Protein AF-0000000070832964 (afdb_homodimer)

Foldseek 3Di:
DPDDLLVLLVQQCVQQPLQQFPAWDDAQFKIKTFGDLPGDGDLVSLCVRPQFPDWDDPDSRMIITGNHGPSNVSNRVSNCVVSVHPHPPVQLQDPVVNDGDALVNLLVVLLVVLVVPDDPVLVVLLLVLQLCVVVQVVQAQLLLLLLVLLVLCVVQPLDQDVVRDPPVNNVSSCVSNVSQVVCLQQVQLSSQLSLQVSVPHHSNLLSVLSNLQGQVCFVVVFVQWDADLVQRWTQHPNDTGNDLCPDLQRVQQPWDQDPVRGTGTGGGQLRSVLSNVLSVLLNVQLVVQCVPDDPVCNVPRSSVVSNVVSVVCCRNPSSSVSNVVLVVLQVVVVPQLLFLLSLLLLLLCLLVCVSSNSNSVCLVVQSSCCVVQVARLNVLSNLLLLLLLLLLLVLVLVVDDPPRSLVNNSVSQNVVSQFQNNSSSSSRHQVSVPVLSNQLSNLSSQLSSLSSCCVQVVVWAKHFNGSHHGGHLRSLSRIATSSSHSVVRSVSSVVSSVSSSVSSNVSCNPVVVVVVVCPPVVVCQQCPPPHVDPVVVVVVVVVVVSVVVSVVVVVVSVLVPPDPVVVVVVVPPPPD/DPDDLLVLLVQQCVQQPLQQFPAWDDAQFKIKTFGDLPGDGDLVSLCVRPQFPDWDDPDSRMIITGNHGPSVVSNRVSNCVVSVHPHPPVQLACPVVNDGDALVNLLVVLLVVLVVPDDPVLVVLLLVLQLCVVVQVVQAQLLLLLLVLLVLCVVQPLDQDVVRDPPVNNVSSCVSNVSQVVCLQQVQLSSQLSLQVSVPHHSNLLSVLSNLQGQVCFVVVFVQWDADLVQRWTQHPNDTGNDLCPDLQRVQQPWDQDPVRGTGTGGGQLRSVLSNVLSVLLNVQLVVQCVPDDPVCNVPRSSVVSNVVSVVCCRNPSSSVSNVVLVVLQVVVVLQLLALLSLLLLLLCLLVCVSSNSNSVCLSVQSSCCVVQVARLNVLSVLLLLLLLLLLLVLVLVVDDPPRSLVNNSVSQNVVSQFQNNSSSSSRHQVSVPVLSNQLSNLSSQLSSLSSCCVQVVVWAKHFNGSHHGGHLRSLSRIATSSSHSVVRSVSSVVSSVSSSVSSNVSCNVVVVVVVVVPPVVVCQQCPPPHVDPVVVVVVVVVVVSVVVSVVVVVVSVLVPPDPVVVVVVVVPPPD

Organism: NCBI:txid315358

Structure (mmCIF, N/CA/C/O backbone):
data_AF-0000000070832964-model_v1
#
loop_
_entity.id
_entity.type
_entity.pdbx_description
1 polymer 'PTS system N-acetylmuramic acid-specific EIIBC component'
#
loop_
_atom_site.group_PDB
_atom_site.id
_atom_site.type_symbol
_atom_site.label_atom_id
_atom_site.label_alt_id
_atom_site.label_comp_id
_atom_site.label_asym_id
_atom_site.label_entity_id
_atom_site.label_seq_id
_atom_site.pdbx_PDB_ins_code
_atom_site.Cartn_x
_atom_site.Cartn_y
_atom_site.Cartn_z
_atom_site.occupancy
_atom_site.B_iso_or_equiv
_atom_site.auth_seq_id
_atom_site.auth_comp_id
_atom_site.auth_asym_id
_atom_site.auth_atom_id
_atom_site.pdbx_PDB_model_num
ATOM 1 N N . MET A 1 1 ? -23.75 -42.938 15.703 1 34.66 1 MET A N 1
ATOM 2 C CA . MET A 1 1 ? -24.719 -43.688 14.93 1 34.66 1 MET A CA 1
ATOM 3 C C . MET A 1 1 ? -24.547 -43.438 13.438 1 34.66 1 MET A C 1
ATOM 5 O O . MET A 1 1 ? -24.375 -42.312 13.016 1 34.66 1 MET A O 1
ATOM 9 N N . ALA A 1 2 ? -24.219 -44.406 12.664 1 49.41 2 ALA A N 1
ATOM 10 C CA . ALA A 1 2 ? -24 -44.312 11.219 1 49.41 2 ALA A CA 1
ATOM 11 C C . ALA A 1 2 ? -25.203 -43.656 10.531 1 49.41 2 ALA A C 1
ATOM 13 O O . ALA A 1 2 ? -26.359 -44.031 10.797 1 49.41 2 ALA A O 1
ATOM 14 N N . LYS A 1 3 ? -24.906 -42.531 9.867 1 70 3 LYS A N 1
ATOM 15 C CA . LYS A 1 3 ? -25.969 -41.875 9.125 1 70 3 LYS A CA 1
ATOM 16 C C . LYS A 1 3 ? -26.688 -42.844 8.195 1 70 3 LYS A C 1
ATOM 18 O O . LYS A 1 3 ? -26.047 -43.531 7.383 1 70 3 LYS A O 1
ATOM 23 N N . ASP A 1 4 ? -27.844 -43.156 8.477 1 78.19 4 ASP A N 1
ATOM 24 C CA . ASP A 1 4 ? -28.672 -44.031 7.648 1 78.19 4 ASP A CA 1
ATOM 25 C C . ASP A 1 4 ? -29.391 -43.25 6.562 1 78.19 4 ASP A C 1
ATOM 27 O O . ASP A 1 4 ? -30.344 -42.5 6.852 1 78.19 4 ASP A O 1
ATOM 31 N N . ALA A 1 5 ? -28.953 -43.438 5.383 1 83.31 5 ALA A N 1
ATOM 32 C CA . ALA A 1 5 ? -29.484 -42.688 4.246 1 83.31 5 ALA A CA 1
ATOM 33 C C . ALA A 1 5 ? -30.938 -43.031 3.979 1 83.31 5 ALA A C 1
ATOM 35 O O . ALA A 1 5 ? -31.75 -42.188 3.676 1 83.31 5 ALA A O 1
ATOM 36 N N . LYS A 1 6 ? -31.203 -44.312 4.125 1 85.31 6 LYS A N 1
ATOM 37 C CA . LYS A 1 6 ? -32.562 -44.812 3.867 1 85.31 6 LYS A CA 1
ATOM 38 C C . LYS A 1 6 ? -33.531 -44.25 4.895 1 85.31 6 LYS A C 1
ATOM 40 O O . LYS A 1 6 ? -34.625 -43.781 4.535 1 85.31 6 LYS A O 1
ATOM 45 N N . GLN A 1 7 ? -33.062 -44.312 6.086 1 89 7 GLN A N 1
ATOM 46 C CA . GLN A 1 7 ? -33.906 -43.781 7.145 1 89 7 GLN A CA 1
ATOM 47 C C . GLN A 1 7 ? -34.094 -42.25 6.988 1 89 7 GLN A C 1
ATOM 49 O O . GLN A 1 7 ? -35.188 -41.75 7.18 1 89 7 GLN A O 1
ATOM 54 N N . THR A 1 8 ? -33.031 -41.594 6.656 1 89.88 8 THR A N 1
ATOM 55 C CA . THR A 1 8 ? -33.094 -40.125 6.461 1 89.88 8 THR A CA 1
ATOM 56 C C . THR A 1 8 ? -34.062 -39.781 5.328 1 89.88 8 THR A C 1
ATOM 58 O O . THR A 1 8 ? -34.875 -38.875 5.461 1 89.88 8 THR A O 1
ATOM 61 N N . ALA A 1 9 ? -33.938 -40.5 4.285 1 89.12 9 ALA A N 1
ATOM 62 C CA . ALA A 1 9 ? -34.844 -40.281 3.156 1 89.12 9 ALA A CA 1
ATOM 63 C C . ALA A 1 9 ? -36.312 -40.5 3.574 1 89.12 9 ALA A C 1
ATOM 65 O O . ALA A 1 9 ? -37.188 -39.688 3.199 1 89.12 9 ALA A O 1
ATOM 66 N N . LYS A 1 10 ? -36.5 -41.5 4.301 1 89.94 10 LYS A N 1
ATOM 67 C CA . LYS A 1 10 ? -37.844 -41.781 4.797 1 89.94 10 LYS A CA 1
ATOM 68 C C . LYS A 1 10 ? -38.344 -40.656 5.699 1 89.94 10 LYS A C 1
ATOM 70 O O . LYS A 1 10 ? -39.5 -40.219 5.598 1 89.94 10 LYS A O 1
ATOM 75 N N . ASP A 1 11 ? -37.438 -40.219 6.508 1 91.06 11 ASP A N 1
ATOM 76 C CA . ASP A 1 11 ? -37.781 -39.125 7.41 1 91.06 11 ASP A CA 1
ATOM 77 C C . ASP A 1 11 ? -38.125 -37.844 6.633 1 91.06 11 ASP A C 1
ATOM 79 O O . ASP A 1 11 ? -39.062 -37.125 6.992 1 91.06 11 ASP A O 1
ATOM 83 N N . LEU A 1 12 ? -37.406 -37.594 5.637 1 91.69 12 LEU A N 1
ATOM 84 C CA . LEU A 1 12 ? -37.625 -36.438 4.805 1 91.69 12 LEU A CA 1
ATOM 85 C C . LEU A 1 12 ? -39 -36.531 4.102 1 91.69 12 LEU A C 1
ATOM 87 O O . LEU A 1 12 ? -39.75 -35.562 4.082 1 91.69 12 LEU A O 1
ATOM 91 N N . ILE A 1 13 ? -39.281 -37.688 3.607 1 89.19 13 ILE A N 1
ATOM 92 C CA . ILE A 1 13 ? -40.5 -37.875 2.867 1 89.19 13 ILE A CA 1
ATOM 93 C C . ILE A 1 13 ? -41.688 -37.781 3.814 1 89.19 13 ILE A C 1
ATOM 95 O O . ILE A 1 13 ? -42.75 -37.281 3.43 1 89.19 13 ILE A O 1
ATOM 99 N N . ASP A 1 14 ? -41.438 -38.188 4.969 1 90.31 14 ASP A N 1
ATOM 100 C CA . ASP A 1 14 ? -42.5 -38.125 5.961 1 90.31 14 ASP A CA 1
ATOM 101 C C . ASP A 1 14 ? -42.906 -36.656 6.211 1 90.31 14 ASP A C 1
ATOM 103 O O . ASP A 1 14 ? -44.094 -36.375 6.469 1 90.31 14 ASP A O 1
ATOM 107 N N . VAL A 1 15 ? -42 -35.812 6.098 1 90.81 15 VAL A N 1
ATOM 108 C CA . VAL A 1 15 ? -42.25 -34.406 6.352 1 90.81 15 VAL A CA 1
ATOM 109 C C . VAL A 1 15 ? -42.688 -33.719 5.066 1 90.81 15 VAL A C 1
ATOM 111 O O . VAL A 1 15 ? -43.688 -32.969 5.07 1 90.81 15 VAL A O 1
ATOM 114 N N . ILE A 1 16 ? -42.062 -33.969 3.967 1 89.81 16 ILE A N 1
ATOM 115 C CA . ILE A 1 16 ? -42.281 -33.281 2.701 1 89.81 16 ILE A CA 1
ATOM 116 C C . ILE A 1 16 ? -43.5 -33.844 1.995 1 89.81 16 ILE A C 1
ATOM 118 O O . ILE A 1 16 ? -44.219 -33.125 1.291 1 89.81 16 ILE A O 1
ATOM 122 N N . LYS A 1 17 ? -43.781 -35.156 2.254 1 87.06 17 LYS A N 1
ATOM 123 C CA . LYS A 1 17 ? -44.812 -35.938 1.549 1 87.06 17 LYS A CA 1
ATOM 124 C C . LYS A 1 17 ? -44.438 -36.094 0.071 1 87.06 17 LYS A C 1
ATOM 126 O O . LYS A 1 17 ? -44.188 -35.094 -0.617 1 87.06 17 LYS A O 1
ATOM 131 N N . ALA A 1 18 ? -44.438 -37.219 -0.401 1 84.75 18 ALA A N 1
ATOM 132 C CA . ALA A 1 18 ? -44 -37.562 -1.744 1 84.75 18 ALA A CA 1
ATOM 133 C C . ALA A 1 18 ? -44.812 -36.844 -2.807 1 84.75 18 ALA A C 1
ATOM 135 O O . ALA A 1 18 ? -44.281 -36.469 -3.848 1 84.75 18 ALA A O 1
ATOM 136 N N . ASP A 1 19 ? -46.062 -36.562 -2.494 1 83.56 19 ASP A N 1
ATOM 137 C CA . ASP A 1 19 ? -47 -35.969 -3.451 1 83.56 19 ASP A CA 1
ATOM 138 C C . ASP A 1 19 ? -46.625 -34.5 -3.709 1 83.56 19 ASP A C 1
ATOM 140 O O . ASP A 1 19 ? -47 -33.938 -4.738 1 83.56 19 ASP A O 1
ATOM 144 N N . ASN A 1 20 ? -45.938 -33.938 -2.855 1 86.12 20 ASN A N 1
ATOM 145 C CA . ASN A 1 20 ? -45.594 -32.531 -2.99 1 86.12 20 ASN A CA 1
ATOM 146 C C . ASN A 1 20 ? -44.344 -32.344 -3.861 1 86.12 20 ASN A C 1
ATOM 148 O O . ASN A 1 20 ? -44.031 -31.234 -4.254 1 86.12 20 ASN A O 1
ATOM 152 N N . VAL A 1 21 ? -43.688 -33.406 -4.137 1 84.75 21 VAL A N 1
ATOM 153 C CA . VAL A 1 21 ? -42.438 -33.344 -4.844 1 84.75 21 VAL A CA 1
ATOM 154 C C . VAL A 1 21 ? -42.656 -33.438 -6.348 1 84.75 21 VAL A C 1
ATOM 156 O O . VAL A 1 21 ? -43.281 -34.406 -6.816 1 84.75 21 VAL A O 1
ATOM 159 N N . VAL A 1 22 ? -42.25 -32.469 -7.031 1 80.94 22 VAL A N 1
ATOM 160 C CA . VAL A 1 22 ? -42.375 -32.469 -8.484 1 80.94 22 VAL A CA 1
ATOM 161 C C . VAL A 1 22 ? -41.125 -33.094 -9.117 1 80.94 22 VAL A C 1
ATOM 163 O O . VAL A 1 22 ? -41.25 -33.938 -10.031 1 80.94 22 VAL A O 1
ATOM 166 N N . SER A 1 23 ? -40.031 -32.656 -8.664 1 79.38 23 SER A N 1
ATOM 167 C CA . SER A 1 23 ? -38.75 -33.219 -9.109 1 79.38 23 SER A CA 1
ATOM 168 C C . SER A 1 23 ? -37.688 -33.094 -8.023 1 79.38 23 SER A C 1
ATOM 170 O O . SER A 1 23 ? -37.875 -32.344 -7.055 1 79.38 23 SER A O 1
ATOM 172 N N . TYR A 1 24 ? -36.719 -34 -8.086 1 80 24 TYR A N 1
ATOM 173 C CA . TYR A 1 24 ? -35.656 -33.969 -7.109 1 80 24 TYR A CA 1
ATOM 174 C C . TYR A 1 24 ? -34.281 -34.094 -7.793 1 80 24 TYR A C 1
ATOM 176 O O . TYR A 1 24 ? -34.188 -34.688 -8.867 1 80 24 TYR A O 1
ATOM 184 N N . THR A 1 25 ? -33.312 -33.281 -7.262 1 76.38 25 THR A N 1
ATOM 185 C CA . THR A 1 25 ? -31.922 -33.406 -7.637 1 76.38 25 THR A CA 1
ATOM 186 C C . THR A 1 25 ? -31.016 -33.156 -6.438 1 76.38 25 THR A C 1
ATOM 188 O O . THR A 1 25 ? -31.5 -32.906 -5.332 1 76.38 25 THR A O 1
ATOM 191 N N . ASN A 1 26 ? -29.891 -33.531 -6.551 1 68.88 26 ASN A N 1
ATOM 192 C CA . ASN A 1 26 ? -28.969 -33.156 -5.48 1 68.88 26 ASN A CA 1
ATOM 193 C C . ASN A 1 26 ? -27.703 -32.531 -6.035 1 68.88 26 ASN A C 1
ATOM 195 O O . ASN A 1 26 ? -27.359 -32.719 -7.203 1 68.88 26 ASN A O 1
ATOM 199 N N . CYS A 1 27 ? -27.266 -31.594 -5.223 1 61.06 27 CYS A N 1
ATOM 200 C CA . CYS A 1 27 ? -25.922 -31.109 -5.473 1 61.06 27 CYS A CA 1
ATOM 201 C C . CYS A 1 27 ? -24.922 -31.766 -4.527 1 61.06 27 CYS A C 1
ATOM 203 O O . CYS A 1 27 ? -25.141 -32.875 -4.051 1 61.06 27 CYS A O 1
ATOM 205 N N . LEU A 1 28 ? -23.812 -31.094 -4.23 1 58.81 28 LEU A N 1
ATOM 206 C CA . LEU A 1 28 ? -22.734 -31.672 -3.443 1 58.81 28 LEU A CA 1
ATOM 207 C C . LEU A 1 28 ? -23.188 -31.906 -2.004 1 58.81 28 LEU A C 1
ATOM 209 O O . LEU A 1 28 ? -22.797 -32.906 -1.383 1 58.81 28 LEU A O 1
ATOM 213 N N . THR A 1 29 ? -23.969 -31.047 -1.597 1 65.69 29 THR A N 1
ATOM 214 C CA . THR A 1 29 ? -24.297 -31.156 -0.18 1 65.69 29 THR A CA 1
ATOM 215 C C . THR A 1 29 ? -25.797 -31.094 0.034 1 65.69 29 THR A C 1
ATOM 217 O O . THR A 1 29 ? -26.297 -31.312 1.146 1 65.69 29 THR A O 1
ATOM 220 N N . ARG A 1 30 ? -26.531 -30.828 -1.023 1 78.81 30 ARG A N 1
ATOM 221 C CA . ARG A 1 30 ? -27.938 -30.516 -0.802 1 78.81 30 ARG A CA 1
ATOM 222 C C . ARG A 1 30 ? -28.844 -31.359 -1.694 1 78.81 30 ARG A C 1
ATOM 224 O O . ARG A 1 30 ? -28.5 -31.625 -2.854 1 78.81 30 ARG A O 1
ATOM 231 N N . LEU A 1 31 ? -29.891 -31.875 -1.078 1 82.44 31 LEU A N 1
ATOM 232 C CA . LEU A 1 31 ? -31.031 -32.406 -1.811 1 82.44 31 LEU A CA 1
ATOM 233 C C . LEU A 1 31 ? -31.953 -31.266 -2.266 1 82.44 31 LEU A C 1
ATOM 235 O O . LEU A 1 31 ? -32.406 -30.469 -1.444 1 82.44 31 LEU A O 1
ATOM 239 N N . ARG A 1 32 ? -31.969 -31.047 -3.514 1 80.06 32 ARG A N 1
ATOM 240 C CA . ARG A 1 32 ? -32.812 -30 -4.094 1 80.06 32 ARG A CA 1
ATOM 241 C C . ARG A 1 32 ? -34.125 -30.562 -4.578 1 80.06 32 ARG A C 1
ATOM 243 O O . ARG A 1 32 ? -34.156 -31.531 -5.332 1 80.06 32 ARG A O 1
ATOM 250 N N . LEU A 1 33 ? -35.188 -29.938 -4.105 1 82.25 33 LEU A N 1
ATOM 251 C CA . LEU A 1 33 ? -36.531 -30.375 -4.445 1 82.25 33 LEU A CA 1
ATOM 252 C C . LEU A 1 33 ? -37.344 -29.25 -5.098 1 82.25 33 LEU A C 1
ATOM 254 O O . LEU A 1 33 ? -37.281 -28.109 -4.648 1 82.25 33 LEU A O 1
ATOM 258 N N . ASN A 1 34 ? -37.812 -29.469 -6.242 1 78.44 34 ASN A N 1
ATOM 259 C CA . ASN A 1 34 ? -38.938 -28.672 -6.707 1 78.44 34 ASN A CA 1
ATOM 260 C C . ASN A 1 34 ? -40.281 -29.172 -6.129 1 78.44 34 ASN A C 1
ATOM 262 O O . ASN A 1 34 ? -40.625 -30.344 -6.289 1 78.44 34 ASN A O 1
ATOM 266 N N . ILE A 1 35 ? -40.969 -28.312 -5.496 1 82.06 35 ILE A N 1
ATOM 267 C CA . ILE A 1 35 ? -42.188 -28.719 -4.805 1 82.06 35 ILE A CA 1
ATOM 268 C C . ILE A 1 35 ? -43.375 -27.953 -5.371 1 82.06 35 ILE A C 1
ATOM 270 O O . ILE A 1 35 ? -43.219 -26.906 -6.004 1 82.06 35 ILE A O 1
ATOM 274 N N . LYS A 1 36 ? -44.5 -28.547 -5.211 1 79.62 36 LYS A N 1
ATOM 275 C CA . LYS A 1 36 ? -45.719 -27.891 -5.637 1 79.62 36 LYS A CA 1
ATOM 276 C C . LYS A 1 36 ? -45.938 -26.578 -4.898 1 79.62 36 LYS A C 1
ATOM 278 O O . LYS A 1 36 ? -45.562 -26.453 -3.727 1 79.62 36 LYS A O 1
ATOM 283 N N . ALA A 1 37 ? -46.438 -25.562 -5.586 1 77.38 37 ALA A N 1
ATOM 284 C CA . ALA A 1 37 ? -46.656 -24.219 -5.062 1 77.38 37 ALA A CA 1
ATOM 285 C C . ALA A 1 37 ? -47.531 -24.266 -3.82 1 77.38 37 ALA A C 1
ATOM 287 O O . ALA A 1 37 ? -47.375 -23.453 -2.904 1 77.38 37 ALA A O 1
ATOM 288 N N . ASN A 1 38 ? -48.406 -25.25 -3.709 1 72.94 38 ASN A N 1
ATOM 289 C CA . ASN A 1 38 ? -49.344 -25.344 -2.584 1 72.94 38 ASN A CA 1
ATOM 290 C C . ASN A 1 38 ? -48.875 -26.375 -1.558 1 72.94 38 ASN A C 1
ATOM 292 O O . ASN A 1 38 ? -49.688 -26.812 -0.721 1 72.94 38 ASN A O 1
ATOM 296 N N . ALA A 1 39 ? -47.625 -26.719 -1.695 1 77.69 39 ALA A N 1
ATOM 297 C CA . ALA A 1 39 ? -47.125 -27.719 -0.759 1 77.69 39 ALA A CA 1
ATOM 298 C C . ALA A 1 39 ? -47.031 -27.156 0.651 1 77.69 39 ALA A C 1
ATOM 300 O O . ALA A 1 39 ? -46.5 -26.062 0.844 1 77.69 39 ALA A O 1
ATOM 301 N N . ASN A 1 40 ? -47.719 -27.656 1.649 1 81.06 40 ASN A N 1
ATOM 302 C CA . ASN A 1 40 ? -47.625 -27.281 3.055 1 81.06 40 ASN A CA 1
ATOM 303 C C . ASN A 1 40 ? -46.594 -28.109 3.791 1 81.06 40 ASN A C 1
ATOM 305 O O . ASN A 1 40 ? -46.906 -29.156 4.359 1 81.06 40 ASN A O 1
ATOM 309 N N . ILE A 1 41 ? -45.344 -27.703 3.719 1 83.88 41 ILE A N 1
ATOM 310 C CA . ILE A 1 41 ? -44.219 -28.438 4.309 1 83.88 41 ILE A CA 1
ATOM 311 C C . ILE A 1 41 ? -43.812 -27.781 5.621 1 83.88 41 ILE A C 1
ATOM 313 O O . ILE A 1 41 ? -43.594 -26.562 5.668 1 83.88 41 ILE A O 1
ATOM 317 N N . ASP A 1 42 ? -43.75 -28.484 6.711 1 85.94 42 ASP A N 1
ATOM 318 C CA . ASP A 1 42 ? -43.25 -28.016 8.008 1 85.94 42 ASP A CA 1
ATOM 319 C C . ASP A 1 42 ? -41.75 -27.859 8 1 85.94 42 ASP A C 1
ATOM 321 O O . ASP A 1 42 ? -41 -28.828 8.258 1 85.94 42 ASP A O 1
ATOM 325 N N . LEU A 1 43 ? -41.344 -26.703 7.738 1 83.62 43 LEU A N 1
ATOM 326 C CA . LEU A 1 43 ? -39.906 -26.438 7.594 1 83.62 43 LEU A CA 1
ATOM 327 C C . LEU A 1 43 ? -39.188 -26.656 8.914 1 83.62 43 LEU A C 1
ATOM 329 O O . LEU A 1 43 ? -38.031 -27.078 8.93 1 83.62 43 LEU A O 1
ATOM 333 N N . GLU A 1 44 ? -39.875 -26.453 9.969 1 80.69 44 GLU A N 1
ATOM 334 C CA . GLU A 1 44 ? -39.25 -26.641 11.281 1 80.69 44 GLU A CA 1
ATOM 335 C C . GLU A 1 44 ? -39.031 -28.125 11.562 1 80.69 44 GLU A C 1
ATOM 337 O O . GLU A 1 44 ? -37.969 -28.5 12.094 1 80.69 44 GLU A O 1
ATOM 342 N N . LYS A 1 45 ? -39.969 -28.828 11.273 1 82.81 45 LYS A N 1
ATOM 343 C CA . LYS A 1 45 ? -39.812 -30.281 11.43 1 82.81 45 LYS A CA 1
ATOM 344 C C . LYS A 1 45 ? -38.75 -30.828 10.5 1 82.81 45 LYS A C 1
ATOM 346 O O . LYS A 1 45 ? -38 -31.719 10.883 1 82.81 45 LYS A O 1
ATOM 351 N N . LEU A 1 46 ? -38.625 -30.203 9.359 1 87.62 46 LEU A N 1
ATOM 352 C CA . LEU A 1 46 ? -37.594 -30.609 8.406 1 87.62 46 LEU A CA 1
ATOM 353 C C . LEU A 1 46 ? -36.188 -30.281 8.945 1 87.62 46 LEU A C 1
ATOM 355 O O . LEU A 1 46 ? -35.281 -31.109 8.844 1 87.62 46 LEU A O 1
ATOM 359 N N . LYS A 1 47 ? -36.094 -29.219 9.539 1 82.94 47 LYS A N 1
ATOM 360 C CA . LYS A 1 47 ? -34.812 -28.766 10.109 1 82.94 47 LYS A CA 1
ATOM 361 C C . LYS A 1 47 ? -34.406 -29.641 11.297 1 82.94 47 LYS A C 1
ATOM 363 O O . LYS A 1 47 ? -33.219 -29.859 11.539 1 82.94 47 LYS A O 1
ATOM 368 N N . ALA A 1 48 ? -35.438 -30.203 11.898 1 80.5 48 ALA A N 1
ATOM 369 C CA . ALA A 1 48 ? -35.188 -31 13.094 1 80.5 48 ALA A CA 1
ATOM 370 C C . ALA A 1 48 ? -34.969 -32.469 12.742 1 80.5 48 ALA A C 1
ATOM 372 O O . ALA A 1 48 ? -34.656 -33.281 13.617 1 80.5 48 ALA A O 1
ATOM 373 N N . THR A 1 49 ? -35.156 -32.781 11.547 1 84.69 49 THR A N 1
ATOM 374 C CA . THR A 1 49 ? -34.938 -34.156 11.109 1 84.69 49 THR A CA 1
ATOM 375 C C . THR A 1 49 ? -33.5 -34.562 11.289 1 84.69 49 THR A C 1
ATOM 377 O O . THR A 1 49 ? -32.562 -33.812 10.945 1 84.69 49 THR A O 1
ATOM 380 N N . PRO A 1 50 ? -33.25 -35.688 11.758 1 81.69 50 PRO A N 1
ATOM 381 C CA . PRO A 1 50 ? -31.891 -36.156 11.945 1 81.69 50 PRO A CA 1
ATOM 382 C C . PRO A 1 50 ? -31.078 -36.125 10.656 1 81.69 50 PRO A C 1
ATOM 384 O O . PRO A 1 50 ? -31.594 -36.469 9.594 1 81.69 50 PRO A O 1
ATOM 387 N N . ASN A 1 51 ? -29.859 -35.594 10.672 1 80.06 51 ASN A N 1
ATOM 388 C CA . ASN A 1 51 ? -28.859 -35.562 9.602 1 80.06 51 ASN A CA 1
ATOM 389 C C . ASN A 1 51 ? -29.062 -34.375 8.664 1 80.06 51 ASN A C 1
ATOM 391 O O . ASN A 1 51 ? -28.328 -34.219 7.699 1 80.06 51 ASN A O 1
ATOM 395 N N . VAL A 1 52 ? -30.156 -33.594 8.93 1 84.88 52 VAL A N 1
ATOM 396 C CA . VAL A 1 52 ? -30.375 -32.375 8.172 1 84.88 52 VAL A CA 1
ATOM 397 C C . VAL A 1 52 ? -29.578 -31.219 8.812 1 84.88 52 VAL A C 1
ATOM 399 O O . VAL A 1 52 ? -29.766 -30.922 9.992 1 84.88 52 VAL A O 1
ATOM 402 N N . MET A 1 53 ? -28.734 -30.672 8 1 77.94 53 MET A N 1
ATOM 403 C CA . MET A 1 53 ? -27.844 -29.625 8.492 1 77.94 53 MET A CA 1
ATOM 404 C C . MET A 1 53 ? -28.453 -28.234 8.281 1 77.94 53 MET A C 1
ATOM 406 O O . MET A 1 53 ? -28 -27.266 8.875 1 77.94 53 MET A O 1
ATOM 410 N N . GLY A 1 54 ? -29.406 -28.188 7.395 1 80.38 54 GLY A N 1
ATOM 411 C CA . GLY A 1 54 ? -30.078 -26.938 7.078 1 80.38 54 GLY A CA 1
ATOM 412 C C . GLY A 1 54 ? -31.125 -27.078 5.992 1 80.38 54 GLY A C 1
ATOM 413 O O . GLY A 1 54 ? -31.141 -28.078 5.266 1 80.38 54 GLY A O 1
ATOM 414 N N . VAL A 1 55 ? -32.156 -26.188 6.043 1 80.88 55 VAL A N 1
ATOM 415 C CA . VAL A 1 55 ? -33.219 -26.141 5.02 1 80.88 55 VAL A CA 1
ATOM 416 C C . VAL A 1 55 ? -33.281 -24.75 4.41 1 80.88 55 VAL A C 1
ATOM 418 O O . VAL A 1 55 ? -33.281 -23.75 5.137 1 80.88 55 VAL A O 1
ATOM 421 N N . LEU A 1 56 ? -33.125 -24.719 3.104 1 78.56 56 LEU A N 1
ATOM 422 C CA . LEU A 1 56 ? -33.219 -23.469 2.363 1 78.56 56 LEU A CA 1
ATOM 423 C C . LEU A 1 56 ? -34.438 -23.5 1.423 1 78.56 56 LEU A C 1
ATOM 425 O O . LEU A 1 56 ? -34.75 -24.547 0.852 1 78.56 56 LEU A O 1
ATOM 429 N N . THR A 1 57 ? -35.156 -22.312 1.353 1 75.69 57 THR A N 1
ATOM 430 C CA . THR A 1 57 ? -36.25 -22.141 0.422 1 75.69 57 THR A CA 1
ATOM 431 C C . THR A 1 57 ? -36 -20.969 -0.52 1 75.69 57 THR A C 1
ATOM 433 O O . THR A 1 57 ? -36.531 -19.875 -0.328 1 75.69 57 THR A O 1
ATOM 436 N N . PRO A 1 58 ? -35.125 -21.203 -1.58 1 66.5 58 PRO A N 1
ATOM 437 C CA . PRO A 1 58 ? -34.781 -20.125 -2.496 1 66.5 58 PRO A CA 1
ATOM 438 C C . PRO A 1 58 ? -36 -19.516 -3.188 1 66.5 58 PRO A C 1
ATOM 440 O O . PRO A 1 58 ? -36 -18.328 -3.516 1 66.5 58 PRO A O 1
ATOM 443 N N . SER A 1 59 ? -36.938 -20.375 -3.482 1 67.56 59 SER A N 1
ATOM 444 C CA . SER A 1 59 ? -38.219 -19.969 -4.055 1 67.56 59 SER A CA 1
ATOM 445 C C . SER A 1 59 ? -39.375 -20.734 -3.412 1 67.56 59 SER A C 1
ATOM 447 O O . SER A 1 59 ? -39.188 -21.734 -2.719 1 67.56 59 SER A O 1
ATOM 449 N N . PRO A 1 60 ? -40.594 -20.219 -3.705 1 73.56 60 PRO A N 1
ATOM 450 C CA . PRO A 1 60 ? -41.75 -20.906 -3.129 1 73.56 60 PRO A CA 1
ATOM 451 C C . PRO A 1 60 ? -41.875 -22.344 -3.609 1 73.56 60 PRO A C 1
ATOM 453 O O . PRO A 1 60 ? -42.531 -23.172 -2.939 1 73.56 60 PRO A O 1
ATOM 456 N N . THR A 1 61 ? -41.344 -22.656 -4.66 1 77.19 61 THR A N 1
ATOM 457 C CA . THR A 1 61 ? -41.5 -24 -5.211 1 77.19 61 THR A CA 1
ATOM 458 C C . THR A 1 61 ? -40.188 -24.766 -5.156 1 77.19 61 THR A C 1
ATOM 460 O O . THR A 1 61 ? -40.062 -25.844 -5.734 1 77.19 61 THR A O 1
ATOM 463 N N . GLU A 1 62 ? -39.25 -24.141 -4.504 1 77.69 62 GLU A N 1
ATOM 464 C CA . GLU A 1 62 ? -37.938 -24.812 -4.398 1 77.69 62 GLU A CA 1
ATOM 465 C C . GLU A 1 62 ? -37.562 -25.016 -2.941 1 77.69 62 GLU A C 1
ATOM 467 O O . GLU A 1 62 ? -37.656 -24.094 -2.129 1 77.69 62 GLU A O 1
ATOM 472 N N . LEU A 1 63 ? -37.188 -26.297 -2.568 1 84.94 63 LEU A N 1
ATOM 473 C CA . LEU A 1 63 ? -36.719 -26.703 -1.24 1 84.94 63 LEU A CA 1
ATOM 474 C C . LEU A 1 63 ? -35.344 -27.359 -1.31 1 84.94 63 LEU A C 1
ATOM 476 O O . LEU A 1 63 ? -35.125 -28.266 -2.115 1 84.94 63 LEU A O 1
ATOM 480 N N . GLN A 1 64 ? -34.469 -26.734 -0.589 1 82.19 64 GLN A N 1
ATOM 481 C CA . GLN A 1 64 ? -33.125 -27.312 -0.538 1 82.19 64 GLN A CA 1
ATOM 482 C C . GLN A 1 64 ? -32.781 -27.781 0.87 1 82.19 64 GLN A C 1
ATOM 484 O O . GLN A 1 64 ? -32.938 -27.047 1.84 1 82.19 64 GLN A O 1
ATOM 489 N N . ILE A 1 65 ? -32.438 -29.109 0.967 1 86.5 65 ILE A N 1
ATOM 490 C CA . ILE A 1 65 ? -32.094 -29.734 2.244 1 86.5 65 ILE A CA 1
ATOM 491 C C . ILE A 1 65 ? -30.594 -30.047 2.285 1 86.5 65 ILE A C 1
ATOM 493 O O . ILE A 1 65 ? -30.094 -30.812 1.458 1 86.5 65 ILE A O 1
ATOM 497 N N . VAL A 1 66 ? -29.953 -29.406 3.236 1 79.44 66 VAL A N 1
ATOM 498 C CA . VAL A 1 66 ? -28.5 -29.562 3.377 1 79.44 66 VAL A CA 1
ATOM 499 C C . VAL A 1 66 ? -28.203 -30.828 4.176 1 79.44 66 VAL A C 1
ATOM 501 O O . VAL A 1 66 ? -28.578 -30.938 5.348 1 79.44 66 VAL A O 1
ATOM 504 N N . LEU A 1 67 ? -27.625 -31.828 3.564 1 77.81 67 LEU A N 1
ATOM 505 C CA . LEU A 1 67 ? -27.406 -33.125 4.168 1 77.81 67 LEU A CA 1
ATOM 506 C C . LEU A 1 67 ? -25.906 -33.406 4.289 1 77.81 67 LEU A C 1
ATOM 508 O O . LEU A 1 67 ? -25.5 -34.312 5.051 1 77.81 67 LEU A O 1
ATOM 512 N N . GLY A 1 68 ? -25.125 -32.594 3.566 1 66.5 68 GLY A N 1
ATOM 513 C CA . GLY A 1 68 ? -23.688 -32.781 3.617 1 66.5 68 GLY A CA 1
ATOM 514 C C . GLY A 1 68 ? -23.141 -33.562 2.428 1 66.5 68 GLY A C 1
ATOM 515 O O . GLY A 1 68 ? -23.891 -34.219 1.722 1 66.5 68 GLY A O 1
ATOM 516 N N . PRO A 1 69 ? -21.859 -33.469 2.311 1 61.66 69 PRO A N 1
ATOM 517 C CA . PRO A 1 69 ? -21.234 -34.094 1.137 1 61.66 69 PRO A CA 1
ATOM 518 C C . PRO A 1 69 ? -21.266 -35.625 1.186 1 61.66 69 PRO A C 1
ATOM 520 O O . PRO A 1 69 ? -21.047 -36.219 2.246 1 61.66 69 PRO A O 1
ATOM 523 N N . GLY A 1 70 ? -21.531 -36.219 0.059 1 64 70 GLY A N 1
ATOM 524 C CA . GLY A 1 70 ? -21.578 -37.656 -0.047 1 64 70 GLY A CA 1
ATOM 525 C C . GLY A 1 70 ? -22.891 -38.25 0.457 1 64 70 GLY A C 1
ATOM 526 O O . GLY A 1 70 ? -23.531 -39.062 -0.235 1 64 70 GLY A O 1
ATOM 527 N N . PHE A 1 71 ? -23.219 -37.812 1.619 1 75.31 71 PHE A N 1
ATOM 528 C CA . PHE A 1 71 ? -24.422 -38.312 2.242 1 75.31 71 PHE A CA 1
ATOM 529 C C . PHE A 1 71 ? -25.656 -37.938 1.436 1 75.31 71 PHE A C 1
ATOM 531 O O . PHE A 1 71 ? -26.578 -38.75 1.286 1 75.31 71 PHE A O 1
ATOM 538 N N . VAL A 1 72 ? -25.531 -36.812 0.803 1 79.62 72 VAL A N 1
ATOM 539 C CA . VAL A 1 72 ? -26.688 -36.312 0.045 1 79.62 72 VAL A CA 1
ATOM 540 C C . VAL A 1 72 ? -26.969 -37.25 -1.128 1 79.62 72 VAL A C 1
ATOM 542 O O . VAL A 1 72 ? -28.125 -37.5 -1.471 1 79.62 72 VAL A O 1
ATOM 545 N N . ASN A 1 73 ? -25.984 -37.781 -1.647 1 73.12 73 ASN A N 1
ATOM 546 C CA . ASN A 1 73 ? -26.172 -38.688 -2.775 1 73.12 73 ASN A CA 1
ATOM 547 C C . ASN A 1 73 ? -26.938 -39.938 -2.365 1 73.12 73 ASN A C 1
ATOM 549 O O . ASN A 1 73 ? -27.859 -40.344 -3.068 1 73.12 73 ASN A O 1
ATOM 553 N N . ASN A 1 74 ? -26.5 -40.438 -1.235 1 77.75 74 ASN A N 1
ATOM 554 C CA . ASN A 1 74 ? -27.156 -41.656 -0.723 1 77.75 74 ASN A CA 1
ATOM 555 C C . ASN A 1 74 ? -28.609 -41.375 -0.351 1 77.75 74 ASN A C 1
ATOM 557 O O . ASN A 1 74 ? -29.484 -42.188 -0.642 1 77.75 74 ASN A O 1
ATOM 561 N N . VAL A 1 75 ? -28.766 -40.25 0.154 1 85.56 75 VAL A N 1
ATOM 562 C CA . VAL A 1 75 ? -30.109 -39.906 0.558 1 85.56 75 VAL A CA 1
ATOM 563 C C . VAL A 1 75 ? -30.969 -39.656 -0.68 1 85.56 75 VAL A C 1
ATOM 565 O O . VAL A 1 75 ? -32.125 -40.062 -0.741 1 85.56 75 VAL A O 1
ATOM 568 N N . THR A 1 76 ? -30.406 -39 -1.588 1 80.88 76 THR A N 1
ATOM 569 C CA . THR A 1 76 ? -31.141 -38.688 -2.812 1 80.88 76 THR A CA 1
ATOM 570 C C . THR A 1 76 ? -31.562 -39.969 -3.518 1 80.88 76 THR A C 1
ATOM 572 O O . THR A 1 76 ? -32.688 -40.062 -4.004 1 80.88 76 THR A O 1
ATOM 575 N N . GLN A 1 77 ? -30.688 -40.875 -3.576 1 77.31 77 GLN A N 1
ATOM 576 C CA . GLN A 1 77 ? -31 -42.156 -4.188 1 77.31 77 GLN A CA 1
ATOM 577 C C . GLN A 1 77 ? -32.125 -42.844 -3.445 1 77.31 77 GLN A C 1
ATOM 579 O O . GLN A 1 77 ? -33.062 -43.375 -4.07 1 77.31 77 GLN A O 1
ATOM 584 N N . ALA A 1 78 ? -32.031 -42.906 -2.184 1 81.44 78 ALA A N 1
ATOM 585 C CA . ALA A 1 78 ? -33.094 -43.5 -1.37 1 81.44 78 ALA A CA 1
ATOM 586 C C . ALA A 1 78 ? -34.406 -42.719 -1.517 1 81.44 78 ALA A C 1
ATOM 588 O O . ALA A 1 78 ? -35.469 -43.344 -1.588 1 81.44 78 ALA A O 1
ATOM 589 N N . PHE A 1 79 ? -34.25 -41.469 -1.601 1 85.56 79 PHE A N 1
ATOM 590 C CA . PHE A 1 79 ? -35.406 -40.562 -1.758 1 85.56 79 PHE A CA 1
ATOM 591 C C . PHE A 1 79 ? -36.125 -40.844 -3.078 1 85.56 79 PHE A C 1
ATOM 593 O O . PHE A 1 79 ? -37.344 -40.906 -3.115 1 85.56 79 PHE A O 1
ATOM 600 N N . GLY A 1 80 ? -35.375 -40.875 -4.094 1 80 80 GLY A N 1
ATOM 601 C CA . GLY A 1 80 ? -35.938 -41.156 -5.414 1 80 80 GLY A CA 1
ATOM 602 C C . GLY A 1 80 ? -36.75 -42.438 -5.457 1 80 80 GLY A C 1
ATOM 603 O O . GLY A 1 80 ? -37.781 -42.5 -6.109 1 80 80 GLY A O 1
ATOM 604 N N . LYS A 1 81 ? -36.219 -43.406 -4.816 1 78.88 81 LYS A N 1
ATOM 605 C CA . LYS A 1 81 ? -36.906 -44.688 -4.777 1 78.88 81 LYS A CA 1
ATOM 606 C C . LYS A 1 81 ? -38.219 -44.594 -4.039 1 78.88 81 LYS A C 1
ATOM 608 O O . LYS A 1 81 ? -39.156 -45.344 -4.316 1 78.88 81 LYS A O 1
ATOM 613 N N . LEU A 1 82 ? -38.281 -43.656 -3.174 1 81.69 82 LEU A N 1
ATOM 614 C CA . LEU A 1 82 ? -39.469 -43.531 -2.336 1 81.69 82 LEU A CA 1
ATOM 615 C C . LEU A 1 82 ? -40.5 -42.656 -3.01 1 81.69 82 LEU A C 1
ATOM 617 O O . LEU A 1 82 ? -41.719 -42.844 -2.811 1 81.69 82 LEU A O 1
ATOM 621 N N . VAL A 1 83 ? -40.188 -41.625 -3.695 1 79.44 83 VAL A N 1
ATOM 622 C CA . VAL A 1 83 ? -41.125 -40.688 -4.273 1 79.44 83 VAL A CA 1
ATOM 623 C C . VAL A 1 83 ? -41.562 -41.156 -5.656 1 79.44 83 VAL A C 1
ATOM 625 O O . VAL A 1 83 ? -42.562 -40.688 -6.199 1 79.44 83 VAL A O 1
ATOM 628 N N . ASN A 1 84 ? -41.312 -42.344 -6.066 1 65.62 84 ASN A N 1
ATOM 629 C CA . ASN A 1 84 ? -41.656 -42.938 -7.359 1 65.62 84 ASN A CA 1
ATOM 630 C C . ASN A 1 84 ? -41.719 -41.875 -8.453 1 65.62 84 ASN A C 1
ATOM 632 O O . ASN A 1 84 ? -42.656 -41.875 -9.266 1 65.62 84 ASN A O 1
ATOM 636 N N . ILE A 1 85 ? -41.219 -40.781 -8.344 1 61.34 85 ILE A N 1
ATOM 637 C CA . ILE A 1 85 ? -41.094 -39.75 -9.367 1 61.34 85 ILE A CA 1
ATOM 638 C C . ILE A 1 85 ? -39.75 -39.906 -10.07 1 61.34 85 ILE A C 1
ATOM 640 O O . ILE A 1 85 ? -38.781 -40.406 -9.492 1 61.34 85 ILE A O 1
ATOM 644 N N . GLU A 1 86 ? -39.75 -39.875 -11.383 1 47.72 86 GLU A N 1
ATOM 645 C CA . GLU A 1 86 ? -38.531 -39.906 -12.156 1 47.72 86 GLU A CA 1
ATOM 646 C C . GLU A 1 86 ? -37.5 -38.875 -11.664 1 47.72 86 GLU A C 1
ATOM 648 O O . GLU A 1 86 ? -37.875 -37.75 -11.328 1 47.72 86 GLU A O 1
ATOM 653 N N . ARG A 1 87 ? -36.469 -39.344 -11.07 1 50.03 87 ARG A N 1
ATOM 654 C CA . ARG A 1 87 ? -35.344 -38.438 -10.797 1 50.03 87 ARG A CA 1
ATOM 655 C C . ARG A 1 87 ? -35.281 -37.312 -11.844 1 50.03 87 ARG A C 1
ATOM 657 O O . ARG A 1 87 ? -35.375 -37.594 -13.047 1 50.03 87 ARG A O 1
ATOM 664 N N . SER A 1 88 ? -35.844 -36.281 -11.562 1 41.97 88 SER A N 1
ATOM 665 C CA . SER A 1 88 ? -35.469 -35.281 -12.57 1 41.97 88 SER A CA 1
ATOM 666 C C . SER A 1 88 ? -33.969 -35.406 -12.898 1 41.97 88 SER A C 1
ATOM 668 O O . SER A 1 88 ? -33.156 -35.469 -12 1 41.97 88 SER A O 1
ATOM 670 N N . GLU A 1 89 ? -33.719 -36.312 -13.805 1 31.69 89 GLU A N 1
ATOM 671 C CA . GLU A 1 89 ? -32.312 -36.25 -14.188 1 31.69 89 GLU A CA 1
ATOM 672 C C . GLU A 1 89 ? -31.719 -34.875 -13.883 1 31.69 89 GLU A C 1
ATOM 674 O O . GLU A 1 89 ? -32.25 -33.844 -14.305 1 31.69 89 GLU A O 1
ATOM 679 N N . TYR A 1 90 ? -31.391 -34.688 -12.656 1 31.97 90 TYR A N 1
ATOM 680 C CA . TYR A 1 90 ? -30.375 -33.656 -12.836 1 31.97 90 TYR A CA 1
ATOM 681 C C . TYR A 1 90 ? -29.672 -33.812 -14.18 1 31.97 90 TYR A C 1
ATOM 683 O O . TYR A 1 90 ? -28.828 -34.688 -14.352 1 31.97 90 TYR A O 1
ATOM 691 N N . SER A 1 91 ? -30.312 -34.188 -15.219 1 29.91 91 SER A N 1
ATOM 692 C CA . SER A 1 91 ? -29.469 -34.062 -16.391 1 29.91 91 SER A CA 1
ATOM 693 C C . SER A 1 91 ? -28.422 -32.969 -16.219 1 29.91 91 SER A C 1
ATOM 695 O O . SER A 1 91 ? -28.766 -31.859 -15.781 1 29.91 91 SER A O 1
ATOM 697 N N . GLU A 1 92 ? -27.156 -33.312 -15.789 1 31.39 92 GLU A N 1
ATOM 698 C CA . GLU A 1 92 ? -26.125 -32.312 -15.812 1 31.39 92 GLU A CA 1
ATOM 699 C C . GLU A 1 92 ? -26.594 -31.047 -16.547 1 31.39 92 GLU A C 1
ATOM 701 O O . GLU A 1 92 ? -26.109 -29.953 -16.266 1 31.39 92 GLU A O 1
ATOM 706 N N . GLY A 1 93 ? -26.984 -31.156 -17.734 1 28.81 93 GLY A N 1
ATOM 707 C CA . GLY A 1 93 ? -27.484 -30.156 -18.656 1 28.81 93 GLY A CA 1
ATOM 708 C C . GLY A 1 93 ? -28.828 -29.594 -18.25 1 28.81 93 GLY A C 1
ATOM 709 O O . GLY A 1 93 ? -29.312 -28.625 -18.859 1 28.81 93 GLY A O 1
ATOM 710 N N . ALA A 1 94 ? -29.938 -30.547 -17.875 1 28.89 94 ALA A N 1
ATOM 711 C CA . ALA A 1 94 ? -31.266 -30 -18.094 1 28.89 94 ALA A CA 1
ATOM 712 C C . ALA A 1 94 ? -31.734 -29.188 -16.891 1 28.89 94 ALA A C 1
ATOM 714 O O . ALA A 1 94 ? -31.859 -29.734 -15.781 1 28.89 94 ALA A O 1
ATOM 715 N N . ASN A 1 95 ? -31.25 -27.984 -16.453 1 31.16 95 ASN A N 1
ATOM 716 C CA . ASN A 1 95 ? -32.25 -27.156 -15.773 1 31.16 95 ASN A CA 1
ATOM 717 C C . ASN A 1 95 ? -33.656 -27.656 -16.047 1 31.16 95 ASN A C 1
ATOM 719 O O . ASN A 1 95 ? -34 -28 -17.188 1 31.16 95 ASN A O 1
ATOM 723 N N . PRO A 1 96 ? -34.406 -28.375 -15.281 1 32.5 96 PRO A N 1
ATOM 724 C CA . PRO A 1 96 ? -35.781 -28.578 -15.766 1 32.5 96 PRO A CA 1
ATOM 725 C C . PRO A 1 96 ? -36.188 -27.531 -16.781 1 32.5 96 PRO A C 1
ATOM 727 O O . PRO A 1 96 ? -37.062 -27.797 -17.625 1 32.5 96 PRO A O 1
ATOM 730 N N . SER A 1 97 ? -36.156 -26.344 -16.344 1 33.62 97 SER A N 1
ATOM 731 C CA . SER A 1 97 ? -36.656 -25.297 -17.234 1 33.62 97 SER A CA 1
ATOM 732 C C . SER A 1 97 ? -35.781 -25.156 -18.484 1 33.62 97 SER A C 1
ATOM 734 O O . SER A 1 97 ? -34.656 -24.672 -18.406 1 33.62 97 SER A O 1
ATOM 736 N N . GLY A 1 98 ? -35.344 -26.312 -19.234 1 37.47 98 GLY A N 1
ATOM 737 C CA . GLY A 1 98 ? -34.688 -26.297 -20.547 1 37.47 98 GLY A CA 1
ATOM 738 C C . GLY A 1 98 ? -33.531 -25.312 -20.609 1 37.47 98 GLY A C 1
ATOM 739 O O . GLY A 1 98 ? -33 -25.047 -21.703 1 37.47 98 GLY A O 1
ATOM 740 N N . GLU A 1 99 ? -33.281 -24.547 -19.609 1 40.81 99 GLU A N 1
ATOM 741 C CA . GLU A 1 99 ? -32.312 -23.469 -19.828 1 40.81 99 GLU A CA 1
ATOM 742 C C . GLU A 1 99 ? -30.875 -23.969 -19.656 1 40.81 99 GLU A C 1
ATOM 744 O O . GLU A 1 99 ? -30.594 -24.703 -18.703 1 40.81 99 GLU A O 1
ATOM 749 N N . PHE A 1 100 ? -30.078 -24.016 -20.562 1 52.72 100 PHE A N 1
ATOM 750 C CA . PHE A 1 100 ? -28.641 -24.266 -20.656 1 52.72 100 PHE A CA 1
ATOM 751 C C . PHE A 1 100 ? -27.891 -23.547 -19.531 1 52.72 100 PHE A C 1
ATOM 753 O O . PHE A 1 100 ? -28 -22.344 -19.359 1 52.72 100 PHE A O 1
ATOM 760 N N . ILE A 1 101 ? -27.406 -24.484 -18.469 1 58.69 101 ILE A N 1
ATOM 761 C CA . ILE A 1 101 ? -26.516 -23.891 -17.484 1 58.69 101 ILE A CA 1
ATOM 762 C C . ILE A 1 101 ? -25.062 -23.984 -17.969 1 58.69 101 ILE A C 1
ATOM 764 O O . ILE A 1 101 ? -24.547 -25.094 -18.172 1 58.69 101 ILE A O 1
ATOM 768 N N . SER A 1 102 ? -24.438 -23 -18.172 1 67.06 102 SER A N 1
ATOM 769 C CA . SER A 1 102 ? -23.062 -22.953 -18.656 1 67.06 102 SER A CA 1
ATOM 770 C C . SER A 1 102 ? -22.094 -23.453 -17.594 1 67.06 102 SER A C 1
ATOM 772 O O . SER A 1 102 ? -22.422 -23.5 -16.406 1 67.06 102 SER A O 1
ATOM 774 N N . ALA A 1 103 ? -20.953 -24.016 -17.938 1 67.06 103 ALA A N 1
ATOM 775 C CA . ALA A 1 103 ? -19.906 -24.438 -17 1 67.06 103 ALA A CA 1
ATOM 776 C C . ALA A 1 103 ? -19.578 -23.312 -16.016 1 67.06 103 ALA A C 1
ATOM 778 O O . ALA A 1 103 ? -19.297 -23.578 -14.844 1 67.06 103 ALA A O 1
ATOM 779 N N . ALA A 1 104 ? -19.625 -22.141 -16.484 1 73.19 104 ALA A N 1
ATOM 780 C CA . ALA A 1 104 ? -19.328 -20.984 -15.633 1 73.19 104 ALA A CA 1
ATOM 781 C C . ALA A 1 104 ? -20.375 -20.828 -14.539 1 73.19 104 ALA A C 1
ATOM 783 O O . ALA A 1 104 ? -20.031 -20.547 -13.391 1 73.19 104 ALA A O 1
ATOM 784 N N . ASP A 1 105 ? -21.562 -21.031 -14.898 1 70.5 105 ASP A N 1
ATOM 785 C CA . ASP A 1 105 ? -22.641 -20.906 -13.922 1 70.5 105 ASP A CA 1
ATOM 786 C C . ASP A 1 105 ? -22.609 -22.047 -12.914 1 70.5 105 ASP A C 1
ATOM 788 O O . ASP A 1 105 ? -22.875 -21.844 -11.727 1 70.5 105 ASP A O 1
ATOM 792 N N . ALA A 1 106 ? -22.344 -23.172 -13.477 1 66.75 106 ALA A N 1
ATOM 793 C CA . ALA A 1 106 ? -22.188 -24.328 -12.602 1 66.75 106 ALA A CA 1
ATOM 794 C C . ALA A 1 106 ? -21.016 -24.109 -11.633 1 66.75 106 ALA A C 1
ATOM 796 O O . ALA A 1 106 ? -21.109 -24.484 -10.453 1 66.75 106 ALA A O 1
ATOM 797 N N . ALA A 1 107 ? -20 -23.562 -12.125 1 73.25 107 ALA A N 1
ATOM 798 C CA . ALA A 1 107 ? -18.812 -23.297 -11.312 1 73.25 107 ALA A CA 1
ATOM 799 C C . ALA A 1 107 ? -19.141 -22.359 -10.148 1 73.25 107 ALA A C 1
ATOM 801 O O . ALA A 1 107 ? -18.656 -22.547 -9.039 1 73.25 107 ALA A O 1
ATOM 802 N N . LYS A 1 108 ? -19.906 -21.344 -10.375 1 72.12 108 LYS A N 1
ATOM 803 C CA . LYS A 1 108 ? -20.297 -20.391 -9.336 1 72.12 108 LYS A CA 1
ATOM 804 C C . LYS A 1 108 ? -21.016 -21.094 -8.188 1 72.12 108 LYS A C 1
ATOM 806 O O . LYS A 1 108 ? -20.797 -20.781 -7.02 1 72.12 108 LYS A O 1
ATOM 811 N N . GLN A 1 109 ? -21.797 -22.016 -8.562 1 64.56 109 GLN A N 1
ATOM 812 C CA . GLN A 1 109 ? -22.562 -22.766 -7.562 1 64.56 109 GLN A CA 1
ATOM 813 C C . GLN A 1 109 ? -21.656 -23.672 -6.742 1 64.56 109 GLN A C 1
ATOM 815 O O . GLN A 1 109 ? -21.75 -23.719 -5.512 1 64.56 109 GLN A O 1
ATOM 820 N N . VAL A 1 110 ? -20.812 -24.375 -7.473 1 63.22 110 VAL A N 1
ATOM 821 C CA . VAL A 1 110 ? -19.922 -25.328 -6.809 1 63.22 110 VAL A CA 1
ATOM 822 C C . VAL A 1 110 ? -18.984 -24.562 -5.879 1 63.22 110 VAL A C 1
ATOM 824 O O . VAL A 1 110 ? -18.734 -25 -4.75 1 63.22 110 VAL A O 1
ATOM 827 N N . LYS A 1 111 ? -18.5 -23.5 -6.312 1 71.44 111 LYS A N 1
ATOM 828 C CA . LYS A 1 111 ? -17.609 -22.688 -5.5 1 71.44 111 LYS A CA 1
ATOM 829 C C . LYS A 1 111 ? -18.312 -22.188 -4.234 1 71.44 111 LYS A C 1
ATOM 831 O O . LYS A 1 111 ? -17.703 -22.172 -3.156 1 71.44 111 LYS A O 1
ATOM 836 N N . GLY A 1 112 ? -19.453 -21.75 -4.387 1 68.75 112 GLY A N 1
ATOM 837 C CA . GLY A 1 112 ? -20.219 -21.312 -3.24 1 68.75 112 GLY A CA 1
ATOM 838 C C . GLY A 1 112 ? -20.422 -22.406 -2.201 1 68.75 112 GLY A C 1
ATOM 839 O O . GLY A 1 112 ? -20.328 -22.156 -1 1 68.75 112 GLY A O 1
ATOM 840 N N . GLU A 1 113 ? -20.547 -23.547 -2.68 1 64.81 113 GLU A N 1
ATOM 841 C CA . GLU A 1 113 ? -20.766 -24.688 -1.8 1 64.81 113 GLU A CA 1
ATOM 842 C C . GLU A 1 113 ? -19.484 -25.078 -1.079 1 64.81 113 GLU A C 1
ATOM 844 O O . GLU A 1 113 ? -19.516 -25.438 0.1 1 64.81 113 GLU A O 1
ATOM 849 N N . LEU A 1 114 ? -18.484 -25.109 -1.811 1 68.12 114 LEU A N 1
ATOM 850 C CA . LEU A 1 114 ? -17.203 -25.453 -1.224 1 68.12 114 LEU A CA 1
ATOM 851 C C . LEU A 1 114 ? -16.797 -24.453 -0.147 1 68.12 114 LEU A C 1
ATOM 853 O O . LEU A 1 114 ? -16.219 -24.828 0.875 1 68.12 114 LEU A O 1
ATOM 857 N N . LYS A 1 115 ? -17.094 -23.203 -0.355 1 70.88 115 LYS A N 1
ATOM 858 C CA . LYS A 1 115 ? -16.781 -22.141 0.596 1 70.88 115 LYS A CA 1
ATOM 859 C C . LYS A 1 115 ? -17.516 -22.344 1.913 1 70.88 115 LYS A C 1
ATOM 861 O O . LYS A 1 115 ? -17 -22.016 2.982 1 70.88 115 LYS A O 1
ATOM 866 N N . GLN A 1 116 ? -18.609 -22.797 1.888 1 63.75 116 GLN A N 1
ATOM 867 C CA . GLN A 1 116 ? -19.422 -23.016 3.082 1 63.75 116 GLN A CA 1
ATOM 868 C C . GLN A 1 116 ? -18.906 -24.203 3.883 1 63.75 116 GLN A C 1
ATOM 870 O O . GLN A 1 116 ? -19.172 -24.312 5.082 1 63.75 116 GLN A O 1
ATOM 875 N N . LYS A 1 117 ? -18.047 -25.094 3.268 1 61.25 117 LYS A N 1
ATOM 876 C CA . LYS A 1 117 ? -17.625 -26.328 3.912 1 61.25 117 LYS A CA 1
ATOM 877 C C . LYS A 1 117 ? -16.156 -26.25 4.344 1 61.25 117 LYS A C 1
ATOM 879 O O . LYS A 1 117 ? -15.555 -27.266 4.684 1 61.25 117 LYS A O 1
ATOM 884 N N . GLN A 1 118 ? -15.727 -25.141 4.301 1 72.88 118 GLN A N 1
ATOM 885 C CA . GLN A 1 118 ? -14.305 -25.031 4.602 1 72.88 118 GLN A CA 1
ATOM 886 C C . GLN A 1 118 ? -14.039 -25.234 6.086 1 72.88 118 GLN A C 1
ATOM 888 O O . GLN A 1 118 ? -14.812 -24.781 6.934 1 72.88 118 GLN A O 1
ATOM 893 N N . ASN A 1 119 ? -13.078 -26.172 6.441 1 76.31 119 ASN A N 1
ATOM 894 C CA . ASN A 1 119 ? -12.594 -26.281 7.812 1 76.31 119 ASN A CA 1
ATOM 895 C C . ASN A 1 119 ? -11.734 -25.078 8.203 1 76.31 119 ASN A C 1
ATOM 897 O O . ASN A 1 119 ? -11.547 -24.172 7.406 1 76.31 119 ASN A O 1
ATOM 901 N N . TYR A 1 120 ? -11.312 -25.078 9.422 1 79.12 120 TYR A N 1
ATOM 902 C CA . TYR A 1 120 ? -10.609 -23.906 9.945 1 79.12 120 TYR A CA 1
ATOM 903 C C . TYR A 1 120 ? -9.297 -23.688 9.211 1 79.12 120 TYR A C 1
ATOM 905 O O . TYR A 1 120 ? -8.883 -22.547 8.992 1 79.12 120 TYR A O 1
ATOM 913 N N . ILE A 1 121 ? -8.625 -24.719 8.836 1 79.94 121 ILE A N 1
ATOM 914 C CA . ILE A 1 121 ? -7.352 -24.609 8.141 1 79.94 121 ILE A CA 1
ATOM 915 C C . ILE A 1 121 ? -7.578 -24.047 6.734 1 79.94 121 ILE A C 1
ATOM 917 O O . ILE A 1 121 ? -6.836 -23.188 6.277 1 79.94 121 ILE A O 1
ATOM 921 N N . GLN A 1 122 ? -8.641 -24.516 6.078 1 75.62 122 GLN A N 1
ATOM 922 C CA . GLN A 1 122 ? -8.961 -24.047 4.734 1 75.62 122 GLN A CA 1
ATOM 923 C C . GLN A 1 122 ? -9.383 -22.578 4.754 1 75.62 122 GLN A C 1
ATOM 925 O O . GLN A 1 122 ? -9.016 -21.812 3.859 1 75.62 122 GLN A O 1
ATOM 930 N N . VAL A 1 123 ? -10.109 -22.25 5.781 1 78.94 123 VAL A N 1
ATOM 931 C CA . VAL A 1 123 ? -10.539 -20.875 5.922 1 78.94 123 VAL A CA 1
ATOM 932 C C . VAL A 1 123 ? -9.32 -19.969 6.09 1 78.94 123 VAL A C 1
ATOM 934 O O . VAL A 1 123 ? -9.266 -18.875 5.508 1 78.94 123 VAL A O 1
ATOM 937 N N . PHE A 1 124 ? -8.391 -20.406 6.867 1 85.62 124 PHE A N 1
ATOM 938 C CA . PHE A 1 124 ? -7.16 -19.656 7.059 1 85.62 124 PHE A CA 1
ATOM 939 C C . PHE A 1 124 ? -6.453 -19.422 5.727 1 85.62 124 PHE A C 1
ATOM 941 O O . PHE A 1 124 ? -6.074 -18.297 5.406 1 85.62 124 PHE A O 1
ATOM 948 N N . PHE A 1 125 ? -6.371 -20.453 5 1 81.69 125 PHE A N 1
ATOM 949 C CA . PHE A 1 125 ? -5.617 -20.344 3.756 1 81.69 125 PHE A CA 1
ATOM 950 C C . PHE A 1 125 ? -6.395 -19.547 2.721 1 81.69 125 PHE A C 1
ATOM 952 O O . PHE A 1 125 ? -5.801 -18.859 1.886 1 81.69 125 PHE A O 1
ATOM 959 N N . THR A 1 126 ? -7.676 -19.625 2.795 1 80.56 126 THR A N 1
ATOM 960 C CA . THR A 1 126 ? -8.477 -18.781 1.911 1 80.56 126 THR A CA 1
ATOM 961 C C . THR A 1 126 ? -8.281 -17.297 2.234 1 80.56 126 THR A C 1
ATOM 963 O O . THR A 1 126 ? -8.117 -16.484 1.331 1 80.56 126 THR A O 1
ATOM 966 N N . LYS A 1 127 ? -8.227 -17.031 3.465 1 82.62 127 LYS A N 1
ATOM 967 C CA . LYS A 1 127 ? -7.949 -15.656 3.891 1 82.62 127 LYS A CA 1
ATOM 968 C C . LYS A 1 127 ? -6.543 -15.227 3.49 1 82.62 127 LYS A C 1
ATOM 970 O O . LYS A 1 127 ? -6.336 -14.102 3.031 1 82.62 127 LYS A O 1
ATOM 975 N N . PHE A 1 128 ? -5.727 -16.125 3.711 1 87.19 128 PHE A N 1
ATOM 976 C CA . PHE A 1 128 ? -4.336 -15.867 3.348 1 87.19 128 PHE A CA 1
ATOM 977 C C . PHE A 1 128 ? -4.211 -15.562 1.86 1 87.19 128 PHE A C 1
ATOM 979 O O . PHE A 1 128 ? -3.484 -14.648 1.469 1 87.19 128 PHE A O 1
ATOM 986 N N . SER A 1 129 ? -4.93 -16.266 1.103 1 84.75 129 SER A N 1
ATOM 987 C CA . SER A 1 129 ? -4.906 -16.078 -0.345 1 84.75 129 SER A CA 1
ATOM 988 C C . SER A 1 129 ? -5.457 -14.711 -0.738 1 84.75 129 SER A C 1
ATOM 990 O O . SER A 1 129 ? -5.016 -14.117 -1.726 1 84.75 129 SER A O 1
ATOM 992 N N . LYS A 1 130 ? -6.332 -14.227 0.032 1 85.06 130 LYS A N 1
ATOM 993 C CA . LYS A 1 130 ? -6.965 -12.945 -0.245 1 85.06 130 LYS A CA 1
ATOM 994 C C . LYS A 1 130 ? -5.969 -11.797 -0.096 1 85.06 130 LYS A C 1
ATOM 996 O O . LYS A 1 130 ? -6.164 -10.719 -0.663 1 85.06 130 LYS A O 1
ATOM 1001 N N . ILE A 1 131 ? -4.906 -12.016 0.604 1 90.88 131 ILE A N 1
ATOM 1002 C CA . ILE A 1 131 ? -3.867 -11.008 0.778 1 90.88 131 ILE A CA 1
ATOM 1003 C C . ILE A 1 131 ? -3.238 -10.672 -0.574 1 90.88 131 ILE A C 1
ATOM 1005 O O . ILE A 1 131 ? -3 -9.508 -0.884 1 90.88 131 ILE A O 1
ATOM 1009 N N . PHE A 1 132 ? -3.137 -11.656 -1.451 1 86.38 132 PHE A N 1
ATOM 1010 C CA . PHE A 1 132 ? -2.293 -11.523 -2.635 1 86.38 132 PHE A CA 1
ATOM 1011 C C . PHE A 1 132 ? -3.141 -11.383 -3.891 1 86.38 132 PHE A C 1
ATOM 1013 O O . PHE A 1 132 ? -2.678 -10.844 -4.902 1 86.38 132 PHE A O 1
ATOM 1020 N N . SER A 1 133 ? -4.379 -11.773 -3.912 1 84.81 133 SER A N 1
ATOM 1021 C CA . SER A 1 133 ? -5.219 -11.93 -5.094 1 84.81 133 SER A CA 1
ATOM 1022 C C . SER A 1 133 ? -5.305 -10.633 -5.891 1 84.81 133 SER A C 1
ATOM 1024 O O . SER A 1 133 ? -5.168 -10.641 -7.117 1 84.81 133 SER A O 1
ATOM 1026 N N . PRO A 1 134 ? -5.434 -9.531 -5.203 1 81.69 134 PRO A N 1
ATOM 1027 C CA . PRO A 1 134 ? -5.57 -8.305 -5.992 1 81.69 134 PRO A CA 1
ATOM 1028 C C . PRO A 1 134 ? -4.27 -7.906 -6.688 1 81.69 134 PRO A C 1
ATOM 1030 O O . PRO A 1 134 ? -4.301 -7.176 -7.684 1 81.69 134 PRO A O 1
ATOM 1033 N N . MET A 1 135 ? -3.209 -8.367 -6.234 1 88 135 MET A N 1
ATOM 1034 C CA . MET A 1 135 ? -1.908 -7.918 -6.727 1 88 135 MET A CA 1
ATOM 1035 C C . MET A 1 135 ? -1.492 -8.711 -7.961 1 88 135 MET A C 1
ATOM 1037 O O . MET A 1 135 ? -0.581 -8.305 -8.688 1 88 135 MET A O 1
ATOM 1041 N N . ILE A 1 136 ? -2.174 -9.758 -8.281 1 84.62 136 ILE A N 1
ATOM 1042 C CA . ILE A 1 136 ? -1.82 -10.68 -9.359 1 84.62 136 ILE A CA 1
ATOM 1043 C C . ILE A 1 136 ? -1.843 -9.945 -10.695 1 84.62 136 ILE A C 1
ATOM 1045 O O . ILE A 1 136 ? -0.908 -10.062 -11.492 1 84.62 136 ILE A O 1
ATOM 1049 N N . ILE A 1 137 ? -2.789 -9.109 -10.922 1 84.56 137 ILE A N 1
ATOM 1050 C CA . ILE A 1 137 ? -2.955 -8.43 -12.203 1 84.56 137 ILE A CA 1
ATOM 1051 C C . ILE A 1 137 ? -1.775 -7.492 -12.445 1 84.56 137 ILE A C 1
ATOM 1053 O O . ILE A 1 137 ? -1.335 -7.32 -13.586 1 84.56 137 ILE A O 1
ATOM 1057 N N . GLY A 1 138 ? -1.281 -6.922 -11.398 1 89.75 138 GLY A N 1
ATOM 1058 C CA . GLY A 1 138 ? -0.12 -6.055 -11.531 1 89.75 138 GLY A CA 1
ATOM 1059 C C . GLY A 1 138 ? 1.119 -6.789 -12.016 1 89.75 138 GLY A C 1
ATOM 1060 O O . GLY A 1 138 ? 1.817 -6.316 -12.914 1 89.75 138 GLY A O 1
ATOM 1061 N N . PHE A 1 139 ? 1.298 -7.949 -11.445 1 90 139 PHE A N 1
ATOM 1062 C CA . PHE A 1 139 ? 2.469 -8.734 -11.82 1 90 139 PHE A CA 1
ATOM 1063 C C . PHE A 1 139 ? 2.344 -9.25 -13.25 1 90 139 PHE A C 1
ATOM 1065 O O . PHE A 1 139 ? 3.344 -9.367 -13.961 1 90 139 PHE A O 1
ATOM 1072 N N . ILE A 1 140 ? 1.168 -9.539 -13.68 1 88.94 140 ILE A N 1
ATOM 1073 C CA . ILE A 1 140 ? 0.958 -10.016 -15.047 1 88.94 140 ILE A CA 1
ATOM 1074 C C . ILE A 1 140 ? 1.313 -8.906 -16.031 1 88.94 140 ILE A C 1
ATOM 1076 O O . ILE A 1 140 ? 2.137 -9.109 -16.938 1 88.94 140 ILE A O 1
ATOM 1080 N N . GLY A 1 141 ? 0.777 -7.734 -15.852 1 91.25 141 GLY A N 1
ATOM 1081 C CA . GLY A 1 141 ? 1.054 -6.633 -16.75 1 91.25 141 GLY A CA 1
ATOM 1082 C C . GLY A 1 141 ? 2.516 -6.227 -16.781 1 91.25 141 GLY A C 1
ATOM 1083 O O . GLY A 1 141 ? 3.123 -6.125 -17.844 1 91.25 141 GLY A O 1
ATOM 1084 N N . ALA A 1 142 ? 3.076 -6.062 -15.617 1 94.25 142 ALA A N 1
ATOM 1085 C CA . ALA A 1 142 ? 4.477 -5.664 -15.516 1 94.25 142 ALA A CA 1
ATOM 1086 C C . ALA A 1 142 ? 5.402 -6.773 -16 1 94.25 142 ALA A C 1
ATOM 1088 O O . ALA A 1 142 ? 6.457 -6.504 -16.578 1 94.25 142 ALA A O 1
ATOM 1089 N N . GLY A 1 143 ? 4.969 -7.98 -15.719 1 91.19 143 GLY A N 1
ATOM 1090 C CA . GLY A 1 143 ? 5.746 -9.125 -16.172 1 91.19 143 GLY A CA 1
ATOM 1091 C C . GLY A 1 143 ? 5.828 -9.234 -17.672 1 91.19 143 GLY A C 1
ATOM 1092 O O . GLY A 1 143 ? 6.883 -9.555 -18.219 1 91.19 143 GLY A O 1
ATOM 1093 N N . ILE A 1 144 ? 4.801 -8.984 -18.328 1 90.19 144 ILE A N 1
ATOM 1094 C CA . ILE A 1 144 ? 4.777 -9.047 -19.797 1 90.19 144 ILE A CA 1
ATOM 1095 C C . ILE A 1 144 ? 5.652 -7.938 -20.375 1 90.19 144 ILE A C 1
ATOM 1097 O O . ILE A 1 144 ? 6.43 -8.172 -21.297 1 90.19 144 ILE A O 1
ATOM 1101 N N . LEU A 1 145 ? 5.539 -6.758 -19.844 1 92.06 145 LEU A N 1
ATOM 1102 C CA . LEU A 1 145 ? 6.41 -5.676 -20.281 1 92.06 145 LEU A CA 1
ATOM 1103 C C . LEU A 1 145 ? 7.875 -6.035 -20.078 1 92.06 145 LEU A C 1
ATOM 1105 O O . LEU A 1 145 ? 8.711 -5.809 -20.953 1 92.06 145 LEU A O 1
ATOM 1109 N N . SER A 1 146 ? 8.164 -6.559 -18.953 1 91.94 146 SER A N 1
ATOM 1110 C CA . SER A 1 146 ? 9.523 -7.016 -18.672 1 91.94 146 SER A CA 1
ATOM 1111 C C . SER A 1 146 ? 9.93 -8.148 -19.609 1 91.94 146 SER A C 1
ATOM 1113 O O . SER A 1 146 ? 11.102 -8.281 -19.953 1 91.94 146 SER A O 1
ATOM 1115 N N . GLY A 1 147 ? 8.961 -8.977 -19.953 1 87.38 147 GLY A N 1
ATOM 1116 C CA . GLY A 1 147 ? 9.219 -10.016 -20.938 1 87.38 147 GLY A CA 1
ATOM 1117 C C . GLY A 1 147 ? 9.633 -9.469 -22.297 1 87.38 147 GLY A C 1
ATOM 1118 O O . GLY A 1 147 ? 10.547 -10 -22.938 1 87.38 147 GLY A O 1
ATOM 1119 N N . ILE A 1 148 ? 9 -8.438 -22.703 1 89.75 148 ILE A N 1
ATOM 1120 C CA . ILE A 1 148 ? 9.375 -7.77 -23.938 1 89.75 148 ILE A CA 1
ATOM 1121 C C . ILE A 1 148 ? 10.805 -7.242 -23.828 1 89.75 148 ILE A C 1
ATOM 1123 O O . ILE A 1 148 ? 11.594 -7.375 -24.766 1 89.75 148 ILE A O 1
ATOM 1127 N N . ALA A 1 149 ? 11.172 -6.695 -22.703 1 90.62 149 ALA A N 1
ATOM 1128 C CA . ALA A 1 149 ? 12.547 -6.277 -22.453 1 90.62 149 ALA A CA 1
ATOM 1129 C C . ALA A 1 149 ? 13.508 -7.461 -22.547 1 90.62 149 ALA A C 1
ATOM 1131 O O . ALA A 1 149 ? 14.625 -7.324 -23.062 1 90.62 149 ALA A O 1
ATOM 1132 N N . GLY A 1 150 ? 13.062 -8.57 -22.062 1 86.25 150 GLY A N 1
ATOM 1133 C CA . GLY A 1 150 ? 13.867 -9.773 -22.141 1 86.25 150 GLY A CA 1
ATOM 1134 C C . GLY A 1 150 ? 14.133 -10.227 -23.578 1 86.25 150 GLY A C 1
ATOM 1135 O O . GLY A 1 150 ? 15.234 -10.688 -23.891 1 86.25 150 GLY A O 1
ATOM 1136 N N . ILE A 1 151 ? 13.141 -10.117 -24.359 1 86 151 ILE A N 1
ATOM 1137 C CA . ILE A 1 151 ? 13.297 -10.453 -25.781 1 86 151 ILE A CA 1
ATOM 1138 C C . ILE A 1 151 ? 14.328 -9.523 -26.422 1 86 151 ILE A C 1
ATOM 1140 O O . ILE A 1 151 ? 15.164 -9.977 -27.203 1 86 151 ILE A O 1
ATOM 1144 N N . MET A 1 152 ? 14.289 -8.289 -26.062 1 86.94 152 MET A N 1
ATOM 1145 C CA . MET A 1 152 ? 15.289 -7.34 -26.547 1 86.94 152 MET A CA 1
ATOM 1146 C C . MET A 1 152 ? 16.688 -7.746 -26.094 1 86.94 152 MET A C 1
ATOM 1148 O O . MET A 1 152 ? 17.625 -7.727 -26.875 1 86.94 152 MET A O 1
ATOM 1152 N N . GLN A 1 153 ? 16.766 -8.07 -24.859 1 87.31 153 GLN A N 1
ATOM 1153 C CA . GLN A 1 153 ? 18.047 -8.5 -24.312 1 87.31 153 GLN A CA 1
ATOM 1154 C C . GLN A 1 153 ? 18.594 -9.711 -25.062 1 87.31 153 GLN A C 1
ATOM 1156 O O . GLN A 1 153 ? 19.781 -9.758 -25.391 1 87.31 153 GLN A O 1
ATOM 1161 N N . SER A 1 154 ? 17.703 -10.617 -25.312 1 81.25 154 SER A N 1
ATOM 1162 C CA . SER A 1 154 ? 18.109 -11.82 -26.031 1 81.25 154 SER A CA 1
ATOM 1163 C C . SER A 1 154 ? 18.594 -11.484 -27.453 1 81.25 154 SER A C 1
ATOM 1165 O O . SER A 1 154 ? 19.5 -12.125 -27.969 1 81.25 154 SER A O 1
ATOM 1167 N N . SER A 1 155 ? 17.984 -10.484 -28.047 1 84 155 SER A N 1
ATOM 1168 C CA . SER A 1 155 ? 18.328 -10.094 -29.422 1 84 155 SER A CA 1
ATOM 1169 C C . SER A 1 155 ? 19.688 -9.43 -29.484 1 84 155 SER A C 1
ATOM 1171 O O . SER A 1 155 ? 20.328 -9.398 -30.531 1 84 155 SER A O 1
ATOM 1173 N N . TYR A 1 156 ? 20.156 -8.914 -28.391 1 84.81 156 TYR A N 1
ATOM 1174 C CA . TYR A 1 156 ? 21.453 -8.266 -28.359 1 84.81 156 TYR A CA 1
ATOM 1175 C C . TYR A 1 156 ? 22.484 -9.148 -27.656 1 84.81 156 TYR A C 1
ATOM 1177 O O . TYR A 1 156 ? 23.422 -8.641 -27.016 1 84.81 156 TYR A O 1
ATOM 1185 N N . GLY A 1 157 ? 22.297 -10.422 -27.625 1 78.5 157 GLY A N 1
ATOM 1186 C CA . GLY A 1 157 ? 23.281 -11.375 -27.172 1 78.5 157 GLY A CA 1
ATOM 1187 C C . GLY A 1 157 ? 23.203 -11.68 -25.688 1 78.5 157 GLY A C 1
ATOM 1188 O O . GLY A 1 157 ? 24.172 -12.125 -25.078 1 78.5 157 GLY A O 1
ATOM 1189 N N . GLY A 1 158 ? 22.156 -11.297 -25.062 1 79.19 158 GLY A N 1
ATOM 1190 C CA . GLY A 1 158 ? 21.922 -11.711 -23.688 1 79.19 158 GLY A CA 1
ATOM 1191 C C . GLY A 1 158 ? 22.375 -10.68 -22.672 1 79.19 158 GLY A C 1
ATOM 1192 O O . GLY A 1 158 ? 22.078 -10.82 -21.484 1 79.19 158 GLY A O 1
ATOM 1193 N N . VAL A 1 159 ? 23.094 -9.648 -23.125 1 82.69 159 VAL A N 1
ATOM 1194 C CA . VAL A 1 159 ? 23.578 -8.609 -22.219 1 82.69 159 VAL A CA 1
ATOM 1195 C C . VAL A 1 159 ? 23.156 -7.238 -22.719 1 82.69 159 VAL A C 1
ATOM 1197 O O . VAL A 1 159 ? 23.219 -6.961 -23.922 1 82.69 159 VAL A O 1
ATOM 1200 N N . MET A 1 160 ? 22.594 -6.52 -21.812 1 87.88 160 MET A N 1
ATOM 1201 C CA . MET A 1 160 ? 22.141 -5.188 -22.203 1 87.88 160 MET A CA 1
ATOM 1202 C C . MET A 1 160 ? 22.969 -4.113 -21.5 1 87.88 160 MET A C 1
ATOM 1204 O O . MET A 1 160 ? 22.688 -3.742 -20.359 1 87.88 160 MET A O 1
ATOM 1208 N N . ASP A 1 161 ? 23.953 -3.688 -22.125 1 89.75 161 ASP A N 1
ATOM 1209 C CA . ASP A 1 161 ? 24.781 -2.576 -21.672 1 89.75 161 ASP A CA 1
ATOM 1210 C C . ASP A 1 161 ? 25.25 -1.714 -22.844 1 89.75 161 ASP A C 1
ATOM 1212 O O . ASP A 1 161 ? 24.875 -1.962 -23.984 1 89.75 161 ASP A O 1
ATOM 1216 N N . ALA A 1 162 ? 25.984 -0.747 -22.516 1 86.88 162 ALA A N 1
ATOM 1217 C CA . ALA A 1 162 ? 26.375 0.258 -23.5 1 86.88 162 ALA A CA 1
ATOM 1218 C C . ALA A 1 162 ? 27.297 -0.338 -24.562 1 86.88 162 ALA A C 1
ATOM 1220 O O . ALA A 1 162 ? 27.422 0.195 -25.672 1 86.88 162 ALA A O 1
ATOM 1221 N N . ALA A 1 163 ? 27.938 -1.439 -24.281 1 88.56 163 ALA A N 1
ATOM 1222 C CA . ALA A 1 163 ? 28.875 -2.061 -25.203 1 88.56 163 ALA A CA 1
ATOM 1223 C C . ALA A 1 163 ? 28.156 -2.973 -26.203 1 88.56 163 ALA A C 1
ATOM 1225 O O . ALA A 1 163 ? 28.641 -3.182 -27.312 1 88.56 163 ALA A O 1
ATOM 1226 N N . HIS A 1 164 ? 27 -3.422 -25.859 1 89.06 164 HIS A N 1
ATOM 1227 C CA . HIS A 1 164 ? 26.375 -4.469 -26.656 1 89.06 164 HIS A CA 1
ATOM 1228 C C . HIS A 1 164 ? 25.125 -3.949 -27.359 1 89.06 164 HIS A C 1
ATOM 1230 O O . HIS A 1 164 ? 24.703 -4.516 -28.375 1 89.06 164 HIS A O 1
ATOM 1236 N N . ALA A 1 165 ? 24.562 -2.906 -26.859 1 91.38 165 ALA A N 1
ATOM 1237 C CA . ALA A 1 165 ? 23.312 -2.395 -27.422 1 91.38 165 ALA A CA 1
ATOM 1238 C C . ALA A 1 165 ? 23.359 -0.877 -27.578 1 91.38 165 ALA A C 1
ATOM 1240 O O . ALA A 1 165 ? 24 -0.185 -26.781 1 91.38 165 ALA A O 1
ATOM 1241 N N . PRO A 1 166 ? 22.688 -0.407 -28.641 1 92.31 166 PRO A N 1
ATOM 1242 C CA . PRO A 1 166 ? 22.594 1.05 -28.766 1 92.31 166 PRO A CA 1
ATOM 1243 C C . PRO A 1 166 ? 21.891 1.708 -27.578 1 92.31 166 PRO A C 1
ATOM 1245 O O . PRO A 1 166 ? 21.109 1.061 -26.891 1 92.31 166 PRO A O 1
ATOM 1248 N N . ALA A 1 167 ? 22.188 2.969 -27.422 1 92.06 167 ALA A N 1
ATOM 1249 C CA . ALA A 1 167 ? 21.656 3.734 -26.281 1 92.06 167 ALA A CA 1
ATOM 1250 C C . ALA A 1 167 ? 20.141 3.711 -26.266 1 92.06 167 ALA A C 1
ATOM 1252 O O . ALA A 1 167 ? 19.531 3.594 -25.203 1 92.06 167 ALA A O 1
ATOM 1253 N N . ALA A 1 168 ? 19.547 3.783 -27.391 1 92.56 168 ALA A N 1
ATOM 1254 C CA . ALA A 1 168 ? 18.094 3.791 -27.484 1 92.56 168 ALA A CA 1
ATOM 1255 C C . ALA A 1 168 ? 17.5 2.477 -26.984 1 92.56 168 ALA A C 1
ATOM 1257 O O . ALA A 1 168 ? 16.531 2.473 -26.234 1 92.56 168 ALA A O 1
ATOM 1258 N N . ALA A 1 169 ? 18.109 1.408 -27.375 1 92.94 169 ALA A N 1
ATOM 1259 C CA . ALA A 1 169 ? 17.641 0.088 -26.969 1 92.94 169 ALA A CA 1
ATOM 1260 C C . ALA A 1 169 ? 17.828 -0.127 -25.469 1 92.94 169 ALA A C 1
ATOM 1262 O O . ALA A 1 169 ? 16.953 -0.698 -24.812 1 92.94 169 ALA A O 1
ATOM 1263 N N . LEU A 1 170 ? 18.938 0.341 -25.031 1 93.88 170 LEU A N 1
ATOM 1264 C CA . LEU A 1 170 ? 19.219 0.215 -23.609 1 93.88 170 LEU A CA 1
ATOM 1265 C C . LEU A 1 170 ? 18.219 1.019 -22.781 1 93.88 170 LEU A C 1
ATOM 1267 O O . LEU A 1 170 ? 17.75 0.546 -21.75 1 93.88 170 LEU A O 1
ATOM 1271 N N . SER A 1 171 ? 17.953 2.141 -23.234 1 94.88 171 SER A N 1
ATOM 1272 C CA . SER A 1 171 ? 16.984 2.992 -22.562 1 94.88 171 SER A CA 1
ATOM 1273 C C . SER A 1 171 ? 15.602 2.346 -22.516 1 94.88 171 SER A C 1
ATOM 1275 O O . SER A 1 171 ? 14.945 2.334 -21.484 1 94.88 171 SER A O 1
ATOM 1277 N N . TRP A 1 172 ? 15.18 1.788 -23.562 1 93.81 172 TRP A N 1
ATOM 1278 C CA . TRP A 1 172 ? 13.875 1.136 -23.625 1 93.81 172 TRP A CA 1
ATOM 1279 C C . TRP A 1 172 ? 13.844 -0.124 -22.766 1 93.81 172 TRP A C 1
ATOM 1281 O O . TRP A 1 172 ? 12.828 -0.437 -22.156 1 93.81 172 TRP A O 1
ATOM 1291 N N . PHE A 1 173 ? 14.969 -0.863 -22.797 1 93.62 173 PHE A N 1
ATOM 1292 C CA . PHE A 1 173 ? 15.086 -2.049 -21.953 1 93.62 173 PHE A CA 1
ATOM 1293 C C . PHE A 1 173 ? 14.836 -1.707 -20.5 1 93.62 173 PHE A C 1
ATOM 1295 O O . PHE A 1 173 ? 14.055 -2.377 -19.812 1 93.62 173 PHE A O 1
ATOM 1302 N N . ASN A 1 174 ? 15.414 -0.632 -20.062 1 95.25 174 ASN A N 1
ATOM 1303 C CA . ASN A 1 174 ? 15.273 -0.194 -18.688 1 95.25 174 ASN A CA 1
ATOM 1304 C C . ASN A 1 174 ? 13.867 0.337 -18.406 1 95.25 174 ASN A C 1
ATOM 1306 O O . ASN A 1 174 ? 13.32 0.127 -17.328 1 95.25 174 ASN A O 1
ATOM 1310 N N . ALA A 1 175 ? 13.281 0.953 -19.391 1 95.25 175 ALA A N 1
ATOM 1311 C CA . ALA A 1 175 ? 11.938 1.505 -19.234 1 95.25 175 ALA A CA 1
ATOM 1312 C C . ALA A 1 175 ? 10.898 0.394 -19.125 1 95.25 175 ALA A C 1
ATOM 1314 O O . ALA A 1 175 ? 10.016 0.444 -18.266 1 95.25 175 ALA A O 1
ATOM 1315 N N . LEU A 1 176 ? 11.07 -0.591 -19.938 1 93.75 176 LEU A N 1
ATOM 1316 C CA . LEU A 1 176 ? 10.102 -1.676 -19.984 1 93.75 176 LEU A CA 1
ATOM 1317 C C . LEU A 1 176 ? 10.203 -2.562 -18.75 1 93.75 176 LEU A C 1
ATOM 1319 O O . LEU A 1 176 ? 9.211 -3.148 -18.312 1 93.75 176 LEU A O 1
ATOM 1323 N N . GLY A 1 177 ? 11.328 -2.604 -18.125 1 94.06 177 GLY A N 1
ATOM 1324 C CA . GLY A 1 177 ? 11.523 -3.389 -16.922 1 94.06 177 GLY A CA 1
ATOM 1325 C C . GLY A 1 177 ? 11.266 -2.6 -15.648 1 94.06 177 GLY A C 1
ATOM 1326 O O . GLY A 1 177 ? 11.203 -3.174 -14.555 1 94.06 177 GLY A O 1
ATOM 1327 N N . LEU A 1 178 ? 11.055 -1.323 -15.766 1 94.94 178 LEU A N 1
ATOM 1328 C CA . LEU A 1 178 ? 11.039 -0.395 -14.641 1 94.94 178 LEU A CA 1
ATOM 1329 C C . LEU A 1 178 ? 9.914 -0.743 -13.664 1 94.94 178 LEU A C 1
ATOM 1331 O O . LEU A 1 178 ? 10.156 -0.906 -12.469 1 94.94 178 LEU A O 1
ATOM 1335 N N . ILE A 1 179 ? 8.742 -0.92 -14.172 1 94 179 ILE A N 1
ATOM 1336 C CA . ILE A 1 179 ? 7.57 -1.056 -13.32 1 94 179 ILE A CA 1
ATOM 1337 C C . ILE A 1 179 ? 7.645 -2.369 -12.539 1 94 179 ILE A C 1
ATOM 1339 O O . ILE A 1 179 ? 7.305 -2.418 -11.359 1 94 179 ILE A O 1
ATOM 1343 N N . LEU A 1 180 ? 8.062 -3.424 -13.195 1 93.62 180 LEU A N 1
ATOM 1344 C CA . LEU A 1 180 ? 8.203 -4.691 -12.492 1 93.62 180 LEU A CA 1
ATOM 1345 C C . LEU A 1 180 ? 9.266 -4.594 -11.406 1 93.62 180 LEU A C 1
ATOM 1347 O O . LEU A 1 180 ? 9.078 -5.105 -10.297 1 93.62 180 LEU A O 1
ATOM 1351 N N . ASN A 1 181 ? 10.359 -3.967 -11.727 1 93 181 ASN A N 1
ATOM 1352 C CA . ASN A 1 181 ? 11.445 -3.826 -10.766 1 93 181 ASN A CA 1
ATOM 1353 C C . ASN A 1 181 ? 11.008 -3.031 -9.539 1 93 181 ASN A C 1
ATOM 1355 O O . ASN A 1 181 ? 11.406 -3.346 -8.414 1 93 181 ASN A O 1
ATOM 1359 N N . ILE A 1 182 ? 10.25 -2.053 -9.75 1 94.5 182 ILE A N 1
ATOM 1360 C CA . ILE A 1 182 ? 9.727 -1.26 -8.641 1 94.5 182 ILE A CA 1
ATOM 1361 C C . ILE A 1 182 ? 8.734 -2.094 -7.836 1 94.5 182 ILE A C 1
ATOM 1363 O O . ILE A 1 182 ? 8.773 -2.094 -6.605 1 94.5 182 ILE A O 1
ATOM 1367 N N . TRP A 1 183 ? 7.922 -2.795 -8.523 1 94.12 183 TRP A N 1
ATOM 1368 C CA . TRP A 1 183 ? 6.812 -3.5 -7.883 1 94.12 183 TRP A CA 1
ATOM 1369 C C . TRP A 1 183 ? 7.324 -4.656 -7.031 1 94.12 183 TRP A C 1
ATOM 1371 O O . TRP A 1 183 ? 6.742 -4.977 -5.992 1 94.12 183 TRP A O 1
ATOM 1381 N N . LYS A 1 184 ? 8.398 -5.27 -7.445 1 88.62 184 LYS A N 1
ATOM 1382 C CA . LYS A 1 184 ? 9 -6.352 -6.668 1 88.62 184 LYS A CA 1
ATOM 1383 C C . LYS A 1 184 ? 9.344 -5.891 -5.254 1 88.62 184 LYS A C 1
ATOM 1385 O O . LYS A 1 184 ? 9.312 -6.688 -4.312 1 88.62 184 LYS A O 1
ATOM 1390 N N . ASN A 1 185 ? 9.539 -4.633 -5.094 1 90 185 ASN A N 1
ATOM 1391 C CA . ASN A 1 185 ? 9.906 -4.078 -3.797 1 90 185 ASN A CA 1
ATOM 1392 C C . ASN A 1 185 ? 8.719 -3.408 -3.111 1 90 185 ASN A C 1
ATOM 1394 O O . ASN A 1 185 ? 8.531 -3.559 -1.904 1 90 185 ASN A O 1
ATOM 1398 N N . ALA A 1 186 ? 7.926 -2.76 -3.887 1 92.75 186 ALA A N 1
ATOM 1399 C CA . ALA A 1 186 ? 6.797 -2.006 -3.352 1 92.75 186 ALA A CA 1
ATOM 1400 C C . ALA A 1 186 ? 5.672 -2.941 -2.91 1 92.75 186 ALA A C 1
ATOM 1402 O O . ALA A 1 186 ? 4.922 -2.625 -1.986 1 92.75 186 ALA A O 1
ATOM 1403 N N . PHE A 1 187 ? 5.633 -4.07 -3.533 1 93.25 187 PHE A N 1
ATOM 1404 C CA . PHE A 1 187 ? 4.566 -5.027 -3.271 1 93.25 187 PHE A CA 1
ATOM 1405 C C . PHE A 1 187 ? 4.578 -5.469 -1.812 1 93.25 187 PHE A C 1
ATOM 1407 O O . PHE A 1 187 ? 3.527 -5.746 -1.233 1 93.25 187 PHE A O 1
ATOM 1414 N N . ILE A 1 188 ? 5.723 -5.48 -1.139 1 94 188 ILE A N 1
ATOM 1415 C CA . ILE A 1 188 ? 5.898 -5.914 0.243 1 94 188 ILE A CA 1
ATOM 1416 C C . ILE A 1 188 ? 5.109 -5 1.176 1 94 188 ILE A C 1
ATOM 1418 O O . ILE A 1 188 ? 4.539 -5.457 2.168 1 94 188 ILE A O 1
ATOM 1422 N N . ILE A 1 189 ? 5.027 -3.748 0.857 1 96.25 189 ILE A N 1
ATOM 1423 C CA . ILE A 1 189 ? 4.305 -2.762 1.653 1 96.25 189 ILE A CA 1
ATOM 1424 C C . ILE A 1 189 ? 2.807 -3.045 1.59 1 96.25 189 ILE A C 1
ATOM 1426 O O . ILE A 1 189 ? 2.119 -3.025 2.615 1 96.25 189 ILE A O 1
ATOM 1430 N N . ILE A 1 190 ? 2.365 -3.359 0.409 1 95.19 190 ILE A N 1
ATOM 1431 C CA . ILE A 1 190 ? 0.946 -3.637 0.211 1 95.19 190 ILE A CA 1
ATOM 1432 C C . ILE A 1 190 ? 0.575 -4.949 0.9 1 95.19 190 ILE A C 1
ATOM 1434 O O . ILE A 1 190 ? -0.529 -5.086 1.431 1 95.19 190 ILE A O 1
ATOM 1438 N N . VAL A 1 191 ? 1.483 -5.898 0.874 1 94.19 191 VAL A N 1
ATOM 1439 C CA . VAL A 1 191 ? 1.25 -7.16 1.571 1 94.19 191 VAL A CA 1
ATOM 1440 C C . VAL A 1 191 ? 0.982 -6.891 3.051 1 94.19 191 VAL A C 1
ATOM 1442 O O . VAL A 1 191 ? 0.067 -7.473 3.639 1 94.19 191 VAL A O 1
ATOM 1445 N N . GLY A 1 192 ? 1.786 -6.039 3.67 1 96.38 192 GLY A N 1
ATOM 1446 C CA . GLY A 1 192 ? 1.54 -5.668 5.055 1 96.38 192 GLY A CA 1
ATOM 1447 C C . GLY A 1 192 ? 0.181 -5.031 5.27 1 96.38 192 GLY A C 1
ATOM 1448 O O . GLY A 1 192 ? -0.536 -5.383 6.207 1 96.38 192 GLY A O 1
ATOM 1449 N N . TRP A 1 193 ? -0.163 -4.09 4.387 1 95 193 TRP A N 1
ATOM 1450 C CA . TRP A 1 193 ? -1.456 -3.416 4.453 1 95 193 TRP A CA 1
ATOM 1451 C C . TRP A 1 193 ? -2.6 -4.422 4.348 1 95 193 TRP A C 1
ATOM 1453 O O . TRP A 1 193 ? -3.52 -4.414 5.168 1 95 193 TRP A O 1
ATOM 1463 N N . ARG A 1 194 ? -2.52 -5.32 3.387 1 92.88 194 ARG A N 1
ATOM 1464 C CA . ARG A 1 194 ? -3.574 -6.281 3.094 1 92.88 194 ARG A CA 1
ATOM 1465 C C . ARG A 1 194 ? -3.682 -7.332 4.195 1 92.88 194 ARG A C 1
ATOM 1467 O O . ARG A 1 194 ? -4.777 -7.809 4.504 1 92.88 194 ARG A O 1
ATOM 1474 N N . THR A 1 195 ? -2.562 -7.75 4.754 1 94.44 195 THR A N 1
ATOM 1475 C CA . THR A 1 195 ? -2.58 -8.719 5.844 1 94.44 195 THR A CA 1
ATOM 1476 C C . THR A 1 195 ? -3.443 -8.219 6.996 1 94.44 195 THR A C 1
ATOM 1478 O O . THR A 1 195 ? -4.316 -8.938 7.484 1 94.44 195 THR A O 1
ATOM 1481 N N . CYS A 1 196 ? -3.232 -7.008 7.406 1 92.69 196 CYS A N 1
ATOM 1482 C CA . CYS A 1 196 ? -4.02 -6.445 8.5 1 92.69 196 CYS A CA 1
ATOM 1483 C C . CYS A 1 196 ? -5.477 -6.281 8.094 1 92.69 196 CYS A C 1
ATOM 1485 O O . CYS A 1 196 ? -6.383 -6.617 8.859 1 92.69 196 CYS A O 1
ATOM 1487 N N . GLU A 1 197 ? -5.719 -5.82 6.91 1 89.31 197 GLU A N 1
ATOM 1488 C CA . GLU A 1 197 ? -7.082 -5.582 6.449 1 89.31 197 GLU A CA 1
ATOM 1489 C C . GLU A 1 197 ? -7.883 -6.879 6.402 1 89.31 197 GLU A C 1
ATOM 1491 O O . GLU A 1 197 ? -9.031 -6.922 6.852 1 89.31 197 GLU A O 1
ATOM 1496 N N . VAL A 1 198 ? -7.309 -7.918 5.84 1 89.44 198 VAL A N 1
ATOM 1497 C CA . VAL A 1 198 ? -7.996 -9.188 5.645 1 89.44 198 VAL A CA 1
ATOM 1498 C C . VAL A 1 198 ? -8.328 -9.812 6.996 1 89.44 198 VAL A C 1
ATOM 1500 O O . VAL A 1 198 ? -9.375 -10.453 7.156 1 89.44 198 VAL A O 1
ATOM 1503 N N . PHE A 1 199 ? -7.52 -9.539 7.957 1 88.94 199 PHE A N 1
ATOM 1504 C CA . PHE A 1 199 ? -7.734 -10.141 9.266 1 88.94 199 PHE A CA 1
ATOM 1505 C C . PHE A 1 199 ? -8.391 -9.156 10.219 1 88.94 199 PHE A C 1
ATOM 1507 O O . PHE A 1 199 ? -8.422 -9.375 11.43 1 88.94 199 PHE A O 1
ATOM 1514 N N . GLY A 1 200 ? -8.844 -7.988 9.766 1 82.5 200 GLY A N 1
ATOM 1515 C CA . GLY A 1 200 ? -9.766 -7.129 10.492 1 82.5 200 GLY A CA 1
ATOM 1516 C C . GLY A 1 200 ? -9.078 -5.973 11.188 1 82.5 200 GLY A C 1
ATOM 1517 O O . GLY A 1 200 ? -9.625 -5.391 12.133 1 82.5 200 GLY A O 1
ATOM 1518 N N . GLY A 1 201 ? -7.934 -5.652 10.797 1 81.38 201 GLY A N 1
ATOM 1519 C CA . GLY A 1 201 ? -7.234 -4.527 11.398 1 81.38 201 GLY A CA 1
ATOM 1520 C C . GLY A 1 201 ? -7.023 -3.373 10.438 1 81.38 201 GLY A C 1
ATOM 1521 O O . GLY A 1 201 ? -7.531 -3.395 9.312 1 81.38 201 GLY A O 1
ATOM 1522 N N . SER A 1 202 ? -6.32 -2.32 11.07 1 81.75 202 SER A N 1
ATOM 1523 C CA . SER A 1 202 ? -5.93 -1.199 10.219 1 81.75 202 SER A CA 1
ATOM 1524 C C . SER A 1 202 ? -4.695 -1.538 9.391 1 81.75 202 SER A C 1
ATOM 1526 O O . SER A 1 202 ? -3.721 -2.082 9.906 1 81.75 202 SER A O 1
ATOM 1528 N N . GLY A 1 203 ? -4.738 -1.316 8.172 1 89.94 203 GLY A N 1
ATOM 1529 C CA . GLY A 1 203 ? -3.67 -1.679 7.254 1 89.94 203 GLY A CA 1
ATOM 1530 C C . GLY A 1 203 ? -2.412 -0.853 7.445 1 89.94 203 GLY A C 1
ATOM 1531 O O . GLY A 1 203 ? -1.313 -1.299 7.109 1 89.94 203 GLY A O 1
ATOM 1532 N N . VAL A 1 204 ? -2.457 0.261 8.148 1 92.06 204 VAL A N 1
ATOM 1533 C CA . VAL A 1 204 ? -1.385 1.251 8.141 1 92.06 204 VAL A CA 1
ATOM 1534 C C . VAL A 1 204 ? -0.195 0.729 8.945 1 92.06 204 VAL A C 1
ATOM 1536 O O . VAL A 1 204 ? 0.944 0.767 8.469 1 92.06 204 VAL A O 1
ATOM 1539 N N . LEU A 1 205 ? -0.427 0.234 10.133 1 93.69 205 LEU A N 1
ATOM 1540 C CA . LEU A 1 205 ? 0.674 -0.208 10.977 1 93.69 205 LEU A CA 1
ATOM 1541 C C . LEU A 1 205 ? 1.355 -1.438 10.391 1 93.69 205 LEU A C 1
ATOM 1543 O O . LEU A 1 205 ? 2.576 -1.587 10.492 1 93.69 205 LEU A O 1
ATOM 1547 N N . GLY A 1 206 ? 0.542 -2.273 9.742 1 95.06 206 GLY A N 1
ATOM 1548 C CA . GLY A 1 206 ? 1.114 -3.412 9.039 1 95.06 206 GLY A CA 1
ATOM 1549 C C . GLY A 1 206 ? 1.98 -3.01 7.863 1 95.06 206 GLY A C 1
ATOM 1550 O O . GLY A 1 206 ? 3.078 -3.541 7.684 1 95.06 206 GLY A O 1
ATOM 1551 N N . ALA A 1 207 ? 1.549 -2.062 7.086 1 96.44 207 ALA A N 1
ATOM 1552 C CA . ALA A 1 207 ? 2.301 -1.57 5.938 1 96.44 207 ALA A CA 1
ATOM 1553 C C . ALA A 1 207 ? 3.623 -0.946 6.371 1 96.44 207 ALA A C 1
ATOM 1555 O O . ALA A 1 207 ? 4.66 -1.172 5.742 1 96.44 207 ALA A O 1
ATOM 1556 N N . MET A 1 208 ? 3.59 -0.185 7.43 1 96.12 208 MET A N 1
ATOM 1557 C CA . MET A 1 208 ? 4.762 0.531 7.926 1 96.12 208 MET A CA 1
ATOM 1558 C C . MET A 1 208 ? 5.848 -0.443 8.367 1 96.12 208 MET A C 1
ATOM 1560 O O . MET A 1 208 ? 7.02 -0.264 8.031 1 96.12 208 MET A O 1
ATOM 1564 N N . THR A 1 209 ? 5.48 -1.421 9.055 1 95.31 209 THR A N 1
ATOM 1565 C CA . THR A 1 209 ? 6.484 -2.336 9.578 1 95.31 209 THR A CA 1
ATOM 1566 C C . THR A 1 209 ? 6.918 -3.338 8.516 1 95.31 209 THR A C 1
ATOM 1568 O O . THR A 1 209 ? 8.07 -3.768 8.492 1 95.31 209 THR A O 1
ATOM 1571 N N . ALA A 1 210 ? 5.965 -3.703 7.625 1 96.56 210 ALA A N 1
ATOM 1572 C CA . ALA A 1 210 ? 6.336 -4.578 6.52 1 96.56 210 ALA A CA 1
ATOM 1573 C C . ALA A 1 210 ? 7.391 -3.922 5.629 1 96.56 210 ALA A C 1
ATOM 1575 O O . ALA A 1 210 ? 8.258 -4.602 5.082 1 96.56 210 ALA A O 1
ATOM 1576 N N . ALA A 1 211 ? 7.359 -2.627 5.52 1 96.12 211 ALA A N 1
ATOM 1577 C CA . ALA A 1 211 ? 8.273 -1.876 4.664 1 96.12 211 ALA A CA 1
ATOM 1578 C C . ALA A 1 211 ? 9.719 -2.059 5.117 1 96.12 211 ALA A C 1
ATOM 1580 O O . ALA A 1 211 ? 10.648 -1.977 4.309 1 96.12 211 ALA A O 1
ATOM 1581 N N . ILE A 1 212 ? 9.945 -2.406 6.379 1 96.12 212 ILE A N 1
ATOM 1582 C CA . ILE A 1 212 ? 11.273 -2.639 6.926 1 96.12 212 ILE A CA 1
ATOM 1583 C C . ILE A 1 212 ? 11.953 -3.773 6.164 1 96.12 212 ILE A C 1
ATOM 1585 O O . ILE A 1 212 ? 13.172 -3.768 5.988 1 96.12 212 ILE A O 1
ATOM 1589 N N . TYR A 1 213 ? 11.203 -4.629 5.613 1 95.69 213 TYR A N 1
ATOM 1590 C CA . TYR A 1 213 ? 11.719 -5.855 5.016 1 95.69 213 TYR A CA 1
ATOM 1591 C C . TYR A 1 213 ? 11.938 -5.684 3.518 1 95.69 213 TYR A C 1
ATOM 1593 O O . TYR A 1 213 ? 12.398 -6.605 2.84 1 95.69 213 TYR A O 1
ATOM 1601 N N . SER A 1 214 ? 11.602 -4.566 2.953 1 93.44 214 SER A N 1
ATOM 1602 C CA . SER A 1 214 ? 11.828 -4.293 1.539 1 93.44 214 SER A CA 1
ATOM 1603 C C . SER A 1 214 ? 13.281 -3.9 1.276 1 93.44 214 SER A C 1
ATOM 1605 O O . SER A 1 214 ? 13.836 -3.053 1.979 1 93.44 214 SER A O 1
ATOM 1607 N N . PRO A 1 215 ? 13.891 -4.453 0.27 1 90.12 215 PRO A N 1
ATOM 1608 C CA . PRO A 1 215 ? 15.273 -4.102 -0.056 1 90.12 215 PRO A CA 1
ATOM 1609 C C . PRO A 1 215 ? 15.445 -2.617 -0.374 1 90.12 215 PRO A C 1
ATOM 1611 O O . PRO A 1 215 ? 16.516 -2.057 -0.156 1 90.12 215 PRO A O 1
ATOM 1614 N N . SER A 1 216 ? 14.414 -1.987 -0.792 1 90.19 216 SER A N 1
ATOM 1615 C CA . SER A 1 216 ? 14.492 -0.59 -1.204 1 90.19 216 SER A CA 1
ATOM 1616 C C . SER A 1 216 ? 14.68 0.331 -0.003 1 90.19 216 SER A C 1
ATOM 1618 O O . SER A 1 216 ? 15.07 1.49 -0.158 1 90.19 216 SER A O 1
ATOM 1620 N N . PHE A 1 217 ? 14.492 -0.212 1.204 1 92 217 PHE A N 1
ATOM 1621 C CA . PHE A 1 217 ? 14.609 0.63 2.389 1 92 217 PHE A CA 1
ATOM 1622 C C . PHE A 1 217 ? 15.812 0.211 3.23 1 92 217 PHE A C 1
ATOM 1624 O O . PHE A 1 217 ? 15.93 0.613 4.391 1 92 217 PHE A O 1
ATOM 1631 N N . SER A 1 218 ? 16.719 -0.578 2.656 1 90.38 218 SER A N 1
ATOM 1632 C CA . SER A 1 218 ? 17.875 -1.099 3.363 1 90.38 218 SER A CA 1
ATOM 1633 C C . SER A 1 218 ? 18.734 0.031 3.916 1 90.38 218 SER A C 1
ATOM 1635 O O . SER A 1 218 ? 19.234 -0.049 5.043 1 90.38 218 SER A O 1
ATOM 1637 N N . SER A 1 219 ? 18.875 1.151 3.186 1 90.75 219 SER A N 1
ATOM 1638 C CA . SER A 1 219 ? 19.75 2.258 3.576 1 90.75 219 SER A CA 1
ATOM 1639 C C . SER A 1 219 ? 19.219 2.953 4.828 1 90.75 219 SER A C 1
ATOM 1641 O O . SER A 1 219 ? 19.969 3.645 5.52 1 90.75 219 SER A O 1
ATOM 1643 N N . LEU A 1 220 ? 17.969 2.742 5.113 1 92.06 220 LEU A N 1
ATOM 1644 C CA . LEU A 1 220 ? 17.375 3.383 6.281 1 92.06 220 LEU A CA 1
ATOM 1645 C C . LEU A 1 220 ? 17.5 2.488 7.512 1 92.06 220 LEU A C 1
ATOM 1647 O O . LEU A 1 220 ? 17.422 2.971 8.641 1 92.06 220 LEU A O 1
ATOM 1651 N N . VAL A 1 221 ? 17.719 1.218 7.293 1 92.94 221 VAL A N 1
ATOM 1652 C CA . VAL A 1 221 ? 17.766 0.244 8.383 1 92.94 221 VAL A CA 1
ATOM 1653 C C . VAL A 1 221 ? 19.203 0.12 8.891 1 92.94 221 VAL A C 1
ATOM 1655 O O . VAL A 1 221 ? 19.422 0.016 10.102 1 92.94 221 VAL A O 1
ATOM 1658 N N . VAL A 1 222 ? 20.156 0.276 8.094 1 92.19 222 VAL A N 1
ATOM 1659 C CA . VAL A 1 222 ? 21.562 -0.061 8.328 1 92.19 222 VAL A CA 1
ATOM 1660 C C . VAL A 1 222 ? 22.156 0.893 9.359 1 92.19 222 VAL A C 1
ATOM 1662 O O . VAL A 1 222 ? 22.969 0.488 10.188 1 92.19 222 VAL A O 1
ATOM 1665 N N . PRO A 1 223 ? 21.688 2.125 9.422 1 93.56 223 PRO A N 1
ATOM 1666 C CA . PRO A 1 223 ? 22.312 3.076 10.344 1 93.56 223 PRO A CA 1
ATOM 1667 C C . PRO A 1 223 ? 22.109 2.707 11.812 1 93.56 223 PRO A C 1
ATOM 1669 O O . PRO A 1 223 ? 22.781 3.26 12.695 1 93.56 223 PRO A O 1
ATOM 1672 N N . MET A 1 224 ? 21.234 1.814 12.078 1 94.25 224 MET A N 1
ATOM 1673 C CA . MET A 1 224 ? 21.062 1.351 13.453 1 94.25 224 MET A CA 1
ATOM 1674 C C . MET A 1 224 ? 22.297 0.616 13.945 1 94.25 224 MET A C 1
ATOM 1676 O O . MET A 1 224 ? 22.516 0.496 15.156 1 94.25 224 MET A O 1
ATOM 1680 N N . PHE A 1 225 ? 23.078 0.154 12.992 1 94.69 225 PHE A N 1
ATOM 1681 C CA . PHE A 1 225 ? 24.312 -0.554 13.32 1 94.69 225 PHE A CA 1
ATOM 1682 C C . PHE A 1 225 ? 25.5 0.4 13.312 1 94.69 225 PHE A C 1
ATOM 1684 O O . PHE A 1 225 ? 25.875 0.938 12.266 1 94.69 225 PHE A O 1
ATOM 1691 N N . ILE A 1 226 ? 26.062 0.59 14.422 1 95 226 ILE A N 1
ATOM 1692 C CA . ILE A 1 226 ? 27.266 1.409 14.516 1 95 226 ILE A CA 1
ATOM 1693 C C . ILE A 1 226 ? 28.5 0.519 14.438 1 95 226 ILE A C 1
ATOM 1695 O O . ILE A 1 226 ? 28.906 -0.091 15.43 1 95 226 ILE A O 1
ATOM 1699 N N . VAL A 1 227 ? 29.125 0.557 13.258 1 94.06 227 VAL A N 1
ATOM 1700 C CA . VAL A 1 227 ? 30.188 -0.389 12.938 1 94.06 227 VAL A CA 1
ATOM 1701 C C . VAL A 1 227 ? 31.547 0.202 13.32 1 94.06 227 VAL A C 1
ATOM 1703 O O . VAL A 1 227 ? 31.812 1.381 13.07 1 94.06 227 VAL A O 1
ATOM 1706 N N . ASN A 1 228 ? 32.281 -0.551 14 1 90.12 228 ASN A N 1
ATOM 1707 C CA . ASN A 1 228 ? 33.719 -0.314 14.195 1 90.12 228 ASN A CA 1
ATOM 1708 C C . ASN A 1 228 ? 34.562 -1.185 13.273 1 90.12 228 ASN A C 1
ATOM 1710 O O . ASN A 1 228 ? 34.844 -2.346 13.586 1 90.12 228 ASN A O 1
ATOM 1714 N N . ASN A 1 229 ? 34.969 -0.624 12.227 1 84 229 ASN A N 1
ATOM 1715 C CA . ASN A 1 229 ? 35.656 -1.38 11.172 1 84 229 ASN A CA 1
ATOM 1716 C C . ASN A 1 229 ? 37.031 -1.865 11.609 1 84 229 ASN A C 1
ATOM 1718 O O . ASN A 1 229 ? 37.562 -2.834 11.062 1 84 229 ASN A O 1
ATOM 1722 N N . GLY A 1 230 ? 37.625 -1.19 12.578 1 83.12 230 GLY A N 1
ATOM 1723 C CA . GLY A 1 230 ? 38.938 -1.651 13.062 1 83.12 230 GLY A CA 1
ATOM 1724 C C . GLY A 1 230 ? 38.906 -3.082 13.562 1 83.12 230 GLY A C 1
ATOM 1725 O O . GLY A 1 230 ? 39.75 -3.895 13.188 1 83.12 230 GLY A O 1
ATOM 1726 N N . ASP A 1 231 ? 37.906 -3.461 14.328 1 84.12 231 ASP A N 1
ATOM 1727 C CA . ASP A 1 231 ? 37.812 -4.797 14.906 1 84.12 231 ASP A CA 1
ATOM 1728 C C . ASP A 1 231 ? 36.594 -5.547 14.383 1 84.12 231 ASP A C 1
ATOM 1730 O O . ASP A 1 231 ? 36.25 -6.617 14.883 1 84.12 231 ASP A O 1
ATOM 1734 N N . GLN A 1 232 ? 35.938 -5.035 13.406 1 87.38 232 GLN A N 1
ATOM 1735 C CA . GLN A 1 232 ? 34.75 -5.641 12.805 1 87.38 232 GLN A CA 1
ATOM 1736 C C . GLN A 1 232 ? 33.688 -5.949 13.859 1 87.38 232 GLN A C 1
ATOM 1738 O O . GLN A 1 232 ? 33.125 -7.039 13.867 1 87.38 232 GLN A O 1
ATOM 1743 N N . THR A 1 233 ? 33.625 -5.07 14.805 1 91 233 THR A N 1
ATOM 1744 C CA . THR A 1 233 ? 32.594 -5.168 15.828 1 91 233 THR A CA 1
ATOM 1745 C C . THR A 1 233 ? 31.469 -4.148 15.578 1 91 233 THR A C 1
ATOM 1747 O O . THR A 1 233 ? 31.625 -3.244 14.75 1 91 233 THR A O 1
ATOM 1750 N N . VAL A 1 234 ? 30.297 -4.43 16.219 1 95 234 VAL A N 1
ATOM 1751 C CA . VAL A 1 234 ? 29.156 -3.553 16 1 95 234 VAL A CA 1
ATOM 1752 C C . VAL A 1 234 ? 28.484 -3.24 17.328 1 95 234 VAL A C 1
ATOM 1754 O O . VAL A 1 234 ? 28.406 -4.098 18.219 1 95 234 VAL A O 1
ATOM 1757 N N . ASN A 1 235 ? 28.156 -1.999 17.516 1 93.5 235 ASN A N 1
ATOM 1758 C CA . ASN A 1 235 ? 27.203 -1.63 18.562 1 93.5 235 ASN A CA 1
ATOM 1759 C C . ASN A 1 235 ? 25.781 -1.51 18.016 1 93.5 235 ASN A C 1
ATOM 1761 O O . ASN A 1 235 ? 25.531 -0.712 17.109 1 93.5 235 ASN A O 1
ATOM 1765 N N . PHE A 1 236 ? 24.953 -2.301 18.531 1 94.62 236 PHE A N 1
ATOM 1766 C CA . PHE A 1 236 ? 23.547 -2.336 18.125 1 94.62 236 PHE A CA 1
ATOM 1767 C C . PHE A 1 236 ? 22.625 -2.117 19.312 1 94.62 236 PHE A C 1
ATOM 1769 O O . PHE A 1 236 ? 22.453 -3.012 20.141 1 94.62 236 PHE A O 1
ATOM 1776 N N . LEU A 1 237 ? 22.047 -0.882 19.422 1 93.69 237 LEU A N 1
ATOM 1777 C CA . LEU A 1 237 ? 21.125 -0.482 20.484 1 93.69 237 LEU A CA 1
ATOM 1778 C C . LEU A 1 237 ? 21.781 -0.634 21.844 1 93.69 237 LEU A C 1
ATOM 1780 O O . LEU A 1 237 ? 21.141 -1.111 22.797 1 93.69 237 LEU A O 1
ATOM 1784 N N . GLY A 1 238 ? 23.062 -0.379 21.906 1 90.44 238 GLY A N 1
ATOM 1785 C CA . GLY A 1 238 ? 23.781 -0.409 23.156 1 90.44 238 GLY A CA 1
ATOM 1786 C C . GLY A 1 238 ? 24.391 -1.765 23.469 1 90.44 238 GLY A C 1
ATOM 1787 O O . GLY A 1 238 ? 25.094 -1.927 24.469 1 90.44 238 GLY A O 1
ATOM 1788 N N . ILE A 1 239 ? 24.156 -2.688 22.609 1 93 239 ILE A N 1
ATOM 1789 C CA . ILE A 1 239 ? 24.703 -4.031 22.766 1 93 239 ILE A CA 1
ATOM 1790 C C . ILE A 1 239 ? 25.953 -4.184 21.906 1 93 239 ILE A C 1
ATOM 1792 O O . ILE A 1 239 ? 25.906 -3.998 20.688 1 93 239 ILE A O 1
ATOM 1796 N N . HIS A 1 240 ? 27.047 -4.477 22.531 1 94.25 240 HIS A N 1
ATOM 1797 C CA . HIS A 1 240 ? 28.297 -4.695 21.812 1 94.25 240 HIS A CA 1
ATOM 1798 C C . HIS A 1 240 ? 28.359 -6.113 21.25 1 94.25 240 HIS A C 1
ATOM 1800 O O . HIS A 1 240 ? 28.312 -7.086 22 1 94.25 240 HIS A O 1
ATOM 1806 N N . ILE A 1 241 ? 28.531 -6.199 19.969 1 95.25 241 ILE A N 1
ATOM 1807 C CA . ILE A 1 241 ? 28.547 -7.488 19.281 1 95.25 241 ILE A CA 1
ATOM 1808 C C . ILE A 1 241 ? 29.922 -7.734 18.672 1 95.25 241 ILE A C 1
ATOM 1810 O O . ILE A 1 241 ? 30.328 -7.016 17.75 1 95.25 241 ILE A O 1
ATOM 1814 N N . ASN A 1 242 ? 30.578 -8.766 19.031 1 93.5 242 ASN A N 1
ATOM 1815 C CA . ASN A 1 242 ? 31.938 -9.078 18.578 1 93.5 242 ASN A CA 1
ATOM 1816 C C . ASN A 1 242 ? 31.938 -9.914 17.312 1 93.5 242 ASN A C 1
ATOM 1818 O O . ASN A 1 242 ? 32.844 -9.812 16.484 1 93.5 242 ASN A O 1
ATOM 1822 N N . ASP A 1 243 ? 30.891 -10.781 17.172 1 93.31 243 ASP A N 1
ATOM 1823 C CA . ASP A 1 243 ? 30.766 -11.641 15.992 1 93.31 243 ASP A CA 1
ATOM 1824 C C . ASP A 1 243 ? 29.422 -11.406 15.289 1 93.31 243 ASP A C 1
ATOM 1826 O O . ASP A 1 243 ? 28.5 -12.203 15.414 1 93.31 243 ASP A O 1
ATOM 1830 N N . PRO A 1 244 ? 29.391 -10.406 14.477 1 93.5 244 PRO A N 1
ATOM 1831 C CA . PRO A 1 244 ? 28.125 -10.055 13.828 1 93.5 244 PRO A CA 1
ATOM 1832 C C . PRO A 1 244 ? 27.641 -11.117 12.844 1 93.5 244 PRO A C 1
ATOM 1834 O O . PRO A 1 244 ? 26.469 -11.156 12.484 1 93.5 244 PRO A O 1
ATOM 1837 N N . PHE A 1 245 ? 28.484 -12.039 12.414 1 91.12 245 PHE A N 1
ATOM 1838 C CA . PHE A 1 245 ? 28.141 -13.031 11.398 1 91.12 245 PHE A CA 1
ATOM 1839 C C . PHE A 1 245 ? 27.328 -14.172 12 1 91.12 245 PHE A C 1
ATOM 1841 O O . PHE A 1 245 ? 26.578 -14.852 11.289 1 91.12 245 PHE A O 1
ATOM 1848 N N . ASN A 1 246 ? 27.422 -14.383 13.305 1 91.44 246 ASN A N 1
ATOM 1849 C CA . ASN A 1 246 ? 26.734 -15.508 13.93 1 91.44 246 ASN A CA 1
ATOM 1850 C C . ASN A 1 246 ? 25.875 -15.062 15.109 1 91.44 246 ASN A C 1
ATOM 1852 O O . ASN A 1 246 ? 25.266 -15.891 15.789 1 91.44 246 ASN A O 1
ATOM 1856 N N . ASN A 1 247 ? 25.781 -13.805 15.297 1 93.75 247 ASN A N 1
ATOM 1857 C CA . ASN A 1 247 ? 25 -13.289 16.422 1 93.75 247 ASN A CA 1
ATOM 1858 C C . ASN A 1 247 ? 23.5 -13.242 16.078 1 93.75 247 ASN A C 1
ATOM 1860 O O . ASN A 1 247 ? 23.125 -12.844 14.977 1 93.75 247 ASN A O 1
ATOM 1864 N N . TRP A 1 248 ? 22.641 -13.602 16.969 1 94.19 248 TRP A N 1
ATOM 1865 C CA . TRP A 1 248 ? 21.188 -13.688 16.828 1 94.19 248 TRP A CA 1
ATOM 1866 C C . TRP A 1 248 ? 20.609 -12.359 16.359 1 94.19 248 TRP A C 1
ATOM 1868 O O . TRP A 1 248 ? 19.688 -12.328 15.539 1 94.19 248 TRP A O 1
ATOM 1878 N N . LEU A 1 249 ? 21.203 -11.25 16.797 1 93 249 LEU A N 1
ATOM 1879 C CA . LEU A 1 249 ? 20.641 -9.93 16.562 1 93 249 LEU A CA 1
ATOM 1880 C C . LEU A 1 249 ? 21.047 -9.398 15.188 1 93 249 LEU A C 1
ATOM 1882 O O . LEU A 1 249 ? 20.375 -8.508 14.648 1 93 249 LEU A O 1
ATOM 1886 N N . THR A 1 250 ? 22.125 -10 14.594 1 93.56 250 THR A N 1
ATOM 1887 C CA . THR A 1 250 ? 22.641 -9.383 13.375 1 93.56 250 THR A CA 1
ATOM 1888 C C . THR A 1 250 ? 22.547 -10.352 12.195 1 93.56 250 THR A C 1
ATOM 1890 O O . THR A 1 250 ? 22.578 -9.938 11.039 1 93.56 250 THR A O 1
ATOM 1893 N N . VAL A 1 251 ? 22.391 -11.594 12.445 1 90.38 251 VAL A N 1
ATOM 1894 C CA . VAL A 1 251 ? 22.438 -12.625 11.406 1 90.38 251 VAL A CA 1
ATOM 1895 C C . VAL A 1 251 ? 21.312 -12.398 10.398 1 90.38 251 VAL A C 1
ATOM 1897 O O . VAL A 1 251 ? 21.484 -12.664 9.203 1 90.38 251 VAL A O 1
ATOM 1900 N N . GLY A 1 252 ? 20.172 -11.859 10.836 1 93.19 252 GLY A N 1
ATOM 1901 C CA . GLY A 1 252 ? 19.031 -11.641 9.977 1 93.19 252 GLY A CA 1
ATOM 1902 C C . GLY A 1 252 ? 19.234 -10.523 8.977 1 93.19 252 GLY A C 1
ATOM 1903 O O . GLY A 1 252 ? 18.453 -10.375 8.023 1 93.19 252 GLY A O 1
ATOM 1904 N N . TYR A 1 253 ? 20.312 -9.805 9.156 1 94.75 253 TYR A N 1
ATOM 1905 C CA . TYR A 1 253 ? 20.625 -8.703 8.25 1 94.75 253 TYR A CA 1
ATOM 1906 C C . TYR A 1 253 ? 21.75 -9.078 7.305 1 94.75 253 TYR A C 1
ATOM 1908 O O . TYR A 1 253 ? 22.266 -8.227 6.57 1 94.75 253 TYR A O 1
ATOM 1916 N N . ARG A 1 254 ? 22.297 -10.227 7.344 1 89.38 254 ARG A N 1
ATOM 1917 C CA . ARG A 1 254 ? 23.281 -10.828 6.438 1 89.38 254 ARG A CA 1
ATOM 1918 C C . ARG A 1 254 ? 24.531 -9.977 6.355 1 89.38 254 ARG A C 1
ATOM 1920 O O . ARG A 1 254 ? 24.906 -9.508 5.277 1 89.38 254 ARG A O 1
ATOM 1927 N N . PRO A 1 255 ? 25.219 -9.93 7.438 1 93.31 255 PRO A N 1
ATOM 1928 C CA . PRO A 1 255 ? 26.469 -9.164 7.402 1 93.31 255 PRO A CA 1
ATOM 1929 C C . PRO A 1 255 ? 27.484 -9.758 6.434 1 93.31 255 PRO A C 1
ATOM 1931 O O . PRO A 1 255 ? 27.609 -10.977 6.332 1 93.31 255 PRO A O 1
ATOM 1934 N N . VAL A 1 256 ? 28.141 -8.859 5.711 1 91.62 256 VAL A N 1
ATOM 1935 C CA . VAL A 1 256 ? 29.188 -9.266 4.77 1 91.62 256 VAL A CA 1
ATOM 1936 C C . VAL A 1 256 ? 30.344 -8.273 4.82 1 91.62 256 VAL A C 1
ATOM 1938 O O . VAL A 1 256 ? 30.188 -7.137 5.266 1 91.62 256 VAL A O 1
ATOM 1941 N N . ILE A 1 257 ? 31.438 -8.758 4.473 1 91.44 257 ILE A N 1
ATOM 1942 C CA . ILE A 1 257 ? 32.594 -7.883 4.273 1 91.44 257 ILE A CA 1
ATOM 1943 C C . ILE A 1 257 ? 32.688 -7.488 2.801 1 91.44 257 ILE A C 1
ATOM 1945 O O . ILE A 1 257 ? 32.812 -8.352 1.929 1 91.44 257 ILE A O 1
ATOM 1949 N N . ASN A 1 258 ? 32.562 -6.242 2.562 1 89.06 258 ASN A N 1
ATOM 1950 C CA . ASN A 1 258 ? 32.531 -5.797 1.173 1 89.06 258 ASN A CA 1
ATOM 1951 C C . ASN A 1 258 ? 33.938 -5.805 0.576 1 89.06 258 ASN A C 1
ATOM 1953 O O . ASN A 1 258 ? 34.906 -6.195 1.243 1 89.06 258 ASN A O 1
ATOM 1957 N N . ALA A 1 259 ? 34 -5.414 -0.672 1 88.75 259 ALA A N 1
ATOM 1958 C CA . ALA A 1 259 ? 35.25 -5.465 -1.424 1 88.75 259 ALA A CA 1
ATOM 1959 C C . ALA A 1 259 ? 36.312 -4.555 -0.798 1 88.75 259 ALA A C 1
ATOM 1961 O O . ALA A 1 259 ? 37.5 -4.777 -0.965 1 88.75 259 ALA A O 1
ATOM 1962 N N . LYS A 1 260 ? 35.938 -3.631 0.037 1 89.94 260 LYS A N 1
ATOM 1963 C CA . LYS A 1 260 ? 36.844 -2.682 0.674 1 89.94 260 LYS A CA 1
ATOM 1964 C C . LYS A 1 260 ? 37.219 -3.141 2.08 1 89.94 260 LYS A C 1
ATOM 1966 O O . LYS A 1 260 ? 37.906 -2.42 2.812 1 89.94 260 LYS A O 1
ATOM 1971 N N . GLY A 1 261 ? 36.656 -4.277 2.48 1 87.94 261 GLY A N 1
ATOM 1972 C CA . GLY A 1 261 ? 37 -4.82 3.789 1 87.94 261 GLY A CA 1
ATOM 1973 C C . GLY A 1 261 ? 36.125 -4.262 4.902 1 87.94 261 GLY A C 1
ATOM 1974 O O . GLY A 1 261 ? 36.438 -4.414 6.082 1 87.94 261 GLY A O 1
ATOM 1975 N N . LEU A 1 262 ? 35.125 -3.639 4.508 1 91.56 262 LEU A N 1
ATOM 1976 C CA . LEU A 1 262 ? 34.25 -3.021 5.5 1 91.56 262 LEU A CA 1
ATOM 1977 C C . LEU A 1 262 ? 33.031 -3.9 5.777 1 91.56 262 LEU A C 1
ATOM 1979 O O . LEU A 1 262 ? 32.5 -4.516 4.859 1 91.56 262 LEU A O 1
ATOM 1983 N N . LEU A 1 263 ? 32.625 -3.941 7.062 1 92.75 263 LEU A N 1
ATOM 1984 C CA . LEU A 1 263 ? 31.438 -4.688 7.469 1 92.75 263 LEU A CA 1
ATOM 1985 C C . LEU A 1 263 ? 30.172 -3.957 7.047 1 92.75 263 LEU A C 1
ATOM 1987 O O . LEU A 1 263 ? 29.984 -2.779 7.363 1 92.75 263 LEU A O 1
ATOM 1991 N N . GLU A 1 264 ? 29.375 -4.668 6.258 1 92.69 264 GLU A N 1
ATOM 1992 C CA . GLU A 1 264 ? 28.125 -4.09 5.773 1 92.69 264 GLU A CA 1
ATOM 1993 C C . GLU A 1 264 ? 26.938 -4.988 6.098 1 92.69 264 GLU A C 1
ATOM 1995 O O . GLU A 1 264 ? 27.062 -6.215 6.117 1 92.69 264 GLU A O 1
ATOM 2000 N N . PHE A 1 265 ? 25.859 -4.32 6.387 1 93.56 265 PHE A N 1
ATOM 2001 C CA . PHE A 1 265 ? 24.609 -5.02 6.652 1 93.56 265 PHE A CA 1
ATOM 2002 C C . PHE A 1 265 ? 23.609 -4.773 5.535 1 93.56 265 PHE A C 1
ATOM 2004 O O . PHE A 1 265 ? 23.703 -3.781 4.809 1 93.56 265 PHE A O 1
ATOM 2011 N N . GLY A 1 266 ? 22.719 -5.691 5.352 1 90.12 266 GLY A N 1
ATOM 2012 C CA . GLY A 1 266 ? 21.641 -5.547 4.383 1 90.12 266 GLY A CA 1
ATOM 2013 C C . GLY A 1 266 ? 20.281 -5.379 5.027 1 90.12 266 GLY A C 1
ATOM 2014 O O . GLY A 1 266 ? 20.188 -5.078 6.223 1 90.12 266 GLY A O 1
ATOM 2015 N N . TYR A 1 267 ? 19.25 -5.43 4.219 1 89.12 267 TYR A N 1
ATOM 2016 C CA . TYR A 1 267 ? 17.875 -5.457 4.723 1 89.12 267 TYR A CA 1
ATOM 2017 C C . TYR A 1 267 ? 17.562 -6.797 5.387 1 89.12 267 TYR A C 1
ATOM 2019 O O . TYR A 1 267 ? 18.297 -7.77 5.211 1 89.12 267 TYR A O 1
ATOM 2027 N N . PRO A 1 268 ? 16.531 -6.867 6.219 1 94.31 268 PRO A N 1
ATOM 2028 C CA . PRO A 1 268 ? 16.188 -8.141 6.863 1 94.31 268 PRO A CA 1
ATOM 2029 C C . PRO A 1 268 ? 15.945 -9.258 5.855 1 94.31 268 PRO A C 1
ATOM 2031 O O . PRO A 1 268 ? 15.141 -9.102 4.938 1 94.31 268 PRO A O 1
ATOM 2034 N N . SER A 1 269 ? 16.562 -10.328 6.074 1 92.44 269 SER A N 1
ATOM 2035 C CA . SER A 1 269 ? 16.609 -11.414 5.102 1 92.44 269 SER A CA 1
ATOM 2036 C C . SER A 1 269 ? 15.273 -12.141 5.016 1 92.44 269 SER A C 1
ATOM 2038 O O . SER A 1 269 ? 15.016 -12.867 4.051 1 92.44 269 SER A O 1
ATOM 2040 N N . GLY A 1 270 ? 14.445 -11.938 6.004 1 92.88 270 GLY A N 1
ATOM 2041 C CA . GLY A 1 270 ? 13.148 -12.594 5.988 1 92.88 270 GLY A CA 1
ATOM 2042 C C . GLY A 1 270 ? 12.25 -12.117 4.863 1 92.88 270 GLY A C 1
ATOM 2043 O O . GLY A 1 270 ? 11.305 -12.805 4.484 1 92.88 270 GLY A O 1
ATOM 2044 N N . ASN A 1 271 ? 12.5 -10.938 4.367 1 93.19 271 ASN A N 1
ATOM 2045 C CA . ASN A 1 271 ? 11.781 -10.383 3.223 1 93.19 271 ASN A CA 1
ATOM 2046 C C . ASN A 1 271 ? 10.273 -10.523 3.393 1 93.19 271 ASN A C 1
ATOM 2048 O O . ASN A 1 271 ? 9.719 -10.109 4.41 1 93.19 271 ASN A O 1
ATOM 2052 N N . ILE A 1 272 ? 9.555 -11.203 2.447 1 92.12 272 ILE A N 1
ATOM 2053 C CA . ILE A 1 272 ? 8.094 -11.266 2.424 1 92.12 272 ILE A CA 1
ATOM 2054 C C . ILE A 1 272 ? 7.594 -12.016 3.656 1 92.12 272 ILE A C 1
ATOM 2056 O O . ILE A 1 272 ? 6.539 -11.688 4.203 1 92.12 272 ILE A O 1
ATOM 2060 N N . LEU A 1 273 ? 8.336 -13.039 4.109 1 92.75 273 LEU A N 1
ATOM 2061 C CA . LEU A 1 273 ? 7.926 -13.789 5.289 1 92.75 273 LEU A CA 1
ATOM 2062 C C . LEU A 1 273 ? 7.973 -12.906 6.535 1 92.75 273 LEU A C 1
ATOM 2064 O O . LEU A 1 273 ? 7.074 -12.977 7.379 1 92.75 273 LEU A O 1
ATOM 2068 N N . GLY A 1 274 ? 9.039 -12.172 6.648 1 96.25 274 GLY A N 1
ATOM 2069 C CA . GLY A 1 274 ? 9.109 -11.219 7.742 1 96.25 274 GLY A CA 1
ATOM 2070 C C . GLY A 1 274 ? 8.008 -10.18 7.699 1 96.25 274 GLY A C 1
ATOM 2071 O O . GLY A 1 274 ? 7.441 -9.82 8.734 1 96.25 274 GLY A O 1
ATOM 2072 N N . ALA A 1 275 ? 7.695 -9.711 6.5 1 96.25 275 ALA A N 1
ATOM 2073 C CA . ALA A 1 275 ? 6.625 -8.734 6.312 1 96.25 275 ALA A CA 1
ATOM 2074 C C . ALA A 1 275 ? 5.289 -9.289 6.797 1 96.25 275 ALA A C 1
ATOM 2076 O O . ALA A 1 275 ? 4.52 -8.586 7.457 1 96.25 275 ALA A O 1
ATOM 2077 N N . LEU A 1 276 ? 5.02 -10.539 6.449 1 95.06 276 LEU A N 1
ATOM 2078 C CA . LEU A 1 276 ? 3.773 -11.18 6.863 1 95.06 276 LEU A CA 1
ATOM 2079 C C . LEU A 1 276 ? 3.725 -11.344 8.375 1 95.06 276 LEU A C 1
ATOM 2081 O O . LEU A 1 276 ? 2.697 -11.078 9 1 95.06 276 LEU A O 1
ATOM 2085 N N . LEU A 1 277 ? 4.824 -11.734 8.961 1 95.69 277 LEU A N 1
ATOM 2086 C CA . LEU A 1 277 ? 4.879 -11.969 10.398 1 95.69 277 LEU A CA 1
ATOM 2087 C C . LEU A 1 277 ? 4.715 -10.656 11.164 1 95.69 277 LEU A C 1
ATOM 2089 O O . LEU A 1 277 ? 3.961 -10.602 12.141 1 95.69 277 LEU A O 1
ATOM 2093 N N . THR A 1 278 ? 5.418 -9.641 10.781 1 97.69 278 THR A N 1
ATOM 2094 C CA . THR A 1 278 ? 5.344 -8.375 11.5 1 97.69 278 THR A CA 1
ATOM 2095 C C . THR A 1 278 ? 3.959 -7.75 11.352 1 97.69 278 THR A C 1
ATOM 2097 O O . THR A 1 278 ? 3.455 -7.113 12.281 1 97.69 278 THR A O 1
ATOM 2100 N N . ALA A 1 279 ? 3.377 -7.844 10.125 1 97.06 279 ALA A N 1
ATOM 2101 C CA . ALA A 1 279 ? 2.021 -7.332 9.938 1 97.06 279 ALA A CA 1
ATOM 2102 C C . ALA A 1 279 ? 1.028 -8.055 10.844 1 97.06 279 ALA A C 1
ATOM 2104 O O . ALA A 1 279 ? 0.125 -7.434 11.406 1 97.06 279 ALA A O 1
ATOM 2105 N N . THR A 1 280 ? 1.184 -9.367 10.945 1 95.62 280 THR A N 1
ATOM 2106 C CA . THR A 1 280 ? 0.331 -10.141 11.844 1 95.62 280 THR A CA 1
ATOM 2107 C C . THR A 1 280 ? 0.536 -9.703 13.289 1 95.62 280 THR A C 1
ATOM 2109 O O . THR A 1 280 ? -0.43 -9.562 14.039 1 95.62 280 THR A O 1
ATOM 2112 N N . ALA A 1 281 ? 1.733 -9.5 13.656 1 96.81 281 ALA A N 1
ATOM 2113 C CA . ALA A 1 281 ? 2.039 -9.023 15.008 1 96.81 281 ALA A CA 1
ATOM 2114 C C . ALA A 1 281 ? 1.421 -7.652 15.258 1 96.81 281 ALA A C 1
ATOM 2116 O O . ALA A 1 281 ? 0.956 -7.367 16.359 1 96.81 281 ALA A O 1
ATOM 2117 N N . ALA A 1 282 ? 1.482 -6.793 14.25 1 96.25 282 ALA A N 1
ATOM 2118 C CA . ALA A 1 282 ? 0.905 -5.457 14.375 1 96.25 282 ALA A CA 1
ATOM 2119 C C . ALA A 1 282 ? -0.571 -5.531 14.75 1 96.25 282 ALA A C 1
ATOM 2121 O O . ALA A 1 282 ? -1.048 -4.738 15.57 1 96.25 282 ALA A O 1
ATOM 2122 N N . LEU A 1 283 ? -1.268 -6.465 14.18 1 91.5 283 LEU A N 1
ATOM 2123 C CA . LEU A 1 283 ? -2.684 -6.66 14.469 1 91.5 283 LEU A CA 1
ATOM 2124 C C . LEU A 1 283 ? -2.893 -7.023 15.938 1 91.5 283 LEU A C 1
ATOM 2126 O O . LEU A 1 283 ? -3.727 -6.422 16.609 1 91.5 283 LEU A O 1
ATOM 2130 N N . TRP A 1 284 ? -2.109 -7.898 16.391 1 93.12 284 TRP A N 1
ATOM 2131 C CA . TRP A 1 284 ? -2.273 -8.406 17.734 1 93.12 284 TRP A CA 1
ATOM 2132 C C . TRP A 1 284 ? -1.823 -7.367 18.766 1 93.12 284 TRP A C 1
ATOM 2134 O O . TRP A 1 284 ? -2.473 -7.184 19.797 1 93.12 284 TRP A O 1
ATOM 2144 N N . ILE A 1 285 ? -0.785 -6.727 18.516 1 95.5 285 ILE A N 1
ATOM 2145 C CA . ILE A 1 285 ? -0.24 -5.754 19.453 1 95.5 285 ILE A CA 1
ATOM 2146 C C . ILE A 1 285 ? -1.165 -4.543 19.531 1 95.5 285 ILE A C 1
ATOM 2148 O O . ILE A 1 285 ? -1.43 -4.031 20.625 1 95.5 285 ILE A O 1
ATOM 2152 N N . GLU A 1 286 ? -1.552 -4.066 18.344 1 92.56 286 GLU A N 1
ATOM 2153 C CA . GLU A 1 286 ? -2.475 -2.938 18.359 1 92.56 286 GLU A CA 1
ATOM 2154 C C . GLU A 1 286 ? -3.723 -3.248 19.172 1 92.56 286 GLU A C 1
ATOM 2156 O O . GLU A 1 286 ? -4.164 -2.426 19.984 1 92.56 286 GLU A O 1
ATOM 2161 N N . ARG A 1 287 ? -4.312 -4.426 19 1 89.12 287 ARG A N 1
ATOM 2162 C CA . ARG A 1 287 ? -5.496 -4.844 19.734 1 89.12 287 ARG A CA 1
ATOM 2163 C C . ARG A 1 287 ? -5.199 -4.941 21.234 1 89.12 287 ARG A C 1
ATOM 2165 O O . ARG A 1 287 ? -6.027 -4.562 22.062 1 89.12 287 ARG A O 1
ATOM 2172 N N . GLY A 1 288 ? -4.055 -5.449 21.547 1 92.44 288 GLY A N 1
ATOM 2173 C CA . GLY A 1 288 ? -3.645 -5.551 22.938 1 92.44 288 GLY A CA 1
ATOM 2174 C C . GLY A 1 288 ? -3.453 -4.203 23.609 1 92.44 288 GLY A C 1
ATOM 2175 O O . GLY A 1 288 ? -3.9 -3.994 24.734 1 92.44 288 GLY A O 1
ATOM 2176 N N . VAL A 1 289 ? -2.873 -3.262 22.906 1 92 289 VAL A N 1
ATOM 2177 C CA . VAL A 1 289 ? -2.592 -1.944 23.469 1 92 289 VAL A CA 1
ATOM 2178 C C . VAL A 1 289 ? -3.896 -1.168 23.641 1 92 289 VAL A C 1
ATOM 2180 O O . VAL A 1 289 ? -4.074 -0.45 24.625 1 92 289 VAL A O 1
ATOM 2183 N N . ARG A 1 290 ? -4.762 -1.312 22.688 1 84.88 290 ARG A N 1
ATOM 2184 C CA . ARG A 1 290 ? -6.027 -0.584 22.734 1 84.88 290 ARG A CA 1
ATOM 2185 C C . ARG A 1 290 ? -6.863 -1.006 23.938 1 84.88 290 ARG A C 1
ATOM 2187 O O . ARG A 1 290 ? -7.684 -0.231 24.422 1 84.88 290 ARG A O 1
ATOM 2194 N N . LYS A 1 291 ? -6.715 -2.178 24.453 1 85.31 291 LYS A N 1
ATOM 2195 C CA . LYS A 1 291 ? -7.473 -2.688 25.594 1 85.31 291 LYS A CA 1
ATOM 2196 C C . LYS A 1 291 ? -7.16 -1.899 26.859 1 85.31 291 LYS A C 1
ATOM 2198 O O . LYS A 1 291 ? -8.023 -1.734 27.719 1 85.31 291 LYS A O 1
ATOM 2203 N N . PHE A 1 292 ? -5.977 -1.384 26.891 1 87.5 292 PHE A N 1
ATOM 2204 C CA . PHE A 1 292 ? -5.645 -0.705 28.141 1 87.5 292 PHE A CA 1
ATOM 2205 C C . PHE A 1 292 ? -5.469 0.792 27.906 1 87.5 292 PHE A C 1
ATOM 2207 O O . PHE A 1 292 ? -5.262 1.55 28.859 1 87.5 292 PHE A O 1
ATOM 2214 N N . MET A 1 293 ? -5.59 1.27 26.719 1 85.75 293 MET A N 1
ATOM 2215 C CA . MET A 1 293 ? -5.363 2.678 26.406 1 85.75 293 MET A CA 1
ATOM 2216 C C . MET A 1 293 ? -6.598 3.514 26.75 1 85.75 293 MET A C 1
ATOM 2218 O O . MET A 1 293 ? -7.688 3.244 26.234 1 85.75 293 MET A O 1
ATOM 2222 N N . PRO A 1 294 ? -6.371 4.504 27.609 1 77.94 294 PRO A N 1
ATOM 2223 C CA . PRO A 1 294 ? -7.496 5.406 27.859 1 77.94 294 PRO A CA 1
ATOM 2224 C C . PRO A 1 294 ? -7.973 6.121 26.609 1 77.94 294 PRO A C 1
ATOM 2226 O O . PRO A 1 294 ? -7.16 6.453 25.734 1 77.94 294 PRO A O 1
ATOM 2229 N N . GLY A 1 295 ? -9.188 6.43 26.484 1 73 295 GLY A N 1
ATOM 2230 C CA . GLY A 1 295 ? -9.828 7.008 25.312 1 73 295 GLY A CA 1
ATOM 2231 C C . GLY A 1 295 ? -9.18 8.305 24.859 1 73 295 GLY A C 1
ATOM 2232 O O . GLY A 1 295 ? -8.938 8.5 23.656 1 73 295 GLY A O 1
ATOM 2233 N N . ALA A 1 296 ? -8.805 9.125 25.781 1 69.38 296 ALA A N 1
ATOM 2234 C CA . ALA A 1 296 ? -8.258 10.438 25.469 1 69.38 296 ALA A CA 1
ATOM 2235 C C . ALA A 1 296 ? -6.859 10.32 24.859 1 69.38 296 ALA A C 1
ATOM 2237 O O . ALA A 1 296 ? -6.426 11.195 24.109 1 69.38 296 ALA A O 1
ATOM 2238 N N . LEU A 1 297 ? -6.211 9.188 25.109 1 78.81 297 LEU A N 1
ATOM 2239 C CA . LEU A 1 297 ? -4.828 9.023 24.672 1 78.81 297 LEU A CA 1
ATOM 2240 C C . LEU A 1 297 ? -4.727 8.016 23.531 1 78.81 297 LEU A C 1
ATOM 2242 O O . LEU A 1 297 ? -3.641 7.773 23 1 78.81 297 LEU A O 1
ATOM 2246 N N . ASP A 1 298 ? -5.789 7.5 23.109 1 81.38 298 ASP A N 1
ATOM 2247 C CA . ASP A 1 298 ? -5.809 6.422 22.125 1 81.38 298 ASP A CA 1
ATOM 2248 C C . ASP A 1 298 ? -5.23 6.883 20.781 1 81.38 298 ASP A C 1
ATOM 2250 O O . ASP A 1 298 ? -4.48 6.148 20.141 1 81.38 298 ASP A O 1
ATOM 2254 N N . THR A 1 299 ? -5.469 8.07 20.469 1 77 299 THR A N 1
ATOM 2255 C CA . THR A 1 299 ? -5.047 8.586 19.172 1 77 299 THR A CA 1
ATOM 2256 C C . THR A 1 299 ? -3.527 8.695 19.109 1 77 299 THR A C 1
ATOM 2258 O O . THR A 1 299 ? -2.938 8.516 18.031 1 77 299 THR A O 1
ATOM 2261 N N . VAL A 1 300 ? -2.936 8.914 20.219 1 83.56 300 VAL A N 1
ATOM 2262 C CA . VAL A 1 300 ? -1.49 9.117 20.25 1 83.56 300 VAL A CA 1
ATOM 2263 C C . VAL A 1 300 ? -0.815 7.875 20.844 1 83.56 300 VAL A C 1
ATOM 2265 O O . VAL A 1 300 ? 0.15 7.363 20.266 1 83.56 300 VAL A O 1
ATOM 2268 N N . GLY A 1 301 ? -1.345 7.418 21.906 1 88.94 301 GLY A N 1
ATOM 2269 C CA . GLY A 1 301 ? -0.705 6.359 22.672 1 88.94 301 GLY A CA 1
ATOM 2270 C C . GLY A 1 301 ? -0.685 5.027 21.953 1 88.94 301 GLY A C 1
ATOM 2271 O O . GLY A 1 301 ? 0.349 4.359 21.906 1 88.94 301 GLY A O 1
ATOM 2272 N N . THR A 1 302 ? -1.753 4.645 21.375 1 89 302 THR A N 1
ATOM 2273 C CA . THR A 1 302 ? -1.88 3.32 20.781 1 89 302 THR A CA 1
ATOM 2274 C C . THR A 1 302 ? -0.915 3.158 19.609 1 89 302 THR A C 1
ATOM 2276 O O . THR A 1 302 ? -0.13 2.209 19.578 1 89 302 THR A O 1
ATOM 2279 N N . PRO A 1 303 ? -0.938 4.082 18.672 1 90.31 303 PRO A N 1
ATOM 2280 C CA . PRO A 1 303 ? -0.004 3.896 17.547 1 90.31 303 PRO A CA 1
ATOM 2281 C C . PRO A 1 303 ? 1.457 3.998 17.984 1 90.31 303 PRO A C 1
ATOM 2283 O O . PRO A 1 303 ? 2.309 3.266 17.469 1 90.31 303 PRO A O 1
ATOM 2286 N N . THR A 1 304 ? 1.738 4.855 18.969 1 92.56 304 THR A N 1
ATOM 2287 C CA . THR A 1 304 ? 3.109 5.055 19.422 1 92.56 304 THR A CA 1
ATOM 2288 C C . THR A 1 304 ? 3.637 3.805 20.125 1 92.56 304 THR A C 1
ATOM 2290 O O . THR A 1 304 ? 4.715 3.309 19.781 1 92.56 304 THR A O 1
ATOM 2293 N N . ILE A 1 305 ? 2.861 3.309 21.016 1 94.88 305 ILE A N 1
ATOM 2294 C CA . ILE A 1 305 ? 3.283 2.137 21.766 1 94.88 305 ILE A CA 1
ATOM 2295 C C . ILE A 1 305 ? 3.332 0.917 20.859 1 94.88 305 ILE A C 1
ATOM 2297 O O . ILE A 1 305 ? 4.258 0.105 20.938 1 94.88 305 ILE A O 1
ATOM 2301 N N . THR A 1 306 ? 2.369 0.79 20 1 94.94 306 THR A N 1
ATOM 2302 C CA . THR A 1 306 ? 2.336 -0.334 19.062 1 94.94 306 THR A CA 1
ATOM 2303 C C . THR A 1 306 ? 3.574 -0.337 18.172 1 94.94 306 THR A C 1
ATOM 2305 O O . THR A 1 306 ? 4.23 -1.369 18.016 1 94.94 306 THR A O 1
ATOM 2308 N N . LEU A 1 307 ? 3.92 0.791 17.625 1 96 307 LEU A N 1
ATOM 2309 C CA . LEU A 1 307 ? 5.066 0.876 16.719 1 96 307 LEU A CA 1
ATOM 2310 C C . LEU A 1 307 ? 6.371 0.637 17.484 1 96 307 LEU A C 1
ATOM 2312 O O . LEU A 1 307 ? 7.297 0.017 16.953 1 96 307 LEU A O 1
ATOM 2316 N N . PHE A 1 308 ? 6.414 1.163 18.703 1 96.31 308 PHE A N 1
ATOM 2317 C CA . PHE A 1 308 ? 7.621 0.959 19.5 1 96.31 308 PHE A CA 1
ATOM 2318 C C . PHE A 1 308 ? 7.805 -0.516 19.828 1 96.31 308 PHE A C 1
ATOM 2320 O O . PHE A 1 308 ? 8.906 -1.057 19.688 1 96.31 308 PHE A O 1
ATOM 2327 N N . VAL A 1 309 ? 6.766 -1.147 20.297 1 96.25 309 VAL A N 1
ATOM 2328 C CA . VAL A 1 309 ? 6.812 -2.566 20.625 1 96.25 309 VAL A CA 1
ATOM 2329 C C . VAL A 1 309 ? 7.148 -3.381 19.375 1 96.25 309 VAL A C 1
ATOM 2331 O O . VAL A 1 309 ? 7.926 -4.336 19.438 1 96.25 309 VAL A O 1
ATOM 2334 N N . LEU A 1 310 ? 6.594 -3.037 18.266 1 96.75 310 LEU A N 1
ATOM 2335 C CA . LEU A 1 310 ? 6.871 -3.732 17.016 1 96.75 310 LEU A CA 1
ATOM 2336 C C . LEU A 1 310 ? 8.336 -3.57 16.625 1 96.75 310 LEU A C 1
ATOM 2338 O O . LEU A 1 310 ? 8.945 -4.504 16.094 1 96.75 310 LEU A O 1
ATOM 2342 N N . LEU A 1 311 ? 8.812 -2.33 16.812 1 95.5 311 LEU A N 1
ATOM 2343 C CA . LEU A 1 311 ? 10.227 -2.107 16.547 1 95.5 311 LEU A CA 1
ATOM 2344 C C . LEU A 1 311 ? 11.094 -3.066 17.344 1 95.5 311 LEU A C 1
ATOM 2346 O O . LEU A 1 311 ? 11.984 -3.719 16.797 1 95.5 311 LEU A O 1
ATOM 2350 N N . LEU A 1 312 ? 10.805 -3.197 18.625 1 95.12 312 LEU A N 1
ATOM 2351 C CA . LEU A 1 312 ? 11.57 -4.078 19.5 1 95.12 312 LEU A CA 1
ATOM 2352 C C . LEU A 1 312 ? 11.367 -5.539 19.109 1 95.12 312 LEU A C 1
ATOM 2354 O O . LEU A 1 312 ? 12.32 -6.312 19.062 1 95.12 312 LEU A O 1
ATOM 2358 N N . LEU A 1 313 ? 10.172 -5.863 18.844 1 96.25 313 LEU A N 1
ATOM 2359 C CA . LEU A 1 313 ? 9.859 -7.242 18.469 1 96.25 313 LEU A CA 1
ATOM 2360 C C . LEU A 1 313 ? 10.555 -7.633 17.172 1 96.25 313 LEU A C 1
ATOM 2362 O O . LEU A 1 313 ? 11 -8.773 17.016 1 96.25 313 LEU A O 1
ATOM 2366 N N . ASN A 1 314 ? 10.586 -6.773 16.203 1 96.44 314 ASN A N 1
ATOM 2367 C CA . ASN A 1 314 ? 11.273 -7.055 14.953 1 96.44 314 ASN A CA 1
ATOM 2368 C C . ASN A 1 314 ? 12.773 -7.258 15.164 1 96.44 314 ASN A C 1
ATOM 2370 O O . ASN A 1 314 ? 13.344 -8.242 14.703 1 96.44 314 ASN A O 1
ATOM 2374 N N . VAL A 1 315 ? 13.336 -6.355 15.945 1 91.69 315 VAL A N 1
ATOM 2375 C CA . VAL A 1 315 ? 14.781 -6.383 16.141 1 91.69 315 VAL A CA 1
ATOM 2376 C C . VAL A 1 315 ? 15.172 -7.633 16.922 1 91.69 315 VAL A C 1
ATOM 2378 O O . VAL A 1 315 ? 16.141 -8.312 16.578 1 91.69 315 VAL A O 1
ATOM 2381 N N . PHE A 1 316 ? 14.422 -8.016 17.859 1 92.75 316 PHE A N 1
ATOM 2382 C CA . PHE A 1 316 ? 14.867 -9.031 18.797 1 92.75 316 PHE A CA 1
ATOM 2383 C C . PHE A 1 316 ? 14.328 -10.406 18.406 1 92.75 316 PHE A C 1
ATOM 2385 O O . PHE A 1 316 ? 14.867 -11.43 18.828 1 92.75 316 PHE A O 1
ATOM 2392 N N . LEU A 1 317 ? 13.32 -10.414 17.578 1 95.62 317 LEU A N 1
ATOM 2393 C CA . LEU A 1 317 ? 12.711 -11.727 17.375 1 95.62 317 LEU A CA 1
ATOM 2394 C C . LEU A 1 317 ? 12.359 -11.953 15.914 1 95.62 317 LEU A C 1
ATOM 2396 O O . LEU A 1 317 ? 12.844 -12.906 15.297 1 95.62 317 LEU A O 1
ATOM 2400 N N . ILE A 1 318 ? 11.648 -11.133 15.266 1 97.5 318 ILE A N 1
ATOM 2401 C CA . ILE A 1 318 ? 11.039 -11.438 13.977 1 97.5 318 ILE A CA 1
ATOM 2402 C C . ILE A 1 318 ? 12.109 -11.461 12.891 1 97.5 318 ILE A C 1
ATOM 2404 O O . ILE A 1 318 ? 12.07 -12.305 11.992 1 97.5 318 ILE A O 1
ATOM 2408 N N . VAL A 1 319 ? 13.062 -10.523 12.961 1 96.5 319 VAL A N 1
ATOM 2409 C CA . VAL A 1 319 ? 14.086 -10.461 11.922 1 96.5 319 VAL A CA 1
ATOM 2410 C C . VAL A 1 319 ? 14.906 -11.75 11.922 1 96.5 319 VAL A C 1
ATOM 2412 O O . VAL A 1 319 ? 15.039 -12.414 10.891 1 96.5 319 VAL A O 1
ATOM 2415 N N . PRO A 1 320 ? 15.445 -12.188 13.094 1 93.69 320 PRO A N 1
ATOM 2416 C CA . PRO A 1 320 ? 16.203 -13.445 13.039 1 93.69 320 PRO A CA 1
ATOM 2417 C C . PRO A 1 320 ? 15.312 -14.648 12.734 1 93.69 320 PRO A C 1
ATOM 2419 O O . PRO A 1 320 ? 15.695 -15.508 11.938 1 93.69 320 PRO A O 1
ATOM 2422 N N . VAL A 1 321 ? 14.117 -14.727 13.211 1 94.88 321 VAL A N 1
ATOM 2423 C CA . VAL A 1 321 ? 13.227 -15.867 13.008 1 94.88 321 VAL A CA 1
ATOM 2424 C C . VAL A 1 321 ? 12.836 -15.961 11.539 1 94.88 321 VAL A C 1
ATOM 2426 O O . VAL A 1 321 ? 12.875 -17.047 10.945 1 94.88 321 VAL A O 1
ATOM 2429 N N . SER A 1 322 ? 12.438 -14.836 11.016 1 94.75 322 SER A N 1
ATOM 2430 C CA . SER A 1 322 ? 12.016 -14.852 9.617 1 94.75 322 SER A CA 1
ATOM 2431 C C . SER A 1 322 ? 13.188 -15.148 8.695 1 94.75 322 SER A C 1
ATOM 2433 O O . SER A 1 322 ? 13.016 -15.758 7.637 1 94.75 322 SER A O 1
ATOM 2435 N N . GLY A 1 323 ? 14.367 -14.711 9.125 1 92.56 323 GLY A N 1
ATOM 2436 C CA . GLY A 1 323 ? 15.555 -15.047 8.359 1 92.56 323 GLY A CA 1
ATOM 2437 C C . GLY A 1 323 ? 15.805 -16.547 8.273 1 92.56 323 GLY A C 1
ATOM 2438 O O . GLY A 1 323 ? 16.031 -17.078 7.188 1 92.56 323 GLY A O 1
ATOM 2439 N N . TYR A 1 324 ? 15.703 -17.188 9.375 1 91.94 324 TYR A N 1
ATOM 2440 C CA . TYR A 1 324 ? 15.898 -18.625 9.406 1 91.94 324 TYR A CA 1
ATOM 2441 C C . TYR A 1 324 ? 14.766 -19.344 8.68 1 91.94 324 TYR A C 1
ATOM 2443 O O . TYR A 1 324 ? 15 -20.344 7.996 1 91.94 324 TYR A O 1
ATOM 2451 N N . LEU A 1 325 ? 13.633 -18.797 8.883 1 90.75 325 LEU A N 1
ATOM 2452 C CA . LEU A 1 325 ? 12.5 -19.375 8.164 1 90.75 325 LEU A CA 1
ATOM 2453 C C . LEU A 1 325 ? 12.688 -19.266 6.66 1 90.75 325 LEU A C 1
ATOM 2455 O O . LEU A 1 325 ? 12.383 -20.203 5.918 1 90.75 325 LEU A O 1
ATOM 2459 N N . TYR A 1 326 ? 13.102 -18.125 6.25 1 91.44 326 TYR A N 1
ATOM 2460 C CA . TYR A 1 326 ? 13.391 -17.891 4.84 1 91.44 326 TYR A CA 1
ATOM 2461 C C . TYR A 1 326 ? 14.383 -18.906 4.305 1 91.44 326 TYR A C 1
ATOM 2463 O O . TYR A 1 326 ? 14.156 -19.516 3.254 1 91.44 326 TYR A O 1
ATOM 2471 N N . GLU A 1 327 ? 15.445 -19.156 5.027 1 89.81 327 GLU A N 1
ATOM 2472 C CA . GLU A 1 327 ? 16.469 -20.109 4.617 1 89.81 327 GLU A CA 1
ATOM 2473 C C . GLU A 1 327 ? 15.922 -21.531 4.551 1 89.81 327 GLU A C 1
ATOM 2475 O O . GLU A 1 327 ? 16.234 -22.281 3.625 1 89.81 327 GLU A O 1
ATOM 2480 N N . ALA A 1 328 ? 15.164 -21.844 5.496 1 90.5 328 ALA A N 1
ATOM 2481 C CA . ALA A 1 328 ? 14.586 -23.172 5.551 1 90.5 328 ALA A CA 1
ATOM 2482 C C . ALA A 1 328 ? 13.648 -23.422 4.371 1 90.5 328 ALA A C 1
ATOM 2484 O O . ALA A 1 328 ? 13.711 -24.469 3.727 1 90.5 328 ALA A O 1
ATOM 2485 N N . VAL A 1 329 ? 12.82 -22.438 4.09 1 87.19 329 VAL A N 1
ATOM 2486 C CA . VAL A 1 329 ? 11.852 -22.562 3.006 1 87.19 329 VAL A CA 1
ATOM 2487 C C . VAL A 1 329 ? 12.578 -22.594 1.662 1 87.19 329 VAL A C 1
ATOM 2489 O O . VAL A 1 329 ? 12.25 -23.406 0.792 1 87.19 329 VAL A O 1
ATOM 2492 N N . ALA A 1 330 ? 13.531 -21.719 1.524 1 86.81 330 ALA A N 1
ATOM 2493 C CA . ALA A 1 330 ? 14.328 -21.688 0.297 1 86.81 330 ALA A CA 1
ATOM 2494 C C . ALA A 1 330 ? 15.008 -23.031 0.048 1 86.81 330 ALA A C 1
ATOM 2496 O O . ALA A 1 330 ? 14.953 -23.562 -1.062 1 86.81 330 ALA A O 1
ATOM 2497 N N . TRP A 1 331 ? 15.594 -23.547 1.1 1 87.25 331 TRP A N 1
ATOM 2498 C CA . TRP A 1 331 ? 16.281 -24.828 0.997 1 87.25 331 TRP A CA 1
ATOM 2499 C C . TRP A 1 331 ? 15.297 -25.938 0.643 1 87.25 331 TRP A C 1
ATOM 2501 O O . TRP A 1 331 ? 15.57 -26.75 -0.24 1 87.25 331 TRP A O 1
ATOM 2511 N N . PHE A 1 332 ? 14.219 -25.953 1.269 1 89.38 332 PHE A N 1
ATOM 2512 C CA . PHE A 1 332 ? 13.227 -27 1.077 1 89.38 332 PHE A CA 1
ATOM 2513 C C . PHE A 1 332 ? 12.711 -27 -0.357 1 89.38 332 PHE A C 1
ATOM 2515 O O . PHE A 1 332 ? 12.703 -28.047 -1.019 1 89.38 332 PHE A O 1
ATOM 2522 N N . PHE A 1 333 ? 12.352 -25.891 -0.889 1 87.88 333 PHE A N 1
ATOM 2523 C CA . PHE A 1 333 ? 11.727 -25.859 -2.207 1 87.88 333 PHE A CA 1
ATOM 2524 C C . PHE A 1 333 ? 12.781 -25.969 -3.305 1 87.88 333 PHE A C 1
ATOM 2526 O O . PHE A 1 333 ? 12.5 -26.469 -4.395 1 87.88 333 PHE A O 1
ATOM 2533 N N . ALA A 1 334 ? 13.992 -25.531 -2.998 1 84.88 334 ALA A N 1
ATOM 2534 C CA . ALA A 1 334 ? 15.07 -25.719 -3.969 1 84.88 334 ALA A CA 1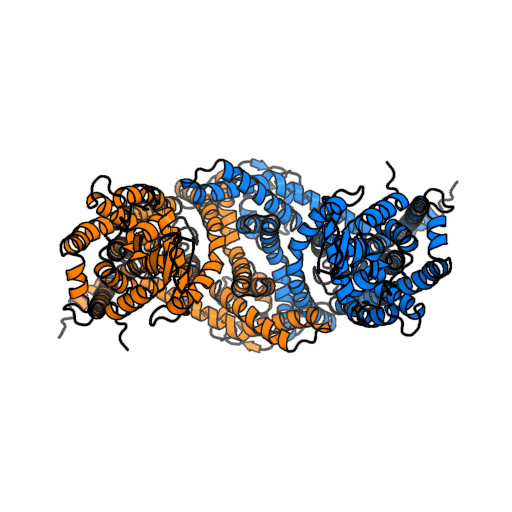
ATOM 2535 C C . ALA A 1 334 ? 15.305 -27.203 -4.242 1 84.88 334 ALA A C 1
ATOM 2537 O O . ALA A 1 334 ? 15.68 -27.578 -5.355 1 84.88 334 ALA A O 1
ATOM 2538 N N . HIS A 1 335 ? 14.961 -27.922 -3.268 1 86.31 335 HIS A N 1
ATOM 2539 C CA . HIS A 1 335 ? 15.219 -29.344 -3.422 1 86.31 335 HIS A CA 1
ATOM 2540 C C . HIS A 1 335 ? 13.953 -30.094 -3.828 1 86.31 335 HIS A C 1
ATOM 2542 O O . HIS A 1 335 ? 14.016 -31.266 -4.215 1 86.31 335 HIS A O 1
ATOM 2548 N N . LEU A 1 336 ? 12.969 -29.438 -3.76 1 88.5 336 LEU A N 1
ATOM 2549 C CA . LEU A 1 336 ? 11.703 -30.094 -4.082 1 88.5 336 LEU A CA 1
ATOM 2550 C C . LEU A 1 336 ? 11.344 -29.891 -5.551 1 88.5 336 LEU A C 1
ATOM 2552 O O . LEU A 1 336 ? 11.156 -30.844 -6.293 1 88.5 336 LEU A O 1
ATOM 2556 N N . TYR A 1 337 ? 11.281 -28.688 -6.012 1 93 337 TYR A N 1
ATOM 2557 C CA . TYR A 1 337 ? 10.758 -28.406 -7.344 1 93 337 TYR A CA 1
ATOM 2558 C C . TYR A 1 337 ? 11.781 -28.766 -8.414 1 93 337 TYR A C 1
ATOM 2560 O O . TYR A 1 337 ? 11.422 -28.984 -9.578 1 93 337 TYR A O 1
ATOM 2568 N N . THR A 1 338 ? 13.055 -28.828 -8.016 1 93.56 338 THR A N 1
ATOM 2569 C CA . THR A 1 338 ? 14.094 -29.141 -8.992 1 93.56 338 THR A CA 1
ATOM 2570 C C . THR A 1 338 ? 14.273 -30.656 -9.109 1 93.56 338 THR A C 1
ATOM 2572 O O . THR A 1 338 ? 15.094 -31.125 -9.906 1 93.56 338 THR A O 1
ATOM 2575 N N . ASN A 1 339 ? 13.57 -31.375 -8.281 1 92.31 339 ASN A N 1
ATOM 2576 C CA . ASN A 1 339 ? 13.492 -32.812 -8.352 1 92.31 339 ASN A CA 1
ATOM 2577 C C . ASN A 1 339 ? 12.297 -33.281 -9.18 1 92.31 339 ASN A C 1
ATOM 2579 O O . ASN A 1 339 ? 11.172 -32.844 -8.945 1 92.31 339 ASN A O 1
ATOM 2583 N N . PRO A 1 340 ? 12.641 -34.125 -10.195 1 93.69 340 PRO A N 1
ATOM 2584 C CA . PRO A 1 340 ? 11.539 -34.531 -11.062 1 93.69 340 PRO A CA 1
ATOM 2585 C C . PRO A 1 340 ? 10.375 -35.156 -10.289 1 93.69 340 PRO A C 1
ATOM 2587 O O . PRO A 1 340 ? 9.211 -34.875 -10.609 1 93.69 340 PRO A O 1
ATOM 2590 N N . PHE A 1 341 ? 10.609 -35.875 -9.281 1 91.88 341 PHE A N 1
ATOM 2591 C CA . PHE A 1 341 ? 9.547 -36.5 -8.508 1 91.88 341 PHE A CA 1
ATOM 2592 C C . PHE A 1 341 ? 8.852 -35.469 -7.617 1 91.88 341 PHE A C 1
ATOM 2594 O O . PHE A 1 341 ? 7.629 -35.531 -7.441 1 91.88 341 PHE A O 1
ATOM 2601 N N . GLY A 1 342 ? 9.664 -34.688 -6.996 1 93.19 342 GLY A N 1
ATOM 2602 C CA . GLY A 1 342 ? 9.055 -33.594 -6.242 1 93.19 342 GLY A CA 1
ATOM 2603 C C . GLY A 1 342 ? 8.188 -32.688 -7.098 1 93.19 342 GLY A C 1
ATOM 2604 O O . GLY A 1 342 ? 7.098 -32.281 -6.676 1 93.19 342 GLY A O 1
ATOM 2605 N N . ALA A 1 343 ? 8.672 -32.406 -8.266 1 96.44 343 ALA A N 1
ATOM 2606 C CA . ALA A 1 343 ? 7.918 -31.578 -9.195 1 96.44 343 ALA A CA 1
ATOM 2607 C C . ALA A 1 343 ? 6.633 -32.281 -9.641 1 96.44 343 ALA A C 1
ATOM 2609 O O . ALA A 1 343 ? 5.605 -31.609 -9.844 1 96.44 343 ALA A O 1
ATOM 2610 N N . PHE A 1 344 ? 6.703 -33.562 -9.812 1 96.19 344 PHE A N 1
ATOM 2611 C CA . PHE A 1 344 ? 5.508 -34.344 -10.133 1 96.19 344 PHE A CA 1
ATOM 2612 C C . PHE A 1 344 ? 4.438 -34.156 -9.062 1 96.19 344 PHE A C 1
ATOM 2614 O O . PHE A 1 344 ? 3.287 -33.844 -9.375 1 96.19 344 PHE A O 1
ATOM 2621 N N . VAL A 1 345 ? 4.855 -34.25 -7.859 1 92.88 345 VAL A N 1
ATOM 2622 C CA . VAL A 1 345 ? 3.928 -34.188 -6.738 1 92.88 345 VAL A CA 1
ATOM 2623 C C . VAL A 1 345 ? 3.359 -32.75 -6.645 1 92.88 345 VAL A C 1
ATOM 2625 O O . VAL A 1 345 ? 2.156 -32.594 -6.453 1 92.88 345 VAL A O 1
ATOM 2628 N N . LEU A 1 346 ? 4.207 -31.812 -6.762 1 93.81 346 LEU A N 1
ATOM 2629 C CA . LEU A 1 346 ? 3.785 -30.422 -6.668 1 93.81 346 LEU A CA 1
ATOM 2630 C C . LEU A 1 346 ? 2.752 -30.094 -7.738 1 93.81 346 LEU A C 1
ATOM 2632 O O . LEU A 1 346 ? 1.739 -29.453 -7.457 1 93.81 346 LEU A O 1
ATOM 2636 N N . ALA A 1 347 ? 2.992 -30.531 -8.906 1 96.81 347 ALA A N 1
ATOM 2637 C CA . ALA A 1 347 ? 2.055 -30.281 -10 1 96.81 347 ALA A CA 1
ATOM 2638 C C . ALA A 1 347 ? 0.739 -31.016 -9.766 1 96.81 347 ALA A C 1
ATOM 2640 O O . ALA A 1 347 ? -0.338 -30.484 -10.031 1 96.81 347 ALA A O 1
ATOM 2641 N N . ALA A 1 348 ? 0.813 -32.188 -9.242 1 94.06 348 ALA A N 1
ATOM 2642 C CA . ALA A 1 348 ? -0.36 -33.031 -9.055 1 94.06 348 ALA A CA 1
ATOM 2643 C C . ALA A 1 348 ? -1.251 -32.5 -7.938 1 94.06 348 ALA A C 1
ATOM 2645 O O . ALA A 1 348 ? -2.479 -32.562 -8.023 1 94.06 348 ALA A O 1
ATOM 2646 N N . ILE A 1 349 ? -0.676 -31.922 -6.949 1 91.75 349 ILE A N 1
ATOM 2647 C CA . ILE A 1 349 ? -1.454 -31.5 -5.785 1 91.75 349 ILE A CA 1
ATOM 2648 C C . ILE A 1 349 ? -1.972 -30.078 -5.996 1 91.75 349 ILE A C 1
ATOM 2650 O O . ILE A 1 349 ? -2.865 -29.625 -5.277 1 91.75 349 ILE A O 1
ATOM 2654 N N . PHE A 1 350 ? -1.413 -29.438 -6.93 1 93.88 350 PHE A N 1
ATOM 2655 C CA . PHE A 1 350 ? -1.734 -28.016 -7.098 1 93.88 350 PHE A CA 1
ATOM 2656 C C . PHE A 1 350 ? -3.209 -27.844 -7.438 1 93.88 350 PHE A C 1
ATOM 2658 O O . PHE A 1 350 ? -3.832 -26.859 -7.016 1 93.88 350 PHE A O 1
ATOM 2665 N N . LEU A 1 351 ? -3.807 -28.75 -8.227 1 89.88 351 LEU A N 1
ATOM 2666 C CA . LEU A 1 351 ? -5.215 -28.641 -8.594 1 89.88 351 LEU A CA 1
ATOM 2667 C C . LEU A 1 351 ? -6.102 -28.656 -7.352 1 89.88 351 LEU A C 1
ATOM 2669 O O . LEU A 1 351 ? -7.145 -28 -7.32 1 89.88 351 LEU A O 1
ATOM 2673 N N . VAL A 1 352 ? -5.711 -29.359 -6.371 1 84.38 352 VAL A N 1
ATOM 2674 C CA . VAL A 1 352 ? -6.449 -29.406 -5.113 1 84.38 352 VAL A CA 1
ATOM 2675 C C . VAL A 1 352 ? -6.391 -28.047 -4.418 1 84.38 352 VAL A C 1
ATOM 2677 O O . VAL A 1 352 ? -7.402 -27.562 -3.908 1 84.38 352 VAL A O 1
ATOM 2680 N N . ALA A 1 353 ? -5.223 -27.5 -4.457 1 87.5 353 ALA A N 1
ATOM 2681 C CA . ALA A 1 353 ? -5.059 -26.188 -3.861 1 87.5 353 ALA A CA 1
ATOM 2682 C C . ALA A 1 353 ? -5.93 -25.141 -4.57 1 87.5 353 ALA A C 1
ATOM 2684 O O . ALA A 1 353 ? -6.523 -24.281 -3.922 1 87.5 353 ALA A O 1
ATOM 2685 N N . VAL A 1 354 ? -6.023 -25.281 -5.828 1 86.56 354 VAL A N 1
ATOM 2686 C CA . VAL A 1 354 ? -6.844 -24.359 -6.617 1 86.56 354 VAL A CA 1
ATOM 2687 C C . VAL A 1 354 ? -8.32 -24.578 -6.293 1 86.56 354 VAL A C 1
ATOM 2689 O O . VAL A 1 354 ? -9.078 -23.625 -6.125 1 86.56 354 VAL A O 1
ATOM 2692 N N . ALA A 1 355 ? -8.688 -25.812 -6.238 1 80.19 355 ALA A N 1
ATOM 2693 C CA . ALA A 1 355 ? -10.078 -26.172 -5.973 1 80.19 355 ALA A CA 1
ATOM 2694 C C . ALA A 1 355 ? -10.547 -25.578 -4.648 1 80.19 355 ALA A C 1
ATOM 2696 O O . ALA A 1 355 ? -11.688 -25.109 -4.539 1 80.19 355 ALA A O 1
ATOM 2697 N N . PHE A 1 356 ? -9.672 -25.484 -3.734 1 76.94 356 PHE A N 1
ATOM 2698 C CA . PHE A 1 356 ? -10.047 -24.969 -2.422 1 76.94 356 PHE A CA 1
ATOM 2699 C C . PHE A 1 356 ? -9.719 -23.484 -2.314 1 76.94 356 PHE A C 1
ATOM 2701 O O . PHE A 1 356 ? -9.961 -22.875 -1.275 1 76.94 356 PHE A O 1
ATOM 2708 N N . GLY A 1 357 ? -9.172 -23.062 -3.301 1 75.75 357 GLY A N 1
ATOM 2709 C CA . GLY A 1 357 ? -8.883 -21.641 -3.33 1 75.75 357 GLY A CA 1
ATOM 2710 C C . GLY A 1 357 ? -7.711 -21.25 -2.447 1 75.75 357 GLY A C 1
ATOM 2711 O O . GLY A 1 357 ? -7.656 -20.141 -1.934 1 75.75 357 GLY A O 1
ATOM 2712 N N . ILE A 1 358 ? -6.734 -22.109 -2.195 1 79.06 358 ILE A N 1
ATOM 2713 C CA . ILE A 1 358 ? -5.645 -21.828 -1.265 1 79.06 358 ILE A CA 1
ATOM 2714 C C . ILE A 1 358 ? -4.32 -21.781 -2.02 1 79.06 358 ILE A C 1
ATOM 2716 O O . ILE A 1 358 ? -3.252 -21.688 -1.409 1 79.06 358 ILE A O 1
ATOM 2720 N N . HIS A 1 359 ? -4.332 -21.781 -3.338 1 86.88 359 HIS A N 1
ATOM 2721 C CA . HIS A 1 359 ? -3.123 -21.922 -4.145 1 86.88 359 HIS A CA 1
ATOM 2722 C C . HIS A 1 359 ? -2.268 -20.672 -4.074 1 86.88 359 HIS A C 1
ATOM 2724 O O . HIS A 1 359 ? -1.058 -20.719 -4.312 1 86.88 359 HIS A O 1
ATOM 2730 N N . GLN A 1 360 ? -2.752 -19.562 -3.676 1 82.56 360 GLN A N 1
ATOM 2731 C CA . GLN A 1 360 ? -1.961 -18.344 -3.514 1 82.56 360 GLN A CA 1
ATOM 2732 C C . GLN A 1 360 ? -1.09 -18.422 -2.264 1 82.56 360 GLN A C 1
ATOM 2734 O O . GLN A 1 360 ? -0.243 -17.562 -2.037 1 82.56 360 GLN A O 1
ATOM 2739 N N . GLY A 1 361 ? -1.272 -19.438 -1.562 1 79.94 361 GLY A N 1
ATOM 2740 C CA . GLY A 1 361 ? -0.383 -19.703 -0.44 1 79.94 361 GLY A CA 1
ATOM 2741 C C . GLY A 1 361 ? 1.059 -19.922 -0.86 1 79.94 361 GLY A C 1
ATOM 2742 O O . GLY A 1 361 ? 1.976 -19.766 -0.05 1 79.94 361 GLY A O 1
ATOM 2743 N N . PHE A 1 362 ? 1.27 -20.109 -2.102 1 87.88 362 PHE A N 1
ATOM 2744 C CA . PHE A 1 362 ? 2.613 -20.375 -2.604 1 87.88 362 PHE A CA 1
ATOM 2745 C C . PHE A 1 362 ? 3.322 -19.078 -2.963 1 87.88 362 PHE A C 1
ATOM 2747 O O . PHE A 1 362 ? 4.512 -19.078 -3.283 1 87.88 362 PHE A O 1
ATOM 2754 N N . VAL A 1 363 ? 2.725 -18 -2.811 1 87.44 363 VAL A N 1
ATOM 2755 C CA . VAL A 1 363 ? 3.24 -16.719 -3.285 1 87.44 363 VAL A CA 1
ATOM 2756 C C . VAL A 1 363 ? 4.539 -16.375 -2.557 1 87.44 363 VAL A C 1
ATOM 2758 O O . VAL A 1 363 ? 5.527 -16 -3.186 1 87.44 363 VAL A O 1
ATOM 2761 N N . PRO A 1 364 ? 4.559 -16.547 -1.273 1 88.88 364 PRO A N 1
ATOM 2762 C CA . PRO A 1 364 ? 5.836 -16.266 -0.609 1 88.88 364 PRO A CA 1
ATOM 2763 C C . PRO A 1 364 ? 6.984 -17.109 -1.155 1 88.88 364 PRO A C 1
ATOM 2765 O O . PRO A 1 364 ? 8.125 -16.656 -1.216 1 88.88 364 PRO A O 1
ATOM 2768 N N . ILE A 1 365 ? 6.621 -18.281 -1.575 1 91.38 365 ILE A N 1
ATOM 2769 C CA . ILE A 1 365 ? 7.633 -19.188 -2.121 1 91.38 365 ILE A CA 1
ATOM 2770 C C . ILE A 1 365 ? 8.109 -18.656 -3.473 1 91.38 365 ILE A C 1
ATOM 2772 O O . ILE A 1 365 ? 9.305 -18.703 -3.775 1 91.38 365 ILE A O 1
ATOM 2776 N N . TYR A 1 366 ? 7.215 -18.141 -4.305 1 93.19 366 TYR A N 1
ATOM 2777 C CA . TYR A 1 366 ? 7.59 -17.531 -5.574 1 93.19 366 TYR A CA 1
ATOM 2778 C C . TYR A 1 366 ? 8.602 -16.422 -5.367 1 93.19 366 TYR A C 1
ATOM 2780 O O . TYR A 1 366 ? 9.602 -16.344 -6.078 1 93.19 366 TYR A O 1
ATOM 2788 N N . ALA A 1 367 ? 8.305 -15.672 -4.391 1 90 367 ALA A N 1
ATOM 2789 C CA . ALA A 1 367 ? 9.164 -14.531 -4.098 1 90 367 ALA A CA 1
ATOM 2790 C C . ALA A 1 367 ? 10.562 -14.984 -3.676 1 90 367 ALA A C 1
ATOM 2792 O O . ALA A 1 367 ? 11.562 -14.406 -4.105 1 90 367 ALA A O 1
ATOM 2793 N N . ILE A 1 368 ? 10.609 -15.945 -2.871 1 90.06 368 ILE A N 1
ATOM 2794 C CA . ILE A 1 368 ? 11.875 -16.469 -2.371 1 90.06 368 ILE A CA 1
ATOM 2795 C C . ILE A 1 368 ? 12.695 -17.031 -3.529 1 90.06 368 ILE A C 1
ATOM 2797 O O . ILE A 1 368 ? 13.891 -16.75 -3.645 1 90.06 368 ILE A O 1
ATOM 2801 N N . LEU A 1 369 ? 12.078 -17.719 -4.434 1 91 369 LEU A N 1
ATOM 2802 C CA . LEU A 1 369 ? 12.773 -18.359 -5.547 1 91 369 LEU A CA 1
ATOM 2803 C C . LEU A 1 369 ? 13.305 -17.312 -6.523 1 91 369 LEU A C 1
ATOM 2805 O O . LEU A 1 369 ? 14.398 -17.469 -7.074 1 91 369 LEU A O 1
ATOM 2809 N N . ILE A 1 370 ? 12.57 -16.297 -6.715 1 91 370 ILE A N 1
ATOM 2810 C CA . ILE A 1 370 ? 13.016 -15.227 -7.594 1 91 370 ILE A CA 1
ATOM 2811 C C . ILE A 1 370 ? 14.258 -14.562 -6.996 1 91 370 ILE A C 1
ATOM 2813 O O . ILE A 1 370 ? 15.203 -14.242 -7.715 1 91 370 ILE A O 1
ATOM 2817 N N . LYS A 1 371 ? 14.219 -14.352 -5.773 1 86.19 371 LYS A N 1
ATOM 2818 C CA . LYS A 1 371 ? 15.359 -13.727 -5.113 1 86.19 371 LYS A CA 1
ATOM 2819 C C . LYS A 1 371 ? 16.594 -14.617 -5.188 1 86.19 371 LYS A C 1
ATOM 2821 O O . LYS A 1 371 ? 17.719 -14.125 -5.355 1 86.19 371 LYS A O 1
ATOM 2826 N N . GLU A 1 372 ? 16.375 -15.891 -5.133 1 87.12 372 GLU A N 1
ATOM 2827 C CA . GLU A 1 372 ? 17.484 -16.844 -5.09 1 87.12 372 GLU A CA 1
ATOM 2828 C C . GLU A 1 372 ? 18.016 -17.125 -6.488 1 87.12 372 GLU A C 1
ATOM 2830 O O . GLU A 1 372 ? 19.219 -17.312 -6.672 1 87.12 372 GLU A O 1
ATOM 2835 N N . THR A 1 373 ? 17.125 -17.172 -7.508 1 91.19 373 THR A N 1
ATOM 2836 C CA . THR A 1 373 ? 17.547 -17.719 -8.797 1 91.19 373 THR A CA 1
ATOM 2837 C C . THR A 1 373 ? 17.344 -16.688 -9.906 1 91.19 373 THR A C 1
ATOM 2839 O O . THR A 1 373 ? 17.859 -16.844 -11.016 1 91.19 373 THR A O 1
ATOM 2842 N N . GLY A 1 374 ? 16.547 -15.703 -9.57 1 90.62 374 GLY A N 1
ATOM 2843 C CA . GLY A 1 374 ? 16.25 -14.703 -10.586 1 90.62 374 GLY A CA 1
ATOM 2844 C C . GLY A 1 374 ? 14.961 -14.977 -11.336 1 90.62 374 GLY A C 1
ATOM 2845 O O . GLY A 1 374 ? 14.445 -14.102 -12.031 1 90.62 374 GLY A O 1
ATOM 2846 N N . VAL A 1 375 ? 14.461 -16.203 -11.18 1 94.5 375 VAL A N 1
ATOM 2847 C CA . VAL A 1 375 ? 13.219 -16.547 -11.859 1 94.5 375 VAL A CA 1
ATOM 2848 C C . VAL A 1 375 ? 12.32 -17.344 -10.906 1 94.5 375 VAL A C 1
ATOM 2850 O O . VAL A 1 375 ? 12.781 -17.859 -9.891 1 94.5 375 VAL A O 1
ATOM 2853 N N . ASN A 1 376 ? 11.031 -17.312 -11.211 1 95.5 376 ASN A N 1
ATOM 2854 C CA . ASN A 1 376 ? 10.078 -18.172 -10.508 1 95.5 376 ASN A CA 1
ATOM 2855 C C . ASN A 1 376 ? 10.016 -19.562 -11.133 1 95.5 376 ASN A C 1
ATOM 2857 O O . ASN A 1 376 ? 9.156 -19.828 -11.977 1 95.5 376 ASN A O 1
ATOM 2861 N N . GLY A 1 377 ? 10.789 -20.438 -10.617 1 95.81 377 GLY A N 1
ATOM 2862 C CA . GLY A 1 377 ? 10.906 -21.766 -11.203 1 95.81 377 GLY A CA 1
ATOM 2863 C C . GLY A 1 377 ? 9.773 -22.688 -10.805 1 95.81 377 GLY A C 1
ATOM 2864 O O . GLY A 1 377 ? 9.57 -23.734 -11.438 1 95.81 377 GLY A O 1
ATOM 2865 N N . LEU A 1 378 ? 9.047 -22.344 -9.812 1 95.5 378 LEU A N 1
ATOM 2866 C CA . LEU A 1 378 ? 7.957 -23.172 -9.312 1 95.5 378 LEU A CA 1
ATOM 2867 C C . LEU A 1 378 ? 6.699 -22.984 -10.148 1 95.5 378 LEU A C 1
ATOM 2869 O O . LEU A 1 378 ? 5.918 -23.922 -10.328 1 95.5 378 LEU A O 1
ATOM 2873 N N . PHE A 1 379 ? 6.477 -21.828 -10.711 1 95.94 379 PHE A N 1
ATOM 2874 C CA . PHE A 1 379 ? 5.246 -21.453 -11.398 1 95.94 379 PHE A CA 1
ATOM 2875 C C . PHE A 1 379 ? 4.996 -22.375 -12.594 1 95.94 379 PHE A C 1
ATOM 2877 O O . PHE A 1 379 ? 3.889 -22.891 -12.766 1 95.94 379 PHE A O 1
ATOM 2884 N N . PRO A 1 380 ? 6.027 -22.656 -13.461 1 96.88 380 PRO A N 1
ATOM 2885 C CA . PRO A 1 380 ? 5.754 -23.531 -14.609 1 96.88 380 PRO A CA 1
ATOM 2886 C C . PRO A 1 380 ? 5.387 -24.953 -14.188 1 96.88 380 PRO A C 1
ATOM 2888 O O . PRO A 1 380 ? 4.625 -25.625 -14.891 1 96.88 380 PRO A O 1
ATOM 2891 N N . ILE A 1 381 ? 5.852 -25.344 -13.094 1 97.38 381 ILE A N 1
ATOM 2892 C CA . ILE A 1 381 ? 5.516 -26.672 -12.594 1 97.38 381 ILE A CA 1
ATOM 2893 C C . ILE A 1 381 ? 4.051 -26.703 -12.156 1 97.38 381 ILE A C 1
ATOM 2895 O O . ILE A 1 381 ? 3.299 -27.609 -12.547 1 97.38 381 ILE A O 1
ATOM 2899 N N . LEU A 1 382 ? 3.672 -25.75 -11.375 1 96.44 382 LEU A N 1
ATOM 2900 C CA . LEU A 1 382 ? 2.299 -25.688 -10.891 1 96.44 382 LEU A CA 1
ATOM 2901 C C . LEU A 1 382 ? 1.326 -25.422 -12.039 1 96.44 382 LEU A C 1
ATOM 2903 O O . LEU A 1 382 ? 0.192 -25.906 -12.016 1 96.44 382 LEU A O 1
ATOM 2907 N N . GLY A 1 383 ? 1.776 -24.688 -13.023 1 95.56 383 GLY A N 1
ATOM 2908 C CA . GLY A 1 383 ? 0.965 -24.375 -14.188 1 95.56 383 GLY A CA 1
ATOM 2909 C C . GLY A 1 383 ? 0.567 -25.609 -14.984 1 95.56 383 GLY A C 1
ATOM 2910 O O . GLY A 1 383 ? -0.393 -25.578 -15.758 1 95.56 383 GLY A O 1
ATOM 2911 N N . MET A 1 384 ? 1.271 -26.688 -14.789 1 97 384 MET A N 1
ATOM 2912 C CA . MET A 1 384 ? 0.954 -27.922 -15.5 1 97 384 MET A CA 1
ATOM 2913 C C . MET A 1 384 ? -0.405 -28.469 -15.07 1 97 384 MET A C 1
ATOM 2915 O O . MET A 1 384 ? -1.055 -29.203 -15.82 1 97 384 MET A O 1
ATOM 2919 N N . ALA A 1 385 ? -0.812 -28.094 -13.883 1 95.88 385 ALA A N 1
ATOM 2920 C CA . ALA A 1 385 ? -2.115 -28.531 -13.391 1 95.88 385 ALA A CA 1
ATOM 2921 C C . ALA A 1 385 ? -3.238 -28.047 -14.297 1 95.88 385 ALA A C 1
ATOM 2923 O O . ALA A 1 385 ? -4.148 -28.797 -14.641 1 95.88 385 ALA A O 1
ATOM 2924 N N . GLY A 1 386 ? -3.162 -26.797 -14.648 1 94.31 386 GLY A N 1
ATOM 2925 C CA . GLY A 1 386 ? -4.156 -26.234 -15.555 1 94.31 386 GLY A CA 1
ATOM 2926 C C . GLY A 1 386 ? -4.141 -26.875 -16.922 1 94.31 386 GLY A C 1
ATOM 2927 O O . GLY A 1 386 ? -5.195 -27.078 -17.531 1 94.31 386 GLY A O 1
ATOM 2928 N N . MET A 1 387 ? -3.029 -27.188 -17.359 1 96.5 387 MET A N 1
ATOM 2929 C CA . MET A 1 387 ? -2.893 -27.797 -18.688 1 96.5 387 MET A CA 1
ATOM 2930 C C . MET A 1 387 ? -3.434 -29.219 -18.703 1 96.5 387 MET A C 1
ATOM 2932 O O . MET A 1 387 ? -4.031 -29.656 -19.688 1 96.5 387 MET A O 1
ATOM 2936 N N . ALA A 1 388 ? -3.197 -29.875 -17.641 1 97 388 ALA A N 1
ATOM 2937 C CA . ALA A 1 388 ? -3.727 -31.234 -17.531 1 97 388 ALA A CA 1
ATOM 2938 C C . ALA A 1 388 ? -5.25 -31.234 -17.562 1 97 388 ALA A C 1
ATOM 2940 O O . ALA A 1 388 ? -5.871 -32.156 -18.078 1 97 388 ALA A O 1
ATOM 2941 N N . GLN A 1 389 ? -5.852 -30.219 -17.016 1 94.69 389 GLN A N 1
ATOM 2942 C CA . GLN A 1 389 ? -7.305 -30.078 -17.047 1 94.69 389 GLN A CA 1
ATOM 2943 C C . GLN A 1 389 ? -7.82 -29.984 -18.469 1 94.69 389 GLN A C 1
ATOM 2945 O O . GLN A 1 389 ? -8.906 -30.484 -18.781 1 94.69 389 GLN A O 1
ATOM 2950 N N . ILE A 1 390 ? -7.066 -29.328 -19.266 1 96.06 390 ILE A N 1
ATOM 2951 C CA . ILE A 1 390 ? -7.422 -29.234 -20.688 1 96.06 390 ILE A CA 1
ATOM 2952 C C . ILE A 1 390 ? -7.434 -30.625 -21.312 1 96.06 390 ILE A C 1
ATOM 2954 O O . ILE A 1 390 ? -8.375 -30.984 -22.016 1 96.06 390 ILE A O 1
ATOM 2958 N N . GLY A 1 391 ? -6.402 -31.344 -21.062 1 96.56 391 GLY A N 1
ATOM 2959 C CA . GLY A 1 391 ? -6.348 -32.719 -21.562 1 96.56 391 GLY A CA 1
ATOM 2960 C C . GLY A 1 391 ? -7.504 -33.562 -21.078 1 96.56 391 GLY A C 1
ATOM 2961 O O . GLY A 1 391 ? -8.094 -34.312 -21.859 1 96.56 391 GLY A O 1
ATOM 2962 N N . THR A 1 392 ? -7.773 -33.469 -19.844 1 94.38 392 THR A N 1
ATOM 2963 C CA . THR A 1 392 ? -8.891 -34.188 -19.25 1 94.38 392 THR A CA 1
ATOM 2964 C C . THR A 1 392 ? -10.211 -33.781 -19.891 1 94.38 392 THR A C 1
ATOM 2966 O O . THR A 1 392 ? -11.062 -34.625 -20.188 1 94.38 392 THR A O 1
ATOM 2969 N N . GLY A 1 393 ? -10.398 -32.5 -20.047 1 92.94 393 GLY A N 1
ATOM 2970 C CA . GLY A 1 393 ? -11.578 -32 -20.734 1 92.94 393 GLY A CA 1
ATOM 2971 C C . GLY A 1 393 ? -11.742 -32.562 -22.141 1 92.94 393 GLY A C 1
ATOM 2972 O O . GLY A 1 393 ? -12.844 -32.938 -22.531 1 92.94 393 GLY A O 1
ATOM 2973 N N . ILE A 1 394 ? -10.656 -32.625 -22.859 1 94.12 394 ILE A N 1
ATOM 2974 C CA . ILE A 1 394 ? -10.688 -33.188 -24.203 1 94.12 394 ILE A CA 1
ATOM 2975 C C . ILE A 1 394 ? -11.078 -34.656 -24.156 1 94.12 394 ILE A C 1
ATOM 2977 O O . ILE A 1 394 ? -11.898 -35.125 -24.953 1 94.12 394 ILE A O 1
ATOM 2981 N N . ALA A 1 395 ? -10.5 -35.375 -23.266 1 91.38 395 ALA A N 1
ATOM 2982 C CA . ALA A 1 395 ? -10.836 -36.781 -23.094 1 91.38 395 ALA A CA 1
ATOM 2983 C C . ALA A 1 395 ? -12.328 -36.969 -22.812 1 91.38 395 ALA A C 1
ATOM 2985 O O . ALA A 1 395 ? -12.992 -37.812 -23.422 1 91.38 395 ALA A O 1
ATOM 2986 N N . LEU A 1 396 ? -12.828 -36.219 -21.859 1 87.62 396 LEU A N 1
ATOM 2987 C CA . LEU A 1 396 ? -14.234 -36.281 -21.484 1 87.62 396 LEU A CA 1
ATOM 2988 C C . LEU A 1 396 ? -15.133 -35.906 -22.656 1 87.62 396 LEU A C 1
ATOM 2990 O O . LEU A 1 396 ? -16.234 -36.438 -22.812 1 87.62 396 LEU A O 1
ATOM 2994 N N . TRP A 1 397 ? -14.641 -34.938 -23.391 1 88.62 397 TRP A N 1
ATOM 2995 C CA . TRP A 1 397 ? -15.398 -34.5 -24.578 1 88.62 397 TRP A CA 1
ATOM 2996 C C . TRP A 1 397 ? -15.57 -35.656 -25.547 1 88.62 397 TRP A C 1
ATOM 2998 O O . TRP A 1 397 ? -16.656 -35.844 -26.109 1 88.62 397 TRP A O 1
ATOM 3008 N N . PHE A 1 398 ? -14.555 -36.469 -25.797 1 85.94 398 PHE A N 1
ATOM 3009 C CA . PHE A 1 398 ? -14.617 -37.594 -26.703 1 85.94 398 PHE A CA 1
ATOM 3010 C C . PHE A 1 398 ? -15.484 -38.688 -26.109 1 85.94 398 PHE A C 1
ATOM 3012 O O . PHE A 1 398 ? -16.156 -39.438 -26.844 1 85.94 398 PHE A O 1
ATOM 3019 N N . MET A 1 399 ? -15.531 -38.781 -24.797 1 81.88 399 MET A N 1
ATOM 3020 C CA . MET A 1 399 ? -16.266 -39.844 -24.125 1 81.88 399 MET A CA 1
ATOM 3021 C C . MET A 1 399 ? -17.734 -39.5 -23.969 1 81.88 399 MET A C 1
ATOM 3023 O O . MET A 1 399 ? -18.594 -40.375 -23.891 1 81.88 399 MET A O 1
ATOM 3027 N N . ALA A 1 400 ? -17.969 -38.219 -23.875 1 78.81 400 ALA A N 1
ATOM 3028 C CA . ALA A 1 400 ? -19.344 -37.75 -23.688 1 78.81 400 ALA A CA 1
ATOM 3029 C C . ALA A 1 400 ? -20.172 -38 -24.953 1 78.81 400 ALA A C 1
ATOM 3031 O O . ALA A 1 400 ? -19.656 -37.906 -26.078 1 78.81 400 ALA A O 1
ATOM 3032 N N . ALA A 1 401 ? -21.453 -38.25 -24.688 1 73.12 401 ALA A N 1
ATOM 3033 C CA . ALA A 1 401 ? -22.375 -38.469 -25.812 1 73.12 401 ALA A CA 1
ATOM 3034 C C . ALA A 1 401 ? -22.547 -37.188 -26.625 1 73.12 401 ALA A C 1
ATOM 3036 O O . ALA A 1 401 ? -22.531 -36.094 -26.078 1 73.12 401 ALA A O 1
ATOM 3037 N N . LYS A 1 402 ? -22.734 -37.438 -27.969 1 78.19 402 LYS A N 1
ATOM 3038 C CA . LYS A 1 402 ? -22.953 -36.281 -28.844 1 78.19 402 LYS A CA 1
ATOM 3039 C C . LYS A 1 402 ? -24.234 -35.562 -28.469 1 78.19 402 LYS A C 1
ATOM 3041 O O . LYS A 1 402 ? -25.266 -36.188 -28.234 1 78.19 402 LYS A O 1
ATOM 3046 N N . GLY A 1 403 ? -24.141 -34.219 -28.266 1 69.38 403 GLY A N 1
ATOM 3047 C CA . GLY A 1 403 ? -25.281 -33.406 -27.938 1 69.38 403 GLY A CA 1
ATOM 3048 C C . GLY A 1 403 ? -25.578 -33.344 -26.453 1 69.38 403 GLY A C 1
ATOM 3049 O O . GLY A 1 403 ? -26.484 -32.594 -26.031 1 69.38 403 GLY A O 1
ATOM 3050 N N . SER A 1 404 ? -24.766 -34.031 -25.734 1 73.12 404 SER A N 1
ATOM 3051 C CA . SER A 1 404 ? -25 -34.031 -24.297 1 73.12 404 SER A CA 1
ATOM 3052 C C . SER A 1 404 ? -24.656 -32.719 -23.656 1 73.12 404 SER A C 1
ATOM 3054 O O . SER A 1 404 ? -23.938 -31.891 -24.234 1 73.12 404 SER A O 1
ATOM 3056 N N . LEU A 1 405 ? -25.234 -32.438 -22.516 1 72 405 LEU A N 1
ATOM 3057 C CA . LEU A 1 405 ? -24.953 -31.25 -21.734 1 72 405 LEU A CA 1
ATOM 3058 C C . LEU A 1 405 ? -23.469 -31.172 -21.359 1 72 405 LEU A C 1
ATOM 3060 O O . LEU A 1 405 ? -22.859 -30.109 -21.422 1 72 405 LEU A O 1
ATOM 3064 N N . LEU A 1 406 ? -22.953 -32.281 -20.969 1 77.94 406 LEU A N 1
ATOM 3065 C CA . LEU A 1 406 ? -21.547 -32.344 -20.594 1 77.94 406 LEU A CA 1
ATOM 3066 C C . LEU A 1 406 ? -20.656 -31.922 -21.75 1 77.94 406 LEU A C 1
ATOM 3068 O O . LEU A 1 406 ? -19.703 -31.156 -21.547 1 77.94 406 LEU A O 1
ATOM 3072 N N . ARG A 1 407 ? -20.906 -32.438 -22.906 1 82.5 407 ARG A N 1
ATOM 3073 C CA . ARG A 1 407 ? -20.109 -32.062 -24.078 1 82.5 407 ARG A CA 1
ATOM 3074 C C . ARG A 1 407 ? -20.172 -30.562 -24.359 1 82.5 407 ARG A C 1
ATOM 3076 O O . ARG A 1 407 ? -19.172 -29.953 -24.703 1 82.5 407 ARG A O 1
ATOM 3083 N N . ARG A 1 408 ? -21.328 -29.969 -24.172 1 79.88 408 ARG A N 1
ATOM 3084 C CA . ARG A 1 408 ? -21.516 -28.531 -24.391 1 79.88 408 ARG A CA 1
ATOM 3085 C C . ARG A 1 408 ? -20.797 -27.719 -23.328 1 79.88 408 ARG A C 1
ATOM 3087 O O . ARG A 1 408 ? -20.219 -26.672 -23.625 1 79.88 408 ARG A O 1
ATOM 3094 N N . GLN A 1 409 ? -20.875 -28.156 -22.141 1 79.62 409 GLN A N 1
ATOM 3095 C CA . GLN A 1 409 ? -20.172 -27.484 -21.047 1 79.62 409 GLN A CA 1
ATOM 3096 C C . GLN A 1 409 ? -18.672 -27.5 -21.25 1 79.62 409 GLN A C 1
ATOM 3098 O O . GLN A 1 409 ? -18 -26.484 -21.031 1 79.62 409 GLN A O 1
ATOM 3103 N N . ILE A 1 410 ? -18.219 -28.656 -21.688 1 88.25 410 ILE A N 1
ATOM 3104 C CA . ILE A 1 410 ? -16.781 -28.797 -21.922 1 88.25 410 ILE A CA 1
ATOM 3105 C C . ILE A 1 410 ? -16.359 -27.859 -23.062 1 88.25 410 ILE A C 1
ATOM 3107 O O . ILE A 1 410 ? -15.328 -27.188 -22.984 1 88.25 410 ILE A O 1
ATOM 3111 N N . GLN A 1 411 ? -17.125 -27.797 -24.109 1 87 411 GLN A N 1
ATOM 3112 C CA . GLN A 1 411 ? -16.812 -26.922 -25.234 1 87 411 GLN A CA 1
ATOM 3113 C C . GLN A 1 411 ? -16.734 -25.469 -24.812 1 87 411 GLN A C 1
ATOM 3115 O O . GLN A 1 411 ? -15.875 -24.719 -25.297 1 87 411 GLN A O 1
ATOM 3120 N N . GLY A 1 412 ? -17.547 -25.109 -23.906 1 84.38 412 GLY A N 1
ATOM 3121 C CA . GLY A 1 412 ? -17.531 -23.734 -23.422 1 84.38 412 GLY A CA 1
ATOM 3122 C C . GLY A 1 412 ? -16.391 -23.438 -22.469 1 84.38 412 GLY A C 1
ATOM 3123 O O . GLY A 1 412 ? -15.977 -22.297 -22.328 1 84.38 412 GLY A O 1
ATOM 3124 N N . ALA A 1 413 ? -15.805 -24.422 -21.891 1 88.56 413 ALA A N 1
ATOM 3125 C CA . ALA A 1 413 ? -14.797 -24.234 -20.844 1 88.56 413 ALA A CA 1
ATOM 3126 C C . ALA A 1 413 ? -13.391 -24.484 -21.391 1 88.56 413 ALA A C 1
ATOM 3128 O O . ALA A 1 413 ? -12.398 -24.062 -20.781 1 88.56 413 ALA A O 1
ATOM 3129 N N . LEU A 1 414 ? -13.281 -25.109 -22.562 1 90.62 414 LEU A N 1
ATOM 3130 C CA . LEU A 1 414 ? -11.984 -25.547 -23.094 1 90.62 414 LEU A CA 1
ATOM 3131 C C . LEU A 1 414 ? -11.148 -24.344 -23.516 1 90.62 414 LEU A C 1
ATOM 3133 O O . LEU A 1 414 ? -9.984 -24.234 -23.141 1 90.62 414 LEU A O 1
ATOM 3137 N N . ILE A 1 415 ? -11.719 -23.453 -24.234 1 84.94 415 ILE A N 1
ATOM 3138 C CA . ILE A 1 415 ? -10.961 -22.328 -24.766 1 84.94 415 ILE A CA 1
ATOM 3139 C C . ILE A 1 415 ? -10.516 -21.406 -23.625 1 84.94 415 ILE A C 1
ATOM 3141 O O . ILE A 1 415 ? -9.336 -21.062 -23.531 1 84.94 415 ILE A O 1
ATOM 3145 N N . PRO A 1 416 ? -11.398 -21.047 -22.75 1 85.19 416 PRO A N 1
ATOM 3146 C CA . PRO A 1 416 ? -10.945 -20.25 -21.594 1 85.19 416 PRO A CA 1
ATOM 3147 C C . PRO A 1 416 ? -9.836 -20.938 -20.812 1 85.19 416 PRO A C 1
ATOM 3149 O O . PRO A 1 416 ? -8.898 -20.281 -20.344 1 85.19 416 PRO A O 1
ATOM 3152 N N . ALA A 1 417 ? -9.891 -22.172 -20.703 1 90.69 417 ALA A N 1
ATOM 3153 C CA . ALA A 1 417 ? -8.883 -22.922 -19.953 1 90.69 417 ALA A CA 1
ATOM 3154 C C . ALA A 1 417 ? -7.516 -22.828 -20.641 1 90.69 417 ALA A C 1
ATOM 3156 O O . ALA A 1 417 ? -6.488 -22.734 -19.969 1 90.69 417 ALA A O 1
ATOM 3157 N N . VAL A 1 418 ? -7.477 -22.906 -21.906 1 91.19 418 VAL A N 1
ATOM 3158 C CA . VAL A 1 418 ? -6.23 -22.797 -22.672 1 91.19 418 VAL A CA 1
ATOM 3159 C C . VAL A 1 418 ? -5.566 -21.453 -22.391 1 91.19 418 VAL A C 1
ATOM 3161 O O . VAL A 1 418 ? -4.34 -21.359 -22.281 1 91.19 418 VAL A O 1
ATOM 3164 N N . PHE A 1 419 ? -6.438 -20.469 -22.156 1 85.62 419 PHE A N 1
ATOM 3165 C CA . PHE A 1 419 ? -5.918 -19.125 -21.938 1 85.62 419 PHE A CA 1
ATOM 3166 C C . PHE A 1 419 ? -5.785 -18.812 -20.453 1 85.62 419 PHE A C 1
ATOM 3168 O O . PHE A 1 419 ? -5.59 -17.656 -20.078 1 85.62 419 PHE A O 1
ATOM 3175 N N . GLY A 1 420 ? -5.945 -19.812 -19.625 1 86.5 420 GLY A N 1
ATOM 3176 C CA . GLY A 1 420 ? -5.59 -19.656 -18.234 1 86.5 420 GLY A CA 1
ATOM 3177 C C . GLY A 1 420 ? -6.793 -19.516 -17.328 1 86.5 420 GLY A C 1
ATOM 3178 O O . GLY A 1 420 ? -6.648 -19.328 -16.109 1 86.5 420 GLY A O 1
ATOM 3179 N N . ILE A 1 421 ? -7.988 -19.531 -17.828 1 84.56 421 ILE A N 1
ATOM 3180 C CA . ILE A 1 421 ? -9.195 -19.484 -17.016 1 84.56 421 ILE A CA 1
ATOM 3181 C C . ILE A 1 421 ? -9.742 -20.906 -16.828 1 84.56 421 ILE A C 1
ATOM 3183 O O . ILE A 1 421 ? -10.625 -21.344 -17.562 1 84.56 421 ILE A O 1
ATOM 3187 N N . GLY A 1 422 ? -9.344 -21.484 -15.797 1 87.5 422 GLY A N 1
ATOM 3188 C CA . GLY A 1 422 ? -9.625 -22.906 -15.609 1 87.5 422 GLY A CA 1
ATOM 3189 C C . GLY A 1 422 ? -10.797 -23.156 -14.688 1 87.5 422 GLY A C 1
ATOM 3190 O O . GLY A 1 422 ? -11.305 -24.281 -14.617 1 87.5 422 GLY A O 1
ATOM 3191 N N . GLU A 1 423 ? -11.367 -22.109 -14.102 1 81.56 423 GLU A N 1
ATOM 3192 C CA . GLU A 1 423 ? -12.383 -22.281 -13.07 1 81.56 423 GLU A CA 1
ATOM 3193 C C . GLU A 1 423 ? -13.625 -22.969 -13.633 1 81.56 423 GLU A C 1
ATOM 3195 O O . GLU A 1 423 ? -14.18 -23.875 -13.016 1 81.56 423 GLU A O 1
ATOM 3200 N N . PRO A 1 424 ? -14.094 -22.641 -14.82 1 81.56 424 PRO A N 1
ATOM 3201 C CA . PRO A 1 424 ? -15.25 -23.344 -15.367 1 81.56 424 PRO A CA 1
ATOM 3202 C C . PRO A 1 424 ? -14.977 -24.828 -15.602 1 81.56 424 PRO A C 1
ATOM 3204 O O . PRO A 1 424 ? -15.859 -25.672 -15.398 1 81.56 424 PRO A O 1
ATOM 3207 N N . MET A 1 425 ? -13.789 -25.109 -15.961 1 88.62 425 MET A N 1
ATOM 3208 C CA . MET A 1 425 ? -13.43 -26.516 -16.188 1 88.62 425 MET A CA 1
ATOM 3209 C C . MET A 1 425 ? -13.305 -27.266 -14.867 1 88.62 425 MET A C 1
ATOM 3211 O O . MET A 1 425 ? -13.812 -28.375 -14.734 1 88.62 425 MET A O 1
ATOM 3215 N N . ILE A 1 426 ? -12.695 -26.625 -13.93 1 86.75 426 ILE A N 1
ATOM 3216 C CA . ILE A 1 426 ? -12.438 -27.266 -12.641 1 86.75 426 ILE A CA 1
ATOM 3217 C C . ILE A 1 426 ? -13.742 -27.422 -11.867 1 86.75 426 ILE A C 1
ATOM 3219 O O . ILE A 1 426 ? -14.125 -28.531 -11.5 1 86.75 426 ILE A O 1
ATOM 3223 N N . TYR A 1 427 ? -14.469 -26.391 -11.781 1 77.12 427 TYR A N 1
ATOM 3224 C CA . TYR A 1 427 ? -15.641 -26.375 -10.906 1 77.12 427 TYR A CA 1
ATOM 3225 C C . TYR A 1 427 ? -16.891 -26.828 -11.656 1 77.12 427 TYR A C 1
ATOM 3227 O O . TYR A 1 427 ? -17.812 -27.375 -11.055 1 77.12 427 TYR A O 1
ATOM 3235 N N . GLY A 1 428 ? -16.859 -26.719 -12.891 1 76.5 428 GLY A N 1
ATOM 3236 C CA . GLY A 1 428 ? -18.062 -27.047 -13.664 1 76.5 428 GLY A CA 1
ATOM 3237 C C . GLY A 1 428 ? -18.031 -28.438 -14.266 1 76.5 428 GLY A C 1
ATOM 3238 O O . GLY A 1 428 ? -19.078 -29.016 -14.539 1 76.5 428 GLY A O 1
ATOM 3239 N N . VAL A 1 429 ? -16.875 -28.953 -14.461 1 83.19 429 VAL A N 1
ATOM 3240 C CA . VAL A 1 429 ? -16.797 -30.172 -15.234 1 83.19 429 VAL A CA 1
ATOM 3241 C C . VAL A 1 429 ? -16.094 -31.266 -14.422 1 83.19 429 VAL A C 1
ATOM 3243 O O . VAL A 1 429 ? -16.703 -32.281 -14.078 1 83.19 429 VAL A O 1
ATOM 3246 N N . THR A 1 430 ? -14.938 -30.984 -13.938 1 85.12 430 THR A N 1
ATOM 3247 C CA . THR A 1 430 ? -14.117 -32.094 -13.43 1 85.12 430 THR A CA 1
ATOM 3248 C C . THR A 1 430 ? -14.375 -32.312 -11.945 1 85.12 430 THR A C 1
ATOM 3250 O O . THR A 1 430 ? -14.555 -33.438 -11.5 1 85.12 430 THR A O 1
ATOM 3253 N N . LEU A 1 431 ? -14.445 -31.266 -11.195 1 78.94 431 LEU A N 1
ATOM 3254 C CA . LEU A 1 431 ? -14.531 -31.406 -9.742 1 78.94 431 LEU A CA 1
ATOM 3255 C C . LEU A 1 431 ? -15.844 -32.062 -9.336 1 78.94 431 LEU A C 1
ATOM 3257 O O . LEU A 1 431 ? -15.867 -32.906 -8.43 1 78.94 431 LEU A O 1
ATOM 3261 N N . PRO A 1 432 ? -16.906 -31.703 -10.008 1 74.12 432 PRO A N 1
ATOM 3262 C CA . PRO A 1 432 ? -18.156 -32.375 -9.664 1 74.12 432 PRO A CA 1
ATOM 3263 C C . PRO A 1 432 ? -18.109 -33.875 -9.891 1 74.12 432 PRO A C 1
ATOM 3265 O O . PRO A 1 432 ? -18.875 -34.625 -9.258 1 74.12 432 PRO A O 1
ATOM 3268 N N . ARG A 1 433 ? -17.297 -34.344 -10.75 1 73.81 433 ARG A N 1
ATOM 3269 C CA . ARG A 1 433 ? -17.188 -35.75 -11.086 1 73.81 433 ARG A CA 1
ATOM 3270 C C . ARG A 1 433 ? -16.016 -36.406 -10.367 1 73.81 433 ARG A C 1
ATOM 3272 O O . ARG A 1 433 ? -15.797 -37.625 -10.508 1 73.81 433 ARG A O 1
ATOM 3279 N N . ILE A 1 434 ? -15.234 -35.75 -9.625 1 77.38 434 ILE A N 1
ATOM 3280 C CA . ILE A 1 434 ? -14.125 -36.094 -8.734 1 77.38 434 ILE A CA 1
ATOM 3281 C C . ILE A 1 434 ? -13.078 -36.906 -9.484 1 77.38 434 ILE A C 1
ATOM 3283 O O . ILE A 1 434 ? -11.883 -36.656 -9.359 1 77.38 434 ILE A O 1
ATOM 3287 N N . ARG A 1 435 ? -13.516 -38 -10.164 1 78.31 435 ARG A N 1
ATOM 3288 C CA . ARG A 1 435 ? -12.562 -38.906 -10.82 1 78.31 435 ARG A CA 1
ATOM 3289 C C . ARG A 1 435 ? -11.781 -38.156 -11.898 1 78.31 435 ARG A C 1
ATOM 3291 O O . ARG A 1 435 ? -10.547 -38.219 -11.938 1 78.31 435 ARG A O 1
ATOM 3298 N N . PRO A 1 436 ? -12.539 -37.438 -12.781 1 84.75 436 PRO A N 1
ATOM 3299 C CA . PRO A 1 436 ? -11.781 -36.656 -13.758 1 84.75 436 PRO A CA 1
ATOM 3300 C C . PRO A 1 436 ? -10.852 -35.656 -13.094 1 84.75 436 PRO A C 1
ATOM 3302 O O . PRO A 1 436 ? -9.789 -35.344 -13.633 1 84.75 436 PRO A O 1
ATOM 3305 N N . PHE A 1 437 ? -11.273 -35.188 -11.961 1 87.38 437 PHE A N 1
ATOM 3306 C CA . PHE A 1 437 ? -10.43 -34.281 -11.219 1 87.38 437 PHE A CA 1
ATOM 3307 C C . PHE A 1 437 ? -9.141 -34.938 -10.766 1 87.38 437 PHE A C 1
ATOM 3309 O O . PHE A 1 437 ? -8.055 -34.375 -10.891 1 87.38 437 PHE A O 1
ATOM 3316 N N . ILE A 1 438 ? -9.242 -36.125 -10.297 1 87.31 438 ILE A N 1
ATOM 3317 C CA . ILE A 1 438 ? -8.094 -36.875 -9.828 1 87.31 438 ILE A CA 1
ATOM 3318 C C . ILE A 1 438 ? -7.203 -37.25 -11.016 1 87.31 438 ILE A C 1
ATOM 3320 O O . ILE A 1 438 ? -5.977 -37.156 -10.93 1 87.31 438 ILE A O 1
ATOM 3324 N N . THR A 1 439 ? -7.781 -37.719 -12.109 1 88.88 439 THR A N 1
ATOM 3325 C CA . THR A 1 439 ? -6.984 -38.094 -13.273 1 88.88 439 THR A CA 1
ATOM 3326 C C . THR A 1 439 ? -6.27 -36.875 -13.844 1 88.88 439 THR A C 1
ATOM 3328 O O . THR A 1 439 ? -5.145 -36.969 -14.344 1 88.88 439 THR A O 1
ATOM 3331 N N . ALA A 1 440 ? -6.934 -35.75 -13.805 1 93.44 440 ALA A N 1
ATOM 3332 C CA . ALA A 1 440 ? -6.27 -34.5 -14.219 1 93.44 440 ALA A CA 1
ATOM 3333 C C . ALA A 1 440 ? -5.062 -34.219 -13.336 1 93.44 440 ALA A C 1
ATOM 3335 O O . ALA A 1 440 ? -4.02 -33.781 -13.82 1 93.44 440 ALA A O 1
ATOM 3336 N N . SER A 1 441 ? -5.246 -34.406 -12.07 1 93.56 441 SER A N 1
ATOM 3337 C CA . SER A 1 441 ? -4.164 -34.188 -11.117 1 93.56 441 SER A CA 1
ATOM 3338 C C . SER A 1 441 ? -2.971 -35.094 -11.414 1 93.56 441 SER A C 1
ATOM 3340 O O . SER A 1 441 ? -1.828 -34.625 -11.438 1 93.56 441 SER A O 1
ATOM 3342 N N . ILE A 1 442 ? -3.236 -36.281 -11.641 1 91.38 442 ILE A N 1
ATOM 3343 C CA . ILE A 1 442 ? -2.172 -37.219 -11.977 1 91.38 442 ILE A CA 1
ATOM 3344 C C . ILE A 1 442 ? -1.534 -36.812 -13.305 1 91.38 442 ILE A C 1
ATOM 3346 O O . ILE A 1 442 ? -0.309 -36.844 -13.445 1 91.38 442 ILE A O 1
ATOM 3350 N N . GLY A 1 443 ? -2.354 -36.5 -14.305 1 93.81 443 GLY A N 1
ATOM 3351 C CA . GLY A 1 443 ? -1.848 -36.031 -15.578 1 93.81 443 GLY A CA 1
ATOM 3352 C C . GLY A 1 443 ? -0.914 -34.844 -15.453 1 93.81 443 GLY A C 1
ATOM 3353 O O . GLY A 1 443 ? 0.086 -34.75 -16.172 1 93.81 443 GLY A O 1
ATOM 3354 N N . ALA A 1 444 ? -1.232 -33.969 -14.547 1 97.06 444 ALA A N 1
ATOM 3355 C CA . ALA A 1 444 ? -0.403 -32.781 -14.297 1 97.06 444 ALA A CA 1
ATOM 3356 C C . ALA A 1 444 ? 0.992 -33.188 -13.828 1 97.06 444 ALA A C 1
ATOM 3358 O O . ALA A 1 444 ? 1.976 -32.5 -14.133 1 97.06 444 ALA A O 1
ATOM 3359 N N . GLY A 1 445 ? 1.007 -34.219 -13.078 1 96.94 445 GLY A N 1
ATOM 3360 C CA . GLY A 1 445 ? 2.273 -34.719 -12.555 1 96.94 445 GLY A CA 1
ATOM 3361 C C . GLY A 1 445 ? 3.303 -34.969 -13.633 1 96.94 445 GLY A C 1
ATOM 3362 O O . GLY A 1 445 ? 4.496 -34.75 -13.43 1 96.94 445 GLY A O 1
ATOM 3363 N N . PHE A 1 446 ? 2.883 -35.406 -14.773 1 95.75 446 PHE A N 1
ATOM 3364 C CA . PHE A 1 446 ? 3.811 -35.75 -15.836 1 95.75 446 PHE A CA 1
ATOM 3365 C C . PHE A 1 446 ? 4.465 -34.5 -16.422 1 95.75 446 PHE A C 1
ATOM 3367 O O . PHE A 1 446 ? 5.645 -34.531 -16.766 1 95.75 446 PHE A O 1
ATOM 3374 N N . GLY A 1 447 ? 3.65 -33.5 -16.609 1 97.31 447 GLY A N 1
ATOM 3375 C CA . GLY A 1 447 ? 4.266 -32.25 -16.984 1 97.31 447 GLY A CA 1
ATOM 3376 C C . GLY A 1 447 ? 5.238 -31.734 -15.945 1 97.31 447 GLY A C 1
ATOM 3377 O O . GLY A 1 447 ? 6.32 -31.25 -16.281 1 97.31 447 GLY A O 1
ATOM 3378 N N . GLY A 1 448 ? 4.852 -31.812 -14.68 1 97.75 448 GLY A N 1
ATOM 3379 C CA . GLY A 1 448 ? 5.746 -31.453 -13.594 1 97.75 448 GLY A CA 1
ATOM 3380 C C . GLY A 1 448 ? 7.027 -32.25 -13.578 1 97.75 448 GLY A C 1
ATOM 3381 O O . GLY A 1 448 ? 8.117 -31.703 -13.383 1 97.75 448 GLY A O 1
ATOM 3382 N N . PHE A 1 449 ? 6.887 -33.531 -13.828 1 96.25 449 PHE A N 1
ATOM 3383 C CA . PHE A 1 449 ? 8.039 -34.438 -13.875 1 96.25 449 PHE A CA 1
ATOM 3384 C C . PHE A 1 449 ? 9.023 -34 -14.953 1 96.25 449 PHE A C 1
ATOM 3386 O O . PHE A 1 449 ? 10.234 -33.938 -14.719 1 96.25 449 PHE A O 1
ATOM 3393 N N . PHE A 1 450 ? 8.57 -33.719 -16.078 1 96.81 450 PHE A N 1
ATOM 3394 C CA . PHE A 1 450 ? 9.406 -33.281 -17.188 1 96.81 450 PHE A CA 1
ATOM 3395 C C . PHE A 1 450 ? 10.188 -32.031 -16.797 1 96.81 450 PHE A C 1
ATOM 3397 O O . PHE A 1 450 ? 11.406 -31.969 -17 1 96.81 450 PHE A O 1
ATOM 3404 N N . ILE A 1 451 ? 9.453 -31.031 -16.234 1 97.69 451 ILE A N 1
ATOM 3405 C CA . ILE A 1 451 ? 10.109 -29.781 -15.883 1 97.69 451 ILE A CA 1
ATOM 3406 C C . ILE A 1 451 ? 11.125 -30.031 -14.773 1 97.69 451 ILE A C 1
ATOM 3408 O O . ILE A 1 451 ? 12.234 -29.484 -14.812 1 97.69 451 ILE A O 1
ATOM 3412 N N . GLY A 1 452 ? 10.727 -30.828 -13.812 1 95.75 452 GLY A N 1
ATOM 3413 C CA . GLY A 1 452 ? 11.688 -31.219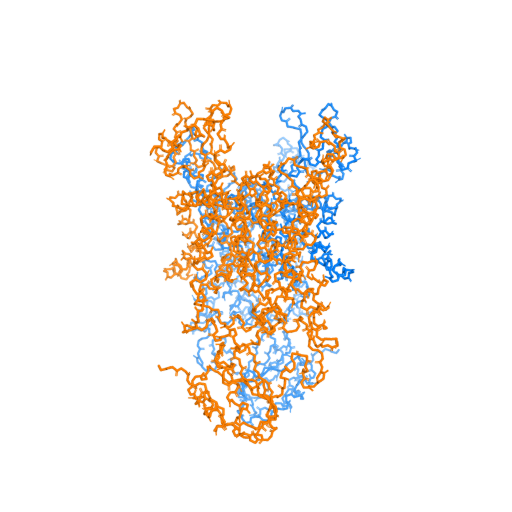 -12.789 1 95.75 452 GLY A CA 1
ATOM 3414 C C . GLY A 1 452 ? 12.922 -31.891 -13.352 1 95.75 452 GLY A C 1
ATOM 3415 O O . GLY A 1 452 ? 14.039 -31.672 -12.883 1 95.75 452 GLY A O 1
ATOM 3416 N N . ALA A 1 453 ? 12.75 -32.656 -14.414 1 94.5 453 ALA A N 1
ATOM 3417 C CA . ALA A 1 453 ? 13.852 -33.344 -15.078 1 94.5 453 ALA A CA 1
ATOM 3418 C C . ALA A 1 453 ? 14.766 -32.344 -15.797 1 94.5 453 ALA A C 1
ATOM 3420 O O . ALA A 1 453 ? 15.984 -32.531 -15.836 1 94.5 453 ALA A O 1
ATOM 3421 N N . VAL A 1 454 ? 14.164 -31.406 -16.344 1 95.38 454 VAL A N 1
ATOM 3422 C CA . VAL A 1 454 ? 14.938 -30.359 -17 1 95.38 454 VAL A CA 1
ATOM 3423 C C . VAL A 1 454 ? 15.82 -29.656 -15.977 1 95.38 454 VAL A C 1
ATOM 3425 O O . VAL A 1 454 ? 16.984 -29.344 -16.25 1 95.38 454 VAL A O 1
ATOM 3428 N N . TYR A 1 455 ? 15.266 -29.391 -14.789 1 93.88 455 TYR A N 1
ATOM 3429 C CA . TYR A 1 455 ? 16.031 -28.75 -13.727 1 93.88 455 TYR A CA 1
ATOM 3430 C C . TYR A 1 455 ? 17.188 -29.641 -13.273 1 93.88 455 TYR A C 1
ATOM 3432 O O . TYR A 1 455 ? 18.344 -29.203 -13.234 1 93.88 455 TYR A O 1
ATOM 3440 N N . MET A 1 456 ? 16.859 -30.797 -12.992 1 91.31 456 MET A N 1
ATOM 3441 C CA . MET A 1 456 ? 17.828 -31.688 -12.344 1 91.31 456 MET A CA 1
ATOM 3442 C C . MET A 1 456 ? 18.828 -32.219 -13.359 1 91.31 456 MET A C 1
ATOM 3444 O O . MET A 1 456 ? 20.031 -32.156 -13.141 1 91.31 456 MET A O 1
ATOM 3448 N N . TRP A 1 457 ? 18.344 -32.719 -14.469 1 90.12 457 TRP A N 1
ATOM 3449 C CA . TRP A 1 457 ? 19.203 -33.438 -15.414 1 90.12 457 TRP A CA 1
ATOM 3450 C C . TRP A 1 457 ? 19.609 -32.531 -16.562 1 90.12 457 TRP A C 1
ATOM 3452 O O . TRP A 1 457 ? 20.688 -32.688 -17.141 1 90.12 457 TRP A O 1
ATOM 3462 N N . GLY A 1 458 ? 18.812 -31.578 -16.859 1 91.06 458 GLY A N 1
ATOM 3463 C CA . GLY A 1 458 ? 19.156 -30.609 -17.906 1 91.06 458 GLY A CA 1
ATOM 3464 C C . GLY A 1 458 ? 19.984 -29.453 -17.406 1 91.06 458 GLY A C 1
ATOM 3465 O O . GLY A 1 458 ? 20.594 -28.734 -18.188 1 91.06 458 GLY A O 1
ATOM 3466 N N . HIS A 1 459 ? 20 -29.203 -16.109 1 92.62 459 HIS A N 1
ATOM 3467 C CA . HIS A 1 459 ? 20.719 -28.109 -15.461 1 92.62 459 HIS A CA 1
ATOM 3468 C C . HIS A 1 459 ? 20.328 -26.766 -16.047 1 92.62 459 HIS A C 1
ATOM 3470 O O . HIS A 1 459 ? 21.188 -25.938 -16.359 1 92.62 459 HIS A O 1
ATOM 3476 N N . ILE A 1 460 ? 19.109 -26.656 -16.344 1 93.69 460 ILE A N 1
ATOM 3477 C CA . ILE A 1 460 ? 18.578 -25.391 -16.859 1 93.69 460 ILE A CA 1
ATOM 3478 C C . ILE A 1 460 ? 17.656 -24.766 -15.812 1 93.69 460 ILE A C 1
ATOM 3480 O O . ILE A 1 460 ? 16.703 -25.406 -15.359 1 93.69 460 ILE A O 1
ATOM 3484 N N . THR A 1 461 ? 18.031 -23.609 -15.367 1 93.88 461 THR A N 1
ATOM 3485 C CA . THR A 1 461 ? 17.172 -22.828 -14.469 1 93.88 461 THR A CA 1
ATOM 3486 C C . THR A 1 461 ? 16.281 -21.875 -15.266 1 93.88 461 THR A C 1
ATOM 3488 O O . THR A 1 461 ? 16.781 -20.984 -15.953 1 93.88 461 THR A O 1
ATOM 3491 N N . PHE A 1 462 ? 15 -22.188 -15.25 1 94.56 462 PHE A N 1
ATOM 3492 C CA . PHE A 1 462 ? 14.07 -21.344 -15.992 1 94.56 462 PHE A CA 1
ATOM 3493 C C . PHE A 1 462 ? 12.781 -21.141 -15.203 1 94.56 462 PHE A C 1
ATOM 3495 O O . PHE A 1 462 ? 12.57 -21.781 -14.172 1 94.56 462 PHE A O 1
ATOM 3502 N N . GLY A 1 463 ? 11.984 -20.219 -15.539 1 96.06 463 GLY A N 1
ATOM 3503 C CA . GLY A 1 463 ? 10.719 -19.938 -14.891 1 96.06 463 GLY A CA 1
ATOM 3504 C C . GLY A 1 463 ? 10.117 -18.609 -15.328 1 96.06 463 GLY A C 1
ATOM 3505 O O . GLY A 1 463 ? 10.469 -18.078 -16.391 1 96.06 463 GLY A O 1
ATOM 3506 N N . LEU A 1 464 ? 9.172 -18.219 -14.57 1 95.38 464 LEU A N 1
ATOM 3507 C CA . LEU A 1 464 ? 8.508 -16.938 -14.836 1 95.38 464 LEU A CA 1
ATOM 3508 C C . LEU A 1 464 ? 9.406 -15.773 -14.445 1 95.38 464 LEU A C 1
ATOM 3510 O O . LEU A 1 464 ? 10.094 -15.82 -13.422 1 95.38 464 LEU A O 1
ATOM 3514 N N . ASN A 1 465 ? 9.391 -14.703 -15.188 1 92.81 465 ASN A N 1
ATOM 3515 C CA . ASN A 1 465 ? 10.211 -13.523 -14.898 1 92.81 465 ASN A CA 1
ATOM 3516 C C . ASN A 1 465 ? 9.586 -12.656 -13.812 1 92.81 465 ASN A C 1
ATOM 3518 O O . ASN A 1 465 ? 10.148 -11.633 -13.43 1 92.81 465 ASN A O 1
ATOM 3522 N N . SER A 1 466 ? 8.43 -13.078 -13.32 1 91.44 466 SER A N 1
ATOM 3523 C CA . SER A 1 466 ? 7.68 -12.344 -12.305 1 91.44 466 SER A CA 1
ATOM 3524 C C . SER A 1 466 ? 7.109 -13.281 -11.25 1 91.44 466 SER A C 1
ATOM 3526 O O . SER A 1 466 ? 7.129 -14.5 -11.422 1 91.44 466 SER A O 1
ATOM 3528 N N . MET A 1 467 ? 6.637 -12.703 -10.211 1 89.88 467 MET A N 1
ATOM 3529 C CA . MET A 1 467 ? 6.086 -13.492 -9.117 1 89.88 467 MET A CA 1
ATOM 3530 C C . MET A 1 467 ? 4.812 -14.211 -9.547 1 89.88 467 MET A C 1
ATOM 3532 O O . MET A 1 467 ? 4.586 -15.359 -9.18 1 89.88 467 MET A O 1
ATOM 3536 N N . PHE A 1 468 ? 4.039 -13.422 -10.391 1 88.56 468 PHE A N 1
ATOM 3537 C CA . PHE A 1 468 ? 2.795 -13.977 -10.898 1 88.56 468 PHE A CA 1
ATOM 3538 C C . PHE A 1 468 ? 2.734 -13.859 -12.422 1 88.56 468 PHE A C 1
ATOM 3540 O O . PHE A 1 468 ? 3.422 -13.023 -13.008 1 88.56 468 PHE A O 1
ATOM 3547 N N . GLY A 1 469 ? 1.942 -14.766 -12.906 1 88.38 469 GLY A N 1
ATOM 3548 C CA . GLY A 1 469 ? 1.646 -14.734 -14.328 1 88.38 469 GLY A CA 1
ATOM 3549 C C . GLY A 1 469 ? 0.317 -15.375 -14.68 1 88.38 469 GLY A C 1
ATOM 3550 O O . GLY A 1 469 ? -0.34 -15.961 -13.82 1 88.38 469 GLY A O 1
ATOM 3551 N N . PRO A 1 470 ? 0.001 -15.094 -15.875 1 85.31 470 PRO A N 1
ATOM 3552 C CA . PRO A 1 470 ? -1.192 -15.812 -16.328 1 85.31 470 PRO A CA 1
ATOM 3553 C C . PRO A 1 470 ? -0.97 -17.312 -16.438 1 85.31 470 PRO A C 1
ATOM 3555 O O . PRO A 1 470 ? 0.172 -17.766 -16.547 1 85.31 470 PRO A O 1
ATOM 3558 N N . SER A 1 471 ? -2.043 -18.016 -16.203 1 85.81 471 SER A N 1
ATOM 3559 C CA . SER A 1 471 ? -1.96 -19.453 -16.391 1 85.81 471 SER A CA 1
ATOM 3560 C C . SER A 1 471 ? -2.203 -19.828 -17.844 1 85.81 471 SER A C 1
ATOM 3562 O O . SER A 1 471 ? -2.498 -18.969 -18.672 1 85.81 471 SER A O 1
ATOM 3564 N N . GLY A 1 472 ? -1.908 -21.078 -18.188 1 90.69 472 GLY A N 1
ATOM 3565 C CA . GLY A 1 472 ? -2.162 -21.547 -19.531 1 90.69 472 GLY A CA 1
ATOM 3566 C C . GLY A 1 472 ? -1.086 -21.125 -20.531 1 90.69 472 GLY A C 1
ATOM 3567 O O . GLY A 1 472 ? 0.073 -20.938 -20.141 1 90.69 472 GLY A O 1
ATOM 3568 N N . ILE A 1 473 ? -1.466 -20.984 -21.719 1 90.88 473 ILE A N 1
ATOM 3569 C CA . ILE A 1 473 ? -0.521 -20.734 -22.812 1 90.88 473 ILE A CA 1
ATOM 3570 C C . ILE A 1 473 ? 0.015 -19.312 -22.703 1 90.88 473 ILE A C 1
ATOM 3572 O O . ILE A 1 473 ? 1.095 -19.016 -23.219 1 90.88 473 ILE A O 1
ATOM 3576 N N . LEU A 1 474 ? -0.715 -18.5 -22.031 1 87.38 474 LEU A N 1
ATOM 3577 C CA . LEU A 1 474 ? -0.325 -17.094 -21.953 1 87.38 474 LEU A CA 1
ATOM 3578 C C . LEU A 1 474 ? 0.911 -16.922 -21.062 1 87.38 474 LEU A C 1
ATOM 3580 O O . LEU A 1 474 ? 1.625 -15.93 -21.188 1 87.38 474 LEU A O 1
ATOM 3584 N N . ALA A 1 475 ? 1.177 -17.844 -20.203 1 93.19 475 ALA A N 1
ATOM 3585 C CA . ALA A 1 475 ? 2.375 -17.797 -19.375 1 93.19 475 ALA A CA 1
ATOM 3586 C C . ALA A 1 475 ? 3.639 -17.875 -20.219 1 93.19 475 ALA A C 1
ATOM 3588 O O . ALA A 1 475 ? 4.719 -17.484 -19.781 1 93.19 475 ALA A O 1
ATOM 3589 N N . THR A 1 476 ? 3.521 -18.359 -21.484 1 92.56 476 THR A N 1
ATOM 3590 C CA . THR A 1 476 ? 4.633 -18.516 -22.406 1 92.56 476 THR A CA 1
ATOM 3591 C C . THR A 1 476 ? 5.359 -17.188 -22.609 1 92.56 476 THR A C 1
ATOM 3593 O O . THR A 1 476 ? 6.586 -17.156 -22.719 1 92.56 476 THR A O 1
ATOM 3596 N N . PHE A 1 477 ? 4.645 -16.141 -22.516 1 86.81 477 PHE A N 1
ATOM 3597 C CA . PHE A 1 477 ? 5.188 -14.836 -22.844 1 86.81 477 PHE A CA 1
ATOM 3598 C C . PHE A 1 477 ? 6.004 -14.281 -21.688 1 86.81 477 PHE A C 1
ATOM 3600 O O . PHE A 1 477 ? 6.676 -13.258 -21.828 1 86.81 477 PHE A O 1
ATOM 3607 N N . MET A 1 478 ? 6.039 -15 -20.594 1 93.25 478 MET A N 1
ATOM 3608 C CA . MET A 1 478 ? 6.727 -14.5 -19.406 1 93.25 478 MET A CA 1
ATOM 3609 C C . MET A 1 478 ? 7.812 -15.469 -18.953 1 93.25 478 MET A C 1
ATOM 3611 O O . MET A 1 478 ? 8.375 -15.312 -17.875 1 93.25 478 MET A O 1
ATOM 3615 N N . MET A 1 479 ? 8.078 -16.484 -19.781 1 94.81 479 MET A N 1
ATOM 3616 C CA . MET A 1 479 ? 9.086 -17.484 -19.453 1 94.81 479 MET A CA 1
ATOM 3617 C C . MET A 1 479 ? 10.484 -17 -19.844 1 94.81 479 MET A C 1
ATOM 3619 O O . MET A 1 479 ? 10.664 -16.375 -20.891 1 94.81 479 MET A O 1
ATOM 3623 N N . THR A 1 480 ? 11.438 -17.25 -18.969 1 93.62 480 THR A N 1
ATOM 3624 C CA . THR A 1 480 ? 12.836 -16.938 -19.234 1 93.62 480 THR A CA 1
ATOM 3625 C C . THR A 1 480 ? 13.766 -17.844 -18.422 1 93.62 480 THR A C 1
ATOM 3627 O O . THR A 1 480 ? 13.305 -18.609 -17.578 1 93.62 480 THR A O 1
ATOM 3630 N N . THR A 1 481 ? 15.016 -17.859 -18.781 1 93.25 481 THR A N 1
ATOM 3631 C CA . THR A 1 481 ? 16.016 -18.562 -17.984 1 93.25 481 THR A CA 1
ATOM 3632 C C . THR A 1 481 ? 16.781 -17.578 -17.094 1 93.25 481 THR A C 1
ATOM 3634 O O . THR A 1 481 ? 16.625 -16.359 -17.219 1 93.25 481 THR A O 1
ATOM 3637 N N . ASP A 1 482 ? 17.547 -18.125 -16.188 1 89.38 482 ASP A N 1
ATOM 3638 C CA . ASP A 1 482 ? 18.375 -17.297 -15.312 1 89.38 482 ASP A CA 1
ATOM 3639 C C . ASP A 1 482 ? 19.422 -16.547 -16.109 1 89.38 482 ASP A C 1
ATOM 3641 O O . ASP A 1 482 ? 19.938 -15.516 -15.664 1 89.38 482 ASP A O 1
ATOM 3645 N N . LYS A 1 483 ? 19.672 -16.922 -17.344 1 84.81 483 LYS A N 1
ATOM 3646 C CA . LYS A 1 483 ? 20.672 -16.281 -18.203 1 84.81 483 LYS A CA 1
ATOM 3647 C C . LYS A 1 483 ? 20 -15.438 -19.281 1 84.81 483 LYS A C 1
ATOM 3649 O O . LYS A 1 483 ? 20.672 -14.953 -20.203 1 84.81 483 LYS A O 1
ATOM 3654 N N . GLY A 1 484 ? 18.719 -15.438 -19.25 1 84.56 484 GLY A N 1
ATOM 3655 C CA . GLY A 1 484 ? 18.016 -14.547 -20.156 1 84.56 484 GLY A CA 1
ATOM 3656 C C . GLY A 1 484 ? 17.688 -15.188 -21.5 1 84.56 484 GLY A C 1
ATOM 3657 O O . GLY A 1 484 ? 17.391 -14.5 -22.469 1 84.56 484 GLY A O 1
ATOM 3658 N N . ASN A 1 485 ? 17.781 -16.484 -21.609 1 87.44 485 ASN A N 1
ATOM 3659 C CA . ASN A 1 485 ? 17.438 -17.188 -22.828 1 87.44 485 ASN A CA 1
ATOM 3660 C C . ASN A 1 485 ? 15.93 -17.469 -22.906 1 87.44 485 ASN A C 1
ATOM 3662 O O . ASN A 1 485 ? 15.469 -18.531 -22.5 1 87.44 485 ASN A O 1
ATOM 3666 N N . ILE A 1 486 ? 15.234 -16.656 -23.547 1 91.25 486 ILE A N 1
ATOM 3667 C CA . ILE A 1 486 ? 13.781 -16.719 -23.609 1 91.25 486 ILE A CA 1
ATOM 3668 C C . ILE A 1 486 ? 13.344 -17.859 -24.516 1 91.25 486 ILE A C 1
ATOM 3670 O O . ILE A 1 486 ? 12.422 -18.609 -24.172 1 91.25 486 ILE A O 1
ATOM 3674 N N . GLY A 1 487 ? 13.992 -17.984 -25.641 1 89.75 487 GLY A N 1
ATOM 3675 C CA . GLY A 1 487 ? 13.625 -19.047 -26.578 1 89.75 487 GLY A CA 1
ATOM 3676 C C . GLY A 1 487 ? 13.641 -20.422 -25.953 1 89.75 487 GLY A C 1
ATOM 3677 O O . GLY A 1 487 ? 12.695 -21.203 -26.109 1 89.75 487 GLY A O 1
ATOM 3678 N N . LEU A 1 488 ? 14.695 -20.656 -25.25 1 92 488 LEU A N 1
ATOM 3679 C CA . LEU A 1 488 ? 14.836 -21.938 -24.578 1 92 488 LEU A CA 1
ATOM 3680 C C . LEU A 1 488 ? 13.75 -22.141 -23.531 1 92 488 LEU A C 1
ATOM 3682 O O . LEU A 1 488 ? 13.148 -23.203 -23.438 1 92 488 LEU A O 1
ATOM 3686 N N . ALA A 1 489 ? 13.492 -21.141 -22.766 1 95.12 489 ALA A N 1
ATOM 3687 C CA . ALA A 1 489 ? 12.492 -21.203 -21.703 1 95.12 489 ALA A CA 1
ATOM 3688 C C . ALA A 1 489 ? 11.102 -21.469 -22.281 1 95.12 489 ALA A C 1
ATOM 3690 O O . ALA A 1 489 ? 10.336 -22.266 -21.734 1 95.12 489 ALA A O 1
ATOM 3691 N N . VAL A 1 490 ? 10.812 -20.812 -23.344 1 94.94 490 VAL A N 1
ATOM 3692 C CA . VAL A 1 490 ? 9.516 -20.938 -24 1 94.94 490 VAL A CA 1
ATOM 3693 C C . VAL A 1 490 ? 9.328 -22.359 -24.516 1 94.94 490 VAL A C 1
ATOM 3695 O O . VAL A 1 490 ? 8.266 -22.969 -24.328 1 94.94 490 VAL A O 1
ATOM 3698 N N . VAL A 1 491 ? 10.32 -22.875 -25.141 1 95.44 491 VAL A N 1
ATOM 3699 C CA . VAL A 1 491 ? 10.234 -24.219 -25.719 1 95.44 491 VAL A CA 1
ATOM 3700 C C . VAL A 1 491 ? 10.039 -25.25 -24.609 1 95.44 491 VAL A C 1
ATOM 3702 O O . VAL A 1 491 ? 9.203 -26.141 -24.734 1 95.44 491 VAL A O 1
ATOM 3705 N N . ILE A 1 492 ? 10.781 -25.094 -23.531 1 96.38 492 ILE A N 1
ATOM 3706 C CA . ILE A 1 492 ? 10.664 -26.016 -22.422 1 96.38 492 ILE A CA 1
ATOM 3707 C C . ILE A 1 492 ? 9.25 -25.953 -21.844 1 96.38 492 ILE A C 1
ATOM 3709 O O . ILE A 1 492 ? 8.625 -27 -21.594 1 96.38 492 ILE A O 1
ATOM 3713 N N . TYR A 1 493 ? 8.758 -24.766 -21.625 1 97.44 493 TYR A N 1
ATOM 3714 C CA . TYR A 1 493 ? 7.426 -24.594 -21.062 1 97.44 493 TYR A CA 1
ATOM 3715 C C . TYR A 1 493 ? 6.367 -25.234 -21.969 1 97.44 493 TYR A C 1
ATOM 3717 O O . TYR A 1 493 ? 5.461 -25.906 -21.484 1 97.44 493 TYR A O 1
ATOM 3725 N N . LEU A 1 494 ? 6.492 -25.016 -23.281 1 96.88 494 LEU A N 1
ATOM 3726 C CA . LEU A 1 494 ? 5.504 -25.516 -24.219 1 96.88 494 LEU A CA 1
ATOM 3727 C C . LEU A 1 494 ? 5.547 -27.047 -24.281 1 96.88 494 LEU A C 1
ATOM 3729 O O . LEU A 1 494 ? 4.508 -27.688 -24.438 1 96.88 494 LEU A O 1
ATOM 3733 N N . ILE A 1 495 ? 6.719 -27.578 -24.219 1 97.19 495 ILE A N 1
ATOM 3734 C CA . ILE A 1 495 ? 6.832 -29.031 -24.188 1 97.19 495 ILE A CA 1
ATOM 3735 C C . ILE A 1 495 ? 6.172 -29.578 -22.922 1 97.19 495 ILE A C 1
ATOM 3737 O O . ILE A 1 495 ? 5.449 -30.562 -22.969 1 97.19 495 ILE A O 1
ATOM 3741 N N . GLY A 1 496 ? 6.449 -28.906 -21.781 1 97.75 496 GLY A N 1
ATOM 3742 C CA . GLY A 1 496 ? 5.77 -29.281 -20.547 1 97.75 496 GLY A CA 1
ATOM 3743 C C . GLY A 1 496 ? 4.258 -29.234 -20.656 1 97.75 496 GLY A C 1
ATOM 3744 O O . GLY A 1 496 ? 3.564 -30.141 -20.188 1 97.75 496 GLY A O 1
ATOM 3745 N N . CYS A 1 497 ? 3.754 -28.203 -21.281 1 97.5 497 CYS A N 1
ATOM 3746 C CA . CYS A 1 497 ? 2.318 -28.062 -21.5 1 97.5 497 CYS A CA 1
ATOM 3747 C C . CYS A 1 497 ? 1.776 -29.219 -22.312 1 97.5 497 CYS A C 1
ATOM 3749 O O . CYS A 1 497 ? 0.748 -29.797 -21.969 1 97.5 497 CYS A O 1
ATOM 3751 N N . ALA A 1 498 ? 2.502 -29.547 -23.375 1 97.19 498 ALA A N 1
ATOM 3752 C CA . ALA A 1 498 ? 2.072 -30.641 -24.25 1 97.19 498 ALA A CA 1
ATOM 3753 C C . ALA A 1 498 ? 2.037 -31.969 -23.5 1 97.19 498 ALA A C 1
ATOM 3755 O O . ALA A 1 498 ? 1.094 -32.75 -23.656 1 97.19 498 ALA A O 1
ATOM 3756 N N . ILE A 1 499 ? 3.002 -32.156 -22.734 1 97 499 ILE A N 1
ATOM 3757 C CA . ILE A 1 499 ? 3.084 -33.375 -21.969 1 97 499 ILE A CA 1
ATOM 3758 C C . ILE A 1 499 ? 1.941 -33.438 -20.953 1 97 499 ILE A C 1
ATOM 3760 O O . ILE A 1 499 ? 1.325 -34.5 -20.766 1 97 499 ILE A O 1
ATOM 3764 N N . SER A 1 500 ? 1.696 -32.312 -20.25 1 97.75 500 SER A N 1
ATOM 3765 C CA . SER A 1 500 ? 0.629 -32.281 -19.25 1 97.75 500 SER A CA 1
ATOM 3766 C C . SER A 1 500 ? -0.736 -32.5 -19.891 1 97.75 500 SER A C 1
ATOM 3768 O O . SER A 1 500 ? -1.578 -33.219 -19.344 1 97.75 500 SER A O 1
ATOM 3770 N N . ILE A 1 501 ? -0.977 -31.844 -21.047 1 97.31 501 ILE A N 1
ATOM 3771 C CA . ILE A 1 501 ? -2.227 -32.062 -21.766 1 97.31 501 ILE A CA 1
ATOM 3772 C C . ILE A 1 501 ? -2.354 -33.5 -22.188 1 97.31 501 ILE A C 1
ATOM 3774 O O . ILE A 1 501 ? -3.406 -34.125 -22 1 97.31 501 ILE A O 1
ATOM 3778 N N . GLY A 1 502 ? -1.279 -34.031 -22.781 1 95.75 502 GLY A N 1
ATOM 3779 C CA . GLY A 1 502 ? -1.265 -35.438 -23.125 1 95.75 502 GLY A CA 1
ATOM 3780 C C . GLY A 1 502 ? -1.49 -36.344 -21.953 1 95.75 502 GLY A C 1
ATOM 3781 O O . GLY A 1 502 ? -2.234 -37.344 -22.047 1 95.75 502 GLY A O 1
ATOM 3782 N N . GLY A 1 503 ? -0.807 -36.031 -20.828 1 94.06 503 GLY A N 1
ATOM 3783 C CA . GLY A 1 503 ? -1 -36.812 -19.609 1 94.06 503 GLY A CA 1
ATOM 3784 C C . GLY A 1 503 ? -2.434 -36.781 -19.125 1 94.06 503 GLY A C 1
ATOM 3785 O O . GLY A 1 503 ? -2.998 -37.844 -18.812 1 94.06 503 GLY A O 1
ATOM 3786 N N . GLY A 1 504 ? -3.014 -35.594 -19 1 94.38 504 GLY A N 1
ATOM 3787 C CA . GLY A 1 504 ? -4.41 -35.5 -18.609 1 94.38 504 GLY A CA 1
ATOM 3788 C C . GLY A 1 504 ? -5.336 -36.281 -19.516 1 94.38 504 GLY A C 1
ATOM 3789 O O . GLY A 1 504 ? -6.238 -36.969 -19.047 1 94.38 504 GLY A O 1
ATOM 3790 N N . TYR A 1 505 ? -5.09 -36.156 -20.828 1 93.69 505 TYR A N 1
ATOM 3791 C CA . TYR A 1 505 ? -5.891 -36.875 -21.828 1 93.69 505 TYR A CA 1
ATOM 3792 C C . TYR A 1 505 ? -5.762 -38.375 -21.672 1 93.69 505 TYR A C 1
ATOM 3794 O O . TYR A 1 505 ? -6.766 -39.094 -21.562 1 93.69 505 TYR A O 1
ATOM 3802 N N . LEU A 1 506 ? -4.566 -38.906 -21.594 1 90.06 506 LEU A N 1
ATOM 3803 C CA . LEU A 1 506 ? -4.305 -40.344 -21.594 1 90.06 506 LEU A CA 1
ATOM 3804 C C . LEU A 1 506 ? -4.762 -40.969 -20.281 1 90.06 506 LEU A C 1
ATOM 3806 O O . LEU A 1 506 ? -5.383 -42.031 -20.281 1 90.06 506 LEU A O 1
ATOM 3810 N N . VAL A 1 507 ? -4.477 -40.312 -19.188 1 88.94 507 VAL A N 1
ATOM 3811 C CA . VAL A 1 507 ? -4.848 -40.875 -17.891 1 88.94 507 VAL A CA 1
ATOM 3812 C C . VAL A 1 507 ? -6.367 -40.938 -17.766 1 88.94 507 VAL A C 1
ATOM 3814 O O . VAL A 1 507 ? -6.922 -41.875 -17.203 1 88.94 507 VAL A O 1
ATOM 3817 N N . THR A 1 508 ? -6.992 -39.906 -18.266 1 87.5 508 THR A N 1
ATOM 3818 C CA . THR A 1 508 ? -8.453 -39.875 -18.188 1 87.5 508 THR A CA 1
ATOM 3819 C C . THR A 1 508 ? -9.055 -40.906 -19.156 1 87.5 508 THR A C 1
ATOM 3821 O O . THR A 1 508 ? -10 -41.625 -18.812 1 87.5 508 THR A O 1
ATOM 3824 N N . MET A 1 509 ? -8.562 -41.031 -20.375 1 82.5 509 MET A N 1
ATOM 3825 C CA . MET A 1 509 ? -9.078 -41.969 -21.391 1 82.5 509 MET A CA 1
ATOM 3826 C C . MET A 1 509 ? -8.906 -43.406 -20.938 1 82.5 509 MET A C 1
ATOM 3828 O O . MET A 1 509 ? -9.805 -44.219 -21.141 1 82.5 509 MET A O 1
ATOM 3832 N N . PHE A 1 510 ? -7.832 -43.688 -20.375 1 76.62 510 PHE A N 1
ATOM 3833 C CA . PHE A 1 510 ? -7.559 -45.062 -20.016 1 76.62 510 PHE A CA 1
ATOM 3834 C C . PHE A 1 510 ? -7.957 -45.375 -18.578 1 76.62 510 PHE A C 1
ATOM 3836 O O . PHE A 1 510 ? -8.359 -46.469 -18.25 1 76.62 510 PHE A O 1
ATOM 3843 N N . GLY A 1 511 ? -7.73 -44.438 -17.75 1 65.19 511 GLY A N 1
ATOM 3844 C CA . GLY A 1 511 ? -8.062 -44.625 -16.359 1 65.19 511 GLY A CA 1
ATOM 3845 C C . GLY A 1 511 ? -9.539 -44.438 -16.062 1 65.19 511 GLY A C 1
ATOM 3846 O O . GLY A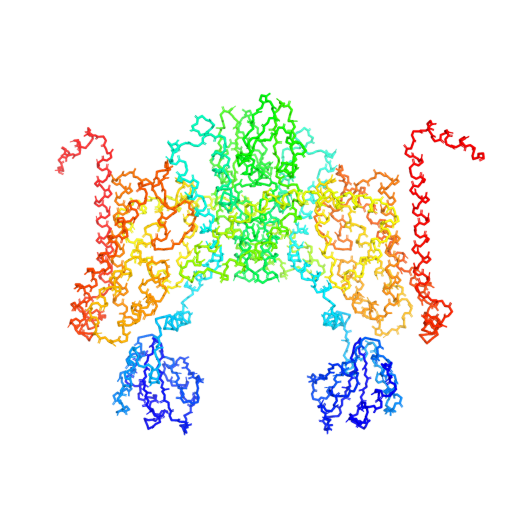 1 511 ? -10.141 -45.25 -15.352 1 65.19 511 GLY A O 1
ATOM 3847 N N . TYR A 1 512 ? -10.07 -43.344 -16.547 1 60.56 512 TYR A N 1
ATOM 3848 C CA . TYR A 1 512 ? -11.469 -43.031 -16.281 1 60.56 512 TYR A CA 1
ATOM 3849 C C . TYR A 1 512 ? -12.398 -43.906 -17.094 1 60.56 512 TYR A C 1
ATOM 3851 O O . TYR A 1 512 ? -13.43 -44.375 -16.594 1 60.56 512 TYR A O 1
ATOM 3859 N N . SER A 1 513 ? -12.078 -44.094 -18.5 1 51.91 513 SER A N 1
ATOM 3860 C CA . SER A 1 513 ? -12.945 -44.906 -19.328 1 51.91 513 SER A CA 1
ATOM 3861 C C . SER A 1 513 ? -13.188 -46.281 -18.703 1 51.91 513 SER A C 1
ATOM 3863 O O . SER A 1 513 ? -14.312 -46.781 -18.719 1 51.91 513 SER A O 1
ATOM 3865 N N . ARG A 1 514 ? -12.117 -46.906 -18.281 1 45.75 514 ARG A N 1
ATOM 3866 C CA . ARG A 1 514 ? -12.32 -48.219 -17.641 1 45.75 514 ARG A CA 1
ATOM 3867 C C . ARG A 1 514 ? -13.133 -48.062 -16.359 1 45.75 514 ARG A C 1
ATOM 3869 O O . ARG A 1 514 ? -13.953 -48.938 -16.031 1 45.75 514 ARG A O 1
ATOM 3876 N N . ILE A 1 515 ? -12.844 -46.938 -15.766 1 42.75 515 ILE A N 1
ATOM 3877 C CA . ILE A 1 515 ? -13.594 -46.656 -14.539 1 42.75 515 ILE A CA 1
ATOM 3878 C C . ILE A 1 515 ? -15.039 -46.312 -14.891 1 42.75 515 ILE A C 1
ATOM 3880 O O . ILE A 1 515 ? -15.969 -46.719 -14.188 1 42.75 515 ILE A O 1
ATOM 3884 N N . VAL A 1 516 ? -15.188 -45.5 -15.992 1 41.97 516 VAL A N 1
ATOM 3885 C CA . VAL A 1 516 ? -16.531 -45.188 -16.453 1 41.97 516 VAL A CA 1
ATOM 3886 C C . VAL A 1 516 ? -17.234 -46.438 -16.984 1 41.97 516 VAL A C 1
ATOM 3888 O O . VAL A 1 516 ? -18.422 -46.625 -16.766 1 41.97 516 VAL A O 1
ATOM 3891 N N . GLN A 1 517 ? -16.453 -47.156 -17.828 1 38.22 517 GLN A N 1
ATOM 3892 C CA . GLN A 1 517 ? -17.078 -48.406 -18.281 1 38.22 517 GLN A CA 1
ATOM 3893 C C . GLN A 1 517 ? -17.438 -49.281 -17.094 1 38.22 517 GLN A C 1
ATOM 3895 O O . GLN A 1 517 ? -18.375 -50.094 -17.172 1 38.22 517 GLN A O 1
ATOM 3900 N N . ALA A 1 518 ? -16.438 -49.375 -16.125 1 36.59 518 ALA A N 1
ATOM 3901 C CA . ALA A 1 518 ? -16.828 -50.188 -14.969 1 36.59 518 ALA A CA 1
ATOM 3902 C C . ALA A 1 518 ? -17.969 -49.531 -14.211 1 36.59 518 ALA A C 1
ATOM 3904 O O . ALA A 1 518 ? -17.953 -48.312 -13.961 1 36.59 518 ALA A O 1
ATOM 3905 N N . GLY A 1 519 ? -19.109 -49.219 -14.664 1 33.41 519 GLY A N 1
ATOM 3906 C CA . GLY A 1 519 ? -20.312 -48.594 -14.141 1 33.41 519 GLY A CA 1
ATOM 3907 C C . GLY A 1 519 ? -20.125 -47.969 -12.773 1 33.41 519 GLY A C 1
ATOM 3908 O O . GLY A 1 519 ? -19.188 -48.312 -12.055 1 33.41 519 GLY A O 1
ATOM 3909 N N . GLY A 1 520 ? -20.531 -46.656 -12.469 1 35.91 520 GLY A N 1
ATOM 3910 C CA . GLY A 1 520 ? -20.5 -45.906 -11.219 1 35.91 520 GLY A CA 1
ATOM 3911 C C . GLY A 1 520 ? -20.656 -46.781 -9.992 1 35.91 520 GLY A C 1
ATOM 3912 O O . GLY A 1 520 ? -20.203 -46.438 -8.898 1 35.91 520 GLY A O 1
ATOM 3913 N N . ARG A 1 521 ? -21.5 -47.75 -9.977 1 36.53 521 ARG A N 1
ATOM 3914 C CA . ARG A 1 521 ? -21.828 -48.625 -8.859 1 36.53 521 ARG A CA 1
ATOM 3915 C C . ARG A 1 521 ? -20.656 -49.562 -8.523 1 36.53 521 ARG A C 1
ATOM 3917 O O . ARG A 1 521 ? -20.375 -49.781 -7.344 1 36.53 521 ARG A O 1
ATOM 3924 N N . GLU A 1 522 ? -20.016 -50.094 -9.516 1 36.88 522 GLU A N 1
ATOM 3925 C CA . GLU A 1 522 ? -18.984 -51.094 -9.25 1 36.88 522 GLU A CA 1
ATOM 3926 C C . GLU A 1 522 ? -17.688 -50.438 -8.797 1 36.88 522 GLU A C 1
ATOM 3928 O O . GLU A 1 522 ? -16.969 -51 -7.957 1 36.88 522 GLU A O 1
ATOM 3933 N N . MET A 1 523 ? -17.328 -49.344 -9.203 1 38.22 523 MET A N 1
ATOM 3934 C CA . MET A 1 523 ? -16.109 -48.719 -8.703 1 38.22 523 MET A CA 1
ATOM 3935 C C . MET A 1 523 ? -16.281 -48.312 -7.238 1 38.22 523 MET A C 1
ATOM 3937 O O . MET A 1 523 ? -15.336 -48.406 -6.453 1 38.22 523 MET A O 1
ATOM 3941 N N . LYS A 1 524 ? -17.391 -47.781 -6.816 1 40.22 524 LYS A N 1
ATOM 3942 C CA . LYS A 1 524 ? -17.703 -47.531 -5.41 1 40.22 524 LYS A CA 1
ATOM 3943 C C . LYS A 1 524 ? -17.609 -48.812 -4.598 1 40.22 524 LYS A C 1
ATOM 3945 O O . LYS A 1 524 ? -17.203 -48.812 -3.438 1 40.22 524 LYS A O 1
ATOM 3950 N N . GLN A 1 525 ? -18.047 -49.906 -5.164 1 42.41 525 GLN A N 1
ATOM 3951 C CA . GLN A 1 525 ? -17.891 -51.188 -4.492 1 42.41 525 GLN A CA 1
ATOM 3952 C C . GLN A 1 525 ? -16.438 -51.625 -4.438 1 42.41 525 GLN A C 1
ATOM 3954 O O . GLN A 1 525 ? -16.016 -52.281 -3.486 1 42.41 525 GLN A O 1
ATOM 3959 N N . LEU A 1 526 ? -15.672 -51.312 -5.457 1 41 526 LEU A N 1
ATOM 3960 C CA . LEU A 1 526 ? -14.289 -51.75 -5.52 1 41 526 LEU A CA 1
ATOM 3961 C C . LEU A 1 526 ? -13.414 -50.938 -4.559 1 41 526 LEU A C 1
ATOM 3963 O O . LEU A 1 526 ? -12.453 -51.469 -3.994 1 41 526 LEU A O 1
ATOM 3967 N N . TYR A 1 527 ? -13.648 -49.625 -4.383 1 40.91 527 TYR A N 1
ATOM 3968 C CA . TYR A 1 527 ? -12.805 -48.812 -3.51 1 40.91 527 TYR A CA 1
ATOM 3969 C C . TYR A 1 527 ? -13.492 -48.562 -2.172 1 40.91 527 TYR A C 1
ATOM 3971 O O . TYR A 1 527 ? -13.094 -47.688 -1.419 1 40.91 527 TYR A O 1
ATOM 3979 N N . LYS A 1 528 ? -14.625 -49.156 -1.842 1 44 528 LYS A N 1
ATOM 3980 C CA . LYS A 1 528 ? -15.18 -49.188 -0.493 1 44 528 LYS A CA 1
ATOM 3981 C C . LYS A 1 528 ? -14.195 -49.781 0.502 1 44 528 LYS A C 1
ATOM 3983 O O . LYS A 1 528 ? -13.312 -50.562 0.119 1 44 528 LYS A O 1
ATOM 3988 N N . LYS A 1 529 ? -14.281 -49.344 1.737 1 47.53 529 LYS A N 1
ATOM 3989 C CA . LYS A 1 529 ? -13.453 -49.844 2.826 1 47.53 529 LYS A CA 1
ATOM 3990 C C . LYS A 1 529 ? -13.273 -51.375 2.715 1 47.53 529 LYS A C 1
ATOM 3992 O O . LYS A 1 529 ? -12.188 -51.875 2.977 1 47.53 529 LYS A O 1
ATOM 3997 N N . ASP A 1 530 ? -14.359 -52.062 2.424 1 45.69 530 ASP A N 1
ATOM 3998 C CA . ASP A 1 530 ? -14.344 -53.531 2.26 1 45.69 530 ASP A CA 1
ATOM 3999 C C . ASP A 1 530 ? -14.141 -53.906 0.796 1 45.69 530 ASP A C 1
ATOM 4001 O O . ASP A 1 530 ? -14.414 -55.031 0.404 1 45.69 530 ASP A O 1
ATOM 4005 N N . GLY A 1 531 ? -13.984 -52.969 -0.063 1 45.69 531 GLY A N 1
ATOM 4006 C CA . GLY A 1 531 ? -13.805 -53.281 -1.466 1 45.69 531 GLY A CA 1
ATOM 4007 C C . GLY A 1 531 ? -12.398 -53.781 -1.784 1 45.69 531 GLY A C 1
ATOM 4008 O O . GLY A 1 531 ? -11.531 -53.781 -0.912 1 45.69 531 GLY A O 1
ATOM 4009 N N . LYS A 1 532 ? -12.172 -54.438 -2.912 1 48.56 532 LYS A N 1
ATOM 4010 C CA . LYS A 1 532 ? -10.945 -55.156 -3.248 1 48.56 532 LYS A CA 1
ATOM 4011 C C . LYS A 1 532 ? -9.742 -54.219 -3.24 1 48.56 532 LYS A C 1
ATOM 4013 O O . LYS A 1 532 ? -8.641 -54.625 -2.875 1 48.56 532 LYS A O 1
ATOM 4018 N N . TYR A 1 533 ? -9.875 -53 -3.752 1 45 533 TYR A N 1
ATOM 4019 C CA . TYR A 1 533 ? -8.719 -52.094 -3.746 1 45 533 TYR A CA 1
ATOM 4020 C C . TYR A 1 533 ? -8.93 -50.938 -2.799 1 45 533 TYR A C 1
ATOM 4022 O O . TYR A 1 533 ? -9.961 -50.25 -2.855 1 45 533 TYR A O 1
ATOM 4030 N N . GLN A 1 534 ? -8.43 -50.969 -1.622 1 46.16 534 GLN A N 1
ATOM 4031 C CA . GLN A 1 534 ? -8.445 -49.875 -0.639 1 46.16 534 GLN A CA 1
ATOM 4032 C C . GLN A 1 534 ? -7.688 -48.656 -1.15 1 46.16 534 GLN A C 1
ATOM 4034 O O . GLN A 1 534 ? -6.512 -48.75 -1.512 1 46.16 534 GLN A O 1
ATOM 4039 N N . LEU A 1 535 ? -8.328 -47.625 -1.509 1 45.22 535 LEU A N 1
ATOM 4040 C CA . LEU A 1 535 ? -7.789 -46.375 -2.045 1 45.22 535 LEU A CA 1
ATOM 4041 C C . LEU A 1 535 ? -6.566 -45.938 -1.252 1 45.22 535 LEU A C 1
ATOM 4043 O O . LEU A 1 535 ? -5.57 -45.5 -1.834 1 45.22 535 LEU A O 1
ATOM 4047 N N . TRP A 1 536 ? -6.633 -46.094 0.059 1 48.38 536 TRP A N 1
ATOM 4048 C CA . TRP A 1 536 ? -5.496 -45.688 0.876 1 48.38 536 TRP A CA 1
ATOM 4049 C C . TRP A 1 536 ? -4.258 -46.5 0.551 1 48.38 536 TRP A C 1
ATOM 4051 O O . TRP A 1 536 ? -3.141 -46 0.532 1 48.38 536 TRP A O 1
ATOM 4061 N N . GLN A 1 537 ? -4.395 -47.781 0.223 1 49.88 537 GLN A N 1
ATOM 4062 C CA . GLN A 1 537 ? -3.27 -48.625 -0.168 1 49.88 537 GLN A CA 1
ATOM 4063 C C . GLN A 1 537 ? -2.705 -48.188 -1.521 1 49.88 537 GLN A C 1
ATOM 4065 O O . GLN A 1 537 ? -1.488 -48.188 -1.711 1 49.88 537 GLN A O 1
ATOM 4070 N N . GLN A 1 538 ? -3.623 -47.75 -2.355 1 46.12 538 GLN A N 1
ATOM 4071 C CA . GLN A 1 538 ? -3.148 -47.312 -3.66 1 46.12 538 GLN A CA 1
ATOM 4072 C C . GLN A 1 538 ? -2.432 -45.969 -3.553 1 46.12 538 GLN A C 1
ATOM 4074 O O . GLN A 1 538 ? -1.397 -45.75 -4.191 1 46.12 538 GLN A O 1
ATOM 4079 N N . ILE A 1 539 ? -2.918 -45.125 -2.754 1 48.75 539 ILE A N 1
ATOM 4080 C CA . ILE A 1 539 ? -2.229 -43.875 -2.48 1 48.75 539 ILE A CA 1
ATOM 4081 C C . ILE A 1 539 ? -0.882 -44.156 -1.819 1 48.75 539 ILE A C 1
ATOM 4083 O O . ILE A 1 539 ? 0.137 -43.594 -2.199 1 48.75 539 ILE A O 1
ATOM 4087 N N . LEU A 1 540 ? -0.879 -45.062 -0.905 1 50.75 540 LEU A N 1
ATOM 4088 C CA . LEU A 1 540 ? 0.352 -45.469 -0.227 1 50.75 540 LEU A CA 1
ATOM 4089 C C . LEU A 1 540 ? 1.334 -46.094 -1.208 1 50.75 540 LEU A C 1
ATOM 4091 O O . LEU A 1 540 ? 2.527 -45.781 -1.188 1 50.75 540 LEU A O 1
ATOM 4095 N N . TRP A 1 541 ? 0.866 -46.969 -2.066 1 48.12 541 TRP A N 1
ATOM 4096 C CA . TRP A 1 541 ? 1.726 -47.594 -3.053 1 48.12 541 TRP A CA 1
ATOM 4097 C C . TRP A 1 541 ? 2.225 -46.594 -4.082 1 48.12 541 TRP A C 1
ATOM 4099 O O . TRP A 1 541 ? 3.383 -46.656 -4.504 1 48.12 541 TRP A O 1
ATOM 4109 N N . THR A 1 542 ? 1.426 -45.688 -4.418 1 47.06 542 THR A N 1
ATOM 4110 C CA . THR A 1 542 ? 1.834 -44.625 -5.344 1 47.06 542 THR A CA 1
ATOM 4111 C C . THR A 1 542 ? 2.855 -43.719 -4.691 1 47.06 542 THR A C 1
ATOM 4113 O O . THR A 1 542 ? 3.871 -43.375 -5.301 1 47.06 542 THR A O 1
ATOM 4116 N N . CYS A 1 543 ? 2.604 -43.375 -3.469 1 50.72 543 CYS A N 1
ATOM 4117 C CA . CYS A 1 543 ? 3.576 -42.594 -2.719 1 50.72 543 CYS A CA 1
ATOM 4118 C C . CYS A 1 543 ? 4.879 -43.375 -2.535 1 50.72 543 CYS A C 1
ATOM 4120 O O . CYS A 1 543 ? 5.965 -42.812 -2.688 1 50.72 543 CYS A O 1
ATOM 4122 N N . ALA A 1 544 ? 4.793 -44.688 -2.207 1 49.09 544 ALA A N 1
ATOM 4123 C CA . ALA A 1 544 ? 5.961 -45.562 -2.107 1 49.09 544 ALA A CA 1
ATOM 4124 C C . ALA A 1 544 ? 6.672 -45.688 -3.449 1 49.09 544 ALA A C 1
ATOM 4126 O O . ALA A 1 544 ? 7.902 -45.656 -3.512 1 49.09 544 ALA A O 1
ATOM 4127 N N . PHE A 1 545 ? 5.941 -45.781 -4.445 1 44.69 545 PHE A N 1
ATOM 4128 C CA . PHE A 1 545 ? 6.496 -45.844 -5.793 1 44.69 545 PHE A CA 1
ATOM 4129 C C . PHE A 1 545 ? 7.191 -44.531 -6.164 1 44.69 545 PHE A C 1
ATOM 4131 O O . PHE A 1 545 ? 8.32 -44.531 -6.645 1 44.69 545 PHE A O 1
ATOM 4138 N N . ILE A 1 546 ? 6.562 -43.531 -5.793 1 48.19 546 ILE A N 1
ATOM 4139 C CA . ILE A 1 546 ? 7.141 -42.219 -6.074 1 48.19 546 ILE A CA 1
ATOM 4140 C C . ILE A 1 546 ? 8.391 -42 -5.219 1 48.19 546 ILE A C 1
ATOM 4142 O O . ILE A 1 546 ? 9.398 -41.5 -5.699 1 48.19 546 ILE A O 1
ATOM 4146 N N . THR A 1 547 ? 8.391 -42.469 -4.043 1 48.97 547 THR A N 1
ATOM 4147 C CA . THR A 1 547 ? 9.547 -42.406 -3.156 1 48.97 547 THR A CA 1
ATOM 4148 C C . THR A 1 547 ? 10.68 -43.281 -3.678 1 48.97 547 THR A C 1
ATOM 4150 O O . THR A 1 547 ? 11.836 -42.875 -3.711 1 48.97 547 THR A O 1
ATOM 4153 N N . VAL A 1 548 ? 10.391 -44.5 -4.145 1 46.91 548 VAL A N 1
ATOM 4154 C CA . VAL A 1 548 ? 11.406 -45.438 -4.66 1 46.91 548 VAL A CA 1
ATOM 4155 C C . VAL A 1 548 ? 11.984 -44.875 -5.961 1 46.91 548 VAL A C 1
ATOM 4157 O O . VAL A 1 548 ? 13.203 -44.844 -6.145 1 46.91 548 VAL A O 1
ATOM 4160 N N . ILE A 1 549 ? 11.125 -44.406 -6.734 1 48.44 549 ILE A N 1
ATOM 4161 C CA . ILE A 1 549 ? 11.617 -43.844 -7.984 1 48.44 549 ILE A CA 1
ATOM 4162 C C . ILE A 1 549 ? 12.414 -42.562 -7.699 1 48.44 549 ILE A C 1
ATOM 4164 O O . ILE A 1 549 ? 13.461 -42.344 -8.305 1 48.44 549 ILE A O 1
ATOM 4168 N N . GLY A 1 550 ? 12.008 -41.812 -6.789 1 48.19 550 GLY A N 1
ATOM 4169 C CA . GLY A 1 550 ? 12.719 -40.594 -6.383 1 48.19 550 GLY A CA 1
ATOM 4170 C C . GLY A 1 550 ? 14.086 -40.875 -5.793 1 48.19 550 GLY A C 1
ATOM 4171 O O . GLY A 1 550 ? 15.062 -40.219 -6.125 1 48.19 550 GLY A O 1
ATOM 4172 N N . ILE A 1 551 ? 14.156 -41.906 -4.953 1 53 551 ILE A N 1
ATOM 4173 C CA . ILE A 1 551 ? 15.43 -42.312 -4.391 1 53 551 ILE A CA 1
ATOM 4174 C C . ILE A 1 551 ? 16.344 -42.812 -5.512 1 53 551 ILE A C 1
ATOM 4176 O O . ILE A 1 551 ? 17.531 -42.438 -5.562 1 53 551 ILE A O 1
ATOM 4180 N N . PHE A 1 552 ? 15.82 -43.562 -6.41 1 48.06 552 PHE A N 1
ATOM 4181 C CA . PHE A 1 552 ? 16.609 -44.062 -7.516 1 48.06 552 PHE A CA 1
ATOM 4182 C C . PHE A 1 552 ? 17.078 -42.938 -8.43 1 48.06 552 PHE A C 1
ATOM 4184 O O . PHE A 1 552 ? 18.234 -42.906 -8.859 1 48.06 552 PHE A O 1
ATOM 4191 N N . VAL A 1 553 ? 16.266 -42.094 -8.625 1 48.88 553 VAL A N 1
ATOM 4192 C CA . VAL A 1 553 ? 16.609 -40.938 -9.461 1 48.88 553 VAL A CA 1
ATOM 4193 C C . VAL A 1 553 ? 17.625 -40.062 -8.734 1 48.88 553 VAL A C 1
ATOM 4195 O O . VAL A 1 553 ? 18.625 -39.625 -9.32 1 48.88 553 VAL A O 1
ATOM 4198 N N . TYR A 1 554 ? 17.406 -39.75 -7.484 1 53.09 554 TYR A N 1
ATOM 4199 C CA . TYR A 1 554 ? 18.375 -39 -6.676 1 53.09 554 TYR A CA 1
ATOM 4200 C C . TYR A 1 554 ? 19.734 -39.688 -6.691 1 53.09 554 TYR A C 1
ATOM 4202 O O . TYR A 1 554 ? 20.766 -39.062 -6.906 1 53.09 554 TYR A O 1
ATOM 4210 N N . TRP A 1 555 ? 19.703 -41 -6.484 1 53.41 555 TRP A N 1
ATOM 4211 C CA . TRP A 1 555 ? 20.953 -41.75 -6.508 1 53.41 555 TRP A CA 1
ATOM 4212 C C . TRP A 1 555 ? 21.594 -41.688 -7.891 1 53.41 555 TRP A C 1
ATOM 4214 O O . TRP A 1 555 ? 22.812 -41.531 -8.008 1 53.41 555 TRP A O 1
ATOM 4224 N N . THR A 1 556 ? 20.812 -41.75 -8.844 1 53.41 556 THR A N 1
ATOM 4225 C CA . THR A 1 556 ? 21.344 -41.688 -10.203 1 53.41 556 THR A CA 1
ATOM 4226 C C . THR A 1 556 ? 21.906 -40.312 -10.523 1 53.41 556 THR A C 1
ATOM 4228 O O . THR A 1 556 ? 22.984 -40.219 -11.102 1 53.41 556 THR A O 1
ATOM 4231 N N . VAL A 1 557 ? 21.234 -39.375 -10.102 1 53.53 557 VAL A N 1
ATOM 4232 C CA . VAL A 1 557 ? 21.672 -38 -10.352 1 53.53 557 VAL A CA 1
ATOM 4233 C C . VAL A 1 557 ? 22.922 -37.688 -9.547 1 53.53 557 VAL A C 1
ATOM 4235 O O . VAL A 1 557 ? 23.891 -37.125 -10.07 1 53.53 557 VAL A O 1
ATOM 4238 N N . GLU A 1 558 ? 22.953 -38.031 -8.305 1 58.56 558 GLU A N 1
ATOM 4239 C CA . GLU A 1 558 ? 24.156 -37.875 -7.496 1 58.56 558 GLU A CA 1
ATOM 4240 C C . GLU A 1 558 ? 25.312 -38.688 -8.07 1 58.56 558 GLU A C 1
ATOM 4242 O O . GLU A 1 558 ? 26.469 -38.25 -8.039 1 58.56 558 GLU A O 1
ATOM 4247 N N . TYR A 1 559 ? 24.984 -39.812 -8.617 1 58.06 559 TYR A N 1
ATOM 4248 C CA . TYR A 1 559 ? 25.984 -40.656 -9.281 1 58.06 559 TYR A CA 1
ATOM 4249 C C . TYR A 1 559 ? 26.578 -39.938 -10.492 1 58.06 559 TYR A C 1
ATOM 4251 O O . TYR A 1 559 ? 27.781 -39.906 -10.68 1 58.06 559 TYR A O 1
ATOM 4259 N N . TYR A 1 560 ? 25.766 -39.281 -11.156 1 59.75 560 TYR A N 1
ATOM 4260 C CA . TYR A 1 560 ? 26.266 -38.656 -12.375 1 59.75 560 TYR A CA 1
ATOM 4261 C C . TYR A 1 560 ? 26.875 -37.281 -12.086 1 59.75 560 TYR A C 1
ATOM 4263 O O . TYR A 1 560 ? 27.594 -36.719 -12.914 1 59.75 560 TYR A O 1
ATOM 4271 N N . LYS A 1 561 ? 26.656 -36.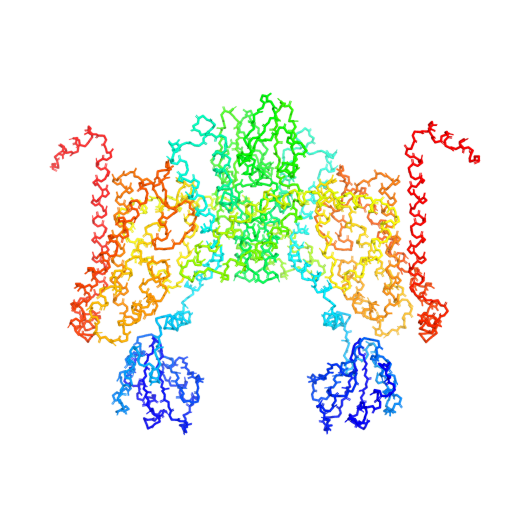688 -10.992 1 57.88 561 LYS A N 1
ATOM 4272 C CA . LYS A 1 561 ? 27.359 -35.469 -10.539 1 57.88 561 LYS A CA 1
ATOM 4273 C C . LYS A 1 561 ? 28.766 -35.781 -10.078 1 57.88 561 LYS A C 1
ATOM 4275 O O . LYS A 1 561 ? 29.625 -34.906 -10 1 57.88 561 LYS A O 1
ATOM 4280 N N . LEU A 1 562 ? 29 -36.969 -9.711 1 59.34 562 LEU A N 1
ATOM 4281 C CA . LEU A 1 562 ? 30.344 -37.344 -9.328 1 59.34 562 LEU A CA 1
ATOM 4282 C C . LEU A 1 562 ? 31.297 -37.25 -10.516 1 59.34 562 LEU A C 1
ATOM 4284 O O . LEU A 1 562 ? 30.891 -37.5 -11.656 1 59.34 562 LEU A O 1
ATOM 4288 N N . PRO A 1 563 ? 32.5 -36.594 -10.219 1 62.41 563 PRO A N 1
ATOM 4289 C CA . PRO A 1 563 ? 33.469 -36.625 -11.297 1 62.41 563 PRO A CA 1
ATOM 4290 C C . PRO A 1 563 ? 33.625 -38.031 -11.93 1 62.41 563 PRO A C 1
ATOM 4292 O O . PRO A 1 563 ? 33.344 -39.031 -11.273 1 62.41 563 PRO A O 1
ATOM 4295 N N . LYS A 1 564 ? 33.75 -38.062 -13.266 1 62.78 564 LYS A N 1
ATOM 4296 C CA . LYS A 1 564 ? 33.875 -39.312 -14.016 1 62.78 564 LYS A CA 1
ATOM 4297 C C . LYS A 1 564 ? 34.719 -40.312 -13.266 1 62.78 564 LYS A C 1
ATOM 4299 O O . LYS A 1 564 ? 34.438 -41.5 -13.266 1 62.78 564 LYS A O 1
ATOM 4304 N N . THR A 1 565 ? 35.812 -39.781 -12.695 1 64.56 565 THR A N 1
ATOM 4305 C CA . THR A 1 565 ? 36.75 -40.625 -11.984 1 64.56 565 THR A CA 1
ATOM 4306 C C . THR A 1 565 ? 36.062 -41.344 -10.812 1 64.56 565 THR A C 1
ATOM 4308 O O . THR A 1 565 ? 36.281 -42.531 -10.57 1 64.56 565 THR A O 1
ATOM 4311 N N . GLU A 1 566 ? 35.094 -40.688 -10.219 1 64.69 566 GLU A N 1
ATOM 4312 C CA . GLU A 1 566 ? 34.438 -41.25 -9.055 1 64.69 566 GLU A CA 1
ATOM 4313 C C . GLU A 1 566 ? 33.281 -42.156 -9.469 1 64.69 566 GLU A C 1
ATOM 4315 O O . GLU A 1 566 ? 33.062 -43.188 -8.844 1 64.69 566 GLU A O 1
ATOM 4320 N N . ARG A 1 567 ? 32.719 -41.875 -10.516 1 68 567 ARG A N 1
ATOM 4321 C CA . ARG A 1 567 ? 31.688 -42.719 -11.094 1 68 567 ARG A CA 1
ATOM 4322 C C . ARG A 1 567 ? 32.281 -44.062 -11.547 1 68 567 ARG A C 1
ATOM 4324 O O . ARG A 1 567 ? 31.641 -45.125 -11.359 1 68 567 ARG A O 1
ATOM 4331 N N . LEU A 1 568 ? 33.469 -43.875 -12.047 1 63.66 568 LEU A N 1
ATOM 4332 C CA . LEU A 1 568 ? 34.188 -45.094 -12.453 1 63.66 568 LEU A CA 1
ATOM 4333 C C . LEU A 1 568 ? 34.562 -45.906 -11.234 1 63.66 568 LEU A C 1
ATOM 4335 O O . LEU A 1 568 ? 34.5 -47.156 -11.281 1 63.66 568 LEU A O 1
ATOM 4339 N N . LYS A 1 569 ? 34.781 -45.281 -10.18 1 62.53 569 LYS A N 1
ATOM 4340 C CA . LYS A 1 569 ? 35.125 -45.969 -8.945 1 62.53 569 LYS A CA 1
ATOM 4341 C C . LYS A 1 569 ? 33.906 -46.688 -8.383 1 62.53 569 LYS A C 1
ATOM 4343 O O . LYS A 1 569 ? 34 -47.812 -7.91 1 62.53 569 LYS A O 1
ATOM 4348 N N . ILE A 1 570 ? 32.812 -46 -8.445 1 60.91 570 ILE A N 1
ATOM 4349 C CA . ILE A 1 570 ? 31.594 -46.594 -7.941 1 60.91 570 ILE A CA 1
ATOM 4350 C C . ILE A 1 570 ? 31.141 -47.719 -8.852 1 60.91 570 ILE A C 1
ATOM 4352 O O . ILE A 1 570 ? 30.672 -48.75 -8.383 1 60.91 570 ILE A O 1
ATOM 4356 N N . LYS A 1 571 ? 31.25 -47.469 -10.117 1 56.5 571 LYS A N 1
ATOM 4357 C CA . LYS A 1 571 ? 30.953 -48.531 -11.07 1 56.5 571 LYS A CA 1
ATOM 4358 C C . LYS A 1 571 ? 31.797 -49.781 -10.789 1 56.5 571 LYS A C 1
ATOM 4360 O O . LYS A 1 571 ? 31.344 -50.906 -10.961 1 56.5 571 LYS A O 1
ATOM 4365 N N . GLU A 1 572 ? 33.031 -49.438 -10.469 1 52.69 572 GLU A N 1
ATOM 4366 C CA . GLU A 1 572 ? 33.938 -50.531 -10.172 1 52.69 572 GLU A CA 1
ATOM 4367 C C . GLU A 1 572 ? 33.75 -51.031 -8.742 1 52.69 572 GLU A C 1
ATOM 4369 O O . GLU A 1 572 ? 34.375 -52.031 -8.336 1 52.69 572 GLU A O 1
ATOM 4374 N N . ALA A 1 573 ? 33.062 -50.219 -7.961 1 47.75 573 ALA A N 1
ATOM 4375 C CA . ALA A 1 573 ? 32.844 -50.719 -6.605 1 47.75 573 ALA A CA 1
ATOM 4376 C C . ALA A 1 573 ? 31.906 -51.906 -6.613 1 47.75 573 ALA A C 1
ATOM 4378 O O . ALA A 1 573 ? 30.734 -51.781 -6.957 1 47.75 573 ALA A O 1
ATOM 4379 N N . LYS A 1 574 ? 32.375 -52.969 -7.008 1 46 574 LYS A N 1
ATOM 4380 C CA . LYS A 1 574 ? 31.766 -54.281 -6.867 1 46 574 LYS A CA 1
ATOM 4381 C C . LYS A 1 574 ? 31.125 -54.438 -5.488 1 46 574 LYS A C 1
ATOM 4383 O O . LYS A 1 574 ? 31.75 -54.125 -4.473 1 46 574 LYS A O 1
ATOM 4388 N N . VAL A 1 575 ? 29.859 -54.281 -5.379 1 43.97 575 VAL A N 1
ATOM 4389 C CA . VAL A 1 575 ? 29.203 -54.844 -4.207 1 43.97 575 VAL A CA 1
ATOM 4390 C C . VAL A 1 575 ? 29.844 -56.188 -3.879 1 43.97 575 VAL A C 1
ATOM 4392 O O . VAL A 1 575 ? 29.797 -57.125 -4.684 1 43.97 575 VAL A O 1
ATOM 4395 N N . GLU A 1 576 ? 30.812 -56.156 -3.146 1 31.3 576 GLU A N 1
ATOM 4396 C CA . GLU A 1 576 ? 31.125 -57.438 -2.521 1 31.3 576 GLU A CA 1
ATOM 4397 C C . GLU A 1 576 ? 29.984 -57.906 -1.621 1 31.3 576 GLU A C 1
ATOM 4399 O O . GLU A 1 576 ? 29.375 -57.094 -0.92 1 31.3 576 GLU A O 1
ATOM 4404 N N . MET B 1 1 ? -39.375 31.156 -7.965 1 36.78 1 MET B N 1
ATOM 4405 C CA . MET B 1 1 ? -40.344 31.656 -6.992 1 36.78 1 MET B CA 1
ATOM 4406 C C . MET B 1 1 ? -39.781 31.578 -5.574 1 36.78 1 MET B C 1
ATOM 4408 O O . MET B 1 1 ? -39.125 30.609 -5.211 1 36.78 1 MET B O 1
ATOM 4412 N N . ALA B 1 2 ? -39.688 32.656 -4.973 1 51.12 2 ALA B N 1
ATOM 4413 C CA . ALA B 1 2 ? -39.188 32.781 -3.609 1 51.12 2 ALA B CA 1
ATOM 4414 C C . ALA B 1 2 ? -39.875 31.797 -2.67 1 51.12 2 ALA B C 1
ATOM 4416 O O . ALA B 1 2 ? -41.094 31.688 -2.672 1 51.12 2 ALA B O 1
ATOM 4417 N N . LYS B 1 3 ? -39.094 30.938 -2.016 1 67.69 3 LYS B N 1
ATOM 4418 C CA . LYS B 1 3 ? -39.656 30 -1.046 1 67.69 3 LYS B CA 1
ATOM 4419 C C . LYS B 1 3 ? -40.406 30.75 0.052 1 67.69 3 LYS B C 1
ATOM 4421 O O . LYS B 1 3 ? -39.875 31.641 0.701 1 67.69 3 LYS B O 1
ATOM 4426 N N . ASP B 1 4 ? -41.656 30.641 0.024 1 76.69 4 ASP B N 1
ATOM 4427 C CA . ASP B 1 4 ? -42.5 31.25 1.046 1 76.69 4 ASP B CA 1
ATOM 4428 C C . ASP B 1 4 ? -42.656 30.344 2.26 1 76.69 4 ASP B C 1
ATOM 4430 O O . ASP B 1 4 ? -43.344 29.312 2.191 1 76.69 4 ASP B O 1
ATOM 4434 N N . ALA B 1 5 ? -41.969 30.734 3.289 1 82.75 5 ALA B N 1
ATOM 4435 C CA . ALA B 1 5 ? -41.938 29.922 4.504 1 82.75 5 ALA B CA 1
ATOM 4436 C C . ALA B 1 5 ? -43.344 29.812 5.117 1 82.75 5 ALA B C 1
ATOM 4438 O O . ALA B 1 5 ? -43.75 28.734 5.59 1 82.75 5 ALA B O 1
ATOM 4439 N N . LYS B 1 6 ? -44.062 30.938 5.07 1 85.12 6 LYS B N 1
ATOM 4440 C CA . LYS B 1 6 ? -45.406 30.953 5.656 1 85.12 6 LYS B CA 1
ATOM 4441 C C . LYS B 1 6 ? -46.344 30.047 4.887 1 85.12 6 LYS B C 1
ATOM 4443 O O . LYS B 1 6 ? -47.094 29.281 5.488 1 85.12 6 LYS B O 1
ATOM 4448 N N . GLN B 1 7 ? -46.188 30.203 3.615 1 88.69 7 GLN B N 1
ATOM 4449 C CA . GLN B 1 7 ? -47.031 29.344 2.783 1 88.69 7 GLN B CA 1
ATOM 4450 C C . GLN B 1 7 ? -46.656 27.875 2.945 1 88.69 7 GLN B C 1
ATOM 4452 O O . GLN B 1 7 ? -47.531 27.016 3.018 1 88.69 7 GLN B O 1
ATOM 4457 N N . THR B 1 8 ? -45.406 27.594 2.998 1 89.75 8 THR B N 1
ATOM 4458 C CA . THR B 1 8 ? -44.938 26.219 3.176 1 89.75 8 THR B CA 1
ATOM 4459 C C . THR B 1 8 ? -45.438 25.656 4.5 1 89.75 8 THR B C 1
ATOM 4461 O O . THR B 1 8 ? -45.906 24.516 4.555 1 89.75 8 THR B O 1
ATOM 4464 N N . ALA B 1 9 ? -45.312 26.422 5.5 1 89.19 9 ALA B N 1
ATOM 4465 C CA . ALA B 1 9 ? -45.781 26 6.809 1 89.19 9 ALA B CA 1
ATOM 4466 C C . ALA B 1 9 ? -47.281 25.688 6.762 1 89.19 9 ALA B C 1
ATOM 4468 O O . ALA B 1 9 ? -47.719 24.672 7.32 1 89.19 9 ALA B O 1
ATOM 4469 N N . LYS B 1 10 ? -47.969 26.516 6.117 1 89.69 10 LYS B N 1
ATOM 4470 C CA . LYS B 1 10 ? -49.406 26.312 5.969 1 89.69 10 LYS B CA 1
ATOM 4471 C C . LYS B 1 10 ? -49.688 25.031 5.195 1 89.69 10 LYS B C 1
ATOM 4473 O O . LYS B 1 10 ? -50.594 24.266 5.57 1 89.69 10 LYS B O 1
ATOM 4478 N N . ASP B 1 11 ? -48.938 24.875 4.191 1 91.06 11 ASP B N 1
ATOM 4479 C CA . ASP B 1 11 ? -49.094 23.672 3.383 1 91.06 11 ASP B CA 1
ATOM 4480 C C . ASP B 1 11 ? -48.812 22.406 4.195 1 91.06 11 ASP B C 1
ATOM 4482 O O . ASP B 1 11 ? -49.5 21.406 4.066 1 91.06 11 ASP B O 1
ATOM 4486 N N . LEU B 1 12 ? -47.812 22.469 4.973 1 91.75 12 LEU B N 1
ATOM 4487 C CA . LEU B 1 12 ? -47.438 21.344 5.816 1 91.75 12 LEU B CA 1
ATOM 4488 C C . LEU B 1 12 ? -48.531 21.031 6.828 1 91.75 12 LEU B C 1
ATOM 4490 O O . LEU B 1 12 ? -48.906 19.875 7.02 1 91.75 12 LEU B O 1
ATOM 4494 N N . ILE B 1 13 ? -49.062 22.062 7.395 1 89.19 13 ILE B N 1
ATOM 4495 C CA . ILE B 1 13 ? -50.094 21.906 8.414 1 89.19 13 ILE B CA 1
ATOM 4496 C C . ILE B 1 13 ? -51.375 21.359 7.785 1 89.19 13 ILE B C 1
ATOM 4498 O O . ILE B 1 13 ? -52.094 20.562 8.406 1 89.19 13 ILE B O 1
ATOM 4502 N N . ASP B 1 14 ? -51.562 21.766 6.613 1 90.06 14 ASP B N 1
ATOM 4503 C CA . ASP B 1 14 ? -52.719 21.266 5.906 1 90.06 14 ASP B CA 1
ATOM 4504 C C . ASP B 1 14 ? -52.656 19.75 5.738 1 90.06 14 ASP B C 1
ATOM 4506 O O . ASP B 1 14 ? -53.688 19.078 5.77 1 90.06 14 ASP B O 1
ATOM 4510 N N . VAL B 1 15 ? -51.531 19.266 5.617 1 90.75 15 VAL B N 1
ATOM 4511 C CA . VAL B 1 15 ? -51.375 17.828 5.406 1 90.75 15 VAL B CA 1
ATOM 4512 C C . VAL B 1 15 ? -51.25 17.125 6.754 1 90.75 15 VAL B C 1
ATOM 4514 O O . VAL B 1 15 ? -51.875 16.094 6.977 1 90.75 15 VAL B O 1
ATOM 4517 N N . ILE B 1 16 ? -50.5 17.656 7.656 1 89.75 16 ILE B N 1
ATOM 4518 C CA . ILE B 1 16 ? -50.156 17.016 8.922 1 89.75 16 ILE B CA 1
ATOM 4519 C C . ILE B 1 16 ? -51.281 17.188 9.914 1 89.75 16 ILE B C 1
ATOM 4521 O O . ILE B 1 16 ? -51.531 16.328 10.766 1 89.75 16 ILE B O 1
ATOM 4525 N N . LYS B 1 17 ? -52.031 18.312 9.773 1 87 17 LYS B N 1
ATOM 4526 C CA . LYS B 1 17 ? -53.062 18.766 10.727 1 87 17 LYS B CA 1
ATOM 4527 C C . LYS B 1 17 ? -52.438 19.109 12.07 1 87 17 LYS B C 1
ATOM 4529 O O . LYS B 1 17 ? -51.719 18.297 12.656 1 87 17 LYS B O 1
ATOM 4534 N N . ALA B 1 18 ? -52.688 20.203 12.547 1 84.81 18 ALA B N 1
ATOM 4535 C CA . ALA B 1 18 ? -52.094 20.766 13.742 1 84.81 18 ALA B CA 1
ATOM 4536 C C . ALA B 1 18 ? -52.344 19.891 14.961 1 84.81 18 ALA B C 1
ATOM 4538 O O . ALA B 1 18 ? -51.5 19.75 15.836 1 84.81 18 ALA B O 1
ATOM 4539 N N . ASP B 1 19 ? -53.469 19.203 14.945 1 83.62 19 ASP B N 1
ATOM 4540 C CA . ASP B 1 19 ? -53.875 18.391 16.094 1 83.62 19 ASP B CA 1
ATOM 4541 C C . ASP B 1 19 ? -53 17.141 16.234 1 83.62 19 ASP B C 1
ATOM 4543 O O . ASP B 1 19 ? -52.938 16.547 17.312 1 83.62 19 ASP B O 1
ATOM 4547 N N . ASN B 1 20 ? -52.406 16.797 15.219 1 86.12 20 ASN B N 1
ATOM 4548 C CA . ASN B 1 20 ? -51.562 15.586 15.242 1 86.12 20 ASN B CA 1
ATOM 4549 C C . ASN B 1 20 ? -50.188 15.875 15.781 1 86.12 20 ASN B C 1
ATOM 4551 O O . ASN B 1 20 ? -49.406 14.945 16.062 1 86.12 20 ASN B O 1
ATOM 4555 N N . VAL B 1 21 ? -49.875 17.094 15.914 1 84.75 21 VAL B N 1
ATOM 4556 C CA . VAL B 1 21 ? -48.5 17.484 16.281 1 84.75 21 VAL B CA 1
ATOM 4557 C C . VAL B 1 21 ? -48.406 17.609 17.812 1 84.75 21 VAL B C 1
ATOM 4559 O O . VAL B 1 21 ? -49.188 18.344 18.438 1 84.75 21 VAL B O 1
ATOM 4562 N N . VAL B 1 22 ? -47.531 16.875 18.344 1 80.88 22 VAL B N 1
ATOM 4563 C CA . VAL B 1 22 ? -47.312 16.922 19.781 1 80.88 22 VAL B CA 1
ATOM 4564 C C . VAL B 1 22 ? -46.219 17.953 20.109 1 80.88 22 VAL B C 1
ATOM 4566 O O . VAL B 1 22 ? -46.375 18.75 21.031 1 80.88 22 VAL B O 1
ATOM 4569 N N . SER B 1 23 ? -45.188 17.859 19.391 1 79.19 23 SER B N 1
ATOM 4570 C CA . SER B 1 23 ? -44.094 18.828 19.516 1 79.19 23 SER B CA 1
ATOM 4571 C C . SER B 1 23 ? -43.344 18.984 18.203 1 79.19 23 SER B C 1
ATOM 4573 O O . SER B 1 23 ? -43.5 18.172 17.297 1 79.19 23 SER B O 1
ATOM 4575 N N . TYR B 1 24 ? -42.75 20.172 18.047 1 80 24 TYR B N 1
ATOM 4576 C CA . TYR B 1 24 ? -41.969 20.422 16.828 1 80 24 TYR B CA 1
ATOM 4577 C C . TYR B 1 24 ? -40.625 21.047 17.172 1 80 24 TYR B C 1
ATOM 4579 O O . TYR B 1 24 ? -40.469 21.703 18.203 1 80 24 TYR B O 1
ATOM 4587 N N . THR B 1 25 ? -39.594 20.547 16.406 1 76.31 25 THR B N 1
ATOM 4588 C CA . THR B 1 25 ? -38.281 21.172 16.422 1 76.31 25 THR B CA 1
ATOM 4589 C C . THR B 1 25 ? -37.656 21.141 15.039 1 76.31 25 THR B C 1
ATOM 4591 O O . THR B 1 25 ? -38.25 20.672 14.078 1 76.31 25 THR B O 1
ATOM 4594 N N . ASN B 1 26 ? -36.719 21.875 14.883 1 69.06 26 ASN B N 1
ATOM 4595 C CA . ASN B 1 26 ? -36 21.766 13.617 1 69.06 26 ASN B CA 1
ATOM 4596 C C . ASN B 1 26 ? -34.5 21.594 13.828 1 69.06 26 ASN B C 1
ATOM 4598 O O . ASN B 1 26 ? -33.969 21.953 14.883 1 69.06 26 ASN B O 1
ATOM 4602 N N . CYS B 1 27 ? -34 20.828 12.922 1 61 27 CYS B N 1
ATOM 4603 C CA . CYS B 1 27 ? -32.562 20.812 12.82 1 61 27 CYS B CA 1
ATOM 4604 C C . CYS B 1 27 ? -32.062 21.688 11.672 1 61 27 CYS B C 1
ATOM 4606 O O . CYS B 1 27 ? -32.75 22.641 11.281 1 61 27 CYS B O 1
ATOM 4608 N N . LEU B 1 28 ? -30.906 21.406 11.102 1 58.66 28 LEU B N 1
ATOM 4609 C CA . LEU B 1 28 ? -30.312 22.25 10.086 1 58.66 28 LEU B CA 1
ATOM 4610 C C . LEU B 1 28 ? -31.141 22.234 8.805 1 58.66 28 LEU B C 1
ATOM 4612 O O . LEU B 1 28 ? -31.266 23.25 8.125 1 58.66 28 LEU B O 1
ATOM 4616 N N . THR B 1 29 ? -31.672 21.141 8.602 1 65.75 29 THR B N 1
ATOM 4617 C CA . THR B 1 29 ? -32.344 21.047 7.309 1 65.75 29 THR B CA 1
ATOM 4618 C C . THR B 1 29 ? -33.75 20.453 7.473 1 65.75 29 THR B C 1
ATOM 4620 O O . THR B 1 29 ? -34.531 20.438 6.52 1 65.75 29 THR B O 1
ATOM 4623 N N . ARG B 1 30 ? -34.062 20.031 8.664 1 78.62 30 ARG B N 1
ATOM 4624 C CA . ARG B 1 30 ? -35.312 19.266 8.789 1 78.62 30 ARG B CA 1
ATOM 4625 C C . ARG B 1 30 ? -36.188 19.844 9.891 1 78.62 30 ARG B C 1
ATOM 4627 O O . ARG B 1 30 ? -35.688 20.266 10.938 1 78.62 30 ARG B O 1
ATOM 4634 N N . LEU B 1 31 ? -37.469 19.953 9.555 1 82.38 31 LEU B N 1
ATOM 4635 C CA . LEU B 1 31 ? -38.531 20.109 10.555 1 82.38 31 LEU B CA 1
ATOM 4636 C C . LEU B 1 31 ? -38.875 18.781 11.195 1 82.38 31 LEU B C 1
ATOM 4638 O O . LEU B 1 31 ? -39.219 17.828 10.5 1 82.38 31 LEU B O 1
ATOM 4642 N N . ARG B 1 32 ? -38.531 18.641 12.406 1 80.12 32 ARG B N 1
ATOM 4643 C CA . ARG B 1 32 ? -38.781 17.422 13.148 1 80.12 32 ARG B CA 1
ATOM 4644 C C . ARG B 1 32 ? -40.062 17.547 13.953 1 80.12 32 ARG B C 1
ATOM 4646 O O . ARG B 1 32 ? -40.25 18.5 14.711 1 80.12 32 ARG B O 1
ATOM 4653 N N . LEU B 1 33 ? -40.938 16.578 13.734 1 82.31 33 LEU B N 1
ATOM 4654 C CA . LEU B 1 33 ? -42.25 16.594 14.406 1 82.31 33 LEU B CA 1
ATOM 4655 C C . LEU B 1 33 ? -42.438 15.312 15.203 1 82.31 33 LEU B C 1
ATOM 4657 O O . LEU B 1 33 ? -42.125 14.219 14.734 1 82.31 33 LEU B O 1
ATOM 4661 N N . ASN B 1 34 ? -42.688 15.43 16.438 1 78.44 34 ASN B N 1
ATOM 4662 C CA . ASN B 1 34 ? -43.344 14.336 17.156 1 78.44 34 ASN B CA 1
ATOM 4663 C C . ASN B 1 34 ? -44.844 14.336 16.938 1 78.44 34 ASN B C 1
ATOM 4665 O O . ASN B 1 34 ? -45.531 15.336 17.203 1 78.44 34 ASN B O 1
ATOM 4669 N N . ILE B 1 35 ? -45.375 13.258 16.453 1 81.94 35 ILE B N 1
ATOM 4670 C CA . ILE B 1 35 ? -46.781 13.195 16.094 1 81.94 35 ILE B CA 1
ATOM 4671 C C . ILE B 1 35 ? -47.469 12.117 16.922 1 81.94 35 ILE B C 1
ATOM 4673 O O . ILE B 1 35 ? -46.812 11.227 17.469 1 81.94 35 ILE B O 1
ATOM 4677 N N . LYS B 1 36 ? -48.719 12.305 17.062 1 79.38 36 LYS B N 1
ATOM 4678 C CA . LYS B 1 36 ? -49.531 11.312 17.766 1 79.38 36 LYS B CA 1
ATOM 4679 C C . LYS B 1 36 ? -49.469 9.953 17.078 1 79.38 36 LYS B C 1
ATOM 4681 O O . LYS B 1 36 ? -49.375 9.875 15.844 1 79.38 36 LYS B O 1
ATOM 4686 N N . ALA B 1 37 ? -49.438 8.898 17.844 1 77.19 37 ALA B N 1
ATOM 4687 C CA . ALA B 1 37 ? -49.312 7.523 17.375 1 77.19 37 ALA B CA 1
ATOM 4688 C C . ALA B 1 37 ? -50.438 7.191 16.391 1 77.19 37 ALA B C 1
ATOM 4690 O O . ALA B 1 37 ? -50.219 6.422 15.445 1 77.19 37 ALA B O 1
ATOM 4691 N N . ASN B 1 38 ? -51.562 7.824 16.516 1 72.94 38 ASN B N 1
ATOM 4692 C CA . ASN B 1 38 ? -52.719 7.535 15.648 1 72.94 38 ASN B CA 1
ATOM 4693 C C . ASN B 1 38 ? -52.875 8.594 14.562 1 72.94 38 ASN B C 1
ATOM 4695 O O . ASN B 1 38 ? -53.938 8.695 13.953 1 72.94 38 ASN B O 1
ATOM 4699 N N . ALA B 1 39 ? -51.812 9.328 14.375 1 77.38 39 ALA B N 1
ATOM 4700 C CA . ALA B 1 39 ? -51.906 10.375 13.367 1 77.38 39 ALA B CA 1
ATOM 4701 C C . ALA B 1 39 ? -51.969 9.789 11.961 1 77.38 39 ALA B C 1
ATOM 4703 O O . ALA B 1 39 ? -51.156 8.914 11.617 1 77.38 39 ALA B O 1
ATOM 4704 N N . ASN B 1 40 ? -53 9.977 11.188 1 81 40 ASN B N 1
ATOM 4705 C CA . ASN B 1 40 ? -53.125 9.555 9.797 1 81 40 ASN B CA 1
ATOM 4706 C C . ASN B 1 40 ? -52.625 10.633 8.844 1 81 40 ASN B C 1
ATOM 4708 O O . ASN B 1 40 ? -53.406 11.477 8.383 1 81 40 ASN B O 1
ATOM 4712 N N . ILE B 1 41 ? -51.344 10.672 8.586 1 83.56 41 ILE B N 1
ATOM 4713 C CA . ILE B 1 41 ? -50.719 11.68 7.754 1 83.56 41 ILE B CA 1
ATOM 4714 C C . ILE B 1 41 ? -50.406 11.109 6.371 1 83.56 41 ILE B C 1
ATOM 4716 O O . ILE B 1 41 ? -49.844 10.016 6.25 1 83.56 41 ILE B O 1
ATOM 4720 N N . ASP B 1 42 ? -50.844 11.742 5.32 1 85.81 42 ASP B N 1
ATOM 4721 C CA . ASP B 1 42 ? -50.562 11.367 3.939 1 85.81 42 ASP B CA 1
ATOM 4722 C C . ASP B 1 42 ? -49.125 11.719 3.572 1 85.81 42 ASP B C 1
ATOM 4724 O O . ASP B 1 42 ? -48.844 12.844 3.16 1 85.81 42 ASP B O 1
ATOM 4728 N N . LEU B 1 43 ? -48.312 10.766 3.689 1 83.31 43 LEU B N 1
ATOM 4729 C CA . LEU B 1 43 ? -46.906 10.984 3.475 1 83.31 43 LEU B CA 1
ATOM 4730 C C . LEU B 1 43 ? -46.625 11.344 2.02 1 83.31 43 LEU B C 1
ATOM 4732 O O . LEU B 1 43 ? -45.688 12.125 1.732 1 83.31 43 LEU B O 1
ATOM 4736 N N . GLU B 1 44 ? -47.406 10.859 1.178 1 80.69 44 GLU B N 1
ATOM 4737 C CA . GLU B 1 44 ? -47.219 11.164 -0.239 1 80.69 44 GLU B CA 1
ATOM 4738 C C . GLU B 1 44 ? -47.562 12.617 -0.545 1 80.69 44 GLU B C 1
ATOM 4740 O O . GLU B 1 44 ? -46.875 13.281 -1.304 1 80.69 44 GLU B O 1
ATOM 4745 N N . LYS B 1 45 ? -48.594 12.992 -0.025 1 82.38 45 LYS B N 1
ATOM 4746 C CA . LYS B 1 45 ? -48.969 14.398 -0.186 1 82.38 45 LYS B CA 1
ATOM 4747 C C . LYS B 1 45 ? -47.969 15.32 0.461 1 82.38 45 LYS B C 1
ATOM 4749 O O . LYS B 1 45 ? -47.656 16.391 -0.072 1 82.38 45 LYS B O 1
ATOM 4754 N N . LEU B 1 46 ? -47.375 14.859 1.527 1 87.44 46 LEU B N 1
ATOM 4755 C CA . LEU B 1 46 ? -46.344 15.633 2.207 1 87.44 46 LEU B CA 1
ATOM 4756 C C . LEU B 1 46 ? -45.094 15.75 1.345 1 87.44 46 LEU B C 1
ATOM 4758 O O . LEU B 1 46 ? -44.5 16.828 1.231 1 87.44 46 LEU B O 1
ATOM 4762 N N . LYS B 1 47 ? -44.781 14.734 0.716 1 82.88 47 LYS B N 1
ATOM 4763 C CA . LYS B 1 47 ? -43.594 14.695 -0.16 1 82.88 47 LYS B CA 1
ATOM 4764 C C . LYS B 1 47 ? -43.812 15.57 -1.389 1 82.88 47 LYS B C 1
ATOM 4766 O O . LYS B 1 47 ? -42.844 16.141 -1.911 1 82.88 47 LYS B O 1
ATOM 4771 N N . ALA B 1 48 ? -45.031 15.719 -1.704 1 80.5 48 ALA B N 1
ATOM 4772 C CA . ALA B 1 48 ? -45.375 16.469 -2.908 1 80.5 48 ALA B CA 1
ATOM 4773 C C . ALA B 1 48 ? -45.562 17.953 -2.596 1 80.5 48 ALA B C 1
ATOM 4775 O O . ALA B 1 48 ? -45.75 18.766 -3.504 1 80.5 48 ALA B O 1
ATOM 4776 N N . THR B 1 49 ? -45.562 18.266 -1.395 1 84.38 49 THR B N 1
ATOM 4777 C CA . THR B 1 49 ? -45.75 19.656 -0.996 1 84.38 49 THR B CA 1
ATOM 4778 C C . THR B 1 49 ? -44.594 20.5 -1.522 1 84.38 49 THR B C 1
ATOM 4780 O O . THR B 1 49 ? -43.406 20.109 -1.429 1 84.38 49 THR B O 1
ATOM 4783 N N . PRO B 1 50 ? -44.875 21.594 -2.006 1 81.75 50 PRO B N 1
ATOM 4784 C CA . PRO B 1 50 ? -43.812 22.469 -2.525 1 81.75 50 PRO B CA 1
ATOM 4785 C C . PRO B 1 50 ? -42.75 22.812 -1.474 1 81.75 50 PRO B C 1
ATOM 4787 O O . PRO B 1 50 ? -43.094 23.016 -0.306 1 81.75 50 PRO B O 1
ATOM 4790 N N . ASN B 1 51 ? -41.469 22.703 -1.781 1 80.06 51 ASN B N 1
ATOM 4791 C CA . ASN B 1 51 ? -40.281 23.078 -0.99 1 80.06 51 ASN B CA 1
ATOM 4792 C C . ASN B 1 51 ? -39.875 21.953 -0.059 1 80.06 51 ASN B C 1
ATOM 4794 O O . ASN B 1 51 ? -38.906 22.094 0.691 1 80.06 51 ASN B O 1
ATOM 4798 N N . VAL B 1 52 ? -40.656 20.844 -0.059 1 85 52 VAL B N 1
ATOM 4799 C CA . VAL B 1 52 ? -40.281 19.656 0.703 1 85 52 VAL B CA 1
ATOM 4800 C C . VAL B 1 52 ? -39.344 18.797 -0.13 1 85 52 VAL B C 1
ATOM 4802 O O . VAL B 1 52 ? -39.688 18.375 -1.236 1 85 52 VAL B O 1
ATOM 4805 N N . MET B 1 53 ? -38.188 18.594 0.44 1 77.94 53 MET B N 1
ATOM 4806 C CA . MET B 1 53 ? -37.125 17.875 -0.277 1 77.94 53 MET B CA 1
ATOM 4807 C C . MET B 1 53 ? -37.188 16.391 0.048 1 77.94 53 MET B C 1
ATOM 4809 O O . MET B 1 53 ? -36.562 15.57 -0.653 1 77.94 53 MET B O 1
ATOM 4813 N N . GLY B 1 54 ? -37.812 16.078 1.143 1 80.25 54 GLY B N 1
ATOM 4814 C CA . GLY B 1 54 ? -37.938 14.695 1.587 1 80.25 54 GLY B CA 1
ATOM 4815 C C . GLY B 1 54 ? -38.688 14.555 2.9 1 80.25 54 GLY B C 1
ATOM 4816 O O . GLY B 1 54 ? -38.844 15.531 3.641 1 80.25 54 GLY B O 1
ATOM 4817 N N . VAL B 1 55 ? -39.344 13.367 3.082 1 80.81 55 VAL B N 1
ATOM 4818 C CA . VAL B 1 55 ? -40.031 13.062 4.328 1 80.81 55 VAL B CA 1
ATOM 4819 C C . VAL B 1 55 ? -39.5 11.75 4.906 1 80.81 55 VAL B C 1
ATOM 4821 O O . VAL B 1 55 ? -39.344 10.766 4.188 1 80.81 55 VAL B O 1
ATOM 4824 N N . LEU B 1 56 ? -39.031 11.867 6.133 1 78.44 56 LEU B N 1
ATOM 4825 C CA . LEU B 1 56 ? -38.562 10.695 6.855 1 78.44 56 LEU B CA 1
ATOM 4826 C C . LEU B 1 56 ? -39.438 10.398 8.062 1 78.44 56 LEU B C 1
ATOM 4828 O O . LEU B 1 56 ? -39.938 11.312 8.719 1 78.44 56 LEU B O 1
ATOM 4832 N N . THR B 1 57 ? -39.688 9.047 8.273 1 75.12 57 THR B N 1
ATOM 4833 C CA . THR B 1 57 ? -40.406 8.578 9.445 1 75.12 57 THR B CA 1
ATOM 4834 C C . THR B 1 57 ? -39.562 7.621 10.266 1 75.12 57 THR B C 1
ATOM 4836 O O . THR B 1 57 ? -39.719 6.402 10.18 1 75.12 57 THR B O 1
ATOM 4839 N N . PRO B 1 58 ? -38.625 8.195 11.094 1 65.88 58 PRO B N 1
ATOM 4840 C CA . PRO B 1 58 ? -37.719 7.344 11.875 1 65.88 58 PRO B CA 1
ATOM 4841 C C . PRO B 1 58 ? -38.469 6.418 12.828 1 65.88 58 PRO B C 1
ATOM 4843 O O . PRO B 1 58 ? -38 5.32 13.133 1 65.88 58 PRO B O 1
ATOM 4846 N N . SER B 1 59 ? -39.531 6.953 13.375 1 67.06 59 SER B N 1
ATOM 4847 C CA . SER B 1 59 ? -40.438 6.191 14.242 1 67.06 59 SER B CA 1
ATOM 4848 C C . SER B 1 59 ? -41.906 6.492 13.914 1 67.06 59 SER B C 1
ATOM 4850 O O . SER B 1 59 ? -42.188 7.461 13.211 1 67.06 59 SER B O 1
ATOM 4852 N N . PRO B 1 60 ? -42.781 5.621 14.484 1 73.19 60 PRO B N 1
ATOM 4853 C CA . PRO B 1 60 ? -44.219 5.855 14.219 1 73.19 60 PRO B CA 1
ATOM 4854 C C . PRO B 1 60 ? -44.688 7.207 14.75 1 73.19 60 PRO B C 1
ATOM 4856 O O . PRO B 1 60 ? -45.688 7.734 14.273 1 73.19 60 PRO B O 1
ATOM 4859 N N . THR B 1 61 ? -44.031 7.742 15.641 1 76.94 61 THR B N 1
ATOM 4860 C CA . THR B 1 61 ? -44.5 8.992 16.25 1 76.94 61 THR B CA 1
ATOM 4861 C C . THR B 1 61 ? -43.562 10.141 15.883 1 76.94 61 THR B C 1
ATOM 4863 O O . THR B 1 61 ? -43.656 11.234 16.438 1 76.94 61 THR B O 1
ATOM 4866 N N . GLU B 1 62 ? -42.625 9.805 15.008 1 77.44 62 GLU B N 1
ATOM 4867 C CA . GLU B 1 62 ? -41.688 10.852 14.602 1 77.44 62 GLU B CA 1
ATOM 4868 C C . GLU B 1 62 ? -41.75 11.078 13.094 1 77.44 62 GLU B C 1
ATOM 4870 O O . GLU B 1 62 ? -41.75 10.117 12.312 1 77.44 62 GLU B O 1
ATOM 4875 N N . LEU B 1 63 ? -41.906 12.398 12.672 1 84.81 63 LEU B N 1
ATOM 4876 C CA . LEU B 1 63 ? -41.969 12.836 11.273 1 84.81 63 LEU B CA 1
ATOM 4877 C C . LEU B 1 63 ? -40.906 13.914 11.023 1 84.81 63 LEU B C 1
ATOM 4879 O O . LEU B 1 63 ? -40.812 14.898 11.766 1 84.81 63 LEU B O 1
ATOM 4883 N N . GLN B 1 64 ? -40.062 13.562 10.094 1 81.88 64 GLN B N 1
ATOM 4884 C CA . GLN B 1 64 ? -39.031 14.539 9.727 1 81.88 64 GLN B CA 1
ATOM 4885 C C . GLN B 1 64 ? -39.219 15.023 8.289 1 8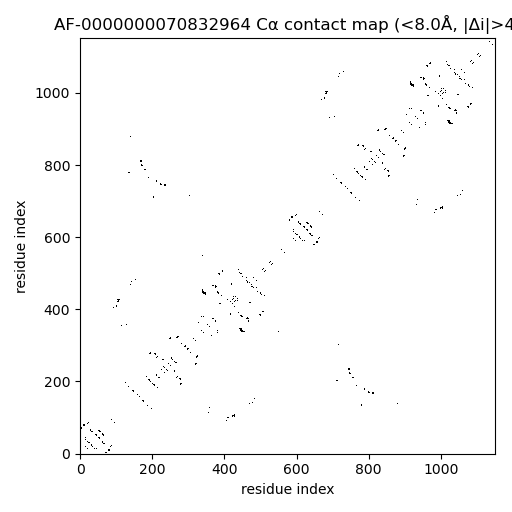1.88 64 GLN B C 1
ATOM 4887 O O . GLN B 1 64 ? -39.344 14.203 7.371 1 81.88 64 GLN B O 1
ATOM 4892 N N . ILE B 1 65 ? -39.375 16.375 8.125 1 86.44 65 ILE B N 1
ATOM 4893 C CA . ILE B 1 65 ? -39.562 16.984 6.82 1 86.44 65 ILE B CA 1
ATOM 4894 C C . ILE B 1 65 ? -38.312 17.766 6.422 1 86.44 65 ILE B C 1
ATOM 4896 O O . ILE B 1 65 ? -37.906 18.703 7.117 1 86.44 65 ILE B O 1
ATOM 4900 N N . VAL B 1 66 ? -37.719 17.297 5.328 1 79.19 66 VAL B N 1
ATOM 4901 C CA . VAL B 1 66 ? -36.5 17.922 4.844 1 79.19 66 VAL B CA 1
ATOM 4902 C C . VAL B 1 66 ? -36.844 19.156 4.023 1 79.19 66 VAL B C 1
ATOM 4904 O O . VAL B 1 66 ? -37.5 19.062 2.979 1 79.19 66 VAL B O 1
ATOM 4907 N N . LEU B 1 67 ? -36.5 20.312 4.492 1 77.5 67 LEU B N 1
ATOM 4908 C CA . LEU B 1 67 ? -36.875 21.594 3.875 1 77.5 67 LEU B CA 1
ATOM 4909 C C . LEU B 1 67 ? -35.625 22.344 3.398 1 77.5 67 LEU B C 1
ATOM 4911 O O . LEU B 1 67 ? -35.719 23.25 2.57 1 77.5 67 LEU B O 1
ATOM 4915 N N . GLY B 1 68 ? -34.469 21.875 3.902 1 66.38 68 GLY B N 1
ATOM 4916 C CA . GLY B 1 68 ? -33.219 22.531 3.508 1 66.38 68 GLY B CA 1
ATOM 4917 C C . GLY B 1 68 ? -32.688 23.5 4.543 1 66.38 68 GLY B C 1
ATOM 4918 O O . GLY B 1 68 ? -33.438 23.938 5.422 1 66.38 68 GLY B O 1
ATOM 4919 N N . PRO B 1 69 ? -31.484 23.844 4.344 1 61.59 69 PRO B N 1
ATOM 4920 C CA . PRO B 1 69 ? -30.844 24.703 5.34 1 61.59 69 PRO B CA 1
ATOM 4921 C C . PRO B 1 69 ? -31.391 26.125 5.328 1 61.59 69 PRO B C 1
ATOM 4923 O O . PRO B 1 69 ? -31.641 26.703 4.262 1 61.59 69 PRO B O 1
ATOM 4926 N N . GLY B 1 70 ? -31.547 26.703 6.5 1 64.25 70 GLY B N 1
ATOM 4927 C CA . GLY B 1 70 ? -32.062 28.062 6.645 1 64.25 70 GLY B CA 1
ATOM 4928 C C . GLY B 1 70 ? -33.562 28.156 6.48 1 64.25 70 GLY B C 1
ATOM 4929 O O . GLY B 1 70 ? -34.25 28.75 7.32 1 64.25 70 GLY B O 1
ATOM 4930 N N . PHE B 1 71 ? -33.969 27.562 5.434 1 75.19 71 PHE B N 1
ATOM 4931 C CA . PHE B 1 71 ? -35.406 27.625 5.133 1 75.19 71 PHE B CA 1
ATOM 4932 C C . PHE B 1 71 ? -36.219 26.922 6.207 1 75.19 71 PHE B C 1
ATOM 4934 O O . PHE B 1 71 ? -37.281 27.391 6.59 1 75.19 71 PHE B O 1
ATOM 4941 N N . VAL B 1 72 ? -35.594 25.906 6.762 1 79.5 72 VAL B N 1
ATOM 4942 C CA . VAL B 1 72 ? -36.312 25.125 7.77 1 79.5 72 VAL B CA 1
ATOM 4943 C C . VAL B 1 72 ? -36.594 25.984 8.992 1 79.5 72 VAL B C 1
ATOM 4945 O O . VAL B 1 72 ? -37.656 25.859 9.609 1 79.5 72 VAL B O 1
ATOM 4948 N N . ASN B 1 73 ? -35.719 26.828 9.281 1 73 73 ASN B N 1
ATOM 4949 C CA . ASN B 1 73 ? -35.938 27.703 10.43 1 73 73 ASN B CA 1
ATOM 4950 C C . ASN B 1 73 ? -37.156 28.594 10.25 1 73 73 ASN B C 1
ATOM 4952 O O . ASN B 1 73 ? -37.969 28.75 11.164 1 73 73 ASN B O 1
ATOM 4956 N N . ASN B 1 74 ? -37.188 29.172 9.062 1 77.62 74 ASN B N 1
ATOM 4957 C CA . ASN B 1 74 ? -38.312 30.047 8.75 1 77.62 74 ASN B CA 1
ATOM 4958 C C . ASN B 1 74 ? -39.625 29.281 8.734 1 77.62 74 ASN B C 1
ATOM 4960 O O . ASN B 1 74 ? -40.656 29.781 9.25 1 77.62 74 ASN B O 1
ATOM 4964 N N . VAL B 1 75 ? -39.531 28.172 8.25 1 85.5 75 VAL B N 1
ATOM 4965 C CA . VAL B 1 75 ? -40.719 27.344 8.18 1 85.5 75 VAL B CA 1
ATOM 4966 C C . VAL B 1 75 ? -41.125 26.906 9.586 1 85.5 75 VAL B C 1
ATOM 4968 O O . VAL B 1 75 ? -42.312 26.953 9.93 1 85.5 75 VAL B O 1
ATOM 4971 N N . THR B 1 76 ? -40.188 26.531 10.305 1 80.75 76 THR B N 1
ATOM 4972 C CA . THR B 1 76 ? -40.469 26.078 11.664 1 80.75 76 THR B CA 1
ATOM 4973 C C . THR B 1 76 ? -41.094 27.203 12.477 1 80.75 76 THR B C 1
ATOM 4975 O O . THR B 1 76 ? -42.062 26.969 13.227 1 80.75 76 THR B O 1
ATOM 4978 N N . GLN B 1 77 ? -40.594 28.359 12.344 1 77.06 77 GLN B N 1
ATOM 4979 C CA . GLN B 1 77 ? -41.156 29.5 13.039 1 77.06 77 GLN B CA 1
ATOM 4980 C C . GLN B 1 77 ? -42.594 29.734 12.609 1 77.06 77 GLN B C 1
ATOM 4982 O O . GLN B 1 77 ? -43.469 29.969 13.453 1 77.06 77 GLN B O 1
ATOM 4987 N N . ALA B 1 78 ? -42.812 29.734 11.359 1 81.25 78 ALA B N 1
ATOM 4988 C CA . ALA B 1 78 ? -44.156 29.906 10.836 1 81.25 78 ALA B CA 1
ATOM 4989 C C . ALA B 1 78 ? -45.062 28.766 11.289 1 81.25 78 ALA B C 1
ATOM 4991 O O . ALA B 1 78 ? -46.25 28.984 11.633 1 81.25 78 ALA B O 1
ATOM 4992 N N . PHE B 1 79 ? -44.531 27.625 11.305 1 85.56 79 PHE B N 1
ATOM 4993 C CA . PHE B 1 79 ? -45.219 26.406 11.719 1 85.56 79 PHE B CA 1
ATOM 4994 C C . PHE B 1 79 ? -45.656 26.5 13.18 1 85.56 79 PHE B C 1
ATOM 4996 O O . PHE B 1 79 ? -46.781 26.188 13.516 1 85.56 79 PHE B O 1
ATOM 5003 N N . GLY B 1 80 ? -44.75 26.844 13.977 1 79.94 80 GLY B N 1
ATOM 5004 C CA . GLY B 1 80 ? -45.031 27.016 15.391 1 79.94 80 GLY B CA 1
ATOM 5005 C C . GLY B 1 80 ? -46.188 27.969 15.664 1 79.94 80 GLY B C 1
ATOM 5006 O O . GLY B 1 80 ? -47 27.719 16.547 1 79.94 80 GLY B O 1
ATOM 5007 N N . LYS B 1 81 ? -46.156 29 14.93 1 78.5 81 LYS B N 1
ATOM 5008 C CA . LYS B 1 81 ? -47.219 30 15.078 1 78.5 81 LYS B CA 1
ATOM 5009 C C . LYS B 1 81 ? -48.594 29.422 14.688 1 78.5 81 LYS B C 1
ATOM 5011 O O . LYS B 1 81 ? -49.625 29.844 15.203 1 78.5 81 LYS B O 1
ATOM 5016 N N . LEU B 1 82 ? -48.531 28.484 13.852 1 81.44 82 LEU B N 1
ATOM 5017 C CA . LEU B 1 82 ? -49.781 27.906 13.328 1 81.44 82 LEU B CA 1
ATOM 5018 C C . LEU B 1 82 ? -50.281 26.781 14.219 1 81.44 82 LEU B C 1
ATOM 5020 O O . LEU B 1 82 ? -51.5 26.562 14.328 1 81.44 82 LEU B O 1
ATOM 5024 N N . VAL B 1 83 ? -49.469 25.984 14.773 1 79.5 83 VAL B N 1
ATOM 5025 C CA . VAL B 1 83 ? -49.906 24.812 15.547 1 79.5 83 VAL B CA 1
ATOM 5026 C C . VAL B 1 83 ? -50.125 25.219 17 1 79.5 83 VAL B C 1
ATOM 5028 O O . VAL B 1 83 ? -50.75 24.484 17.766 1 79.5 83 VAL B O 1
ATOM 5031 N N . ASN B 1 84 ? -50.156 26.438 17.359 1 65.56 84 ASN B N 1
ATOM 5032 C CA . ASN B 1 84 ? -50.375 26.969 18.703 1 65.56 84 ASN B CA 1
ATOM 5033 C C . ASN B 1 84 ? -49.812 26.016 19.766 1 65.56 84 ASN B C 1
ATOM 5035 O O . ASN B 1 84 ? -50.469 25.766 20.781 1 65.56 84 ASN B O 1
ATOM 5039 N N . ILE B 1 85 ? -49.031 25.125 19.484 1 61.19 85 ILE B N 1
ATOM 5040 C CA . ILE B 1 85 ? -48.344 24.266 20.438 1 61.19 85 ILE B CA 1
ATOM 5041 C C . ILE B 1 85 ? -46.969 24.875 20.797 1 61.19 85 ILE B C 1
ATOM 5043 O O . ILE B 1 85 ? -46.406 25.609 20 1 61.19 85 ILE B O 1
ATOM 5047 N N . GLU B 1 86 ? -46.656 24.891 22.047 1 47.53 86 GLU B N 1
ATOM 5048 C CA . GLU B 1 86 ? -45.375 25.391 22.5 1 47.53 86 GLU B CA 1
ATOM 5049 C C . GLU B 1 86 ? -44.219 24.703 21.766 1 47.53 86 GLU B C 1
ATOM 5051 O O . GLU B 1 86 ? -44.281 23.5 21.516 1 47.53 86 GLU B O 1
ATOM 5056 N N . ARG B 1 87 ? -43.531 25.438 20.938 1 49.97 87 ARG B N 1
ATOM 5057 C CA . ARG B 1 87 ? -42.281 24.938 20.391 1 49.97 87 ARG B CA 1
ATOM 5058 C C . ARG B 1 87 ? -41.625 23.984 21.375 1 49.97 87 ARG B C 1
ATOM 5060 O O . ARG B 1 87 ? -41.5 24.297 22.562 1 49.97 87 ARG B O 1
ATOM 5067 N N . SER B 1 88 ? -41.844 22.797 21.219 1 41.81 88 SER B N 1
ATOM 5068 C CA . SER B 1 88 ? -40.938 22.047 22.078 1 41.81 88 SER B CA 1
ATOM 5069 C C . SER B 1 88 ? -39.531 22.641 22.031 1 41.81 88 SER B C 1
ATOM 5071 O O . SER B 1 88 ? -39 22.906 20.953 1 41.81 88 SER B O 1
ATOM 5073 N N . GLU B 1 89 ? -39.375 23.625 22.844 1 31.52 89 GLU B N 1
ATOM 5074 C CA . GLU B 1 89 ? -37.969 24.047 22.875 1 31.52 89 GLU B CA 1
ATOM 5075 C C . GLU B 1 89 ? -37.031 22.938 22.422 1 31.52 89 GLU B C 1
ATOM 5077 O O . GLU B 1 89 ? -37.094 21.812 22.938 1 31.52 89 GLU B O 1
ATOM 5082 N N . TYR B 1 90 ? -36.969 22.75 21.125 1 32.03 90 TYR B N 1
ATOM 5083 C CA . TYR B 1 90 ? -35.625 22.125 21.047 1 32.03 90 TYR B CA 1
ATOM 5084 C C . TYR B 1 90 ? -34.75 22.609 22.188 1 32.03 90 TYR B C 1
ATOM 5086 O O . TYR B 1 90 ? -34.219 23.719 22.141 1 32.03 90 TYR B O 1
ATOM 5094 N N . SER B 1 91 ? -35.25 22.812 23.359 1 29.66 91 SER B N 1
ATOM 5095 C CA . SER B 1 91 ? -34.188 23.062 24.297 1 29.66 91 SER B CA 1
ATOM 5096 C C . SER B 1 91 ? -32.906 22.344 23.891 1 29.66 91 SER B C 1
ATOM 5098 O O . SER B 1 91 ? -32.938 21.156 23.547 1 29.66 91 SER B O 1
ATOM 5100 N N . GLU B 1 92 ? -31.953 23.047 23.172 1 31.11 92 GLU B N 1
ATOM 5101 C CA . GLU B 1 92 ? -30.656 22.438 22.969 1 31.11 92 GLU B CA 1
ATOM 5102 C C . GLU B 1 92 ? -30.516 21.156 23.797 1 31.11 92 GLU B C 1
ATOM 5104 O O . GLU B 1 92 ? -29.766 20.25 23.438 1 31.11 92 GLU B O 1
ATOM 5109 N N . GLY B 1 93 ? -30.688 21.234 25.047 1 28.72 93 GLY B N 1
ATOM 5110 C CA . GLY B 1 93 ? -30.594 20.219 26.078 1 28.72 93 GLY B CA 1
ATOM 5111 C C . GLY B 1 93 ? -31.719 19.188 26.016 1 28.72 93 GLY B C 1
ATOM 5112 O O . GLY B 1 93 ? -31.656 18.156 26.672 1 28.72 93 GLY B O 1
ATOM 5113 N N . ALA B 1 94 ? -33.125 19.688 25.938 1 28.23 94 ALA B N 1
ATOM 5114 C CA . ALA B 1 94 ? -34.125 18.734 26.453 1 28.23 94 ALA B CA 1
ATOM 5115 C C . ALA B 1 94 ? -34.531 17.75 25.359 1 28.23 94 ALA B C 1
ATOM 5117 O O . ALA B 1 94 ? -35.094 18.156 24.328 1 28.23 94 ALA B O 1
ATOM 5118 N N . ASN B 1 95 ? -33.812 16.797 24.75 1 31.09 95 ASN B N 1
ATOM 5119 C CA . ASN B 1 95 ? -34.594 15.633 24.312 1 31.09 95 ASN B CA 1
ATOM 5120 C C . ASN B 1 95 ? -35.938 15.57 24.984 1 31.09 95 ASN B C 1
ATOM 5122 O O . ASN B 1 95 ? -36.062 15.797 26.203 1 31.09 95 ASN B O 1
ATOM 5126 N N . PRO B 1 96 ? -37.062 15.945 24.469 1 32.25 96 PRO B N 1
ATOM 5127 C CA . PRO B 1 96 ? -38.219 15.672 25.312 1 32.25 96 PRO B CA 1
ATOM 5128 C C . PRO B 1 96 ? -37.969 14.578 26.344 1 32.25 96 PRO B C 1
ATOM 5130 O O . PRO B 1 96 ? -38.594 14.562 27.406 1 32.25 96 PRO B O 1
ATOM 5133 N N . SER B 1 97 ? -37.656 13.469 25.859 1 33.12 97 SER B N 1
ATOM 5134 C CA . SER B 1 97 ? -37.5 12.344 26.781 1 33.12 97 SER B CA 1
ATOM 5135 C C . SER B 1 97 ? -36.344 12.555 27.719 1 33.12 97 SER B C 1
ATOM 5137 O O . SER B 1 97 ? -35.188 12.43 27.312 1 33.12 97 SER B O 1
ATOM 5139 N N . GLY B 1 98 ? -36.125 13.836 28.422 1 37.31 98 GLY B N 1
ATOM 5140 C CA . GLY B 1 98 ? -35.156 14.07 29.5 1 37.31 98 GLY B CA 1
ATOM 5141 C C . GLY B 1 98 ? -33.781 13.523 29.219 1 37.31 98 GLY B C 1
ATOM 5142 O O . GLY B 1 98 ? -32.938 13.477 30.109 1 37.31 98 GLY B O 1
ATOM 5143 N N . GLU B 1 99 ? -33.562 12.844 28.141 1 41.03 99 GLU B N 1
ATOM 5144 C CA . GLU B 1 99 ? -32.25 12.156 28.062 1 41.03 99 GLU B CA 1
ATOM 5145 C C . GLU B 1 99 ? -31.172 13.086 27.547 1 41.03 99 GLU B C 1
ATOM 5147 O O . GLU B 1 99 ? -31.375 13.836 26.578 1 41.03 99 GLU B O 1
ATOM 5152 N N . PHE B 1 100 ? -30.219 13.43 28.203 1 52.41 100 PHE B N 1
ATOM 5153 C CA . PHE B 1 100 ? -28.969 14.141 27.953 1 52.41 100 PHE B CA 1
ATOM 5154 C C . PHE B 1 100 ? -28.328 13.672 26.656 1 52.41 100 PHE B C 1
ATOM 5156 O O . PHE B 1 100 ? -28.078 12.477 26.469 1 52.41 100 PHE B O 1
ATOM 5163 N N . ILE B 1 101 ? -28.469 14.648 25.547 1 58.38 101 ILE B N 1
ATOM 5164 C CA . ILE B 1 101 ? -27.703 14.344 24.359 1 58.38 101 ILE B CA 1
ATOM 5165 C C . ILE B 1 101 ? -26.297 14.945 24.469 1 58.38 101 ILE B C 1
ATOM 5167 O O . ILE B 1 101 ? -26.141 16.156 24.578 1 58.38 101 ILE B O 1
ATOM 5171 N N . SER B 1 102 ? -25.359 14.227 24.469 1 67.44 102 SER B N 1
ATOM 5172 C CA . SER B 1 102 ? -23.984 14.664 24.594 1 67.44 102 SER B CA 1
ATOM 5173 C C . SER B 1 102 ? -23.516 15.414 23.359 1 67.44 102 SER B C 1
ATOM 5175 O O . SER B 1 102 ? -24.141 15.305 22.297 1 67.44 102 SER B O 1
ATOM 5177 N N . ALA B 1 103 ? -22.578 16.312 23.438 1 67.12 103 ALA B N 1
ATOM 5178 C CA . ALA B 1 103 ? -22 17.016 22.297 1 67.12 103 ALA B CA 1
ATOM 5179 C C . ALA B 1 103 ? -21.578 16.031 21.203 1 67.12 103 ALA B C 1
ATOM 5181 O O . ALA B 1 103 ? -21.703 16.328 20.016 1 67.12 103 ALA B O 1
ATOM 5182 N N . ALA B 1 104 ? -21.125 14.914 21.578 1 73.31 104 ALA B N 1
ATOM 5183 C CA . ALA B 1 104 ? -20.672 13.891 20.641 1 73.31 104 ALA B CA 1
ATOM 5184 C C . ALA B 1 104 ? -21.844 13.344 19.828 1 73.31 104 ALA B C 1
ATOM 5186 O O . ALA B 1 104 ? -21.719 13.125 18.609 1 73.31 104 ALA B O 1
ATOM 5187 N N . ASP B 1 105 ? -22.906 13.18 20.484 1 70.56 105 ASP B N 1
ATOM 5188 C CA . ASP B 1 105 ? -24.094 12.672 19.797 1 70.56 105 ASP B CA 1
ATOM 5189 C C . ASP B 1 105 ? -24.688 13.727 18.859 1 70.56 105 ASP B C 1
ATOM 5191 O O . ASP B 1 105 ? -25.141 13.398 17.766 1 70.56 105 ASP B O 1
ATOM 5195 N N . ALA B 1 106 ? -24.672 14.883 19.391 1 66.88 106 ALA B N 1
ATOM 5196 C CA . ALA B 1 106 ? -25.125 15.984 18.547 1 66.88 106 ALA B CA 1
ATOM 5197 C C . ALA B 1 106 ? -24.234 16.125 17.312 1 66.88 106 ALA B C 1
ATOM 5199 O O . ALA B 1 106 ? -24.719 16.406 16.219 1 66.88 106 ALA B O 1
ATOM 5200 N N . ALA B 1 107 ? -22.984 15.953 17.531 1 72.94 107 ALA B N 1
ATOM 5201 C CA . ALA B 1 107 ? -22.016 16.062 16.453 1 72.94 107 ALA B CA 1
ATOM 5202 C C . ALA B 1 107 ? -22.297 15.031 15.359 1 72.94 107 ALA B C 1
ATOM 5204 O O . ALA B 1 107 ? -22.172 15.328 14.172 1 72.94 107 ALA B O 1
ATOM 5205 N N . LYS B 1 108 ? -22.594 13.805 15.703 1 72.19 108 LYS B N 1
ATOM 5206 C CA . LYS B 1 108 ? -22.891 12.742 14.75 1 72.19 108 LYS B CA 1
ATOM 5207 C C . LYS B 1 108 ? -24.062 13.117 13.852 1 72.19 108 LYS B C 1
ATOM 5209 O O . LYS B 1 108 ? -24.047 12.852 12.648 1 72.19 108 LYS B O 1
ATOM 5214 N N . GLN B 1 109 ? -24.984 13.758 14.438 1 64.62 109 GLN B N 1
ATOM 5215 C CA . GLN B 1 109 ? -26.172 14.164 13.688 1 64.62 109 GLN B CA 1
ATOM 5216 C C . GLN B 1 109 ? -25.844 15.289 12.719 1 64.62 109 GLN B C 1
ATOM 5218 O O . GLN B 1 109 ? -26.25 15.25 11.555 1 64.62 109 GLN B O 1
ATOM 5223 N N . VAL B 1 110 ? -25.141 16.266 13.234 1 62.59 110 VAL B N 1
ATOM 5224 C CA . VAL B 1 110 ? -24.797 17.422 12.422 1 62.59 110 VAL B CA 1
ATOM 5225 C C . VAL B 1 110 ? -23.906 17 11.258 1 62.59 110 VAL B C 1
ATOM 5227 O O . VAL B 1 110 ? -24.109 17.438 10.117 1 62.59 110 VAL B O 1
ATOM 5230 N N . LYS B 1 111 ? -23.016 16.156 11.523 1 71.81 111 LYS B N 1
ATOM 5231 C CA . LYS B 1 111 ? -22.141 15.656 10.477 1 71.81 111 LYS B CA 1
ATOM 5232 C C . LYS B 1 111 ? -22.922 14.906 9.406 1 71.81 111 LYS B C 1
ATOM 5234 O O . LYS B 1 111 ? -22.641 15.047 8.211 1 71.81 111 LYS B O 1
ATOM 5239 N N . GLY B 1 112 ? -23.781 14.117 9.82 1 68.44 112 GLY B N 1
ATOM 5240 C CA . GLY B 1 112 ? -24.625 13.398 8.875 1 68.44 112 GLY B CA 1
ATOM 5241 C C . GLY B 1 112 ? -25.422 14.312 7.969 1 68.44 112 GLY B C 1
ATOM 5242 O O . GLY B 1 112 ? -25.531 14.055 6.77 1 68.44 112 GLY B O 1
ATOM 5243 N N . GLU B 1 113 ? -25.812 15.367 8.523 1 64.44 113 GLU B N 1
ATOM 5244 C CA . GLU B 1 113 ? -26.594 16.344 7.766 1 64.44 113 GLU B CA 1
ATOM 5245 C C . GLU B 1 113 ? -25.734 17.094 6.77 1 64.44 113 GLU B C 1
ATOM 5247 O O . GLU B 1 113 ? -26.156 17.375 5.648 1 64.44 113 GLU B O 1
ATOM 5252 N N . LEU B 1 114 ? -24.641 17.469 7.223 1 67.88 114 LEU B N 1
ATOM 5253 C CA . LEU B 1 114 ? -23.734 18.203 6.352 1 67.88 114 LEU B CA 1
ATOM 5254 C C . LEU B 1 114 ? -23.297 17.344 5.172 1 67.88 114 LEU B C 1
ATOM 5256 O O . LEU B 1 114 ? -23.141 17.844 4.055 1 67.88 114 LEU B O 1
ATOM 5260 N N . LYS B 1 115 ? -23.094 16.062 5.395 1 70.38 115 LYS B N 1
ATOM 5261 C CA . LYS B 1 115 ? -22.688 15.125 4.352 1 70.38 115 LYS B CA 1
ATOM 5262 C C . LYS B 1 115 ? -23.75 15.008 3.266 1 70.38 115 LYS B C 1
ATOM 5264 O O . LYS B 1 115 ? -23.438 14.836 2.088 1 70.38 115 LYS B O 1
ATOM 5269 N N . GLN B 1 116 ? -24.906 15.094 3.59 1 63.59 116 GLN B N 1
ATOM 5270 C CA . GLN B 1 116 ? -26 14.977 2.641 1 63.59 116 GLN B CA 1
ATOM 5271 C C . GLN B 1 116 ? -26.141 16.234 1.789 1 63.59 116 GLN B C 1
ATOM 5273 O O . GLN B 1 116 ? -26.703 16.203 0.697 1 63.59 116 GLN B O 1
ATOM 5278 N N . LYS B 1 117 ? -25.516 17.391 2.215 1 61.12 117 LYS B N 1
ATOM 5279 C CA . LYS B 1 117 ? -25.688 18.672 1.535 1 61.12 117 LYS B CA 1
ATOM 5280 C C . LYS B 1 117 ? -24.438 19.062 0.75 1 61.12 117 LYS B C 1
ATOM 5282 O O . LYS B 1 117 ? -24.297 20.203 0.317 1 61.12 117 LYS B O 1
ATOM 5287 N N . GLN B 1 118 ? -23.656 18.156 0.661 1 73.12 118 GLN B N 1
ATOM 5288 C CA . GLN B 1 118 ? -22.391 18.5 0.015 1 73.12 118 GLN B CA 1
ATOM 5289 C C . GLN B 1 118 ? -22.594 18.734 -1.481 1 73.12 118 GLN B C 1
ATOM 5291 O O . GLN B 1 118 ? -23.344 18.016 -2.131 1 73.12 118 GLN B O 1
ATOM 5296 N N . ASN B 1 119 ? -22.109 19.922 -2.021 1 75.81 119 ASN B N 1
ATOM 5297 C CA . ASN B 1 119 ? -22.031 20.125 -3.463 1 75.81 119 ASN B CA 1
ATOM 5298 C C . ASN B 1 119 ? -20.953 19.266 -4.102 1 75.81 119 ASN B C 1
ATOM 5300 O O . ASN B 1 119 ? -20.281 18.484 -3.412 1 75.81 119 ASN B O 1
ATOM 5304 N N . TYR B 1 120 ? -20.875 19.344 -5.379 1 78.88 120 TYR B N 1
ATOM 5305 C CA . TYR B 1 120 ? -19.984 18.453 -6.109 1 78.88 120 TYR B CA 1
ATOM 5306 C C . TYR B 1 120 ? -18.531 18.703 -5.73 1 78.88 120 TYR B C 1
ATOM 5308 O O . TYR B 1 120 ? -17.719 17.781 -5.676 1 78.88 120 TYR B O 1
ATOM 5316 N N . ILE B 1 121 ? -18.172 19.906 -5.496 1 79.81 121 ILE B N 1
ATOM 5317 C CA . ILE B 1 121 ? -16.797 20.266 -5.137 1 79.81 121 ILE B CA 1
ATOM 5318 C C . ILE B 1 121 ? -16.484 19.719 -3.746 1 79.81 121 ILE B C 1
ATOM 5320 O O . ILE B 1 121 ? -15.398 19.156 -3.525 1 79.81 121 ILE B O 1
ATOM 5324 N N . GLN B 1 122 ? -17.422 19.828 -2.834 1 75.25 122 GLN B N 1
ATOM 5325 C CA . GLN B 1 122 ? -17.234 19.328 -1.476 1 75.25 122 GLN B CA 1
ATOM 5326 C C . GLN B 1 122 ? -17.141 17.812 -1.456 1 75.25 122 GLN B C 1
ATOM 5328 O O . GLN B 1 122 ? -16.328 17.234 -0.711 1 75.25 122 GLN B O 1
ATOM 5333 N N . VAL B 1 123 ? -17.938 17.219 -2.279 1 79 123 VAL B N 1
ATOM 5334 C CA . VAL B 1 123 ? -17.906 15.766 -2.369 1 79 123 VAL B CA 1
ATOM 5335 C C . VAL B 1 123 ? -16.547 15.312 -2.871 1 79 123 VAL B C 1
ATOM 5337 O O . VAL B 1 123 ? -15.984 14.336 -2.367 1 79 123 VAL B O 1
ATOM 5340 N N . PHE B 1 124 ? -16.031 16.016 -3.834 1 85.56 124 PHE B N 1
ATOM 5341 C CA . PHE B 1 124 ? -14.711 15.703 -4.355 1 85.56 124 PHE B CA 1
ATOM 5342 C C . PHE B 1 124 ? -13.664 15.766 -3.248 1 85.56 124 PHE B C 1
ATOM 5344 O O . PHE B 1 124 ? -12.867 14.844 -3.082 1 85.56 124 PHE B O 1
ATOM 5351 N N . PHE B 1 125 ? -13.75 16.797 -2.52 1 81.5 125 PHE B N 1
ATOM 5352 C CA . PHE B 1 125 ? -12.719 16.984 -1.505 1 81.5 125 PHE B CA 1
ATOM 5353 C C . PHE B 1 125 ? -12.906 16.016 -0.345 1 81.5 125 PHE B C 1
ATOM 5355 O O . PHE B 1 125 ? -11.938 15.602 0.287 1 81.5 125 PHE B O 1
ATOM 5362 N N . THR B 1 126 ? -14.117 15.664 -0.103 1 80.62 126 THR B N 1
ATOM 5363 C CA . THR B 1 126 ? -14.352 14.641 0.915 1 80.62 126 THR B CA 1
ATOM 5364 C C . THR B 1 126 ? -13.758 13.305 0.489 1 80.62 126 THR B C 1
ATOM 5366 O O . THR B 1 126 ? -13.117 12.617 1.289 1 80.62 126 THR B O 1
ATOM 5369 N N . LYS B 1 127 ? -13.93 13.016 -0.725 1 82.5 127 LYS B N 1
ATOM 5370 C CA . LYS B 1 127 ? -13.328 11.797 -1.266 1 82.5 127 LYS B CA 1
ATOM 5371 C C . LYS B 1 127 ? -11.805 11.875 -1.236 1 82.5 127 LYS B C 1
ATOM 5373 O O . LYS B 1 127 ? -11.133 10.906 -0.888 1 82.5 127 LYS B O 1
ATOM 5378 N N . PHE B 1 128 ? -11.406 12.977 -1.61 1 87.25 128 PHE B N 1
ATOM 5379 C CA . PHE B 1 128 ? -9.969 13.219 -1.61 1 87.25 128 PHE B CA 1
ATOM 5380 C C . PHE B 1 128 ? -9.391 13.031 -0.213 1 87.25 128 PHE B C 1
ATOM 5382 O O . PHE B 1 128 ? -8.328 12.422 -0.049 1 87.25 128 PHE B O 1
ATOM 5389 N N . SER B 1 129 ? -10.086 13.469 0.727 1 84.62 129 SER B N 1
ATOM 5390 C CA . SER B 1 129 ? -9.648 13.367 2.115 1 84.62 129 SER B CA 1
ATOM 5391 C C . SER B 1 129 ? -9.609 11.914 2.572 1 84.62 129 SER B C 1
ATOM 5393 O O . SER B 1 129 ? -8.766 11.539 3.395 1 84.62 129 SER B O 1
ATOM 5395 N N . LYS B 1 130 ? -10.438 11.148 2.029 1 84.94 130 LYS B N 1
ATOM 5396 C CA . LYS B 1 130 ? -10.523 9.734 2.396 1 84.94 130 LYS B CA 1
ATOM 5397 C C . LYS B 1 130 ? -9.273 8.977 1.959 1 84.94 130 LYS B C 1
ATOM 5399 O O . LYS B 1 130 ? -8.961 7.918 2.508 1 84.94 130 LYS B O 1
ATOM 5404 N N . ILE B 1 131 ? -8.547 9.5 1.031 1 90.88 131 ILE B N 1
ATOM 5405 C CA . ILE B 1 131 ? -7.312 8.883 0.566 1 90.88 131 ILE B CA 1
ATOM 5406 C C . ILE B 1 131 ? -6.301 8.836 1.709 1 90.88 131 ILE B C 1
ATOM 5408 O O . ILE B 1 131 ? -5.621 7.824 1.901 1 90.88 131 ILE B O 1
ATOM 5412 N N . PHE B 1 132 ? -6.309 9.828 2.566 1 86.25 132 PHE B N 1
ATOM 5413 C CA . PHE B 1 132 ? -5.211 10.031 3.502 1 86.25 132 PHE B CA 1
ATOM 5414 C C . PHE B 1 132 ? -5.629 9.672 4.922 1 86.25 132 PHE B C 1
ATOM 5416 O O . PHE B 1 132 ? -4.781 9.359 5.762 1 86.25 132 PHE B O 1
ATOM 5423 N N . SER B 1 133 ? -6.883 9.625 5.258 1 84.88 133 SER B N 1
ATOM 5424 C CA . SER B 1 133 ? -7.414 9.547 6.617 1 84.88 133 SER B CA 1
ATOM 5425 C C . SER B 1 133 ? -6.867 8.328 7.355 1 84.88 133 SER B C 1
ATOM 5427 O O . SER B 1 133 ? -6.445 8.43 8.508 1 84.88 133 SER B O 1
ATOM 5429 N N . PRO B 1 134 ? -6.785 7.219 6.672 1 81.69 134 PRO B N 1
ATOM 5430 C CA . PRO B 1 134 ? -6.309 6.051 7.418 1 81.69 134 PRO B CA 1
ATOM 5431 C C . PRO B 1 134 ? -4.824 6.129 7.758 1 81.69 134 PRO B C 1
ATOM 5433 O O . PRO B 1 134 ? -4.367 5.477 8.695 1 81.69 134 PRO B O 1
ATOM 5436 N N . MET B 1 135 ? -4.121 6.898 7.082 1 88 135 MET B N 1
ATOM 5437 C CA . MET B 1 135 ? -2.67 6.926 7.219 1 88 135 MET B CA 1
ATOM 5438 C C . MET B 1 135 ? -2.246 7.859 8.344 1 88 135 MET B C 1
ATOM 5440 O O . MET B 1 135 ? -1.103 7.809 8.805 1 88 135 MET B O 1
ATOM 5444 N N . ILE B 1 136 ? -3.129 8.641 8.867 1 84.69 136 ILE B N 1
ATOM 5445 C CA . ILE B 1 136 ? -2.846 9.672 9.859 1 84.69 136 ILE B CA 1
ATOM 5446 C C . ILE B 1 136 ? -2.295 9.031 11.125 1 84.69 136 ILE B C 1
ATOM 5448 O O . ILE B 1 136 ? -1.287 9.484 11.672 1 84.69 136 ILE B O 1
ATOM 5452 N N . ILE B 1 137 ? -2.83 7.938 11.547 1 84.44 137 ILE B N 1
ATOM 5453 C CA . ILE B 1 137 ? -2.441 7.305 12.805 1 84.44 137 ILE B CA 1
ATOM 5454 C C . ILE B 1 137 ? -0.998 6.816 12.711 1 84.44 137 ILE B C 1
ATOM 5456 O O . ILE B 1 137 ? -0.262 6.848 13.703 1 84.44 137 ILE B O 1
ATOM 5460 N N . GLY B 1 138 ? -0.618 6.402 11.555 1 89.75 138 GLY B N 1
ATOM 5461 C CA . GLY B 1 138 ? 0.758 5.973 11.359 1 89.75 138 GLY B CA 1
ATOM 5462 C C . GLY B 1 138 ? 1.764 7.094 11.547 1 89.75 138 GLY B C 1
ATOM 5463 O O . GLY B 1 138 ? 2.777 6.918 12.227 1 89.75 138 GLY B O 1
ATOM 5464 N N . PHE B 1 139 ? 1.405 8.219 11.008 1 90.12 139 PHE B N 1
ATOM 5465 C CA . PHE B 1 139 ? 2.305 9.359 11.109 1 90.12 139 PHE B CA 1
ATOM 5466 C C . PHE B 1 139 ? 2.373 9.867 12.547 1 90.12 139 PHE B C 1
ATOM 5468 O O . PHE B 1 139 ? 3.42 10.336 13 1 90.12 139 PHE B O 1
ATOM 5475 N N . ILE B 1 140 ? 1.306 9.773 13.266 1 88.88 140 ILE B N 1
ATOM 5476 C CA . ILE B 1 140 ? 1.293 10.211 14.664 1 88.88 140 ILE B CA 1
ATOM 5477 C C . ILE B 1 140 ? 2.225 9.328 15.484 1 88.88 140 ILE B C 1
ATOM 5479 O O . ILE B 1 140 ? 3.129 9.82 16.156 1 88.88 140 ILE B O 1
ATOM 5483 N N . GLY B 1 141 ? 2.076 8.031 15.383 1 91.25 141 GLY B N 1
ATOM 5484 C CA . GLY B 1 141 ? 2.914 7.121 16.156 1 91.25 141 GLY B CA 1
ATOM 5485 C C . GLY B 1 141 ? 4.383 7.219 15.789 1 91.25 141 GLY B C 1
ATOM 5486 O O . GLY B 1 141 ? 5.234 7.367 16.672 1 91.25 141 GLY B O 1
ATOM 5487 N N . ALA B 1 142 ? 4.668 7.199 14.531 1 94.31 142 ALA B N 1
ATOM 5488 C CA . ALA B 1 142 ? 6.051 7.281 14.062 1 94.31 142 ALA B CA 1
ATOM 5489 C C . ALA B 1 142 ? 6.648 8.656 14.352 1 94.31 142 ALA B C 1
ATOM 5491 O O . ALA B 1 142 ? 7.844 8.773 14.641 1 94.31 142 ALA B O 1
ATOM 5492 N N . GLY B 1 143 ? 5.789 9.641 14.234 1 91.19 143 GLY B N 1
ATOM 5493 C CA . GLY B 1 143 ? 6.234 10.992 14.523 1 91.19 143 GLY B CA 1
ATOM 5494 C C . GLY B 1 143 ? 6.641 11.188 15.977 1 91.19 143 GLY B C 1
ATOM 5495 O O . GLY B 1 143 ? 7.633 11.867 16.266 1 91.19 143 GLY B O 1
ATOM 5496 N N . ILE B 1 144 ? 5.949 10.641 16.859 1 90.06 144 ILE B N 1
ATOM 5497 C CA . ILE B 1 144 ? 6.266 10.758 18.266 1 90.06 144 ILE B CA 1
ATOM 5498 C C . ILE B 1 144 ? 7.574 10.023 18.562 1 90.06 144 ILE B C 1
ATOM 5500 O O . ILE B 1 144 ? 8.43 10.539 19.281 1 90.06 144 ILE B O 1
ATOM 5504 N N . LEU B 1 145 ? 7.727 8.844 18.031 1 92.06 145 LEU B N 1
ATOM 5505 C CA . LEU B 1 145 ? 8.984 8.133 18.219 1 92.06 145 LEU B CA 1
ATOM 5506 C C . LEU B 1 145 ? 10.156 8.945 17.656 1 92.06 145 LEU B C 1
ATOM 5508 O O . LEU B 1 145 ? 11.203 9.039 18.297 1 92.06 145 LEU B O 1
ATOM 5512 N N . SER B 1 146 ? 9.969 9.492 16.531 1 91.94 146 SER B N 1
ATOM 5513 C CA . SER B 1 146 ? 10.984 10.352 15.945 1 91.94 146 SER B CA 1
ATOM 5514 C C . SER B 1 146 ? 11.211 11.594 16.797 1 91.94 146 SER B C 1
ATOM 5516 O O . SER B 1 146 ? 12.328 12.125 16.859 1 91.94 146 SER B O 1
ATOM 5518 N N . GLY B 1 147 ? 10.148 12.078 17.406 1 87.31 147 GLY B N 1
ATOM 5519 C CA . GLY B 1 147 ? 10.281 13.188 18.344 1 87.31 147 GLY B CA 1
ATOM 5520 C C . GLY B 1 147 ? 11.172 12.859 19.531 1 87.31 147 GLY B C 1
ATOM 5521 O O . GLY B 1 147 ? 11.984 13.688 19.953 1 87.31 147 GLY B O 1
ATOM 5522 N N . ILE B 1 148 ? 11.031 11.703 20.031 1 89.62 148 ILE B N 1
ATOM 5523 C CA . ILE B 1 148 ? 11.898 11.242 21.125 1 89.62 148 ILE B CA 1
ATOM 5524 C C . ILE B 1 148 ? 13.352 11.211 20.641 1 89.62 148 ILE B C 1
ATOM 5526 O O . ILE B 1 148 ? 14.258 11.633 21.359 1 89.62 148 ILE B O 1
ATOM 5530 N N . ALA B 1 149 ? 13.586 10.773 19.422 1 90.5 149 ALA B N 1
ATOM 5531 C CA . ALA B 1 149 ? 14.914 10.82 18.828 1 90.5 149 ALA B CA 1
ATOM 5532 C C . ALA B 1 149 ? 15.43 12.258 18.734 1 90.5 149 ALA B C 1
ATOM 5534 O O . ALA B 1 149 ? 16.609 12.516 18.953 1 90.5 149 ALA B O 1
ATOM 5535 N N . GLY B 1 150 ? 14.531 13.133 18.438 1 86.06 150 GLY B N 1
ATOM 5536 C CA . GLY B 1 150 ? 14.898 14.539 18.359 1 86.06 150 GLY B CA 1
ATOM 5537 C C . GLY B 1 150 ? 15.336 15.109 19.703 1 86.06 150 GLY B C 1
ATOM 5538 O O . GLY B 1 150 ? 16.266 15.914 19.75 1 86.06 150 GLY B O 1
ATOM 5539 N N . ILE B 1 151 ? 14.664 14.711 20.703 1 85.75 151 ILE B N 1
ATOM 5540 C CA . ILE B 1 151 ? 15.039 15.141 22.047 1 85.75 151 ILE B CA 1
ATOM 5541 C C . ILE B 1 151 ? 16.438 14.633 22.375 1 85.75 151 ILE B C 1
ATOM 5543 O O . ILE B 1 151 ? 17.25 15.359 22.953 1 85.75 151 ILE B O 1
ATOM 5547 N N . MET B 1 152 ? 16.719 13.438 22 1 86.81 152 MET B N 1
ATOM 5548 C CA . MET B 1 152 ? 18.062 12.891 22.172 1 86.81 152 MET B CA 1
ATOM 5549 C C . MET B 1 152 ? 19.094 13.719 21.406 1 86.81 152 MET B C 1
ATOM 5551 O O . MET B 1 152 ? 20.156 14.047 21.938 1 86.81 152 MET B O 1
ATOM 5555 N N . GLN B 1 153 ? 18.766 13.992 20.203 1 87.12 153 GLN B N 1
ATOM 5556 C CA . GLN B 1 153 ? 19.656 14.797 19.375 1 87.12 153 GLN B CA 1
ATOM 5557 C C . GLN B 1 153 ? 19.938 16.156 20.016 1 87.12 153 GLN B C 1
ATOM 5559 O O . GLN B 1 153 ? 21.094 16.609 20.047 1 87.12 153 GLN B O 1
ATOM 5564 N N . SER B 1 154 ? 18.906 16.734 20.516 1 80.94 154 SER B N 1
ATOM 5565 C CA . SER B 1 154 ? 19.047 18.031 21.172 1 80.94 154 SER B CA 1
ATOM 5566 C C . SER B 1 154 ? 19.938 17.922 22.406 1 80.94 154 SER B C 1
ATOM 5568 O O . SER B 1 154 ? 20.688 18.859 22.719 1 80.94 154 SER B O 1
ATOM 5570 N N . SER B 1 155 ? 19.875 16.812 23.094 1 83.62 155 SER B N 1
ATOM 5571 C CA . SER B 1 155 ? 20.641 16.625 24.312 1 83.62 155 SER B CA 1
ATOM 5572 C C . SER B 1 155 ? 22.125 16.438 24.016 1 83.62 155 SER B C 1
ATOM 5574 O O . SER B 1 155 ? 22.969 16.672 24.875 1 83.62 155 SER B O 1
ATOM 5576 N N . TYR B 1 156 ? 22.453 16.062 22.828 1 84.69 156 TYR B N 1
ATOM 5577 C CA . TYR B 1 156 ? 23.844 15.875 22.438 1 84.69 156 TYR B CA 1
ATOM 5578 C C . TYR B 1 156 ? 24.328 17.016 21.547 1 84.69 156 TYR B C 1
ATOM 5580 O O . TYR B 1 156 ? 25.172 16.812 20.672 1 84.69 156 TYR B O 1
ATOM 5588 N N . GLY B 1 157 ? 23.719 18.172 21.625 1 78 157 GLY B N 1
ATOM 5589 C CA . GLY B 1 157 ? 24.188 19.375 20.984 1 78 157 GLY B CA 1
ATOM 5590 C C . GLY B 1 157 ? 23.656 19.562 19.578 1 78 157 GLY B C 1
ATOM 5591 O O . GLY B 1 157 ? 24.234 20.281 18.766 1 78 157 GLY B O 1
ATOM 5592 N N . GLY B 1 158 ? 22.672 18.828 19.203 1 79 158 GLY B N 1
ATOM 5593 C CA . GLY B 1 158 ? 21.969 19.078 17.953 1 79 158 GLY B CA 1
ATOM 5594 C C . GLY B 1 158 ? 22.469 18.219 16.812 1 79 158 GLY B C 1
ATOM 5595 O O . GLY B 1 158 ? 21.859 18.188 15.734 1 79 158 GLY B O 1
ATOM 5596 N N . VAL B 1 159 ? 23.594 17.5 17.031 1 82.69 159 VAL B N 1
ATOM 5597 C CA . VAL B 1 159 ? 24.156 16.641 15.992 1 82.69 159 VAL B CA 1
ATOM 5598 C C . VAL B 1 159 ? 24.344 15.227 16.531 1 82.69 159 VAL B C 1
ATOM 5600 O O . VAL B 1 159 ? 24.797 15.039 17.672 1 82.69 159 VAL B O 1
ATOM 5603 N N . MET B 1 160 ? 23.844 14.32 15.758 1 87.69 160 MET B N 1
ATOM 5604 C CA . MET B 1 160 ? 23.953 12.93 16.188 1 87.69 160 MET B CA 1
ATOM 5605 C C . MET B 1 160 ? 24.906 12.156 15.266 1 87.69 160 MET B C 1
ATOM 5607 O O . MET B 1 160 ? 24.484 11.664 14.219 1 87.69 160 MET B O 1
ATOM 5611 N N . ASP B 1 161 ? 26.094 12.125 15.617 1 89.81 161 ASP B N 1
ATOM 5612 C CA . ASP B 1 161 ? 27.094 11.328 14.922 1 89.81 161 ASP B CA 1
ATOM 5613 C C . ASP B 1 161 ? 28.094 10.711 15.906 1 89.81 161 ASP B C 1
ATOM 5615 O O . ASP B 1 161 ? 27.938 10.875 17.125 1 89.81 161 ASP B O 1
ATOM 5619 N N . ALA B 1 162 ? 29.016 10.031 15.367 1 86.94 162 ALA B N 1
ATOM 5620 C CA . ALA B 1 162 ? 29.938 9.25 16.188 1 86.94 162 ALA B CA 1
ATOM 5621 C C . ALA B 1 162 ? 30.844 10.156 17.016 1 86.94 162 ALA B C 1
ATOM 5623 O O . ALA B 1 162 ? 31.391 9.742 18.031 1 86.94 162 ALA B O 1
ATOM 5624 N N . ALA B 1 163 ? 31 11.391 16.641 1 88.38 163 ALA B N 1
ATOM 5625 C CA . ALA B 1 163 ? 31.875 12.328 17.328 1 88.38 163 ALA B CA 1
ATOM 5626 C C . ALA B 1 163 ? 31.172 12.992 18.5 1 88.38 163 ALA B C 1
ATOM 5628 O O . ALA B 1 163 ? 31.812 13.391 19.484 1 88.38 163 ALA B O 1
ATOM 5629 N N . HIS B 1 164 ? 29.875 13.031 18.484 1 89.06 164 HIS B N 1
ATOM 5630 C CA . HIS B 1 164 ? 29.156 13.844 19.453 1 89.06 164 HIS B CA 1
ATOM 5631 C C . HIS B 1 164 ? 28.359 12.969 20.422 1 89.06 164 HIS B C 1
ATOM 5633 O O . HIS B 1 164 ? 28.031 13.406 21.516 1 89.06 164 HIS B O 1
ATOM 5639 N N . ALA B 1 165 ? 28.062 11.773 20.016 1 91.44 165 ALA B N 1
ATOM 5640 C CA . ALA B 1 165 ? 27.234 10.906 20.844 1 91.44 165 ALA B CA 1
ATOM 5641 C C . ALA B 1 165 ? 27.812 9.5 20.922 1 91.44 165 ALA B C 1
ATOM 5643 O O . ALA B 1 165 ? 28.438 9.023 19.953 1 91.44 165 ALA B O 1
ATOM 5644 N N . PRO B 1 166 ? 27.609 8.867 22.094 1 92.25 166 PRO B N 1
ATOM 5645 C CA . PRO B 1 166 ? 28.031 7.473 22.172 1 92.25 166 PRO B CA 1
ATOM 5646 C C . PRO B 1 166 ? 27.328 6.57 21.172 1 92.25 166 PRO B C 1
ATOM 5648 O O . PRO B 1 166 ? 26.219 6.895 20.719 1 92.25 166 PRO B O 1
ATOM 5651 N N . ALA B 1 167 ? 27.953 5.465 20.891 1 92.19 167 ALA B N 1
ATOM 5652 C CA . ALA B 1 167 ? 27.469 4.527 19.891 1 92.19 167 ALA B CA 1
ATOM 5653 C C . ALA B 1 167 ? 26.062 4.043 20.234 1 92.19 167 ALA B C 1
ATOM 5655 O O . ALA B 1 167 ? 25.203 3.906 19.359 1 92.19 167 ALA B O 1
ATOM 5656 N N . ALA B 1 168 ? 25.812 3.824 21.469 1 92.5 168 ALA B N 1
ATOM 5657 C CA . ALA B 1 168 ? 24.516 3.34 21.906 1 92.5 168 ALA B CA 1
ATOM 5658 C C . ALA B 1 168 ? 23.422 4.367 21.625 1 92.5 168 ALA B C 1
ATOM 5660 O O . ALA B 1 168 ? 22.344 4.02 21.141 1 92.5 168 ALA B O 1
ATOM 5661 N N . ALA B 1 169 ? 23.719 5.598 21.922 1 92.88 169 ALA B N 1
ATOM 5662 C CA . ALA B 1 169 ? 22.766 6.668 21.703 1 92.88 169 ALA B CA 1
ATOM 5663 C C . ALA B 1 169 ? 22.5 6.871 20.203 1 92.88 169 ALA B C 1
ATOM 5665 O O . ALA B 1 169 ? 21.359 7.098 19.797 1 92.88 169 ALA B O 1
ATOM 5666 N N . LEU B 1 170 ? 23.562 6.777 19.484 1 93.88 170 LEU B N 1
ATOM 5667 C CA . LEU B 1 170 ? 23.422 6.93 18.047 1 93.88 170 LEU B CA 1
ATOM 5668 C C . LEU B 1 170 ? 22.578 5.809 17.453 1 93.88 170 LEU B C 1
ATOM 5670 O O . LEU B 1 170 ? 21.734 6.059 16.594 1 93.88 170 LEU B O 1
ATOM 5674 N N . SER B 1 171 ? 22.812 4.676 17.906 1 94.94 171 SER B N 1
ATOM 5675 C CA . SER B 1 171 ? 22.031 3.527 17.453 1 94.94 171 SER B CA 1
ATOM 5676 C C . SER B 1 171 ? 20.562 3.684 17.781 1 94.94 171 SER B C 1
ATOM 5678 O O . SER B 1 171 ? 19.703 3.436 16.938 1 94.94 171 SER B O 1
ATOM 5680 N N . TRP B 1 172 ? 20.234 4.113 18.906 1 93.75 172 TRP B N 1
ATOM 5681 C CA . TRP B 1 172 ? 18.844 4.305 19.328 1 93.75 172 TRP B CA 1
ATOM 5682 C C . TRP B 1 172 ? 18.203 5.449 18.562 1 93.75 172 TRP B C 1
ATOM 5684 O O . TRP B 1 172 ? 17.016 5.383 18.219 1 93.75 172 TRP B O 1
ATOM 5694 N N . PHE B 1 173 ? 18.984 6.523 18.344 1 93.56 173 PHE B N 1
ATOM 5695 C CA . PHE B 1 173 ? 18.5 7.645 17.547 1 93.56 173 PHE B CA 1
ATOM 5696 C C . PHE B 1 173 ? 18.031 7.18 16.172 1 93.56 173 PHE B C 1
ATOM 5698 O O . PHE B 1 173 ? 16.922 7.527 15.742 1 93.56 173 PHE B O 1
ATOM 5705 N N . ASN B 1 174 ? 18.797 6.332 15.578 1 95.25 174 ASN B N 1
ATOM 5706 C CA . ASN B 1 174 ? 18.469 5.812 14.25 1 95.25 174 ASN B CA 1
ATOM 5707 C C . ASN B 1 174 ? 17.297 4.84 14.305 1 95.25 174 ASN B C 1
ATOM 5709 O O . ASN B 1 174 ? 16.469 4.812 13.398 1 95.25 174 ASN B O 1
ATOM 5713 N N . ALA B 1 175 ? 17.203 4.105 15.375 1 95.38 175 ALA B N 1
ATOM 5714 C CA . ALA B 1 175 ? 16.125 3.137 15.523 1 95.38 175 ALA B CA 1
ATOM 5715 C C . ALA B 1 175 ? 14.789 3.84 15.719 1 95.38 175 ALA B C 1
ATOM 5717 O O . ALA B 1 175 ? 13.789 3.465 15.102 1 95.38 175 ALA B O 1
ATOM 5718 N N . LEU B 1 176 ? 14.812 4.855 16.516 1 93.69 176 LEU B N 1
ATOM 5719 C CA . LEU B 1 176 ? 13.586 5.562 16.859 1 93.69 176 LEU B CA 1
ATOM 5720 C C . LEU B 1 176 ? 13.086 6.383 15.672 1 93.69 176 LEU B C 1
ATOM 5722 O O . LEU B 1 176 ? 11.875 6.59 15.523 1 93.69 176 LEU B O 1
ATOM 5726 N N . GLY B 1 177 ? 13.953 6.77 14.781 1 94.06 177 GLY B N 1
ATOM 5727 C CA . GLY B 1 177 ? 13.57 7.523 13.594 1 94.06 177 GLY B CA 1
ATOM 5728 C C . GLY B 1 177 ? 13.289 6.645 12.391 1 94.06 177 GLY B C 1
ATOM 5729 O O . GLY B 1 177 ? 12.766 7.117 11.383 1 94.06 177 GLY B O 1
ATOM 5730 N N . LEU B 1 178 ? 13.539 5.367 12.508 1 95 178 LEU B N 1
ATOM 5731 C CA . LEU B 1 178 ? 13.555 4.441 11.375 1 95 178 LEU B CA 1
ATOM 5732 C C . LEU B 1 178 ? 12.172 4.359 10.727 1 95 178 LEU B C 1
ATOM 5734 O O . LEU B 1 178 ? 12.039 4.539 9.516 1 95 178 LEU B O 1
ATOM 5738 N N . ILE B 1 179 ? 11.172 4.156 11.516 1 94.12 179 ILE B N 1
ATOM 5739 C CA . ILE B 1 179 ? 9.844 3.863 10.984 1 94.12 179 ILE B CA 1
ATOM 5740 C C . ILE B 1 179 ? 9.297 5.094 10.266 1 94.12 179 ILE B C 1
ATOM 5742 O O . ILE B 1 179 ? 8.672 4.977 9.211 1 94.12 179 ILE B O 1
ATOM 5746 N N . LEU B 1 180 ? 9.492 6.254 10.844 1 93.69 180 LEU B N 1
ATOM 5747 C CA . LEU B 1 180 ? 9.031 7.469 10.18 1 93.69 180 LEU B CA 1
ATOM 5748 C C . LEU B 1 180 ? 9.758 7.676 8.852 1 93.69 180 LEU B C 1
ATOM 5750 O O . LEU B 1 180 ? 9.148 8.055 7.852 1 93.69 180 LEU B O 1
ATOM 5754 N N . ASN B 1 181 ? 11.047 7.457 8.875 1 93.06 181 ASN B N 1
ATOM 5755 C CA . ASN B 1 181 ? 11.852 7.637 7.672 1 93.06 181 ASN B CA 1
ATOM 5756 C C . ASN B 1 181 ? 11.414 6.691 6.559 1 93.06 181 ASN B C 1
ATOM 5758 O O . ASN B 1 181 ? 11.398 7.074 5.387 1 93.06 181 ASN B O 1
ATOM 5762 N N . ILE B 1 182 ? 11.094 5.531 6.906 1 94.56 182 ILE B N 1
ATOM 5763 C CA . ILE B 1 182 ? 10.602 4.559 5.934 1 94.56 182 ILE B CA 1
ATOM 5764 C C . ILE B 1 182 ? 9.219 4.984 5.43 1 94.56 182 ILE B C 1
ATOM 5766 O O . ILE B 1 182 ? 8.953 4.949 4.227 1 94.56 182 ILE B O 1
ATOM 5770 N N . TRP B 1 183 ? 8.414 5.402 6.328 1 94.12 183 TRP B N 1
ATOM 5771 C CA . TRP B 1 183 ? 7.012 5.68 6.012 1 94.12 183 TRP B CA 1
ATOM 5772 C C . TRP B 1 183 ? 6.887 6.902 5.109 1 94.12 183 TRP B C 1
ATOM 5774 O O . TRP B 1 183 ? 5.996 6.965 4.258 1 94.12 183 TRP B O 1
ATOM 5784 N N . LYS B 1 184 ? 7.773 7.852 5.266 1 88.56 184 LYS B N 1
ATOM 5785 C CA . LYS B 1 184 ? 7.777 9.039 4.414 1 88.56 184 LYS B CA 1
ATOM 5786 C C . LYS B 1 184 ? 7.895 8.656 2.939 1 88.56 184 LYS B C 1
ATOM 5788 O O . LYS B 1 184 ? 7.383 9.359 2.068 1 88.56 184 LYS B O 1
ATOM 5793 N N . ASN B 1 185 ? 8.438 7.52 2.684 1 90.06 185 ASN B N 1
ATOM 5794 C CA . ASN B 1 185 ? 8.641 7.062 1.313 1 90.06 185 ASN B CA 1
ATOM 5795 C C . ASN B 1 185 ? 7.609 6.012 0.916 1 90.06 185 ASN B C 1
ATOM 5797 O O . ASN B 1 185 ? 7.086 6.039 -0.199 1 90.06 185 ASN B O 1
ATOM 5801 N N . ALA B 1 186 ? 7.293 5.176 1.834 1 92.75 186 ALA B N 1
ATOM 5802 C CA . ALA B 1 186 ? 6.379 4.066 1.563 1 92.75 186 ALA B CA 1
ATOM 5803 C C . ALA B 1 186 ? 4.938 4.559 1.451 1 92.75 186 ALA B C 1
ATOM 5805 O O . ALA B 1 186 ? 4.133 3.977 0.724 1 92.75 186 ALA B O 1
ATOM 5806 N N . PHE B 1 187 ? 4.672 5.633 2.109 1 93.25 187 PHE B N 1
ATOM 5807 C CA . PHE B 1 187 ? 3.316 6.168 2.158 1 93.25 187 PHE B CA 1
ATOM 5808 C C . PHE B 1 187 ? 2.83 6.535 0.76 1 93.25 187 PHE B C 1
ATOM 5810 O O . PHE B 1 187 ? 1.637 6.434 0.467 1 93.25 187 PHE B O 1
ATOM 5817 N N . ILE B 1 188 ? 3.715 6.902 -0.169 1 94.06 188 ILE B N 1
ATOM 5818 C CA . ILE B 1 188 ? 3.391 7.312 -1.531 1 94.06 188 ILE B CA 1
ATOM 5819 C C . ILE B 1 188 ? 2.744 6.148 -2.279 1 94.06 188 ILE B C 1
ATOM 5821 O O . ILE B 1 188 ? 1.829 6.352 -3.08 1 94.06 188 ILE B O 1
ATOM 5825 N N . ILE B 1 189 ? 3.162 4.961 -2.004 1 96.31 189 ILE B N 1
ATOM 5826 C CA . ILE B 1 189 ? 2.631 3.758 -2.639 1 96.31 189 ILE B CA 1
ATOM 5827 C C . ILE B 1 189 ? 1.187 3.535 -2.195 1 96.31 189 ILE B C 1
ATOM 5829 O O . ILE B 1 189 ? 0.315 3.248 -3.02 1 96.31 189 ILE B O 1
ATOM 5833 N N . ILE B 1 190 ? 0.973 3.734 -0.928 1 95.25 190 ILE B N 1
ATOM 5834 C CA . ILE B 1 190 ? -0.362 3.539 -0.374 1 95.25 190 ILE B CA 1
ATOM 5835 C C . ILE B 1 190 ? -1.302 4.625 -0.896 1 95.25 190 ILE B C 1
ATOM 5837 O O . ILE B 1 190 ? -2.484 4.367 -1.132 1 95.25 190 ILE B O 1
ATOM 5841 N N . VAL B 1 191 ? -0.781 5.82 -1.059 1 94.19 191 VAL B N 1
ATOM 5842 C CA . VAL B 1 191 ? -1.578 6.902 -1.625 1 94.19 191 VAL B CA 1
ATOM 5843 C C . VAL B 1 191 ? -2.098 6.496 -3.002 1 94.19 191 VAL B C 1
ATOM 5845 O O . VAL B 1 191 ? -3.268 6.719 -3.322 1 94.19 191 VAL B O 1
ATOM 5848 N N . GLY B 1 192 ? -1.244 5.93 -3.83 1 96.38 192 GLY B N 1
ATOM 5849 C CA . GLY B 1 192 ? -1.685 5.438 -5.125 1 96.38 192 GLY B CA 1
ATOM 5850 C C . GLY B 1 192 ? -2.764 4.375 -5.027 1 96.38 192 GLY B C 1
ATOM 5851 O O . GLY B 1 192 ? -3.764 4.434 -5.742 1 96.38 192 GLY B O 1
ATOM 5852 N N . TRP B 1 193 ? -2.545 3.42 -4.129 1 95 193 TRP B N 1
ATOM 5853 C CA . TRP B 1 193 ? -3.518 2.355 -3.904 1 95 193 TRP B CA 1
ATOM 5854 C C . TRP B 1 193 ? -4.863 2.928 -3.477 1 95 193 TRP B C 1
ATOM 5856 O O . TRP B 1 193 ? -5.902 2.58 -4.047 1 95 193 TRP B O 1
ATOM 5866 N N . ARG B 1 194 ? -4.859 3.842 -2.531 1 92.94 194 ARG B N 1
ATOM 5867 C CA . ARG B 1 194 ? -6.066 4.414 -1.946 1 92.94 194 ARG B CA 1
ATOM 5868 C C . ARG B 1 194 ? -6.781 5.32 -2.941 1 92.94 194 ARG B C 1
ATOM 5870 O O . ARG B 1 194 ? -8.008 5.398 -2.945 1 92.94 194 ARG B O 1
ATOM 5877 N N . THR B 1 195 ? -6.035 6.066 -3.742 1 94.38 195 THR B N 1
ATOM 5878 C CA . THR B 1 195 ? -6.641 6.93 -4.75 1 94.38 195 THR B CA 1
ATOM 5879 C C . THR B 1 195 ? -7.547 6.125 -5.68 1 94.38 195 THR B C 1
ATOM 5881 O O . THR B 1 195 ? -8.695 6.5 -5.906 1 94.38 195 THR B O 1
ATOM 5884 N N . CYS B 1 196 ? -7.055 5.035 -6.18 1 92.62 196 CYS B N 1
ATOM 5885 C CA . CYS B 1 196 ? -7.855 4.199 -7.07 1 92.62 196 CYS B CA 1
ATOM 5886 C C . CYS B 1 196 ? -9.031 3.582 -6.324 1 92.62 196 CYS B C 1
ATOM 5888 O O . CYS B 1 196 ? -10.156 3.574 -6.832 1 92.62 196 CYS B O 1
ATOM 5890 N N . GLU B 1 197 ? -8.812 3.123 -5.137 1 89.19 197 GLU B N 1
ATOM 5891 C CA . GLU B 1 197 ? -9.859 2.469 -4.363 1 89.19 197 GLU B CA 1
ATOM 5892 C C . GLU B 1 197 ? -11.008 3.43 -4.066 1 89.19 197 GLU B C 1
ATOM 5894 O O . GLU B 1 197 ? -12.18 3.072 -4.215 1 89.19 197 GLU B O 1
ATOM 5899 N N . VAL B 1 198 ? -10.688 4.617 -3.615 1 89.38 198 VAL B N 1
ATOM 5900 C CA . VAL B 1 198 ? -11.688 5.602 -3.203 1 89.38 198 VAL B CA 1
ATOM 5901 C C . VAL B 1 198 ? -12.523 6.02 -4.406 1 89.38 198 VAL B C 1
ATOM 5903 O O . VAL B 1 198 ? -13.727 6.273 -4.277 1 89.38 198 VAL B O 1
ATOM 5906 N N . PHE B 1 199 ? -11.93 5.992 -5.547 1 88.81 199 PHE B N 1
ATOM 5907 C CA . PHE B 1 199 ? -12.648 6.434 -6.738 1 88.81 199 PHE B CA 1
ATOM 5908 C C . PHE B 1 199 ? -13.148 5.242 -7.543 1 88.81 199 PHE B C 1
ATOM 5910 O O . PHE B 1 199 ? -13.547 5.395 -8.703 1 88.81 199 PHE B O 1
ATOM 5917 N N . GLY B 1 200 ? -13.07 4.012 -7.035 1 82.31 200 GLY B N 1
ATOM 5918 C CA . GLY B 1 200 ? -13.805 2.867 -7.551 1 82.31 200 GLY B CA 1
ATOM 5919 C C . GLY B 1 200 ? -12.961 1.972 -8.438 1 82.31 200 GLY B C 1
ATOM 5920 O O . GLY B 1 200 ? -13.5 1.201 -9.242 1 82.31 200 GLY B O 1
ATOM 5921 N N . GLY B 1 201 ? -11.727 2.068 -8.359 1 81.38 201 GLY B N 1
ATOM 5922 C CA . GLY B 1 201 ? -10.859 1.214 -9.156 1 81.38 201 GLY B CA 1
ATOM 5923 C C . GLY B 1 201 ? -10.062 0.228 -8.328 1 81.38 201 GLY B C 1
ATOM 5924 O O . GLY B 1 201 ? -10.266 0.121 -7.113 1 81.38 201 GLY B O 1
ATOM 5925 N N . SER B 1 202 ? -9.227 -0.559 -9.18 1 81.75 202 SER B N 1
ATOM 5926 C CA . SER B 1 202 ? -8.305 -1.458 -8.5 1 81.75 202 SER B CA 1
ATOM 5927 C C . SER B 1 202 ? -7.086 -0.703 -7.973 1 81.75 202 SER B C 1
ATOM 5929 O O . SER B 1 202 ? -6.508 0.127 -8.68 1 81.75 202 SER B O 1
ATOM 5931 N N . GLY B 1 203 ? -6.746 -0.862 -6.785 1 90 203 GLY B N 1
ATOM 5932 C CA . GLY B 1 203 ? -5.668 -0.137 -6.129 1 90 203 GLY B CA 1
ATOM 5933 C C . GLY B 1 203 ? -4.293 -0.504 -6.66 1 90 203 GLY B C 1
ATOM 5934 O O . GLY B 1 203 ? -3.359 0.296 -6.586 1 90 203 GLY B O 1
ATOM 5935 N N . VAL B 1 204 ? -4.141 -1.601 -7.391 1 92.12 204 VAL B N 1
ATOM 5936 C CA . VAL B 1 204 ? -2.832 -2.18 -7.688 1 92.12 204 VAL B CA 1
ATOM 5937 C C . VAL B 1 204 ? -2.115 -1.332 -8.734 1 92.12 204 VAL B C 1
ATOM 5939 O O . VAL B 1 204 ? -0.95 -0.971 -8.562 1 92.12 204 VAL B O 1
ATOM 5942 N N . LEU B 1 205 ? -2.779 -0.983 -9.805 1 93.75 205 LEU B N 1
ATOM 5943 C CA . LEU B 1 205 ? -2.131 -0.24 -10.883 1 93.75 205 LEU B CA 1
ATOM 5944 C C . LEU B 1 205 ? -1.768 1.169 -10.422 1 93.75 205 LEU B C 1
ATOM 5946 O O . LEU B 1 205 ? -0.731 1.707 -10.82 1 93.75 205 LEU B O 1
ATOM 5950 N N . GLY B 1 206 ? -2.625 1.714 -9.57 1 95.06 206 GLY B N 1
ATOM 5951 C CA . GLY B 1 206 ? -2.307 3.006 -8.984 1 95.06 206 GLY B CA 1
ATOM 5952 C C . GLY B 1 206 ? -1.098 2.963 -8.062 1 95.06 206 GLY B C 1
ATOM 5953 O O . GLY B 1 206 ? -0.229 3.836 -8.133 1 95.06 206 GLY B O 1
ATOM 5954 N N . ALA B 1 207 ? -0.987 1.962 -7.25 1 96.5 207 ALA B N 1
ATOM 5955 C CA . ALA B 1 207 ? 0.143 1.795 -6.34 1 96.5 207 ALA B CA 1
ATOM 5956 C C . ALA B 1 207 ? 1.447 1.622 -7.113 1 96.5 207 ALA B C 1
ATOM 5958 O O . ALA B 1 207 ? 2.471 2.207 -6.75 1 96.5 207 ALA B O 1
ATOM 5959 N N . MET B 1 208 ? 1.407 0.844 -8.156 1 96.19 208 MET B N 1
ATOM 5960 C CA . MET B 1 208 ? 2.59 0.534 -8.961 1 96.19 208 MET B CA 1
ATOM 5961 C C . MET B 1 208 ? 3.152 1.793 -9.609 1 96.19 208 MET B C 1
ATOM 5963 O O . MET B 1 208 ? 4.363 2.027 -9.578 1 96.19 208 MET B O 1
ATOM 5967 N N . THR B 1 209 ? 2.332 2.566 -10.148 1 95.38 209 THR B N 1
ATOM 5968 C CA . THR B 1 209 ? 2.816 3.738 -10.867 1 95.38 209 THR B CA 1
ATOM 5969 C C . THR B 1 209 ? 3.141 4.871 -9.898 1 95.38 209 THR B C 1
ATOM 5971 O O . THR B 1 209 ? 4.059 5.66 -10.141 1 95.38 209 THR B O 1
ATOM 5974 N N . ALA B 1 210 ? 2.365 4.938 -8.789 1 96.56 210 ALA B N 1
ATOM 5975 C CA . ALA B 1 210 ? 2.689 5.93 -7.77 1 96.56 210 ALA B CA 1
ATOM 5976 C C . ALA B 1 210 ? 4.086 5.695 -7.195 1 96.56 210 ALA B C 1
ATOM 5978 O O . ALA B 1 210 ? 4.789 6.645 -6.852 1 96.56 210 ALA B O 1
ATOM 5979 N N . ALA B 1 211 ? 4.508 4.473 -7.133 1 96.12 211 ALA B N 1
ATOM 5980 C CA . ALA B 1 211 ? 5.801 4.102 -6.566 1 96.12 211 ALA B CA 1
ATOM 5981 C C . ALA B 1 211 ? 6.945 4.73 -7.352 1 96.12 211 ALA B C 1
ATOM 5983 O O . ALA B 1 211 ? 8.016 4.988 -6.797 1 96.12 211 ALA B O 1
ATOM 5984 N N . ILE B 1 212 ? 6.723 5.082 -8.617 1 96.19 212 ILE B N 1
ATOM 5985 C CA . ILE B 1 212 ? 7.727 5.719 -9.461 1 96.19 212 ILE B CA 1
ATOM 5986 C C . ILE B 1 212 ? 8.156 7.047 -8.844 1 96.19 212 ILE B C 1
ATOM 5988 O O . ILE B 1 212 ? 9.312 7.449 -8.977 1 96.19 212 ILE B O 1
ATOM 5992 N N . TYR B 1 213 ? 7.332 7.629 -8.094 1 95.69 213 TYR B N 1
ATOM 5993 C CA . TYR B 1 213 ? 7.547 8.984 -7.59 1 95.69 213 TYR B CA 1
ATOM 5994 C C . TYR B 1 213 ? 8.164 8.953 -6.195 1 95.69 213 TYR B C 1
ATOM 5996 O O . TYR B 1 213 ? 8.453 10 -5.617 1 95.69 213 TYR B O 1
ATOM 6004 N N . SER B 1 214 ? 8.367 7.805 -5.621 1 93.38 214 SER B N 1
ATOM 6005 C CA . SER B 1 214 ? 9.016 7.68 -4.316 1 93.38 214 SER B CA 1
ATOM 6006 C C . SER B 1 214 ? 10.531 7.797 -4.434 1 93.38 214 SER B C 1
ATOM 6008 O O . SER B 1 214 ? 11.141 7.152 -5.289 1 93.38 214 SER B O 1
ATOM 6010 N N . PRO B 1 215 ? 11.148 8.57 -3.578 1 90.19 215 PRO B N 1
ATOM 6011 C CA . PRO B 1 215 ? 12.609 8.711 -3.619 1 90.19 215 PRO B CA 1
ATOM 6012 C C . PRO B 1 215 ? 13.336 7.379 -3.42 1 90.19 215 PRO B C 1
ATOM 6014 O O . PRO B 1 215 ? 14.445 7.199 -3.92 1 90.19 215 PRO B O 1
ATOM 6017 N N . SER B 1 216 ? 12.703 6.457 -2.783 1 90.12 216 SER B N 1
ATOM 6018 C CA . SER B 1 216 ? 13.336 5.184 -2.465 1 90.12 216 SER B CA 1
ATOM 6019 C C . SER B 1 216 ? 13.516 4.324 -3.715 1 90.12 216 SER B C 1
ATOM 6021 O O . SER B 1 216 ? 14.289 3.367 -3.711 1 90.12 216 SER B O 1
ATOM 6023 N N . PHE B 1 217 ? 12.875 4.727 -4.812 1 92.06 217 PHE B N 1
ATOM 6024 C CA . PHE B 1 217 ? 12.969 3.924 -6.027 1 92.06 217 PHE B CA 1
ATOM 6025 C C . PHE B 1 217 ? 13.719 4.68 -7.117 1 92.06 217 PHE B C 1
ATOM 6027 O O . PHE B 1 217 ? 13.672 4.293 -8.289 1 92.06 217 PHE B O 1
ATOM 6034 N N . SER B 1 218 ? 14.422 5.746 -6.754 1 90.5 218 SER B N 1
ATOM 6035 C CA . SER B 1 218 ? 15.141 6.59 -7.703 1 90.5 218 SER B CA 1
ATOM 6036 C C . SER B 1 218 ? 16.156 5.781 -8.5 1 90.5 218 SER B C 1
ATOM 6038 O O . SER B 1 218 ? 16.297 5.969 -9.711 1 90.5 218 SER B O 1
ATOM 6040 N N . SER B 1 219 ? 16.828 4.797 -7.871 1 90.88 219 SER B N 1
ATOM 6041 C CA . SER B 1 219 ? 17.891 4.02 -8.508 1 90.88 219 SER B CA 1
ATOM 6042 C C . SER B 1 219 ? 17.328 3.137 -9.625 1 90.88 219 SER B C 1
ATOM 6044 O O . SER B 1 219 ? 18.062 2.705 -10.508 1 90.88 219 SER B O 1
ATOM 6046 N N . LEU B 1 220 ? 16.047 2.916 -9.586 1 92.19 220 LEU B N 1
ATOM 6047 C CA . LEU B 1 220 ? 15.43 2.066 -10.594 1 92.19 220 LEU B CA 1
ATOM 6048 C C . LEU B 1 220 ? 14.938 2.896 -11.773 1 92.19 220 LEU B C 1
ATOM 6050 O O . LEU B 1 220 ? 14.742 2.369 -12.875 1 92.19 220 LEU B O 1
ATOM 6054 N N . VAL B 1 221 ? 14.781 4.176 -11.57 1 93.06 221 VAL B N 1
ATOM 6055 C CA . VAL B 1 221 ? 14.242 5.07 -12.586 1 93.06 221 VAL B CA 1
ATOM 6056 C C . VAL B 1 221 ? 15.383 5.633 -13.43 1 93.06 221 VAL B C 1
ATOM 6058 O O . VAL B 1 221 ? 15.258 5.754 -14.656 1 93.06 221 VAL B O 1
ATOM 6061 N N . VAL B 1 222 ? 16.5 5.844 -12.898 1 92.31 222 VAL B N 1
ATOM 6062 C CA . VAL B 1 222 ? 17.609 6.613 -13.453 1 92.31 222 VAL B CA 1
ATOM 6063 C C . VAL B 1 222 ? 18.219 5.863 -14.641 1 92.31 222 VAL B C 1
ATOM 6065 O O . VAL B 1 222 ? 18.625 6.48 -15.633 1 92.31 222 VAL B O 1
ATOM 6068 N N . PRO B 1 223 ? 18.172 4.547 -14.648 1 93.62 223 PRO B N 1
ATOM 6069 C CA . PRO B 1 223 ? 18.828 3.816 -15.734 1 93.62 223 PRO B CA 1
ATOM 6070 C C . PRO B 1 223 ? 18.156 4.035 -17.078 1 93.62 223 PRO B C 1
ATOM 6072 O O . PRO B 1 223 ? 18.734 3.689 -18.125 1 93.62 223 PRO B O 1
ATOM 6075 N N . MET B 1 224 ? 17 4.582 -17.094 1 94.25 224 MET B N 1
ATOM 6076 C CA . MET B 1 224 ? 16.359 4.902 -18.359 1 94.25 224 MET B CA 1
ATOM 6077 C C . MET B 1 224 ? 17.125 5.984 -19.109 1 94.25 224 MET B C 1
ATOM 6079 O O . MET B 1 224 ? 16.984 6.117 -20.328 1 94.25 224 MET B O 1
ATOM 6083 N N . PHE B 1 225 ? 17.922 6.715 -18.359 1 94.75 225 PHE B N 1
ATOM 6084 C CA . PHE B 1 225 ? 18.734 7.777 -18.953 1 94.75 225 PHE B CA 1
ATOM 6085 C C . PHE B 1 225 ? 20.125 7.27 -19.266 1 94.75 225 PHE B C 1
ATOM 6087 O O . PHE B 1 225 ? 20.906 6.938 -18.375 1 94.75 225 PHE B O 1
ATOM 6094 N N . ILE B 1 226 ? 20.422 7.223 -20.484 1 95 226 ILE B N 1
ATOM 6095 C CA . ILE B 1 226 ? 21.766 6.84 -20.906 1 95 226 ILE B CA 1
ATOM 6096 C C . ILE B 1 226 ? 22.625 8.086 -21.094 1 95 226 ILE B C 1
ATOM 6098 O O . ILE B 1 226 ? 22.547 8.75 -22.125 1 95 226 ILE B O 1
ATOM 6102 N N . VAL B 1 227 ? 23.5 8.312 -20.125 1 94.06 227 VAL B N 1
ATOM 6103 C CA . VAL B 1 227 ? 24.234 9.57 -20.031 1 94.06 227 VAL B CA 1
ATOM 6104 C C . VAL B 1 227 ? 25.578 9.445 -20.75 1 94.06 227 VAL B C 1
ATOM 6106 O O . VAL B 1 227 ? 26.266 8.43 -20.641 1 94.06 227 VAL B O 1
ATOM 6109 N N . ASN B 1 228 ? 25.844 10.367 -21.562 1 90.31 228 ASN B N 1
ATOM 6110 C CA . ASN B 1 228 ? 27.172 10.609 -22.109 1 90.31 228 ASN B CA 1
ATOM 6111 C C . ASN B 1 228 ? 27.875 11.742 -21.375 1 90.31 228 ASN B C 1
ATOM 6113 O O . ASN B 1 228 ? 27.672 12.914 -21.703 1 90.31 228 ASN B O 1
ATOM 6117 N N . ASN B 1 229 ? 28.703 11.406 -20.5 1 84.06 229 ASN B N 1
ATOM 6118 C CA . ASN B 1 229 ? 29.312 12.383 -19.609 1 84.06 229 ASN B CA 1
ATOM 6119 C C . ASN B 1 229 ? 30.297 13.273 -20.344 1 84.06 229 ASN B C 1
ATOM 6121 O O . ASN B 1 229 ? 30.594 14.391 -19.906 1 84.06 229 ASN B O 1
ATOM 6125 N N . GLY B 1 230 ? 30.844 12.789 -21.453 1 83.62 230 GLY B N 1
ATOM 6126 C CA . GLY B 1 230 ? 31.75 13.633 -22.219 1 83.62 230 GLY B CA 1
ATOM 6127 C C . GLY B 1 230 ? 31.141 14.945 -22.641 1 83.62 230 GLY B C 1
ATOM 6128 O O . GLY B 1 230 ? 31.734 16.016 -22.469 1 83.62 230 GLY B O 1
ATOM 6129 N N . ASP B 1 231 ? 29.906 14.938 -23.125 1 84.69 231 ASP B N 1
ATOM 6130 C CA . ASP B 1 231 ? 29.234 16.141 -23.609 1 84.69 231 ASP B CA 1
ATOM 6131 C C . ASP B 1 231 ? 28.016 16.469 -22.766 1 84.69 231 ASP B C 1
ATOM 6133 O O . ASP B 1 231 ? 27.219 17.359 -23.125 1 84.69 231 ASP B O 1
ATOM 6137 N N . GLN B 1 232 ? 27.812 15.82 -21.703 1 87.75 232 GLN B N 1
ATOM 6138 C CA . GLN B 1 232 ? 26.672 16.031 -20.812 1 87.75 232 GLN B CA 1
ATOM 6139 C C . GLN B 1 232 ? 25.359 15.93 -21.562 1 87.75 232 GLN B C 1
ATOM 6141 O O . GLN B 1 232 ? 24.469 16.766 -21.375 1 87.75 232 GLN B O 1
ATOM 6146 N N . THR B 1 233 ? 25.344 15.031 -22.469 1 91.12 233 THR B N 1
ATOM 6147 C CA . THR B 1 233 ? 24.125 14.734 -23.219 1 91.12 233 THR B CA 1
ATOM 6148 C C . THR B 1 233 ? 23.5 13.414 -22.734 1 91.12 233 THR B C 1
ATOM 6150 O O . THR B 1 233 ? 24.156 12.648 -22.016 1 91.12 233 THR B O 1
ATOM 6153 N N . VAL B 1 234 ? 22.203 13.273 -23.062 1 95 234 VAL B N 1
ATOM 6154 C CA . VAL B 1 234 ? 21.5 12.078 -22.609 1 95 234 VAL B CA 1
ATOM 6155 C C . VAL B 1 234 ? 20.656 11.5 -23.75 1 95 234 VAL B C 1
ATOM 6157 O O . VAL B 1 234 ? 20.094 12.25 -24.547 1 95 234 VAL B O 1
ATOM 6160 N N . ASN B 1 235 ? 20.734 10.219 -23.891 1 93.44 235 ASN B N 1
ATOM 6161 C CA . ASN B 1 235 ? 19.734 9.516 -24.703 1 93.44 235 ASN B CA 1
ATOM 6162 C C . ASN B 1 235 ? 18.609 8.961 -23.828 1 93.44 235 ASN B C 1
ATOM 6164 O O . ASN B 1 235 ? 18.859 8.156 -22.922 1 93.44 235 ASN B O 1
ATOM 6168 N N . PHE B 1 236 ? 17.453 9.414 -24.094 1 94.62 236 PHE B N 1
ATOM 6169 C CA . PHE B 1 236 ? 16.266 9 -23.344 1 94.62 236 PHE B CA 1
ATOM 6170 C C . PHE B 1 236 ? 15.211 8.438 -24.281 1 94.62 236 PHE B C 1
ATOM 6172 O O . PHE B 1 236 ? 14.555 9.188 -25 1 94.62 236 PHE B O 1
ATOM 6179 N N . LEU B 1 237 ? 15.062 7.07 -24.281 1 93.56 237 LEU B N 1
ATOM 6180 C CA . LEU B 1 237 ? 14.102 6.348 -25.094 1 93.56 237 LEU B CA 1
ATOM 6181 C C . LEU B 1 237 ? 14.312 6.641 -26.578 1 93.56 237 LEU B C 1
ATOM 6183 O O . LEU B 1 237 ? 13.344 6.844 -27.312 1 93.56 237 LEU B O 1
ATOM 6187 N N . GLY B 1 238 ? 15.547 6.832 -26.953 1 90.44 238 GLY B N 1
ATOM 6188 C CA . GLY B 1 238 ? 15.891 7.043 -28.359 1 90.44 238 GLY B CA 1
ATOM 6189 C C . GLY B 1 238 ? 15.922 8.508 -28.75 1 90.44 238 GLY B C 1
ATOM 6190 O O . GLY B 1 238 ? 16.266 8.844 -29.875 1 90.44 238 GLY B O 1
ATOM 6191 N N . ILE B 1 239 ? 15.617 9.328 -27.812 1 93.12 239 ILE B N 1
ATOM 6192 C CA . ILE B 1 239 ? 15.633 10.766 -28.062 1 93.12 239 ILE B CA 1
ATOM 6193 C C . ILE B 1 239 ? 16.938 11.367 -27.531 1 93.12 239 ILE B C 1
ATOM 6195 O O . ILE B 1 239 ? 17.25 11.227 -26.344 1 93.12 239 ILE B O 1
ATOM 6199 N N . HIS B 1 240 ? 17.672 11.977 -28.391 1 94.19 240 HIS B N 1
ATOM 6200 C CA . HIS B 1 240 ? 18.922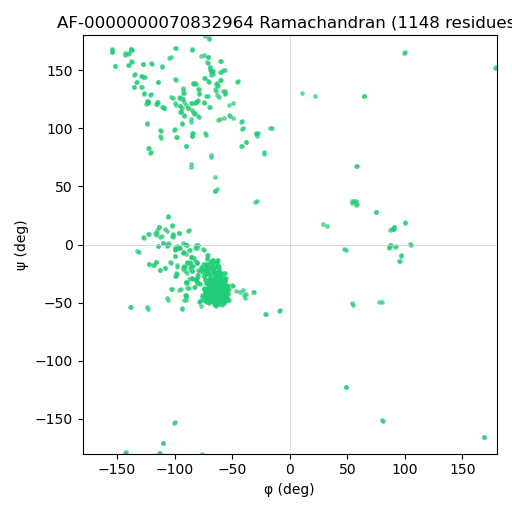 12.625 -27.984 1 94.19 240 HIS B CA 1
ATOM 6201 C C . HIS B 1 240 ? 18.641 14.008 -27.391 1 94.19 240 HIS B C 1
ATOM 6203 O O . HIS B 1 240 ? 18.078 14.875 -28.062 1 94.19 240 HIS B O 1
ATOM 6209 N N . ILE B 1 241 ? 19.078 14.195 -26.188 1 95.19 241 ILE B N 1
ATOM 6210 C CA . ILE B 1 241 ? 18.828 15.445 -25.484 1 95.19 241 ILE B CA 1
ATOM 6211 C C . ILE B 1 241 ? 20.156 16.156 -25.203 1 95.19 241 ILE B C 1
ATOM 6213 O O . ILE B 1 241 ? 21 15.656 -24.453 1 95.19 241 ILE B O 1
ATOM 6217 N N . ASN B 1 242 ? 20.328 17.328 -25.672 1 93.5 242 ASN B N 1
ATOM 6218 C CA . ASN B 1 242 ? 21.578 18.094 -25.562 1 93.5 242 ASN B CA 1
ATOM 6219 C C . ASN B 1 242 ? 21.609 18.938 -24.281 1 93.5 242 ASN B C 1
ATOM 6221 O O . ASN B 1 242 ? 22.672 19.172 -23.719 1 93.5 242 ASN B O 1
ATOM 6225 N N . ASP B 1 243 ? 20.406 19.422 -23.859 1 93.38 243 ASP B N 1
ATOM 6226 C CA . ASP B 1 243 ? 20.297 20.234 -22.656 1 93.38 243 ASP B CA 1
ATOM 6227 C C . ASP B 1 243 ? 19.328 19.609 -21.641 1 93.38 243 ASP B C 1
ATOM 6229 O O . ASP B 1 243 ? 18.188 20.047 -21.516 1 93.38 243 ASP B O 1
ATOM 6233 N N . PRO B 1 244 ? 19.828 18.688 -20.891 1 93.62 244 PRO B N 1
ATOM 6234 C CA . PRO B 1 244 ? 18.953 17.969 -19.969 1 93.62 244 PRO B CA 1
ATOM 6235 C C . PRO B 1 244 ? 18.406 18.859 -18.844 1 93.62 244 PRO B C 1
ATOM 6237 O O . PRO B 1 244 ? 17.406 18.516 -18.219 1 93.62 244 PRO B O 1
ATOM 6240 N N . PHE B 1 245 ? 18.969 20.016 -18.609 1 91.19 245 PHE B N 1
ATOM 6241 C CA . PHE B 1 245 ? 18.578 20.891 -17.5 1 91.19 245 PHE B CA 1
ATOM 6242 C C . PHE B 1 245 ? 17.312 21.656 -17.828 1 91.19 245 PHE B C 1
ATOM 6244 O O . PHE B 1 245 ? 16.578 22.078 -16.938 1 91.19 245 PHE B O 1
ATOM 6251 N N . ASN B 1 246 ? 17.016 21.828 -19.109 1 91.44 246 ASN B N 1
ATOM 6252 C CA . ASN B 1 246 ? 15.867 22.641 -19.5 1 91.44 246 ASN B CA 1
ATOM 6253 C C . ASN B 1 246 ? 14.938 21.875 -20.438 1 91.44 246 ASN B C 1
ATOM 6255 O O . ASN B 1 246 ? 13.922 22.422 -20.891 1 91.44 246 ASN B O 1
ATOM 6259 N N . ASN B 1 247 ? 15.219 20.656 -20.656 1 93.69 247 ASN B N 1
ATOM 6260 C CA . ASN B 1 247 ? 14.406 19.859 -21.578 1 93.69 247 ASN B CA 1
ATOM 6261 C C . ASN B 1 247 ? 13.141 19.344 -20.891 1 93.69 247 ASN B C 1
ATOM 6263 O O . ASN B 1 247 ? 13.195 18.906 -19.734 1 93.69 247 ASN B O 1
ATOM 6267 N N . TRP B 1 248 ? 12.008 19.359 -21.516 1 94.19 248 TRP B N 1
ATOM 6268 C CA . TRP B 1 248 ? 10.695 18.969 -21.031 1 94.19 248 TRP B CA 1
ATOM 6269 C C . TRP B 1 248 ? 10.719 17.547 -20.484 1 94.19 248 TRP B C 1
ATOM 6271 O O . TRP B 1 248 ? 10.094 17.25 -19.453 1 94.19 248 TRP B O 1
ATOM 6281 N N . LEU B 1 249 ? 11.523 16.672 -21.094 1 93 249 LEU B N 1
ATOM 6282 C CA . LEU B 1 249 ? 11.5 15.25 -20.781 1 93 249 LEU B CA 1
ATOM 6283 C C . LEU B 1 249 ? 12.383 14.945 -19.562 1 93 249 LEU B C 1
ATOM 6285 O O . LEU B 1 249 ? 12.211 13.914 -18.922 1 93 249 LEU B O 1
ATOM 6289 N N . THR B 1 250 ? 13.32 15.898 -19.234 1 93.44 250 THR B N 1
ATOM 6290 C CA . THR B 1 250 ? 14.289 15.547 -18.203 1 93.44 250 THR B CA 1
ATOM 6291 C C . THR B 1 250 ? 14.164 16.484 -17 1 93.44 250 THR B C 1
ATOM 6293 O O . THR B 1 250 ? 14.617 16.141 -15.906 1 93.44 250 THR B O 1
ATOM 6296 N N . VAL B 1 251 ? 13.547 17.594 -17.156 1 90.31 251 VAL B N 1
ATOM 6297 C CA . VAL B 1 251 ? 13.508 18.625 -16.125 1 90.31 251 VAL B CA 1
ATOM 6298 C C . VAL B 1 251 ? 12.805 18.078 -14.875 1 90.31 251 VAL B C 1
ATOM 6300 O O . VAL B 1 251 ? 13.164 18.438 -13.75 1 90.31 251 VAL B O 1
ATOM 6303 N N . GLY B 1 252 ? 11.852 17.172 -15.047 1 93.25 252 GLY B N 1
ATOM 6304 C CA . GLY B 1 252 ? 11.086 16.625 -13.945 1 93.25 252 GLY B CA 1
ATOM 6305 C C . GLY B 1 252 ? 11.891 15.672 -13.07 1 93.25 252 GLY B C 1
ATOM 6306 O O . GLY B 1 252 ? 11.461 15.32 -11.969 1 93.25 252 GLY B O 1
ATOM 6307 N N . TYR B 1 253 ? 13.062 15.352 -13.547 1 94.81 253 TYR B N 1
ATOM 6308 C CA . TYR B 1 253 ? 13.922 14.453 -12.789 1 94.81 253 TYR B CA 1
ATOM 6309 C C . TYR B 1 253 ? 15.07 15.211 -12.133 1 94.81 253 TYR B C 1
ATOM 6311 O O . TYR B 1 253 ? 15.992 14.609 -11.586 1 94.81 253 TYR B O 1
ATOM 6319 N N . ARG B 1 254 ? 15.188 16.484 -12.25 1 89.31 254 ARG B N 1
ATOM 6320 C CA . ARG B 1 254 ? 16.109 17.406 -11.586 1 89.31 254 ARG B CA 1
ATOM 6321 C C . ARG B 1 254 ? 17.547 17.016 -11.859 1 89.31 254 ARG B C 1
ATOM 6323 O O . ARG B 1 254 ? 18.312 16.734 -10.93 1 89.31 254 ARG B O 1
ATOM 6330 N N . PRO B 1 255 ? 17.922 17.156 -13.078 1 93.38 255 PRO B N 1
ATOM 6331 C CA . PRO B 1 255 ? 19.328 16.844 -13.383 1 93.38 255 PRO B CA 1
ATOM 6332 C C . PRO B 1 255 ? 20.297 17.781 -12.68 1 93.38 255 PRO B C 1
ATOM 6334 O O . PRO B 1 255 ? 20.031 18.984 -12.555 1 93.38 255 PRO B O 1
ATOM 6337 N N . VAL B 1 256 ? 21.359 17.188 -12.172 1 91.56 256 VAL B N 1
ATOM 6338 C CA . VAL B 1 256 ? 22.406 17.953 -11.5 1 91.56 256 VAL B CA 1
ATOM 6339 C C . VAL B 1 256 ? 23.781 17.391 -11.883 1 91.56 256 VAL B C 1
ATOM 6341 O O . VAL B 1 256 ? 23.891 16.25 -12.32 1 91.56 256 VAL B O 1
ATOM 6344 N N . ILE B 1 257 ? 24.719 18.234 -11.789 1 91.44 257 ILE B N 1
ATOM 6345 C CA . ILE B 1 257 ? 26.094 17.797 -11.922 1 91.44 257 ILE B CA 1
ATOM 6346 C C . ILE B 1 257 ? 26.688 17.516 -10.539 1 91.44 257 ILE B C 1
ATOM 6348 O O . ILE B 1 257 ? 26.734 18.406 -9.688 1 91.44 257 ILE B O 1
ATOM 6352 N N . ASN B 1 258 ? 27 16.266 -10.336 1 89 258 ASN B N 1
ATOM 6353 C CA . ASN B 1 258 ? 27.484 15.906 -9.008 1 89 258 ASN B CA 1
ATOM 6354 C C . ASN B 1 258 ? 28.906 16.406 -8.773 1 89 258 ASN B C 1
ATOM 6356 O O . ASN B 1 258 ? 29.484 17.062 -9.641 1 89 258 ASN B O 1
ATOM 6360 N N . ALA B 1 259 ? 29.391 16.125 -7.605 1 88.81 259 ALA B N 1
ATOM 6361 C CA . ALA B 1 259 ? 30.703 16.609 -7.18 1 88.81 259 ALA B CA 1
ATOM 6362 C C . ALA B 1 259 ? 31.812 16.078 -8.078 1 88.81 259 ALA B C 1
ATOM 6364 O O . ALA B 1 259 ? 32.875 16.703 -8.203 1 88.81 259 ALA B O 1
ATOM 6365 N N . LYS B 1 260 ? 31.641 15.062 -8.82 1 91.06 260 LYS B N 1
ATOM 6366 C CA . LYS B 1 260 ? 32.625 14.453 -9.703 1 91.06 260 LYS B CA 1
ATOM 6367 C C . LYS B 1 260 ? 32.469 14.961 -11.133 1 91.06 260 LYS B C 1
ATOM 6369 O O . LYS B 1 260 ? 33.156 14.484 -12.047 1 91.06 260 LYS B O 1
ATOM 6374 N N . GLY B 1 261 ? 31.453 15.812 -11.336 1 87.75 261 GLY B N 1
ATOM 6375 C CA . GLY B 1 261 ? 31.25 16.391 -12.664 1 87.75 261 GLY B CA 1
ATOM 6376 C C . GLY B 1 261 ? 30.359 15.523 -13.547 1 87.75 261 GLY B C 1
ATOM 6377 O O . GLY B 1 261 ? 30.312 15.727 -14.766 1 87.75 261 GLY B O 1
ATOM 6378 N N . LEU B 1 262 ? 29.734 14.609 -12.945 1 91.75 262 LEU B N 1
ATOM 6379 C CA . LEU B 1 262 ? 28.906 13.695 -13.727 1 91.75 262 LEU B CA 1
ATOM 6380 C C . LEU B 1 262 ? 27.438 14.109 -13.656 1 91.75 262 LEU B C 1
ATOM 6382 O O . LEU B 1 262 ? 26.953 14.547 -12.609 1 91.75 262 LEU B O 1
ATOM 6386 N N . LEU B 1 263 ? 26.75 13.953 -14.789 1 93 263 LEU B N 1
ATOM 6387 C CA . LEU B 1 263 ? 25.312 14.242 -14.859 1 93 263 LEU B CA 1
ATOM 6388 C C . LEU B 1 263 ? 24.5 13.156 -14.164 1 93 263 LEU B C 1
ATOM 6390 O O . LEU B 1 263 ? 24.656 11.969 -14.469 1 93 263 LEU B O 1
ATOM 6394 N N . GLU B 1 264 ? 23.719 13.609 -13.188 1 92.88 264 GLU B N 1
ATOM 6395 C CA . GLU B 1 264 ? 22.891 12.672 -12.43 1 92.88 264 GLU B CA 1
ATOM 6396 C C . GLU B 1 264 ? 21.438 13.117 -12.414 1 92.88 264 GLU B C 1
ATOM 6398 O O . GLU B 1 264 ? 21.141 14.312 -12.406 1 92.88 264 GLU B O 1
ATOM 6403 N N . PHE B 1 265 ? 20.625 12.125 -12.453 1 93.62 265 PHE B N 1
ATOM 6404 C CA . PHE B 1 265 ? 19.188 12.359 -12.375 1 93.62 265 PHE B CA 1
ATOM 6405 C C . PHE B 1 265 ? 18.625 11.844 -11.055 1 93.62 265 PHE B C 1
ATOM 6407 O O . PHE B 1 265 ? 19.219 10.969 -10.422 1 93.62 265 PHE B O 1
ATOM 6414 N N . GLY B 1 266 ? 17.562 12.438 -10.625 1 90.19 266 GLY B N 1
ATOM 6415 C CA . GLY B 1 266 ? 16.859 11.984 -9.43 1 90.19 266 GLY B CA 1
ATOM 6416 C C . GLY B 1 266 ? 15.516 11.352 -9.727 1 90.19 266 GLY B C 1
ATOM 6417 O O . GLY B 1 266 ? 15.234 10.992 -10.875 1 90.19 266 GLY B O 1
ATOM 6418 N N . TYR B 1 267 ? 14.75 11.094 -8.688 1 89.12 267 TYR B N 1
ATOM 6419 C CA . TYR B 1 267 ? 13.367 10.648 -8.836 1 89.12 267 TYR B CA 1
ATOM 6420 C C . TYR B 1 267 ? 12.484 11.781 -9.344 1 89.12 267 TYR B C 1
ATOM 6422 O O . TYR B 1 267 ? 12.875 12.945 -9.312 1 89.12 267 TYR B O 1
ATOM 6430 N N . PRO B 1 268 ? 11.312 11.469 -9.891 1 94.31 268 PRO B N 1
ATOM 6431 C CA . PRO B 1 268 ? 10.422 12.523 -10.375 1 94.31 268 PRO B CA 1
ATOM 6432 C C . PRO B 1 268 ? 10.078 13.547 -9.297 1 94.31 268 PRO B C 1
ATOM 6434 O O . PRO B 1 268 ? 9.617 13.18 -8.211 1 94.31 268 PRO B O 1
ATOM 6437 N N . SER B 1 269 ? 10.242 14.75 -9.609 1 92.38 269 SER B N 1
ATOM 6438 C CA . SER B 1 269 ? 10.164 15.836 -8.641 1 92.38 269 SER B CA 1
ATOM 6439 C C . SER B 1 269 ? 8.727 16.078 -8.195 1 92.38 269 SER B C 1
ATOM 6441 O O . SER B 1 269 ? 8.484 16.719 -7.164 1 92.38 269 SER B O 1
ATOM 6443 N N . GLY B 1 270 ? 7.793 15.578 -8.945 1 92.88 270 GLY B N 1
ATOM 6444 C CA . GLY B 1 270 ? 6.398 15.773 -8.586 1 92.88 270 GLY B CA 1
ATOM 6445 C C . GLY B 1 270 ? 6.012 15.07 -7.301 1 92.88 270 GLY B C 1
ATOM 6446 O O . GLY B 1 270 ? 5.012 15.422 -6.668 1 92.88 270 GLY B O 1
ATOM 6447 N N . ASN B 1 271 ? 6.75 14.062 -6.926 1 93.25 271 ASN B N 1
ATOM 6448 C CA . ASN B 1 271 ? 6.559 13.352 -5.668 1 93.25 271 ASN B CA 1
ATOM 6449 C C . ASN B 1 271 ? 5.094 12.977 -5.453 1 93.25 271 ASN B C 1
ATOM 6451 O O . ASN B 1 271 ? 4.473 12.367 -6.324 1 93.25 271 ASN B O 1
ATOM 6455 N N . ILE B 1 272 ? 4.449 13.414 -4.34 1 92.12 272 ILE B N 1
ATOM 6456 C CA . ILE B 1 272 ? 3.104 12.992 -3.957 1 92.12 272 ILE B CA 1
ATOM 6457 C C . ILE B 1 272 ? 2.096 13.484 -4.996 1 92.12 272 ILE B C 1
ATOM 6459 O O . ILE B 1 272 ? 1.106 12.805 -5.277 1 92.12 272 ILE B O 1
ATOM 6463 N N . LEU B 1 273 ? 2.328 14.68 -5.57 1 92.75 273 LEU B N 1
ATOM 6464 C CA . LEU B 1 273 ? 1.414 15.203 -6.578 1 92.75 273 LEU B CA 1
ATOM 6465 C C . LEU B 1 273 ? 1.438 14.344 -7.836 1 92.75 273 LEU B C 1
ATOM 6467 O O . LEU B 1 273 ? 0.393 14.07 -8.43 1 92.75 273 LEU B O 1
ATOM 6471 N N . GLY B 1 274 ? 2.625 13.984 -8.242 1 96.25 274 GLY B N 1
ATOM 6472 C CA . GLY B 1 274 ? 2.736 13.062 -9.352 1 96.25 274 GLY B CA 1
ATOM 6473 C C . GLY B 1 274 ? 2.08 11.719 -9.086 1 96.25 274 GLY B C 1
ATOM 6474 O O . GLY B 1 274 ? 1.427 11.156 -9.969 1 96.25 274 GLY B O 1
ATOM 6475 N N . ALA B 1 275 ? 2.242 11.227 -7.867 1 96.25 275 ALA B N 1
ATOM 6476 C CA . ALA B 1 275 ? 1.633 9.961 -7.465 1 96.25 275 ALA B CA 1
ATOM 6477 C C . ALA B 1 275 ? 0.113 10.023 -7.582 1 96.25 275 ALA B C 1
ATOM 6479 O O . ALA B 1 275 ? -0.518 9.078 -8.062 1 96.25 275 ALA B O 1
ATOM 6480 N N . LEU B 1 276 ? -0.459 11.125 -7.125 1 95 276 LEU B N 1
ATOM 6481 C CA . LEU B 1 276 ? -1.905 11.305 -7.191 1 95 276 LEU B CA 1
ATOM 6482 C C . LEU B 1 276 ? -2.377 11.383 -8.641 1 95 276 LEU B C 1
ATOM 6484 O O . LEU B 1 276 ? -3.379 10.758 -9.008 1 95 276 LEU B O 1
ATOM 6488 N N . LEU B 1 277 ? -1.643 12.094 -9.461 1 95.62 277 LEU B N 1
ATOM 6489 C CA . LEU B 1 277 ? -2.021 12.266 -10.859 1 95.62 277 LEU B CA 1
ATOM 6490 C C . LEU B 1 277 ? -1.932 10.945 -11.617 1 95.62 277 LEU B C 1
ATOM 6492 O O . LEU B 1 277 ? -2.838 10.594 -12.375 1 95.62 277 LEU B O 1
ATOM 6496 N N . THR B 1 278 ? -0.866 10.227 -11.461 1 97.69 278 THR B N 1
ATOM 6497 C CA . THR B 1 278 ? -0.696 8.977 -12.195 1 97.69 278 THR B CA 1
ATOM 6498 C C . THR B 1 278 ? -1.711 7.934 -11.734 1 97.69 278 THR B C 1
ATOM 6500 O O . THR B 1 278 ? -2.189 7.129 -12.531 1 97.69 278 THR B O 1
ATOM 6503 N N . ALA B 1 279 ? -1.972 7.883 -10.398 1 97.06 279 ALA B N 1
ATOM 6504 C CA . ALA B 1 279 ? -2.99 6.961 -9.898 1 97.06 279 ALA B CA 1
ATOM 6505 C C . ALA B 1 279 ? -4.355 7.273 -10.5 1 97.06 279 ALA B C 1
ATOM 6507 O O . ALA B 1 279 ? -5.113 6.363 -10.852 1 97.06 279 ALA B O 1
ATOM 6508 N N . THR B 1 280 ? -4.676 8.562 -10.586 1 95.56 280 THR B N 1
ATOM 6509 C CA . THR B 1 280 ? -5.93 8.977 -11.211 1 95.56 280 THR B CA 1
ATOM 6510 C C . THR B 1 280 ? -5.957 8.57 -12.68 1 95.56 280 THR B C 1
ATOM 6512 O O . THR B 1 280 ? -6.977 8.086 -13.18 1 95.56 280 THR B O 1
ATOM 6515 N N . ALA B 1 281 ? -4.891 8.758 -13.344 1 96.81 281 ALA B N 1
ATOM 6516 C CA . ALA B 1 281 ? -4.785 8.352 -14.742 1 96.81 281 ALA B CA 1
ATOM 6517 C C . ALA B 1 281 ? -4.957 6.844 -14.891 1 96.81 281 ALA B C 1
ATOM 6519 O O . ALA B 1 281 ? -5.559 6.375 -15.859 1 96.81 281 ALA B O 1
ATOM 6520 N N . ALA B 1 282 ? -4.371 6.094 -13.969 1 96.31 282 ALA B N 1
ATOM 6521 C CA . ALA B 1 282 ? -4.484 4.637 -14 1 96.31 282 ALA B CA 1
ATOM 6522 C C . ALA B 1 282 ? -5.949 4.203 -14 1 96.31 282 ALA B C 1
ATOM 6524 O O . ALA B 1 282 ? -6.324 3.268 -14.711 1 96.31 282 ALA B O 1
ATOM 6525 N N . LEU B 1 283 ? -6.75 4.883 -13.234 1 91.5 283 LEU B N 1
ATOM 6526 C CA . LEU B 1 283 ? -8.172 4.59 -13.156 1 91.5 283 LEU B CA 1
ATOM 6527 C C . LEU B 1 283 ? -8.844 4.801 -14.508 1 91.5 283 LEU B C 1
ATOM 6529 O O . LEU B 1 283 ? -9.578 3.932 -14.992 1 91.5 283 LEU B O 1
ATOM 6533 N N . TRP B 1 284 ? -8.539 5.871 -15.094 1 93.19 284 TRP B N 1
ATOM 6534 C CA . TRP B 1 284 ? -9.188 6.238 -16.344 1 93.19 284 TRP B CA 1
ATOM 6535 C C . TRP B 1 284 ? -8.695 5.367 -17.5 1 93.19 284 TRP B C 1
ATOM 6537 O O . TRP B 1 284 ? -9.477 4.934 -18.344 1 93.19 284 TRP B O 1
ATOM 6547 N N . ILE B 1 285 ? -7.469 5.109 -17.531 1 95.5 285 ILE B N 1
ATOM 6548 C CA . ILE B 1 285 ? -6.887 4.336 -18.625 1 95.5 285 ILE B CA 1
ATOM 6549 C C . ILE B 1 285 ? -7.348 2.883 -18.531 1 95.5 285 ILE B C 1
ATOM 6551 O O . ILE B 1 285 ? -7.688 2.266 -19.531 1 95.5 285 ILE B O 1
ATOM 6555 N N . GLU B 1 286 ? -7.246 2.357 -17.297 1 92.62 286 GLU B N 1
ATOM 6556 C CA . GLU B 1 286 ? -7.715 0.985 -17.125 1 92.62 286 GLU B CA 1
ATOM 6557 C C . GLU B 1 286 ? -9.156 0.833 -17.609 1 92.62 286 GLU B C 1
ATOM 6559 O O . GLU B 1 286 ? -9.484 -0.121 -18.312 1 92.62 286 GLU B O 1
ATOM 6564 N N . ARG B 1 287 ? -10.047 1.754 -17.234 1 89.25 287 ARG B N 1
ATOM 6565 C CA . ARG B 1 287 ? -11.445 1.729 -17.641 1 89.25 287 ARG B CA 1
ATOM 6566 C C . ARG B 1 287 ? -11.578 1.854 -19.156 1 89.25 287 ARG B C 1
ATOM 6568 O O . ARG B 1 287 ? -12.414 1.188 -19.766 1 89.25 287 ARG B O 1
ATOM 6575 N N . GLY B 1 288 ? -10.773 2.701 -19.719 1 92.5 288 GLY B N 1
ATOM 6576 C CA . GLY B 1 288 ? -10.781 2.875 -21.172 1 92.5 288 GLY B CA 1
ATOM 6577 C C . GLY B 1 288 ? -10.328 1.638 -21.922 1 92.5 288 GLY B C 1
ATOM 6578 O O . GLY B 1 288 ? -10.945 1.247 -22.906 1 92.5 288 GLY B O 1
ATOM 6579 N N . VAL B 1 289 ? -9.312 0.969 -21.422 1 92.06 289 VAL B N 1
ATOM 6580 C CA . VAL B 1 289 ? -8.766 -0.204 -22.094 1 92.06 289 VAL B CA 1
ATOM 6581 C C . VAL B 1 289 ? -9.734 -1.374 -21.969 1 92.06 289 VAL B C 1
ATOM 6583 O O . VAL B 1 289 ? -9.906 -2.15 -22.922 1 92.06 289 VAL B O 1
ATOM 6586 N N . ARG B 1 290 ? -10.344 -1.484 -20.828 1 85.12 290 ARG B N 1
ATOM 6587 C CA . ARG B 1 290 ? -11.258 -2.59 -20.594 1 85.12 290 ARG B CA 1
ATOM 6588 C C . ARG B 1 290 ? -12.461 -2.521 -21.531 1 85.12 290 ARG B C 1
ATOM 6590 O O . ARG B 1 290 ? -13.078 -3.545 -21.844 1 85.12 290 ARG B O 1
ATOM 6597 N N . LYS B 1 291 ? -12.836 -1.393 -22.031 1 85.31 291 LYS B N 1
ATOM 6598 C CA . LYS B 1 291 ? -13.977 -1.212 -22.922 1 85.31 291 LYS B CA 1
ATOM 6599 C C . LYS B 1 291 ? -13.742 -1.907 -24.25 1 85.31 291 LYS B C 1
ATOM 6601 O O . LYS B 1 291 ? -14.688 -2.385 -24.891 1 85.31 291 LYS B O 1
ATOM 6606 N N . PHE B 1 292 ? -12.508 -2.006 -24.594 1 87.62 292 PHE B N 1
ATOM 6607 C CA . PHE B 1 292 ? -12.289 -2.588 -25.922 1 87.62 292 PHE B CA 1
ATOM 6608 C C . PHE B 1 292 ? -11.578 -3.932 -25.797 1 87.62 292 PHE B C 1
ATOM 6610 O O . PHE B 1 292 ? -11.359 -4.613 -26.812 1 87.62 292 PHE B O 1
ATOM 6617 N N . MET B 1 293 ? -11.242 -4.383 -24.641 1 85.88 293 MET B N 1
ATOM 6618 C CA . MET B 1 293 ? -10.492 -5.621 -24.453 1 85.88 293 MET B CA 1
ATOM 6619 C C . MET B 1 293 ? -11.414 -6.832 -24.5 1 85.88 293 MET B C 1
ATOM 6621 O O . MET B 1 293 ? -12.375 -6.914 -23.734 1 85.88 293 MET B O 1
ATOM 6625 N N . PRO B 1 294 ? -11.109 -7.723 -25.438 1 78 294 PRO B N 1
ATOM 6626 C CA . PRO B 1 294 ? -11.898 -8.961 -25.438 1 78 294 PRO B CA 1
ATOM 6627 C C . PRO B 1 294 ? -11.781 -9.742 -24.141 1 78 294 PRO B C 1
ATOM 6629 O O . PRO B 1 294 ? -10.719 -9.742 -23.516 1 78 294 PRO B O 1
ATOM 6632 N N . GLY B 1 295 ? -12.758 -10.43 -23.734 1 73.19 295 GLY B N 1
ATOM 6633 C CA . GLY B 1 295 ? -12.852 -11.133 -22.453 1 73.19 295 GLY B CA 1
ATOM 6634 C C . GLY B 1 295 ? -11.727 -12.117 -22.234 1 73.19 295 GLY B C 1
ATOM 6635 O O . GLY B 1 295 ? -11.148 -12.172 -21.141 1 73.19 295 GLY B O 1
ATOM 6636 N N . ALA B 1 296 ? -11.344 -12.82 -23.25 1 69.25 296 ALA B N 1
ATOM 6637 C CA . ALA B 1 296 ? -10.336 -13.867 -23.141 1 69.25 296 ALA B CA 1
ATOM 6638 C C . ALA B 1 296 ? -8.945 -13.266 -22.906 1 69.25 296 ALA B C 1
ATOM 6640 O O . ALA B 1 296 ? -8.078 -13.914 -22.312 1 69.25 296 ALA B O 1
ATOM 6641 N N . LEU B 1 297 ? -8.789 -11.984 -23.25 1 78.81 297 LEU B N 1
ATOM 6642 C CA . LEU B 1 297 ? -7.473 -11.352 -23.172 1 78.81 297 LEU B CA 1
ATOM 6643 C C . LEU B 1 297 ? -7.434 -10.32 -22.047 1 78.81 297 LEU B C 1
ATOM 6645 O O . LEU B 1 297 ? -6.391 -9.703 -21.797 1 78.81 297 LEU B O 1
ATOM 6649 N N . ASP B 1 298 ? -8.469 -10.164 -21.344 1 81.5 298 ASP B N 1
ATOM 6650 C CA . ASP B 1 298 ? -8.602 -9.109 -20.344 1 81.5 298 ASP B CA 1
ATOM 6651 C C . ASP B 1 298 ? -7.59 -9.297 -19.219 1 81.5 298 ASP B C 1
ATOM 6653 O O . ASP B 1 298 ? -6.992 -8.328 -18.75 1 81.5 298 ASP B O 1
ATOM 6657 N N . THR B 1 299 ? -7.332 -10.484 -18.906 1 77.31 299 THR B N 1
ATOM 6658 C CA . THR B 1 299 ? -6.457 -10.773 -17.781 1 77.31 299 THR B CA 1
ATOM 6659 C C . THR B 1 299 ? -5.02 -10.375 -18.094 1 77.31 299 THR B C 1
ATOM 6661 O O . THR B 1 299 ? -4.273 -9.969 -17.188 1 77.31 299 THR B O 1
ATOM 6664 N N . VAL B 1 300 ? -4.688 -10.43 -19.312 1 83.81 300 VAL B N 1
ATOM 6665 C CA . VAL B 1 300 ? -3.318 -10.148 -19.734 1 83.81 300 VAL B CA 1
ATOM 6666 C C . VAL B 1 300 ? -3.252 -8.781 -20.406 1 83.81 300 VAL B C 1
ATOM 6668 O O . VAL B 1 300 ? -2.396 -7.957 -20.078 1 83.81 300 VAL B O 1
ATOM 6671 N N . GLY B 1 301 ? -4.156 -8.57 -21.297 1 89.12 301 GLY B N 1
ATOM 6672 C CA . GLY B 1 301 ? -4.109 -7.395 -22.156 1 89.12 301 GLY B CA 1
ATOM 6673 C C . GLY B 1 301 ? -4.352 -6.102 -21.391 1 89.12 301 GLY B C 1
ATOM 6674 O O . GLY B 1 301 ? -3.613 -5.129 -21.562 1 89.12 301 GLY B O 1
ATOM 6675 N N . THR B 1 302 ? -5.305 -6.055 -20.562 1 89 302 THR B N 1
ATOM 6676 C CA . THR B 1 302 ? -5.711 -4.82 -19.891 1 89 302 THR B CA 1
ATOM 6677 C C . THR B 1 302 ? -4.598 -4.301 -19 1 89 302 THR B C 1
ATOM 6679 O O . THR B 1 302 ? -4.188 -3.143 -19.109 1 89 302 THR B O 1
ATOM 6682 N N . PRO B 1 303 ? -4.078 -5.152 -18.109 1 90.44 303 PRO B N 1
ATOM 6683 C CA . PRO B 1 303 ? -3.016 -4.621 -17.25 1 90.44 303 PRO B CA 1
ATOM 6684 C C . PRO B 1 303 ? -1.757 -4.254 -18.031 1 90.44 303 PRO B C 1
ATOM 6686 O O . PRO B 1 303 ? -1.096 -3.262 -17.719 1 90.44 303 PRO B O 1
ATOM 6689 N N . THR B 1 304 ? -1.459 -5.008 -19.094 1 92.56 304 THR B N 1
ATOM 6690 C CA . THR B 1 304 ? -0.257 -4.766 -19.875 1 92.56 304 THR B CA 1
ATOM 6691 C C . THR B 1 304 ? -0.359 -3.439 -20.625 1 92.56 304 THR B C 1
ATOM 6693 O O . THR B 1 304 ? 0.543 -2.604 -20.547 1 92.56 304 THR B O 1
ATOM 6696 N N . ILE B 1 305 ? -1.45 -3.26 -21.281 1 94.94 305 ILE B N 1
ATOM 6697 C CA . ILE B 1 305 ? -1.641 -2.047 -22.062 1 94.94 305 ILE B CA 1
ATOM 6698 C C . ILE B 1 305 ? -1.769 -0.841 -21.141 1 94.94 305 ILE B C 1
ATOM 6700 O O . ILE B 1 305 ? -1.215 0.225 -21.422 1 94.94 305 ILE B O 1
ATOM 6704 N N . THR B 1 306 ? -2.477 -1.005 -20.062 1 95 306 THR B N 1
ATOM 6705 C CA . THR B 1 306 ? -2.648 0.082 -19.109 1 95 306 THR B CA 1
ATOM 6706 C C . THR B 1 306 ? -1.301 0.53 -18.547 1 95 306 THR B C 1
ATOM 6708 O O . THR B 1 306 ? -1.004 1.726 -18.516 1 95 306 THR B O 1
ATOM 6711 N N . LEU B 1 307 ? -0.477 -0.399 -18.156 1 96 307 LEU B N 1
ATOM 6712 C CA . LEU B 1 307 ? 0.817 -0.063 -17.562 1 96 307 LEU B CA 1
ATOM 6713 C C . LEU B 1 307 ? 1.739 0.558 -18.609 1 96 307 LEU B C 1
ATOM 6715 O O . LEU B 1 307 ? 2.51 1.47 -18.297 1 96 307 LEU B O 1
ATOM 6719 N N . PHE B 1 308 ? 1.646 0.035 -19.828 1 96.19 308 PHE B N 1
ATOM 6720 C CA . PHE B 1 308 ? 2.482 0.589 -20.891 1 96.19 308 PHE B CA 1
ATOM 6721 C C . PHE B 1 308 ? 2.084 2.027 -21.188 1 96.19 308 PHE B C 1
ATOM 6723 O O . PHE B 1 308 ? 2.943 2.906 -21.297 1 96.19 308 PHE B O 1
ATOM 6730 N N . VAL B 1 309 ? 0.813 2.264 -21.344 1 96.25 309 VAL B N 1
ATOM 6731 C CA . VAL B 1 309 ? 0.308 3.604 -21.625 1 96.25 309 VAL B CA 1
ATOM 6732 C C . VAL B 1 309 ? 0.651 4.535 -20.469 1 96.25 309 VAL B C 1
ATOM 6734 O O . VAL B 1 309 ? 1.023 5.691 -20.688 1 96.25 309 VAL B O 1
ATOM 6737 N N . LEU B 1 310 ? 0.533 4.066 -19.281 1 96.69 310 LEU B N 1
ATOM 6738 C CA . LEU B 1 310 ? 0.866 4.867 -18.109 1 96.69 310 LEU B CA 1
ATOM 6739 C C . LEU B 1 310 ? 2.352 5.211 -18.094 1 96.69 310 LEU B C 1
ATOM 6741 O O . LEU B 1 310 ? 2.73 6.316 -17.688 1 96.69 310 LEU B O 1
ATOM 6745 N N . LEU B 1 311 ? 3.145 4.195 -18.438 1 95.38 311 LEU B N 1
ATOM 6746 C CA . LEU B 1 311 ? 4.574 4.461 -18.531 1 95.38 311 LEU B CA 1
ATOM 6747 C C . LEU B 1 311 ? 4.855 5.617 -19.484 1 95.38 311 LEU B C 1
ATOM 6749 O O . LEU B 1 311 ? 5.586 6.551 -19.141 1 95.38 311 LEU B O 1
ATOM 6753 N N . LEU B 1 312 ? 4.242 5.602 -20.641 1 95.06 312 LEU B N 1
ATOM 6754 C CA . LEU B 1 312 ? 4.43 6.648 -21.641 1 95.06 312 LEU B CA 1
ATOM 6755 C C . LEU B 1 312 ? 3.857 7.973 -21.156 1 95.06 312 LEU B C 1
ATOM 6757 O O . LEU B 1 312 ? 4.488 9.023 -21.312 1 95.06 312 LEU B O 1
ATOM 6761 N N . LEU B 1 313 ? 2.729 7.891 -20.578 1 96.25 313 LEU B N 1
ATOM 6762 C CA . LEU B 1 313 ? 2.08 9.102 -20.094 1 96.25 313 LEU B CA 1
ATOM 6763 C C . LEU B 1 313 ? 2.912 9.75 -18.984 1 96.25 313 LEU B C 1
ATOM 6765 O O . LEU B 1 313 ? 2.98 10.977 -18.906 1 96.25 313 LEU B O 1
ATOM 6769 N N . ASN B 1 314 ? 3.459 8.992 -18.109 1 96.38 314 ASN B N 1
ATOM 6770 C CA . ASN B 1 314 ? 4.301 9.531 -17.047 1 96.38 314 ASN B CA 1
ATOM 6771 C C . ASN B 1 314 ? 5.547 10.211 -17.609 1 96.38 314 ASN B C 1
ATOM 6773 O O . ASN B 1 314 ? 5.855 11.352 -17.25 1 96.38 314 ASN B O 1
ATOM 6777 N N . VAL B 1 315 ? 6.168 9.516 -18.531 1 91.81 315 VAL B N 1
ATOM 6778 C CA . VAL B 1 315 ? 7.43 10.016 -19.078 1 91.81 315 VAL B CA 1
ATOM 6779 C C . VAL B 1 315 ? 7.188 11.281 -19.875 1 91.81 315 VAL B C 1
ATOM 6781 O O . VAL B 1 315 ? 7.938 12.258 -19.766 1 91.81 315 VAL B O 1
ATOM 6784 N N . PHE B 1 316 ? 6.148 11.352 -20.578 1 92.75 316 PHE B N 1
ATOM 6785 C CA . PHE B 1 316 ? 5.988 12.422 -21.562 1 92.75 316 PHE B CA 1
ATOM 6786 C C . PHE B 1 316 ? 5.148 13.562 -20.984 1 92.75 316 PHE B C 1
ATOM 6788 O O . PHE B 1 316 ? 5.199 14.688 -21.484 1 92.75 316 PHE B O 1
ATOM 6795 N N . LEU B 1 317 ? 4.418 13.266 -19.953 1 95.62 317 LEU B N 1
ATOM 6796 C CA . LEU B 1 317 ? 3.482 14.312 -19.562 1 95.62 317 LEU B CA 1
ATOM 6797 C C . LEU B 1 317 ? 3.447 14.477 -18.047 1 95.62 317 LEU B C 1
ATOM 6799 O O . LEU B 1 317 ? 3.727 15.555 -17.531 1 95.62 317 LEU B O 1
ATOM 6803 N N . ILE B 1 318 ? 3.225 13.492 -17.266 1 97.5 318 ILE B N 1
ATOM 6804 C CA . ILE B 1 318 ? 2.885 13.641 -15.859 1 97.5 318 ILE B CA 1
ATOM 6805 C C . ILE B 1 318 ? 4.121 14.062 -15.07 1 97.5 318 ILE B C 1
ATOM 6807 O O . ILE B 1 318 ? 4.031 14.883 -14.156 1 97.5 318 ILE B O 1
ATOM 6811 N N . VAL B 1 319 ? 5.277 13.484 -15.414 1 96.5 319 VAL B N 1
ATOM 6812 C CA . VAL B 1 319 ? 6.484 13.805 -14.656 1 96.5 319 VAL B CA 1
ATOM 6813 C C . VAL B 1 319 ? 6.816 15.289 -14.805 1 96.5 319 VAL B C 1
ATOM 6815 O O . VAL B 1 319 ? 6.965 16 -13.812 1 96.5 319 VAL B O 1
ATOM 6818 N N . PRO B 1 320 ? 6.879 15.836 -16.047 1 93.56 320 PRO B N 1
ATOM 6819 C CA . PRO B 1 320 ? 7.164 17.266 -16.141 1 93.56 320 PRO B CA 1
ATOM 6820 C C . PRO B 1 320 ? 6.035 18.125 -15.578 1 93.56 320 PRO B C 1
ATOM 6822 O O . PRO B 1 320 ? 6.293 19.109 -14.859 1 93.56 320 PRO B O 1
ATOM 6825 N N . VAL B 1 321 ? 4.793 17.781 -15.742 1 94.69 321 VAL B N 1
ATOM 6826 C CA . VAL B 1 321 ? 3.658 18.578 -15.273 1 94.69 321 VAL B CA 1
ATOM 6827 C C . VAL B 1 321 ? 3.629 18.594 -13.75 1 94.69 321 VAL B C 1
ATOM 6829 O O . VAL B 1 321 ? 3.457 19.656 -13.141 1 94.69 321 VAL B O 1
ATOM 6832 N N . SER B 1 322 ? 3.766 17.438 -13.195 1 94.81 322 SER B N 1
ATOM 6833 C CA . SER B 1 322 ? 3.719 17.359 -11.742 1 94.81 322 SER B CA 1
ATOM 6834 C C . SER B 1 322 ? 4.918 18.062 -11.117 1 94.81 322 SER B C 1
ATOM 6836 O O . SER B 1 322 ? 4.812 18.641 -10.023 1 94.81 322 SER B O 1
ATOM 6838 N N . GLY B 1 323 ? 6.035 18.016 -11.844 1 92.5 323 GLY B N 1
ATOM 6839 C CA . GLY B 1 323 ? 7.191 18.766 -11.375 1 92.5 323 GLY B CA 1
ATOM 6840 C C . GLY B 1 323 ? 6.945 20.25 -11.297 1 92.5 323 GLY B C 1
ATOM 6841 O O . GLY B 1 323 ? 7.25 20.891 -10.281 1 92.5 323 GLY B O 1
ATOM 6842 N N . TYR B 1 324 ? 6.379 20.781 -12.305 1 91.81 324 TYR B N 1
ATOM 6843 C CA . TYR B 1 324 ? 6.07 22.219 -12.328 1 91.81 324 TYR B CA 1
ATOM 6844 C C . TYR B 1 324 ? 4.984 22.547 -11.312 1 91.81 324 TYR B C 1
ATOM 6846 O O . TYR B 1 324 ? 5.031 23.594 -10.672 1 91.81 324 TYR B O 1
ATOM 6854 N N . LEU B 1 325 ? 4.07 21.641 -11.258 1 90.69 325 LEU B N 1
ATOM 6855 C CA . LEU B 1 325 ? 3.021 21.844 -10.266 1 90.69 325 LEU B CA 1
ATOM 6856 C C . LEU B 1 325 ? 3.602 21.875 -8.852 1 90.69 325 LEU B C 1
ATOM 6858 O O . LEU B 1 325 ? 3.199 22.688 -8.023 1 90.69 325 LEU B O 1
ATOM 6862 N N . TYR B 1 326 ? 4.473 20.953 -8.609 1 91.38 326 TYR B N 1
ATOM 6863 C CA . TYR B 1 326 ? 5.16 20.875 -7.324 1 91.38 326 TYR B CA 1
ATOM 6864 C C . TYR B 1 326 ? 5.852 22.203 -7.008 1 91.38 326 TYR B C 1
ATOM 6866 O O . TYR B 1 326 ? 5.703 22.734 -5.91 1 91.38 326 TYR B O 1
ATOM 6874 N N . GLU B 1 327 ? 6.562 22.75 -7.949 1 89.75 327 GLU B N 1
ATOM 6875 C CA . GLU B 1 327 ? 7.289 24 -7.766 1 89.75 327 GLU B CA 1
ATOM 6876 C C . GLU B 1 327 ? 6.332 25.172 -7.508 1 89.75 327 GLU B C 1
ATOM 6878 O O . GLU B 1 327 ? 6.598 26.016 -6.656 1 89.75 327 GLU B O 1
ATOM 6883 N N . ALA B 1 328 ? 5.309 25.172 -8.234 1 90.25 328 ALA B N 1
ATOM 6884 C CA . ALA B 1 328 ? 4.32 26.234 -8.086 1 90.25 328 ALA B CA 1
ATOM 6885 C C . ALA B 1 328 ? 3.68 26.203 -6.703 1 90.25 328 ALA B C 1
ATOM 6887 O O . ALA B 1 328 ? 3.549 27.234 -6.051 1 90.25 328 ALA B O 1
ATOM 6888 N N . VAL B 1 329 ? 3.314 25.016 -6.266 1 87.19 329 VAL B N 1
ATOM 6889 C CA . VAL B 1 329 ? 2.652 24.875 -4.973 1 87.19 329 VAL B CA 1
ATOM 6890 C C . VAL B 1 329 ? 3.635 25.203 -3.85 1 87.19 329 VAL B C 1
ATOM 6892 O O . VAL B 1 329 ? 3.281 25.891 -2.893 1 87.19 329 VAL B O 1
ATOM 6895 N N . ALA B 1 330 ? 4.832 24.688 -3.99 1 86.69 330 ALA B N 1
ATOM 6896 C CA . ALA B 1 330 ? 5.867 24.969 -2.998 1 86.69 330 ALA B CA 1
ATOM 6897 C C . ALA B 1 330 ? 6.102 26.469 -2.867 1 86.69 330 ALA B C 1
ATOM 6899 O O . ALA B 1 330 ? 6.148 27 -1.756 1 86.69 330 ALA B O 1
ATOM 6900 N N . TRP B 1 331 ? 6.215 27.109 -4.008 1 87.12 331 TRP B N 1
ATOM 6901 C CA . TRP B 1 331 ? 6.438 28.547 -4.02 1 87.12 331 TRP B CA 1
ATOM 6902 C C . TRP B 1 331 ? 5.266 29.297 -3.391 1 87.12 331 TRP B C 1
ATOM 6904 O O . TRP B 1 331 ? 5.457 30.188 -2.57 1 87.12 331 TRP B O 1
ATOM 6914 N N . PHE B 1 332 ? 4.121 28.922 -3.73 1 89.38 332 PHE B N 1
ATOM 6915 C CA . PHE B 1 332 ? 2.914 29.594 -3.256 1 89.38 332 PHE B CA 1
ATOM 6916 C C . PHE B 1 332 ? 2.797 29.484 -1.74 1 89.38 332 PHE B C 1
ATOM 6918 O O . PHE B 1 332 ? 2.611 30.484 -1.056 1 89.38 332 PHE B O 1
ATOM 6925 N N . PHE B 1 333 ? 2.973 28.344 -1.191 1 88 333 PHE B N 1
ATOM 6926 C CA . PHE B 1 333 ? 2.74 28.156 0.236 1 88 333 PHE B CA 1
ATOM 6927 C C . PHE B 1 333 ? 3.934 28.656 1.048 1 88 333 PHE B C 1
ATOM 6929 O O . PHE B 1 333 ? 3.779 29.078 2.195 1 88 333 PHE B O 1
ATOM 6936 N N . ALA B 1 334 ? 5.105 28.641 0.429 1 84.88 334 ALA B N 1
ATOM 6937 C CA . ALA B 1 334 ? 6.258 29.219 1.114 1 84.88 334 ALA B CA 1
ATOM 6938 C C . ALA B 1 334 ? 6.051 30.703 1.385 1 84.88 334 ALA B C 1
ATOM 6940 O O . ALA B 1 334 ? 6.539 31.234 2.387 1 84.88 334 ALA B O 1
ATOM 6941 N N . HIS B 1 335 ? 5.273 31.219 0.561 1 86 335 HIS B N 1
ATOM 6942 C CA . HIS B 1 335 ? 5.07 32.656 0.708 1 86 335 HIS B CA 1
ATOM 6943 C C . HIS B 1 335 ? 3.771 32.969 1.446 1 86 335 HIS B C 1
ATOM 6945 O O . HIS B 1 335 ? 3.537 34.094 1.862 1 86 335 HIS B O 1
ATOM 6951 N N . LEU B 1 336 ? 3.07 32 1.592 1 88.5 336 LEU B N 1
ATOM 6952 C CA . LEU B 1 336 ? 1.782 32.219 2.244 1 88.5 336 LEU B CA 1
ATOM 6953 C C . LEU B 1 336 ? 1.886 31.969 3.744 1 88.5 336 LEU B C 1
ATOM 6955 O O . LEU B 1 336 ? 1.575 32.844 4.551 1 88.5 336 LEU B O 1
ATOM 6959 N N . TYR B 1 337 ? 2.35 30.828 4.156 1 93.06 337 TYR B N 1
ATOM 6960 C CA . TYR B 1 337 ? 2.289 30.469 5.566 1 93.06 337 TYR B CA 1
ATOM 6961 C C . TYR B 1 337 ? 3.371 31.188 6.367 1 93.06 337 TYR B C 1
ATOM 6963 O O . TYR B 1 337 ? 3.264 31.312 7.586 1 93.06 337 TYR B O 1
ATOM 6971 N N . THR B 1 338 ? 4.406 31.641 5.664 1 93.56 338 THR B N 1
ATOM 6972 C CA . THR B 1 338 ? 5.488 32.344 6.363 1 93.56 338 THR B CA 1
ATOM 6973 C C . THR B 1 338 ? 5.184 33.812 6.492 1 93.56 338 THR B C 1
ATOM 6975 O O . THR B 1 338 ? 5.973 34.562 7.066 1 93.56 338 THR B O 1
ATOM 6978 N N . ASN B 1 339 ? 4.102 34.219 5.91 1 92.38 339 ASN B N 1
ATOM 6979 C CA . ASN B 1 339 ? 3.568 35.562 6.051 1 92.38 339 ASN B CA 1
ATOM 6980 C C . ASN B 1 339 ? 2.531 35.656 7.164 1 92.38 339 ASN B C 1
ATOM 6982 O O . ASN B 1 339 ? 1.586 34.875 7.199 1 92.38 339 ASN B O 1
ATOM 6986 N N . PRO B 1 340 ? 2.816 36.625 8.102 1 93.69 340 PRO B N 1
ATOM 6987 C CA . PRO B 1 340 ? 1.884 36.688 9.227 1 93.69 340 PRO B CA 1
ATOM 6988 C C . PRO B 1 340 ? 0.43 36.812 8.789 1 93.69 340 PRO B C 1
ATOM 6990 O O . PRO B 1 340 ? -0.463 36.219 9.375 1 93.69 340 PRO B O 1
ATOM 6993 N N . PHE B 1 341 ? 0.158 37.531 7.789 1 91.94 341 PHE B N 1
ATOM 6994 C CA . PHE B 1 341 ? -1.211 37.75 7.328 1 91.94 341 PHE B CA 1
ATOM 6995 C C . PHE B 1 341 ? -1.724 36.531 6.59 1 91.94 341 PHE B C 1
ATOM 6997 O O . PHE B 1 341 ? -2.895 36.156 6.719 1 91.94 341 PHE B O 1
ATOM 7004 N N . GLY B 1 342 ? -0.875 36 5.754 1 93.12 342 GLY B N 1
ATOM 7005 C CA . GLY B 1 342 ? -1.249 34.75 5.129 1 93.12 342 GLY B CA 1
ATOM 7006 C C . GLY B 1 342 ? -1.536 33.625 6.133 1 93.12 342 GLY B C 1
ATOM 7007 O O . GLY B 1 342 ? -2.498 32.875 5.977 1 93.12 342 GLY B O 1
ATOM 7008 N N . ALA B 1 343 ? -0.717 33.594 7.133 1 96.44 343 ALA B N 1
ATOM 7009 C CA . ALA B 1 343 ? -0.898 32.594 8.188 1 96.44 343 ALA B CA 1
ATOM 7010 C C . ALA B 1 343 ? -2.189 32.844 8.961 1 96.44 343 ALA B C 1
ATOM 7012 O O . ALA B 1 343 ? -2.857 31.891 9.383 1 96.44 343 ALA B O 1
ATOM 7013 N N . PHE B 1 344 ? -2.506 34.094 9.156 1 96.19 344 PHE B N 1
ATOM 7014 C CA . PHE B 1 344 ? -3.773 34.469 9.789 1 96.19 344 PHE B CA 1
ATOM 7015 C C . PHE B 1 344 ? -4.945 33.875 9.008 1 96.19 344 PHE B C 1
ATOM 7017 O O . PHE B 1 344 ? -5.82 33.219 9.586 1 96.19 344 PHE B O 1
ATOM 7024 N N . VAL B 1 345 ? -4.895 34.062 7.754 1 92.88 345 VAL B N 1
ATOM 7025 C CA . VAL B 1 345 ? -5.988 33.625 6.895 1 92.88 345 VAL B CA 1
ATOM 7026 C C . VAL B 1 345 ? -6.062 32.094 6.887 1 92.88 345 VAL B C 1
ATOM 7028 O O . VAL B 1 345 ? -7.148 31.516 6.988 1 92.88 345 VAL B O 1
ATOM 7031 N N . LEU B 1 346 ? -4.953 31.484 6.754 1 93.62 346 LEU B N 1
ATOM 7032 C CA . LEU B 1 346 ? -4.902 30.031 6.711 1 93.62 346 LEU B CA 1
ATOM 7033 C C . LEU B 1 346 ? -5.477 29.422 7.992 1 93.62 346 LEU B C 1
ATOM 7035 O O . LEU B 1 346 ? -6.258 28.469 7.941 1 93.62 346 LEU B O 1
ATOM 7039 N N . ALA B 1 347 ? -5.105 29.969 9.078 1 96.75 347 ALA B N 1
ATOM 7040 C CA . ALA B 1 347 ? -5.613 29.484 10.359 1 96.75 347 ALA B CA 1
ATOM 7041 C C . ALA B 1 347 ? -7.113 29.734 10.484 1 96.75 347 ALA B C 1
ATOM 7043 O O . ALA B 1 347 ? -7.852 28.875 10.984 1 96.75 347 ALA B O 1
ATOM 7044 N N . ALA B 1 348 ? -7.559 30.828 10 1 94 348 ALA B N 1
ATOM 7045 C CA . ALA B 1 348 ? -8.953 31.234 10.141 1 94 348 ALA B CA 1
ATOM 7046 C C . ALA B 1 348 ? -9.859 30.391 9.25 1 94 348 ALA B C 1
ATOM 7048 O O . ALA B 1 348 ? -10.984 30.062 9.641 1 94 348 ALA B O 1
ATOM 7049 N N . ILE B 1 349 ? -9.391 29.984 8.133 1 91.69 349 ILE B N 1
ATOM 7050 C CA . ILE B 1 349 ? -10.242 29.281 7.18 1 91.69 349 ILE B CA 1
ATOM 7051 C C . ILE B 1 349 ? -10.195 27.781 7.453 1 91.69 349 ILE B C 1
ATOM 7053 O O . ILE B 1 349 ? -11.039 27.031 6.957 1 91.69 349 ILE B O 1
ATOM 7057 N N . PHE B 1 350 ? -9.242 27.391 8.188 1 93.62 350 PHE B N 1
ATOM 7058 C CA . PHE B 1 350 ? -9.031 25.969 8.375 1 93.62 350 PHE B CA 1
ATOM 7059 C C . PHE B 1 350 ? -10.227 25.312 9.062 1 93.62 350 PHE B C 1
ATOM 7061 O O . PHE B 1 350 ? -10.578 24.172 8.773 1 93.62 350 PHE B O 1
ATOM 7068 N N . LEU B 1 351 ? -10.891 26.016 10.016 1 89.69 351 LEU B N 1
ATOM 7069 C CA . LEU B 1 351 ? -12.047 25.484 10.711 1 89.69 351 LEU B CA 1
ATOM 7070 C C . LEU B 1 351 ? -13.172 25.141 9.727 1 89.69 351 LEU B C 1
ATOM 7072 O O . LEU B 1 351 ? -13.914 24.188 9.922 1 89.69 351 LEU B O 1
ATOM 7076 N N . VAL B 1 352 ? -13.273 25.891 8.711 1 84 352 VAL B N 1
ATOM 7077 C CA . VAL B 1 352 ? -14.273 25.641 7.672 1 84 352 VAL B CA 1
ATOM 7078 C C . VAL B 1 352 ? -13.945 24.359 6.93 1 84 352 VAL B C 1
ATOM 7080 O O . VAL B 1 352 ? -14.828 23.531 6.664 1 84 352 VAL B O 1
ATOM 7083 N N . ALA B 1 353 ? -12.688 24.219 6.66 1 87.31 353 ALA B N 1
ATOM 7084 C CA . ALA B 1 353 ? -12.25 23 5.988 1 87.31 353 ALA B CA 1
ATOM 7085 C C . ALA B 1 353 ? -12.539 21.766 6.844 1 87.31 353 ALA B C 1
ATOM 7087 O O . ALA B 1 353 ? -12.953 20.719 6.328 1 87.31 353 ALA B O 1
ATOM 7088 N N . VAL B 1 354 ? -12.359 21.922 8.094 1 86.25 354 VAL B N 1
ATOM 7089 C CA . VAL B 1 354 ? -12.617 20.812 9.016 1 86.25 354 VAL B CA 1
ATOM 7090 C C . VAL B 1 354 ? -14.109 20.531 9.078 1 86.25 354 VAL B C 1
ATOM 7092 O O . VAL B 1 354 ? -14.523 19.359 9.062 1 86.25 354 VAL B O 1
ATOM 7095 N N . ALA B 1 355 ? -14.867 21.578 9.164 1 80 355 ALA B N 1
ATOM 7096 C CA . ALA B 1 355 ? -16.312 21.438 9.266 1 80 355 ALA B CA 1
ATOM 7097 C C . ALA B 1 355 ? -16.875 20.656 8.07 1 80 355 ALA B C 1
ATOM 7099 O O . ALA B 1 355 ? -17.797 19.859 8.227 1 80 355 ALA B O 1
ATOM 7100 N N . PHE B 1 356 ? -16.266 20.828 6.965 1 76.75 356 PHE B N 1
ATOM 7101 C CA . PHE B 1 356 ? -16.75 20.156 5.766 1 76.75 356 PHE B CA 1
ATOM 7102 C C . PHE B 1 356 ? -15.992 18.859 5.516 1 76.75 356 PHE B C 1
ATOM 7104 O O . PHE B 1 356 ? -16.266 18.156 4.543 1 76.75 356 PHE B O 1
ATOM 7111 N N . GLY B 1 357 ? -15.117 18.688 6.328 1 75.38 357 GLY B N 1
ATOM 7112 C CA . GLY B 1 357 ? -14.375 17.438 6.223 1 75.38 357 GLY B CA 1
ATOM 7113 C C . GLY B 1 357 ? -13.398 17.422 5.062 1 75.38 357 GLY B C 1
ATOM 7114 O O . GLY B 1 357 ? -13.125 16.359 4.496 1 75.38 357 GLY B O 1
ATOM 7115 N N . ILE B 1 358 ? -12.859 18.547 4.609 1 78.5 358 ILE B N 1
ATOM 7116 C CA . ILE B 1 358 ? -12 18.594 3.43 1 78.5 358 ILE B CA 1
ATOM 7117 C C . ILE B 1 358 ? -10.594 19.031 3.832 1 78.5 358 ILE B C 1
ATOM 7119 O O . ILE B 1 358 ? -9.742 19.266 2.973 1 78.5 358 ILE B O 1
ATOM 7123 N N . HIS B 1 359 ? -10.266 19.062 5.121 1 86.56 359 HIS B N 1
ATOM 7124 C CA . HIS B 1 359 ? -9.016 19.625 5.609 1 86.56 359 HIS B CA 1
ATOM 7125 C C . HIS B 1 359 ? -7.836 18.719 5.27 1 86.56 359 HIS B C 1
ATOM 7127 O O . HIS B 1 359 ? -6.691 19.188 5.195 1 86.56 359 HIS B O 1
ATOM 7133 N N . GLN B 1 360 ? -8.023 17.5 4.961 1 82.25 360 GLN B N 1
ATOM 7134 C CA . GLN B 1 360 ? -6.941 16.609 4.555 1 82.25 360 GLN B CA 1
ATOM 7135 C C . GLN B 1 360 ? -6.484 16.906 3.131 1 82.25 360 GLN B C 1
ATOM 7137 O O . GLN B 1 360 ? -5.484 16.359 2.666 1 82.25 360 GLN B O 1
ATOM 7142 N N . GLY B 1 361 ? -7.172 17.797 2.541 1 79.56 361 GLY B N 1
ATOM 7143 C CA . GLY B 1 361 ? -6.723 18.281 1.247 1 79.56 361 GLY B CA 1
ATOM 7144 C C . GLY B 1 361 ? -5.379 18.984 1.31 1 79.56 361 GLY B C 1
ATOM 7145 O O . GLY B 1 361 ? -4.691 19.109 0.293 1 79.56 361 GLY B O 1
ATOM 7146 N N . PHE B 1 362 ? -4.938 19.297 2.473 1 87.62 362 PHE B N 1
ATOM 7147 C CA . PHE B 1 362 ? -3.676 20 2.641 1 87.62 362 PHE B CA 1
ATOM 7148 C C . PHE B 1 362 ? -2.512 19.031 2.762 1 87.62 362 PHE B C 1
ATOM 7150 O O . PHE B 1 362 ? -1.35 19.438 2.781 1 87.62 362 PHE B O 1
ATOM 7157 N N . VAL B 1 363 ? -2.746 17.797 2.713 1 87.38 363 VAL B N 1
ATOM 7158 C CA . VAL B 1 363 ? -1.735 16.781 2.99 1 87.38 363 VAL B CA 1
ATOM 7159 C C . VAL B 1 363 ? -0.619 16.875 1.951 1 87.38 363 VAL B C 1
ATOM 7161 O O . VAL B 1 363 ? 0.564 16.859 2.301 1 87.38 363 VAL B O 1
ATOM 7164 N N . PRO B 1 364 ? -0.976 16.984 0.714 1 88.94 364 PRO B N 1
ATOM 7165 C CA . PRO B 1 364 ? 0.116 17.125 -0.254 1 88.94 364 PRO B CA 1
ATOM 7166 C C . PRO B 1 364 ? 1.017 18.312 0.029 1 88.94 364 PRO B C 1
ATOM 7168 O O . PRO B 1 364 ? 2.225 18.266 -0.212 1 88.94 364 PRO B O 1
ATOM 7171 N N . ILE B 1 365 ? 0.42 19.312 0.575 1 91.38 365 ILE B N 1
ATOM 7172 C CA . ILE B 1 365 ? 1.18 20.516 0.893 1 91.38 365 ILE B CA 1
ATOM 7173 C C . ILE B 1 365 ? 2.121 20.234 2.062 1 91.38 365 ILE B C 1
ATOM 7175 O O . ILE B 1 365 ? 3.271 20.688 2.062 1 91.38 365 ILE B O 1
ATOM 7179 N N . TYR B 1 366 ? 1.674 19.484 3.068 1 93.19 366 TYR B N 1
ATOM 7180 C CA . TYR B 1 366 ? 2.531 19.094 4.18 1 93.19 366 TYR B CA 1
ATOM 7181 C C . TYR B 1 366 ? 3.771 18.359 3.68 1 93.19 366 TYR B C 1
ATOM 7183 O O . TYR B 1 366 ? 4.887 18.641 4.117 1 93.19 366 TYR B O 1
ATOM 7191 N N . ALA B 1 367 ? 3.504 17.51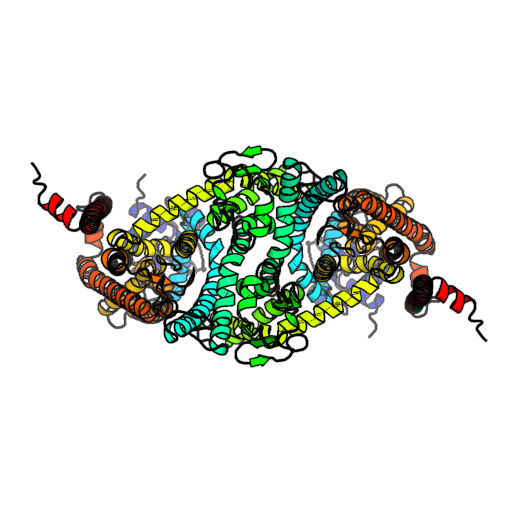6 2.775 1 90 367 ALA B N 1
ATOM 7192 C CA . ALA B 1 367 ? 4.594 16.703 2.236 1 90 367 ALA B CA 1
ATOM 7193 C C . ALA B 1 367 ? 5.609 17.578 1.501 1 90 367 ALA B C 1
ATOM 7195 O O . ALA B 1 367 ? 6.82 17.391 1.646 1 90 367 ALA B O 1
ATOM 7196 N N . ILE B 1 368 ? 5.145 18.469 0.752 1 90.25 368 ILE B N 1
ATOM 7197 C CA . ILE B 1 368 ? 6.004 19.359 -0.023 1 90.25 368 ILE B CA 1
ATOM 7198 C C . ILE B 1 368 ? 6.852 20.203 0.921 1 90.25 368 ILE B C 1
ATOM 7200 O O . ILE B 1 368 ? 8.062 20.344 0.727 1 90.25 368 ILE B O 1
ATOM 7204 N N . LEU B 1 369 ? 6.281 20.703 1.977 1 90.94 369 LEU B N 1
ATOM 7205 C CA . LEU B 1 369 ? 6.98 21.578 2.91 1 90.94 369 LEU B CA 1
ATOM 7206 C C . LEU B 1 369 ? 8.047 20.797 3.68 1 90.94 369 LEU B C 1
ATOM 7208 O O . LEU B 1 369 ? 9.133 21.328 3.947 1 90.94 369 LEU B O 1
ATOM 7212 N N . ILE B 1 370 ? 7.758 19.609 4.004 1 91 370 ILE B N 1
ATOM 7213 C CA . ILE B 1 370 ? 8.742 18.781 4.695 1 91 370 ILE B CA 1
ATOM 7214 C C . ILE B 1 370 ? 9.938 18.531 3.785 1 91 370 ILE B C 1
ATOM 7216 O O . ILE B 1 370 ? 11.086 18.578 4.234 1 91 370 ILE B O 1
ATOM 7220 N N . LYS B 1 371 ? 9.672 18.281 2.602 1 86.25 371 LYS B N 1
ATOM 7221 C CA . LYS B 1 371 ? 10.758 18.031 1.655 1 86.25 371 LYS B CA 1
ATOM 7222 C C . LYS B 1 371 ? 11.602 19.297 1.46 1 86.25 371 LYS B C 1
ATOM 7224 O O . LYS B 1 371 ? 12.828 19.203 1.325 1 86.25 371 LYS B O 1
ATOM 7229 N N . GLU B 1 372 ? 10.969 20.406 1.511 1 87.25 372 GL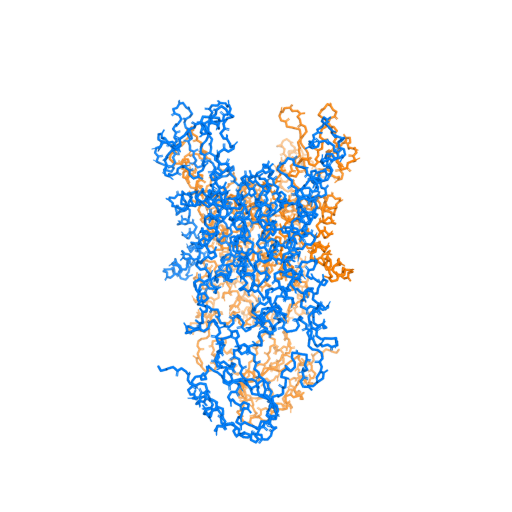U B N 1
ATOM 7230 C CA . GLU B 1 372 ? 11.656 21.672 1.236 1 87.25 372 GLU B CA 1
ATOM 7231 C C . GLU B 1 372 ? 12.398 22.172 2.471 1 87.25 372 GLU B C 1
ATOM 7233 O O . GLU B 1 372 ? 13.484 22.75 2.359 1 87.25 372 GLU B O 1
ATOM 7238 N N . THR B 1 373 ? 11.812 21.969 3.682 1 91.12 373 THR B N 1
ATOM 7239 C CA . THR B 1 373 ? 12.344 22.672 4.844 1 91.12 373 THR B CA 1
ATOM 7240 C C . THR B 1 373 ? 12.773 21.688 5.922 1 91.12 373 THR B C 1
ATOM 7242 O O . THR B 1 373 ? 13.461 22.062 6.875 1 91.12 373 THR B O 1
ATOM 7245 N N . GLY B 1 374 ? 12.281 20.484 5.754 1 90.5 374 GLY B N 1
ATOM 7246 C CA . GLY B 1 374 ? 12.594 19.5 6.766 1 90.5 374 GLY B CA 1
ATOM 7247 C C . GLY B 1 374 ? 11.516 19.359 7.824 1 90.5 374 GLY B C 1
ATOM 7248 O O . GLY B 1 374 ? 11.508 18.391 8.594 1 90.5 374 GLY B O 1
ATOM 7249 N N . VAL B 1 375 ? 10.617 20.328 7.852 1 94.44 375 VAL B N 1
ATOM 7250 C CA . VAL B 1 375 ? 9.539 20.297 8.828 1 94.44 375 VAL B CA 1
ATOM 7251 C C . VAL B 1 375 ? 8.219 20.688 8.164 1 94.44 375 VAL B C 1
ATOM 7253 O O . VAL B 1 375 ? 8.227 21.297 7.09 1 94.44 375 VAL B O 1
ATOM 7256 N N . ASN B 1 376 ? 7.141 20.25 8.773 1 95.56 376 ASN B N 1
ATOM 7257 C CA . ASN B 1 376 ? 5.82 20.719 8.359 1 95.56 376 ASN B CA 1
ATOM 7258 C C . ASN B 1 376 ? 5.449 22.031 9.039 1 95.56 376 ASN B C 1
ATOM 7260 O O . ASN B 1 376 ? 4.785 22.031 10.078 1 95.56 376 ASN B O 1
ATOM 7264 N N . GLY B 1 377 ? 5.738 23.094 8.391 1 95.81 377 GLY B N 1
ATOM 7265 C CA . GLY B 1 377 ? 5.551 24.406 8.984 1 95.81 377 GLY B CA 1
ATOM 7266 C C . GLY B 1 377 ? 4.113 24.891 8.93 1 95.81 377 GLY B C 1
ATOM 7267 O O . GLY B 1 377 ? 3.74 25.828 9.625 1 95.81 377 GLY B O 1
ATOM 7268 N N . LEU B 1 378 ? 3.318 24.281 8.125 1 95.5 378 LEU B N 1
ATOM 7269 C CA . LEU B 1 378 ? 1.93 24.688 7.945 1 95.5 378 LEU B CA 1
ATOM 7270 C C . LEU B 1 378 ? 1.05 24.125 9.055 1 95.5 378 LEU B C 1
ATOM 7272 O O . LEU B 1 378 ? 0.074 24.766 9.461 1 95.5 378 LEU B O 1
ATOM 7276 N N . PHE B 1 379 ? 1.375 22.984 9.602 1 95.94 379 PHE B N 1
ATOM 7277 C CA . PHE B 1 379 ? 0.548 22.266 10.562 1 95.94 379 PHE B CA 1
ATOM 7278 C C . PHE B 1 379 ? 0.312 23.094 11.812 1 95.94 379 PHE B C 1
ATOM 7280 O O . PHE B 1 379 ? -0.822 23.219 12.281 1 95.94 379 PHE B O 1
ATOM 7287 N N . PRO B 1 380 ? 1.363 23.75 12.414 1 96.94 380 PRO B N 1
ATOM 7288 C CA . PRO B 1 380 ? 1.111 24.531 13.625 1 96.94 380 PRO B CA 1
ATOM 7289 C C . PRO B 1 380 ? 0.204 25.734 13.375 1 96.94 380 PRO B C 1
ATOM 7291 O O . PRO B 1 380 ? -0.538 26.141 14.273 1 96.94 380 PRO B O 1
ATOM 7294 N N . ILE B 1 381 ? 0.231 26.203 12.219 1 97.38 381 ILE B N 1
ATOM 7295 C CA . ILE B 1 381 ? -0.636 27.328 11.867 1 97.38 381 ILE B CA 1
ATOM 7296 C C . ILE B 1 381 ? -2.088 26.859 11.805 1 97.38 381 ILE B C 1
ATOM 7298 O O . ILE B 1 381 ? -2.971 27.469 12.406 1 97.38 381 ILE B O 1
ATOM 7302 N N . LEU B 1 382 ? -2.305 25.797 11.102 1 96.38 382 LEU B N 1
ATOM 7303 C CA . LEU B 1 382 ? -3.656 25.266 10.961 1 96.38 382 LEU B CA 1
ATOM 7304 C C . LEU B 1 382 ? -4.176 24.75 12.297 1 96.38 382 LEU B C 1
ATOM 7306 O O . LEU B 1 382 ? -5.375 24.828 12.578 1 96.38 382 LEU B O 1
ATOM 7310 N N . GLY B 1 383 ? -3.277 24.25 13.125 1 95.62 383 GLY B N 1
ATOM 7311 C CA . GLY B 1 383 ? -3.629 23.734 14.438 1 95.62 383 GLY B CA 1
ATOM 7312 C C . GLY B 1 383 ? -4.199 24.797 15.352 1 95.62 383 GLY B C 1
ATOM 7313 O O . GLY B 1 383 ? -4.875 24.484 16.344 1 95.62 383 GLY B O 1
ATOM 7314 N N . MET B 1 384 ? -3.967 26.047 15.031 1 97 384 MET B N 1
ATOM 7315 C CA . MET B 1 384 ? -4.488 27.141 15.852 1 97 384 MET B CA 1
ATOM 7316 C C . MET B 1 384 ? -6.012 27.188 15.789 1 97 384 MET B C 1
ATOM 7318 O O . MET B 1 384 ? -6.66 27.688 16.703 1 97 384 MET B O 1
ATOM 7322 N N . ALA B 1 385 ? -6.555 26.641 14.734 1 95.88 385 ALA B N 1
ATOM 7323 C CA . ALA B 1 385 ? -8.008 26.609 14.594 1 95.88 385 ALA B CA 1
ATOM 7324 C C . ALA B 1 385 ? -8.641 25.812 15.727 1 95.88 385 ALA B C 1
ATOM 7326 O O . ALA B 1 385 ? -9.641 26.234 16.312 1 95.88 385 ALA B O 1
ATOM 7327 N N . GLY B 1 386 ? -8.078 24.672 15.992 1 94.31 386 GLY B N 1
ATOM 7328 C CA . GLY B 1 386 ? -8.57 23.859 17.094 1 94.31 386 GLY B CA 1
ATOM 7329 C C . GLY B 1 386 ? -8.438 24.531 18.438 1 94.31 386 GLY B C 1
ATOM 7330 O O . GLY B 1 386 ? -9.32 24.406 19.297 1 94.31 386 GLY B O 1
ATOM 7331 N N . MET B 1 387 ? -7.418 25.203 18.594 1 96.5 387 MET B N 1
ATOM 7332 C CA . MET B 1 387 ? -7.168 25.875 19.875 1 96.5 387 MET B CA 1
ATOM 7333 C C . MET B 1 387 ? -8.125 27.047 20.078 1 96.5 387 MET B C 1
ATOM 7335 O O . MET B 1 387 ? -8.57 27.312 21.188 1 96.5 387 MET B O 1
ATOM 7339 N N . ALA B 1 388 ? -8.391 27.703 19.031 1 96.94 388 ALA B N 1
ATOM 7340 C CA . ALA B 1 388 ? -9.344 28.812 19.109 1 96.94 388 ALA B CA 1
ATOM 7341 C C . ALA B 1 388 ? -10.734 28.297 19.516 1 96.94 388 ALA B C 1
ATOM 7343 O O . ALA B 1 388 ? -11.477 29 20.203 1 96.94 388 ALA B O 1
ATOM 7344 N N . GLN B 1 389 ? -11.078 27.125 19.078 1 94.62 389 GLN B N 1
ATOM 7345 C CA . GLN B 1 389 ? -12.344 26.5 19.469 1 94.62 389 GLN B CA 1
ATOM 7346 C C . GLN B 1 389 ? -12.438 26.312 20.969 1 94.62 389 GLN B C 1
ATOM 7348 O O . GLN B 1 389 ? -13.516 26.453 21.562 1 94.62 389 GLN B O 1
ATOM 7353 N N . ILE B 1 390 ? -11.336 25.984 21.531 1 96 390 ILE B N 1
ATOM 7354 C CA . ILE B 1 390 ? -11.281 25.828 22.984 1 96 390 ILE B CA 1
ATOM 7355 C C . ILE B 1 390 ? -11.594 27.172 23.656 1 96 390 ILE B C 1
ATOM 7357 O O . ILE B 1 390 ? -12.406 27.234 24.578 1 96 390 ILE B O 1
ATOM 7361 N N . GLY B 1 391 ? -10.953 28.188 23.188 1 96.44 391 GLY B N 1
ATOM 7362 C CA . GLY B 1 391 ? -11.234 29.516 23.719 1 96.44 391 GLY B CA 1
ATOM 7363 C C . GLY B 1 391 ? -12.688 29.922 23.562 1 96.44 391 GLY B C 1
ATOM 7364 O O . GLY B 1 391 ? -13.281 30.469 24.484 1 96.44 391 GLY B O 1
ATOM 7365 N N . THR B 1 392 ? -13.203 29.688 22.422 1 94.38 392 THR B N 1
ATOM 7366 C CA . THR B 1 392 ? -14.609 29.984 22.156 1 94.38 392 THR B CA 1
ATOM 7367 C C . THR B 1 392 ? -15.516 29.172 23.078 1 94.38 392 THR B C 1
ATOM 7369 O O . THR B 1 392 ? -16.5 29.703 23.609 1 94.38 392 THR B O 1
ATOM 7372 N N . GLY B 1 393 ? -15.219 27.906 23.234 1 92.94 393 GLY B N 1
ATOM 7373 C CA . GLY B 1 393 ? -15.969 27.094 24.172 1 92.94 393 GLY B CA 1
ATOM 7374 C C . GLY B 1 393 ? -15.961 27.641 25.578 1 92.94 393 GLY B C 1
ATOM 7375 O O . GLY B 1 393 ? -17 27.641 26.25 1 92.94 393 GLY B O 1
ATOM 7376 N N . ILE B 1 394 ? -14.82 28.078 26.031 1 94.12 394 ILE B N 1
ATOM 7377 C CA . ILE B 1 394 ? -14.703 28.656 27.359 1 94.12 394 ILE B CA 1
ATOM 7378 C C . ILE B 1 394 ? -15.555 29.906 27.469 1 94.12 394 ILE B C 1
ATOM 7380 O O . ILE B 1 394 ? -16.266 30.109 28.453 1 94.12 394 ILE B O 1
ATOM 7384 N N . ALA B 1 395 ? -15.492 30.734 26.484 1 91.44 395 ALA B N 1
ATOM 7385 C CA . ALA B 1 395 ? -16.297 31.953 26.469 1 91.44 395 ALA B CA 1
ATOM 7386 C C . ALA B 1 395 ? -17.797 31.609 26.547 1 91.44 395 ALA B C 1
ATOM 7388 O O . ALA B 1 395 ? -18.531 32.219 27.344 1 91.44 395 ALA B O 1
ATOM 7389 N N . LEU B 1 396 ? -18.219 30.703 25.734 1 87.69 396 LEU B N 1
ATOM 7390 C CA . LEU B 1 396 ? -19.625 30.281 25.719 1 87.69 396 LEU B CA 1
ATOM 7391 C C . LEU B 1 396 ? -20.031 29.672 27.047 1 87.69 396 LEU B C 1
ATOM 7393 O O . LEU B 1 396 ? -21.172 29.828 27.484 1 87.69 396 LEU B O 1
ATOM 7397 N N . TRP B 1 397 ? -19.094 28.969 27.609 1 88.69 397 TRP B N 1
ATOM 7398 C CA . TRP B 1 397 ? -19.344 28.375 28.922 1 88.69 397 TRP B CA 1
ATOM 7399 C C . TRP B 1 397 ? -19.656 29.453 29.953 1 88.69 397 TRP B C 1
ATOM 7401 O O . TRP B 1 397 ? -20.562 29.281 30.781 1 88.69 397 TRP B O 1
ATOM 7411 N N . PHE B 1 398 ? -18.906 30.531 29.969 1 85.94 398 PHE B N 1
ATOM 7412 C CA . PHE B 1 398 ? -19.125 31.641 30.906 1 85.94 398 PHE B CA 1
ATOM 7413 C C . PHE B 1 398 ? -20.422 32.375 30.594 1 85.94 398 PHE B C 1
ATOM 7415 O O . PHE B 1 398 ? -21.094 32.875 31.5 1 85.94 398 PHE B O 1
ATOM 7422 N N . MET B 1 399 ? -20.812 32.375 29.328 1 82.12 399 MET B N 1
ATOM 7423 C CA . MET B 1 399 ? -22 33.094 28.906 1 82.12 399 MET B CA 1
ATOM 7424 C C . MET B 1 399 ? -23.266 32.281 29.109 1 82.12 399 MET B C 1
ATOM 7426 O O . MET B 1 399 ? -24.344 32.812 29.281 1 82.12 399 MET B O 1
ATOM 7430 N N . ALA B 1 400 ? -23.078 30.984 29.016 1 78.69 400 ALA B N 1
ATOM 7431 C CA . ALA B 1 400 ? -24.234 30.094 29.156 1 78.69 400 ALA B CA 1
ATOM 7432 C C . ALA B 1 400 ? -24.75 30.109 30.594 1 78.69 400 ALA B C 1
ATOM 7434 O O . ALA B 1 400 ? -23.969 30.234 31.547 1 78.69 400 ALA B O 1
ATOM 7435 N N . ALA B 1 401 ? -26.062 29.891 30.672 1 72.81 401 ALA B N 1
ATOM 7436 C CA . ALA B 1 401 ? -26.688 29.844 31.984 1 72.81 401 ALA B CA 1
ATOM 7437 C C . ALA B 1 401 ? -26.234 28.609 32.781 1 72.81 401 ALA B C 1
ATOM 7439 O O . ALA B 1 401 ? -25.984 27.562 32.188 1 72.81 401 ALA B O 1
ATOM 7440 N N . LYS B 1 402 ? -26.141 28.844 34.125 1 77.94 402 LYS B N 1
ATOM 7441 C CA . LYS B 1 402 ? -25.75 27.719 35 1 77.94 402 LYS B CA 1
ATOM 7442 C C . LYS B 1 402 ? -26.766 26.594 34.906 1 77.94 402 LYS B C 1
ATOM 7444 O O . LYS B 1 402 ? -27.969 26.812 34.969 1 77.94 402 LYS B O 1
ATOM 7449 N N . GLY B 1 403 ? -26.297 25.359 34.625 1 68.44 403 GLY B N 1
ATOM 7450 C CA . GLY B 1 403 ? -27.141 24.188 34.562 1 68.44 403 GLY B CA 1
ATOM 7451 C C . GLY B 1 403 ? -27.75 23.969 33.188 1 68.44 403 GLY B C 1
ATOM 7452 O O . GLY B 1 403 ? -28.453 22.969 32.969 1 68.44 403 GLY B O 1
ATOM 7453 N N . SER B 1 404 ? -27.438 24.844 32.312 1 73 404 SER B N 1
ATOM 7454 C CA . SER B 1 404 ? -28 24.734 30.984 1 73 404 SER B CA 1
ATOM 7455 C C . SER B 1 404 ? -27.406 23.562 30.219 1 73 404 SER B C 1
ATOM 7457 O O . SER B 1 404 ? -26.328 23.062 30.578 1 73 404 SER B O 1
ATOM 7459 N N . LEU B 1 405 ? -28.125 23.078 29.266 1 71.88 405 LEU B N 1
ATOM 7460 C CA . LEU B 1 405 ? -27.656 22 28.375 1 71.88 405 LEU B CA 1
ATOM 7461 C C . LEU B 1 405 ? -26.375 22.406 27.656 1 71.88 405 LEU B C 1
ATOM 7463 O O . LEU B 1 405 ? -25.453 21.609 27.516 1 71.88 405 LEU B O 1
ATOM 7467 N N . LEU B 1 406 ? -26.391 23.625 27.203 1 77.94 406 LEU B N 1
ATOM 7468 C CA . LEU B 1 406 ? -25.219 24.125 26.484 1 77.94 406 LEU B CA 1
ATOM 7469 C C . LEU B 1 406 ? -23.969 24.062 27.375 1 77.94 406 LEU B C 1
ATOM 7471 O O . LEU B 1 406 ? -22.906 23.641 26.922 1 77.94 406 LEU B O 1
ATOM 7475 N N . ARG B 1 407 ? -24.078 24.5 28.578 1 82.31 407 ARG B N 1
ATOM 7476 C CA . ARG B 1 407 ? -22.953 24.469 29.5 1 82.31 407 ARG B CA 1
ATOM 7477 C C . ARG B 1 407 ? -22.453 23.047 29.734 1 82.31 407 ARG B C 1
ATOM 7479 O O . ARG B 1 407 ? -21.25 22.812 29.797 1 82.31 407 ARG B O 1
ATOM 7486 N N . ARG B 1 408 ? -23.359 22.094 29.812 1 79.69 408 ARG B N 1
ATOM 7487 C CA . ARG B 1 408 ? -23 20.688 30.016 1 79.69 408 ARG B CA 1
ATOM 7488 C C . ARG B 1 408 ? -22.328 20.109 28.766 1 79.69 408 ARG B C 1
ATOM 7490 O O . ARG B 1 408 ? -21.391 19.328 28.875 1 79.69 408 ARG B O 1
ATOM 7497 N N . GLN B 1 409 ? -22.828 20.438 27.656 1 79.56 409 GLN B N 1
ATOM 7498 C CA . GLN B 1 409 ? -22.25 19.984 26.391 1 79.56 409 GLN B CA 1
ATOM 7499 C C . GLN B 1 409 ? -20.812 20.516 26.234 1 79.56 409 GLN B C 1
ATOM 7501 O O . GLN B 1 409 ? -19.922 19.781 25.812 1 79.56 409 GLN B O 1
ATOM 7506 N N . ILE B 1 410 ? -20.688 21.781 26.578 1 88.12 410 ILE B N 1
ATOM 7507 C CA . ILE B 1 410 ? -19.375 22.391 26.469 1 88.12 410 ILE B CA 1
ATOM 7508 C C . ILE B 1 410 ? -18.406 21.703 27.422 1 88.12 410 ILE B C 1
ATOM 7510 O O . ILE B 1 410 ? -17.25 21.406 27.062 1 88.12 410 ILE B O 1
ATOM 7514 N N . GLN B 1 411 ? -18.812 21.422 28.625 1 87 411 GLN B N 1
ATOM 7515 C CA . GLN B 1 411 ? -17.969 20.75 29.609 1 87 411 GLN B CA 1
ATOM 7516 C C . GLN B 1 411 ? -17.516 19.391 29.109 1 87 411 GLN B C 1
ATOM 7518 O O . GLN B 1 411 ? -16.375 18.984 29.344 1 87 411 GLN B O 1
ATOM 7523 N N . GLY B 1 412 ? -18.359 18.75 28.438 1 84.5 412 GLY B N 1
ATOM 7524 C CA . GLY B 1 412 ? -18.016 17.438 27.906 1 84.5 412 GLY B CA 1
ATOM 7525 C C . GLY B 1 412 ? -17.109 17.5 26.688 1 84.5 412 GLY B C 1
ATOM 7526 O O . GLY B 1 412 ? -16.391 16.547 26.406 1 84.5 412 GLY B O 1
ATOM 7527 N N . ALA B 1 413 ? -17.047 18.594 26.016 1 88.5 413 ALA B N 1
ATOM 7528 C CA . ALA B 1 413 ? -16.328 18.703 24.75 1 88.5 413 ALA B CA 1
ATOM 7529 C C . ALA B 1 413 ? -14.992 19.406 24.938 1 88.5 413 ALA B C 1
ATOM 7531 O O . ALA B 1 413 ? -14.102 19.312 24.078 1 88.5 413 ALA B O 1
ATOM 7532 N N . LEU B 1 414 ? -14.812 20.094 26.078 1 90.44 414 LEU B N 1
ATOM 7533 C CA . LEU B 1 414 ? -13.648 20.953 26.281 1 90.44 414 LEU B CA 1
ATOM 7534 C C . LEU B 1 414 ? -12.383 20.109 26.453 1 90.44 414 LEU B C 1
ATOM 7536 O O . LEU B 1 414 ? -11.367 20.375 25.797 1 90.44 414 LEU B O 1
ATOM 7540 N N . ILE B 1 415 ? -12.43 19.109 27.234 1 84.88 415 ILE B N 1
ATOM 7541 C CA . ILE B 1 415 ? -11.242 18.328 27.531 1 84.88 415 ILE B CA 1
ATOM 7542 C C . ILE B 1 415 ? -10.805 17.562 26.281 1 84.88 415 ILE B C 1
ATOM 7544 O O . ILE B 1 415 ? -9.641 17.625 25.875 1 84.88 415 ILE B O 1
ATOM 7548 N N . PRO B 1 416 ? -11.711 16.891 25.625 1 85.06 416 PRO B N 1
ATOM 7549 C CA . PRO B 1 416 ? -11.32 16.234 24.359 1 85.06 416 PRO B CA 1
ATOM 7550 C C . PRO B 1 416 ? -10.727 17.219 23.359 1 85.06 416 PRO B C 1
ATOM 7552 O O . PRO B 1 416 ? -9.766 16.891 22.656 1 85.06 416 PRO B O 1
ATOM 7555 N N . ALA B 1 417 ? -11.211 18.359 23.312 1 90.62 417 ALA B N 1
ATOM 7556 C CA . ALA B 1 417 ? -10.719 19.375 22.375 1 90.62 417 ALA B CA 1
ATOM 7557 C C . ALA B 1 417 ? -9.281 19.766 22.688 1 90.62 417 ALA B C 1
ATOM 7559 O O . ALA B 1 417 ? -8.469 19.969 21.781 1 90.62 417 ALA B O 1
ATOM 7560 N N . VAL B 1 418 ? -8.945 19.891 23.938 1 91.06 418 VAL B N 1
ATOM 7561 C CA . VAL B 1 418 ? -7.594 20.234 24.359 1 91.06 418 VAL B CA 1
ATOM 7562 C C . VAL B 1 418 ? -6.613 19.188 23.859 1 91.06 418 VAL B C 1
ATOM 7564 O O . VAL B 1 418 ? -5.492 19.5 23.453 1 91.06 418 VAL B O 1
ATOM 7567 N N . PHE B 1 419 ? -7.145 17.953 23.812 1 85.56 419 PHE B N 1
ATOM 7568 C CA . PHE B 1 419 ? -6.277 16.844 23.422 1 85.56 419 PHE B CA 1
ATOM 7569 C C . PHE B 1 419 ? -6.418 16.531 21.938 1 85.56 419 PHE B C 1
ATOM 7571 O O . PHE B 1 419 ? -5.953 15.492 21.469 1 85.56 419 PHE B O 1
ATOM 7578 N N . GLY B 1 420 ? -7.09 17.391 21.234 1 86.44 420 GLY B N 1
ATOM 7579 C CA . GLY B 1 420 ? -7.055 17.297 19.781 1 86.44 420 GLY B CA 1
ATOM 7580 C C . GLY B 1 420 ? -8.328 16.719 19.188 1 86.44 420 GLY B C 1
ATOM 7581 O O . GLY B 1 420 ? -8.43 16.547 17.969 1 86.44 420 GLY B O 1
ATOM 7582 N N . ILE B 1 421 ? -9.305 16.375 19.969 1 84.31 421 ILE B N 1
ATOM 7583 C CA . ILE B 1 421 ? -10.594 15.898 19.469 1 84.31 421 ILE B CA 1
ATOM 7584 C C . ILE B 1 421 ? -11.602 17.031 19.484 1 84.31 421 ILE B C 1
ATOM 7586 O O . ILE B 1 421 ? -12.367 17.188 20.438 1 84.31 421 ILE B O 1
ATOM 7590 N N . GLY B 1 422 ? -11.68 17.672 18.422 1 87.38 422 GLY B N 1
ATOM 7591 C CA . GLY B 1 422 ? -12.445 18.906 18.375 1 87.38 422 GLY B CA 1
ATOM 7592 C C . GLY B 1 422 ? -13.828 18.719 17.781 1 87.38 422 GLY B C 1
ATOM 7593 O O . GLY B 1 422 ? -14.68 19.609 17.875 1 87.38 422 GLY B O 1
ATOM 7594 N N . GLU B 1 423 ? -14.141 17.531 17.297 1 81.38 423 GLU B N 1
ATOM 7595 C CA . GLU B 1 423 ? -15.383 17.312 16.547 1 81.38 423 GLU B CA 1
ATOM 7596 C C . GLU B 1 423 ? -16.609 17.578 17.422 1 81.38 423 GLU B C 1
ATOM 7598 O O . GLU B 1 423 ? -17.562 18.219 17 1 81.38 423 GLU B O 1
ATOM 7603 N N . PRO B 1 424 ? -16.625 17.156 18.672 1 81.44 424 PRO B N 1
ATOM 7604 C CA . PRO B 1 424 ? -17.781 17.484 19.516 1 81.44 424 PRO B CA 1
ATOM 7605 C C . PRO B 1 424 ? -17.969 18.984 19.734 1 81.44 424 PRO B C 1
ATOM 7607 O O . PRO B 1 424 ? -19.094 19.469 19.781 1 81.44 424 PRO B O 1
ATOM 7610 N N . MET B 1 425 ? -16.891 19.656 19.797 1 88.56 425 MET B N 1
ATOM 7611 C CA . MET B 1 425 ? -16.953 21.094 19.984 1 88.56 425 MET B CA 1
ATOM 7612 C C . MET B 1 425 ? -17.422 21.797 18.703 1 88.56 425 MET B C 1
ATOM 7614 O O . MET B 1 425 ? -18.281 22.672 18.75 1 88.56 425 MET B O 1
ATOM 7618 N N . ILE B 1 426 ? -16.875 21.328 17.625 1 86.69 426 ILE B N 1
ATOM 7619 C CA . ILE B 1 426 ? -17.172 21.969 16.344 1 86.69 426 ILE B CA 1
ATOM 7620 C C . ILE B 1 426 ? -18.594 21.656 15.922 1 86.69 426 ILE B C 1
ATOM 7622 O O . ILE B 1 426 ? -19.406 22.562 15.695 1 86.69 426 ILE B O 1
ATOM 7626 N N . TYR B 1 427 ? -18.953 20.453 15.961 1 76.88 427 TYR B N 1
ATOM 7627 C CA . TYR B 1 427 ? -20.234 20 15.414 1 76.88 427 TYR B CA 1
ATOM 7628 C C . TYR B 1 427 ? -21.328 20.078 16.453 1 76.88 427 TYR B C 1
ATOM 7630 O O . TYR B 1 427 ? -22.5 20.25 16.125 1 76.88 427 TYR B O 1
ATOM 7638 N N . GLY B 1 428 ? -20.969 20.031 17.641 1 76.44 428 GLY B N 1
ATOM 7639 C CA . GLY B 1 428 ? -21.969 19.969 18.703 1 76.44 428 GLY B CA 1
ATOM 7640 C C . GLY B 1 428 ? -22.266 21.312 19.328 1 76.44 428 GLY B C 1
ATOM 7641 O O . GLY B 1 428 ? -23.344 21.531 19.891 1 76.44 428 GLY B O 1
ATOM 7642 N N . VAL B 1 429 ? -21.328 22.188 19.25 1 83.12 429 VAL B N 1
ATOM 7643 C CA . VAL B 1 429 ? -21.469 23.422 20.031 1 83.12 429 VAL B CA 1
ATOM 7644 C C . VAL B 1 429 ? -21.391 24.625 19.109 1 83.12 429 VAL B C 1
ATOM 7646 O O . VAL B 1 429 ? -22.359 25.375 18.969 1 83.12 429 VAL B O 1
ATOM 7649 N N . THR B 1 430 ? -20.359 24.734 18.359 1 85.12 430 THR B N 1
ATOM 7650 C CA . THR B 1 430 ? -20.109 26.016 17.703 1 85.12 430 THR B CA 1
ATOM 7651 C C . THR B 1 430 ? -20.781 26.062 16.344 1 85.12 430 THR B C 1
ATOM 7653 O O . THR B 1 430 ? -21.422 27.062 16 1 85.12 430 THR B O 1
ATOM 7656 N N . LEU B 1 431 ? -20.672 25.031 15.586 1 79.06 431 LEU B N 1
ATOM 7657 C CA . LEU B 1 431 ? -21.156 25.062 14.211 1 79.06 431 LEU B CA 1
ATOM 7658 C C . LEU B 1 431 ? -22.672 25.234 14.164 1 79.06 431 LEU B C 1
ATOM 7660 O O . LEU B 1 431 ? -23.188 25.969 13.328 1 79.06 431 LEU B O 1
ATOM 7664 N N . PRO B 1 432 ? -23.344 24.578 15.055 1 74 432 PRO B N 1
ATOM 7665 C CA . PRO B 1 432 ? -24.797 24.766 15.055 1 74 432 PRO B CA 1
ATOM 7666 C C . PRO B 1 432 ? -25.203 26.219 15.328 1 74 432 PRO B C 1
ATOM 7668 O O . PRO B 1 432 ? -26.281 26.641 14.93 1 74 432 PRO B O 1
ATOM 7671 N N . ARG B 1 433 ? -24.406 26.969 15.977 1 73.88 433 ARG B N 1
ATOM 7672 C CA . ARG B 1 433 ? -24.688 28.359 16.344 1 73.88 433 ARG B CA 1
ATOM 7673 C C . ARG B 1 433 ? -24.016 29.328 15.375 1 73.88 433 ARG B C 1
ATOM 7675 O O . ARG B 1 433 ? -24.172 30.547 15.5 1 73.88 433 ARG B O 1
ATOM 7682 N N . ILE B 1 434 ? -23.266 28.938 14.438 1 77.44 434 ILE B N 1
ATOM 7683 C CA . ILE B 1 434 ? -22.578 29.562 13.312 1 77.44 434 ILE B CA 1
ATOM 7684 C C . ILE B 1 434 ? -21.719 30.719 13.82 1 77.44 434 ILE B C 1
ATOM 7686 O O . ILE B 1 434 ? -20.562 30.875 13.398 1 77.44 434 ILE B O 1
ATOM 7690 N N . ARG B 1 435 ? -22.312 31.641 14.633 1 78.5 435 ARG B N 1
ATOM 7691 C CA . ARG B 1 435 ? -21.562 32.812 15.07 1 78.5 435 ARG B CA 1
ATOM 7692 C C . ARG B 1 435 ? -20.344 32.438 15.898 1 78.5 435 ARG B C 1
ATOM 7694 O O . ARG B 1 435 ? -19.234 32.906 15.633 1 78.5 435 ARG B O 1
ATOM 7701 N N . PRO B 1 436 ? -20.594 31.547 16.906 1 84.94 436 PRO B N 1
ATOM 7702 C CA . PRO B 1 436 ? -19.406 31.109 17.625 1 84.94 436 PRO B CA 1
ATOM 7703 C C . PRO B 1 436 ? -18.375 30.422 16.734 1 84.94 436 PRO B C 1
ATOM 7705 O O . PRO B 1 436 ? -17.172 30.516 16.969 1 84.94 436 PRO B O 1
ATOM 7708 N N . PHE B 1 437 ? -18.891 29.797 15.719 1 87.5 437 PHE B N 1
ATOM 7709 C CA . PHE B 1 437 ? -18 29.172 14.758 1 87.5 437 PHE B CA 1
ATOM 7710 C C . PHE B 1 437 ? -17.156 30.219 14.031 1 87.5 437 PHE B C 1
ATOM 7712 O O . PHE B 1 437 ? -15.953 30.047 13.867 1 87.5 437 PHE B O 1
ATOM 7719 N N . ILE B 1 438 ? -17.766 31.281 13.648 1 87.25 438 ILE B N 1
ATOM 7720 C CA . ILE B 1 438 ? -17.078 32.344 12.945 1 87.25 438 ILE B CA 1
ATOM 7721 C C . ILE B 1 438 ? -16.094 33.062 13.891 1 87.25 438 ILE B C 1
ATOM 7723 O O . ILE B 1 438 ? -14.969 33.375 13.5 1 87.25 438 ILE B O 1
ATOM 7727 N N . THR B 1 439 ? -16.516 33.344 15.102 1 89 439 THR B N 1
ATOM 7728 C CA . THR B 1 439 ? -15.617 34 16.062 1 89 439 THR B CA 1
ATOM 7729 C C . THR B 1 439 ? -14.422 33.125 16.391 1 89 439 THR B C 1
ATOM 7731 O O . THR B 1 439 ? -13.312 33.625 16.594 1 89 439 THR B O 1
ATOM 7734 N N . ALA B 1 440 ? -14.672 31.844 16.469 1 93.44 440 ALA B N 1
ATOM 7735 C CA . ALA B 1 440 ? -13.562 30.906 16.656 1 93.44 440 ALA B CA 1
ATOM 7736 C C . ALA B 1 440 ? -12.578 30.984 15.484 1 93.44 440 ALA B C 1
ATOM 7738 O O . ALA B 1 440 ? -11.359 30.953 15.688 1 93.44 440 ALA B O 1
ATOM 7739 N N . SER B 1 441 ? -13.125 31.062 14.312 1 93.56 441 SER B N 1
ATOM 7740 C CA . SER B 1 441 ? -12.297 31.172 13.109 1 93.56 441 SER B CA 1
ATOM 7741 C C . SER B 1 441 ? -11.43 32.438 13.141 1 93.56 441 SER B C 1
ATOM 7743 O O . SER B 1 441 ? -10.234 32.375 12.867 1 93.56 441 SER B O 1
ATOM 7745 N N . ILE B 1 442 ? -12.008 33.469 13.477 1 91.44 442 ILE B N 1
ATOM 7746 C CA . ILE B 1 442 ? -11.266 34.719 13.586 1 91.44 442 ILE B CA 1
ATOM 7747 C C . ILE B 1 442 ? -10.227 34.625 14.695 1 91.44 442 ILE B C 1
ATOM 7749 O O . ILE B 1 442 ? -9.078 35.031 14.531 1 91.44 442 ILE B O 1
ATOM 7753 N N . GLY B 1 443 ? -10.625 34.094 15.844 1 93.81 443 GLY B N 1
ATOM 7754 C CA . GLY B 1 443 ? -9.695 33.875 16.938 1 93.81 443 GLY B CA 1
ATOM 7755 C C . GLY B 1 443 ? -8.484 33.062 16.531 1 93.81 443 GLY B C 1
ATOM 7756 O O . GLY B 1 443 ? -7.363 33.312 16.984 1 93.81 443 GLY B O 1
ATOM 7757 N N . ALA B 1 444 ? -8.703 32.062 15.711 1 97 444 ALA B N 1
ATOM 7758 C CA . ALA B 1 444 ? -7.617 31.219 15.219 1 97 444 ALA B CA 1
ATOM 7759 C C . ALA B 1 444 ? -6.598 32.031 14.43 1 97 444 ALA B C 1
ATOM 7761 O O . ALA B 1 444 ? -5.398 31.734 14.461 1 97 444 ALA B O 1
ATOM 7762 N N . GLY B 1 445 ? -7.113 33 13.742 1 96.94 445 GLY B N 1
ATOM 7763 C CA . GLY B 1 445 ? -6.25 33.844 12.938 1 96.94 445 GLY B CA 1
ATOM 7764 C C . GLY B 1 445 ? -5.137 34.5 13.742 1 96.94 445 GLY B C 1
ATOM 7765 O O . GLY B 1 445 ? -4.02 34.656 13.25 1 96.94 445 GLY B O 1
ATOM 7766 N N . PHE B 1 446 ? -5.375 34.781 14.969 1 95.75 446 PHE B N 1
ATOM 7767 C CA . PHE B 1 446 ? -4.383 35.469 15.789 1 95.75 446 PHE B CA 1
ATOM 7768 C C . PHE B 1 446 ? -3.234 34.531 16.141 1 95.75 446 PHE B C 1
ATOM 7770 O O . PHE B 1 446 ? -2.076 34.969 16.203 1 95.75 446 PHE B O 1
ATOM 7777 N N . GLY B 1 447 ? -3.605 33.344 16.5 1 97.31 447 GLY B N 1
ATOM 7778 C CA . GLY B 1 447 ? -2.537 32.375 16.656 1 97.31 447 GLY B CA 1
ATOM 7779 C C . GLY B 1 447 ? -1.732 32.156 15.391 1 97.31 447 GLY B C 1
ATOM 7780 O O . GLY B 1 447 ? -0.503 32.062 15.438 1 97.31 447 GLY B O 1
ATOM 7781 N N . GLY B 1 448 ? -2.422 32.062 14.258 1 97.75 448 GLY B N 1
ATOM 7782 C CA . GLY B 1 448 ? -1.752 31.953 12.977 1 97.75 448 GLY B CA 1
ATOM 7783 C C . GLY B 1 448 ? -0.856 33.125 12.672 1 97.75 448 GLY B C 1
ATOM 7784 O O . GLY B 1 448 ? 0.268 32.969 12.195 1 97.75 448 GLY B O 1
ATOM 7785 N N . PHE B 1 449 ? -1.354 34.312 13 1 96.19 449 PHE B N 1
ATOM 7786 C CA . PHE B 1 449 ? -0.582 35.531 12.797 1 96.19 449 PHE B CA 1
ATOM 7787 C C . PHE B 1 449 ? 0.726 35.5 13.578 1 96.19 449 PHE B C 1
ATOM 7789 O O . PHE B 1 449 ? 1.785 35.844 13.047 1 96.19 449 PHE B O 1
ATOM 7796 N N . PHE B 1 450 ? 0.676 35.125 14.773 1 96.69 450 PHE B N 1
ATOM 7797 C CA . PHE B 1 450 ? 1.861 35.031 15.617 1 96.69 450 PHE B CA 1
ATOM 7798 C C . PHE B 1 450 ? 2.893 34.094 15.008 1 96.69 450 PHE B C 1
ATOM 7800 O O . PHE B 1 450 ? 4.07 34.438 14.898 1 96.69 450 PHE B O 1
ATOM 7807 N N . ILE B 1 451 ? 2.418 32.906 14.594 1 97.69 451 ILE B N 1
ATOM 7808 C CA . ILE B 1 451 ? 3.34 31.906 14.039 1 97.69 451 ILE B CA 1
ATOM 7809 C C . ILE B 1 451 ? 3.916 32.438 12.727 1 97.69 451 ILE B C 1
ATOM 7811 O O . ILE B 1 451 ? 5.113 32.281 12.469 1 97.69 451 ILE B O 1
ATOM 7815 N N . GLY B 1 452 ? 3.041 33.031 11.922 1 95.88 452 GLY B N 1
ATOM 7816 C CA . GLY B 1 452 ? 3.541 33.656 10.711 1 95.88 452 GLY B CA 1
ATOM 7817 C C . GLY B 1 452 ? 4.574 34.719 10.984 1 95.88 452 GLY B C 1
ATOM 7818 O O . GLY B 1 452 ? 5.551 34.844 10.242 1 95.88 452 GLY B O 1
ATOM 7819 N N . ALA B 1 453 ? 4.422 35.469 12.086 1 94.31 453 ALA B N 1
ATOM 7820 C CA . ALA B 1 453 ? 5.367 36.5 12.477 1 94.31 453 ALA B CA 1
ATOM 7821 C C . ALA B 1 453 ? 6.699 35.875 12.914 1 94.31 453 ALA B C 1
ATOM 7823 O O . ALA B 1 453 ? 7.762 36.469 12.656 1 94.31 453 ALA B O 1
ATOM 7824 N N . VAL B 1 454 ? 6.598 34.812 13.547 1 95.38 454 VAL B N 1
ATOM 7825 C CA . VAL B 1 454 ? 7.812 34.125 13.953 1 95.38 454 VAL B CA 1
ATOM 7826 C C . VAL B 1 454 ? 8.602 33.688 12.719 1 95.38 454 VAL B C 1
ATOM 7828 O O . VAL B 1 454 ? 9.828 33.781 12.695 1 95.38 454 VAL B O 1
ATOM 7831 N N . TYR B 1 455 ? 7.895 33.219 11.703 1 93.88 455 TYR B N 1
ATOM 7832 C CA . TYR B 1 455 ? 8.547 32.812 10.461 1 93.88 455 TYR B CA 1
ATOM 7833 C C . TYR B 1 455 ? 9.195 34 9.766 1 93.88 455 TYR B C 1
ATOM 7835 O O . TYR B 1 455 ? 10.375 33.969 9.43 1 93.88 455 TYR B O 1
ATOM 7843 N N . MET B 1 456 ? 8.445 34.969 9.617 1 91.19 456 MET B N 1
ATOM 7844 C CA . MET B 1 456 ? 8.875 36.094 8.797 1 91.19 456 MET B CA 1
ATOM 7845 C C . MET B 1 456 ? 9.852 37 9.555 1 91.19 456 MET B C 1
ATOM 7847 O O . MET B 1 456 ? 10.93 37.312 9.047 1 91.19 456 MET B O 1
ATOM 7851 N N . TRP B 1 457 ? 9.523 37.375 10.758 1 90.12 457 TRP B N 1
ATOM 7852 C CA . TRP B 1 457 ? 10.305 38.375 11.492 1 90.12 457 TRP B CA 1
ATOM 7853 C C . TRP B 1 457 ? 11.266 37.688 12.469 1 90.12 457 TRP B C 1
ATOM 7855 O O . TRP B 1 457 ? 12.328 38.219 12.781 1 90.12 457 TRP B O 1
ATOM 7865 N N . GLY B 1 458 ? 10.938 36.531 12.922 1 90.94 458 GLY B N 1
ATOM 7866 C CA . GLY B 1 458 ? 11.805 35.781 13.812 1 90.94 458 GLY B CA 1
ATOM 7867 C C . GLY B 1 458 ? 12.828 34.938 13.07 1 90.94 458 GLY B C 1
ATOM 7868 O O . GLY B 1 458 ? 13.812 34.469 13.656 1 90.94 458 GLY B O 1
ATOM 7869 N N . HIS B 1 459 ? 12.594 34.625 11.812 1 92.62 459 HIS B N 1
ATOM 7870 C CA . HIS B 1 459 ? 13.453 33.812 10.961 1 92.62 459 HIS B CA 1
ATOM 7871 C C . HIS B 1 459 ? 13.688 32.438 11.562 1 92.62 459 HIS B C 1
ATOM 7873 O O . HIS B 1 459 ? 14.828 31.969 11.609 1 92.62 459 HIS B O 1
ATOM 7879 N N . ILE B 1 460 ? 12.688 31.969 12.141 1 93.62 460 ILE B N 1
ATOM 7880 C CA . ILE B 1 460 ? 12.742 30.625 12.711 1 93.62 460 ILE B CA 1
ATOM 7881 C C . ILE B 1 460 ? 11.859 29.672 11.898 1 93.62 460 ILE B C 1
ATOM 7883 O O . ILE B 1 460 ? 10.664 29.938 11.727 1 93.62 460 ILE B O 1
ATOM 7887 N N . THR B 1 461 ? 12.477 28.688 11.336 1 93.88 461 THR B N 1
ATOM 7888 C CA . THR B 1 461 ? 11.727 27.641 10.656 1 93.88 461 THR B CA 1
ATOM 7889 C C . THR B 1 461 ? 11.422 26.484 11.602 1 93.88 461 THR B C 1
ATOM 7891 O O . THR B 1 461 ? 12.336 25.828 12.102 1 93.88 461 THR B O 1
ATOM 7894 N N . PHE B 1 462 ? 10.141 26.344 11.914 1 94.5 462 PHE B N 1
ATOM 7895 C CA . PHE B 1 462 ? 9.758 25.281 12.828 1 94.5 462 PHE B CA 1
ATOM 7896 C C . PHE B 1 462 ? 8.453 24.625 12.375 1 94.5 462 PHE B C 1
ATOM 7898 O O . PHE B 1 462 ? 7.789 25.125 11.461 1 94.5 462 PHE B O 1
ATOM 7905 N N . GLY B 1 463 ? 8.125 23.516 12.852 1 96.06 463 GLY B N 1
ATOM 7906 C CA . GLY B 1 463 ? 6.906 22.797 12.523 1 96.06 463 GLY B CA 1
ATOM 7907 C C . GLY B 1 463 ? 6.895 21.359 13.047 1 96.06 463 GLY B C 1
ATOM 7908 O O . GLY B 1 463 ? 7.648 21.031 13.961 1 96.06 463 GLY B O 1
ATOM 7909 N N . LEU B 1 464 ? 5.973 20.641 12.523 1 95.38 464 LEU B N 1
ATOM 7910 C CA . LEU B 1 464 ? 5.852 19.234 12.891 1 95.38 464 LEU B CA 1
ATOM 7911 C C . LEU B 1 464 ? 6.961 18.406 12.242 1 95.38 464 LEU B C 1
ATOM 7913 O O . LEU B 1 464 ? 7.32 18.641 11.086 1 95.38 464 LEU B O 1
ATOM 7917 N N . ASN B 1 465 ? 7.469 17.422 12.922 1 92.75 465 ASN B N 1
ATOM 7918 C CA . ASN B 1 465 ? 8.531 16.578 12.391 1 92.75 465 ASN B CA 1
ATOM 7919 C C . ASN B 1 465 ? 7.98 15.5 11.461 1 92.75 465 ASN B C 1
ATOM 7921 O O . ASN B 1 465 ? 8.742 14.703 10.906 1 92.75 465 ASN B O 1
ATOM 7925 N N . SER B 1 466 ? 6.672 15.492 11.289 1 91.56 466 SER B N 1
ATOM 7926 C CA . SER B 1 466 ? 5.984 14.508 10.461 1 91.56 466 SER B CA 1
ATOM 7927 C C . SER B 1 466 ? 4.898 15.156 9.609 1 91.56 466 SER B C 1
ATOM 7929 O O . SER B 1 466 ? 4.559 16.328 9.82 1 91.56 466 SER B O 1
ATOM 7931 N N . MET B 1 467 ? 4.406 14.414 8.695 1 90.06 467 MET B N 1
ATOM 7932 C CA . MET B 1 467 ? 3.375 14.93 7.801 1 90.06 467 MET B CA 1
ATOM 7933 C C . MET B 1 467 ? 2.084 15.203 8.562 1 90.06 467 MET B C 1
ATOM 7935 O O . MET B 1 467 ? 1.405 16.203 8.312 1 90.06 467 MET B O 1
ATOM 7939 N N . PHE B 1 468 ? 1.841 14.242 9.539 1 88.69 468 PHE B N 1
ATOM 7940 C CA . PHE B 1 468 ? 0.649 14.383 10.367 1 88.69 468 PHE B CA 1
ATOM 7941 C C . PHE B 1 468 ? 1.008 14.32 11.844 1 88.69 468 PHE B C 1
ATOM 7943 O O . PHE B 1 468 ? 2.059 13.789 12.211 1 88.69 468 PHE B O 1
ATOM 7950 N N . GLY B 1 469 ? 0.108 14.93 12.547 1 88.38 469 GLY B N 1
ATOM 7951 C CA . GLY B 1 469 ? 0.2 14.867 14 1 88.38 469 GLY B CA 1
ATOM 7952 C C . GLY B 1 469 ? -1.138 15.047 14.688 1 88.38 469 GLY B C 1
ATOM 7953 O O . GLY B 1 469 ? -2.143 15.352 14.039 1 88.38 469 GLY B O 1
ATOM 7954 N N . PRO B 1 470 ? -1.04 14.742 15.914 1 85.38 470 PRO B N 1
ATOM 7955 C CA . PRO B 1 470 ? -2.254 15.039 16.672 1 85.38 470 PRO B CA 1
ATOM 7956 C C . PRO B 1 470 ? -2.525 16.547 16.781 1 85.38 470 PRO B C 1
ATOM 7958 O O . PRO B 1 470 ? -1.606 17.344 16.641 1 85.38 470 PRO B O 1
ATOM 7961 N N . SER B 1 471 ? -3.791 16.828 16.844 1 85.94 471 SER B N 1
ATOM 7962 C CA . SER B 1 471 ? -4.145 18.219 17.078 1 85.94 471 SER B CA 1
ATOM 7963 C C . SER B 1 471 ? -4.129 18.547 18.562 1 85.94 471 SER B C 1
ATOM 7965 O O . SER B 1 471 ? -3.918 17.672 19.406 1 85.94 471 SER B O 1
ATOM 7967 N N . GLY B 1 472 ? -4.184 19.844 18.875 1 90.56 472 GLY B N 1
ATOM 7968 C CA . GLY B 1 472 ? -4.238 20.25 20.266 1 90.56 472 GLY B CA 1
ATOM 7969 C C . GLY B 1 472 ? -2.879 20.266 20.938 1 90.56 472 GLY B C 1
ATOM 7970 O O . GLY B 1 472 ? -1.854 20.453 20.281 1 90.56 472 GLY B O 1
ATOM 7971 N N . ILE B 1 473 ? -2.881 20.062 22.188 1 90.75 473 ILE B N 1
ATOM 7972 C CA . ILE B 1 473 ? -1.673 20.188 22.984 1 90.75 473 ILE B CA 1
ATOM 7973 C C . ILE B 1 473 ? -0.738 19 22.703 1 90.75 473 ILE B C 1
ATOM 7975 O O . ILE B 1 473 ? 0.472 19.094 22.922 1 90.75 473 ILE B O 1
ATOM 7979 N N . LEU B 1 474 ? -1.303 17.969 22.203 1 87.38 474 LEU B N 1
ATOM 7980 C CA . LEU B 1 474 ? -0.504 16.766 21.969 1 87.38 474 LEU B CA 1
ATOM 7981 C C . LEU B 1 474 ? 0.462 16.984 20.812 1 87.38 474 LEU B C 1
ATOM 7983 O O . LEU B 1 474 ? 1.469 16.281 20.703 1 87.38 474 LEU B O 1
ATOM 7987 N N . ALA B 1 475 ? 0.194 17.891 19.938 1 93.19 475 ALA B N 1
ATOM 7988 C CA . ALA B 1 475 ? 1.1 18.203 18.828 1 93.19 475 ALA B CA 1
ATOM 7989 C C . ALA B 1 475 ? 2.434 18.734 19.344 1 93.19 475 ALA B C 1
ATOM 7991 O O . ALA B 1 475 ? 3.438 18.703 18.641 1 93.19 475 ALA B O 1
ATOM 7992 N N . THR B 1 476 ? 2.469 19.203 20.625 1 92.44 476 THR B N 1
ATOM 7993 C CA . THR B 1 476 ? 3.66 19.766 21.25 1 92.44 476 THR B CA 1
ATOM 7994 C C . THR B 1 476 ? 4.809 18.766 21.219 1 92.44 476 THR B C 1
ATOM 7996 O O . THR B 1 476 ? 5.965 19.141 21.016 1 92.44 476 THR B O 1
ATOM 7999 N N . PHE B 1 477 ? 4.48 17.531 21.25 1 86.69 477 PHE B N 1
ATOM 8000 C CA . PHE B 1 477 ? 5.492 16.5 21.391 1 86.69 477 PHE B CA 1
ATOM 8001 C C . PHE B 1 477 ? 6.133 16.188 20.047 1 86.69 477 PHE B C 1
ATOM 8003 O O . PHE B 1 477 ? 7.117 15.445 19.969 1 86.69 477 PHE B O 1
ATOM 8010 N N . MET B 1 478 ? 5.652 16.828 19 1 93.19 478 MET B N 1
ATOM 8011 C CA . MET B 1 478 ? 6.152 16.531 17.656 1 93.19 478 MET B CA 1
ATOM 8012 C C . MET B 1 478 ? 6.711 17.781 17 1 93.19 478 MET B C 1
ATOM 8014 O O . MET B 1 478 ? 7.012 17.781 15.805 1 93.19 478 MET B O 1
ATOM 8018 N N . MET B 1 479 ? 6.828 18.859 17.781 1 94.75 479 MET B N 1
ATOM 8019 C CA . MET B 1 479 ? 7.336 20.125 17.25 1 94.75 479 MET B CA 1
ATOM 8020 C C . MET B 1 479 ? 8.859 20.141 17.25 1 94.75 479 MET B C 1
ATOM 8022 O O . MET B 1 479 ? 9.484 19.672 18.203 1 94.75 479 MET B O 1
ATOM 8026 N N . THR B 1 480 ? 9.43 20.672 16.172 1 93.5 480 THR B N 1
ATOM 8027 C CA . THR B 1 480 ? 10.875 20.844 16.078 1 93.5 480 THR B CA 1
ATOM 8028 C C . THR B 1 480 ? 11.227 21.969 15.117 1 93.5 480 THR B C 1
ATOM 8030 O O . THR B 1 480 ? 10.344 22.516 14.438 1 93.5 480 THR B O 1
ATOM 8033 N N . THR B 1 481 ? 12.453 22.422 15.148 1 93.12 481 THR B N 1
ATOM 8034 C CA . THR B 1 481 ? 12.938 23.375 14.164 1 93.12 481 THR B CA 1
ATOM 8035 C C . THR B 1 481 ? 13.734 22.672 13.07 1 93.12 481 THR B C 1
ATOM 8037 O O . THR B 1 481 ? 14.023 21.469 13.18 1 93.12 481 THR B O 1
ATOM 8040 N N . ASP B 1 482 ? 14.031 23.391 12.016 1 89.19 482 ASP B N 1
ATOM 8041 C CA . ASP B 1 482 ? 14.844 22.844 10.938 1 89.19 482 ASP B CA 1
ATOM 8042 C C . ASP B 1 482 ? 16.25 22.5 11.422 1 89.19 482 ASP B C 1
ATOM 8044 O O . ASP B 1 482 ? 16.953 21.688 10.82 1 89.19 482 ASP B O 1
ATOM 8048 N N . LYS B 1 483 ? 16.641 23 12.57 1 84.56 483 LYS B N 1
ATOM 8049 C CA . LYS B 1 483 ? 17.984 22.781 13.125 1 84.56 483 LYS B CA 1
ATOM 8050 C C . LYS B 1 483 ? 17.922 21.797 14.297 1 84.56 483 LYS B C 1
ATOM 8052 O O . LYS B 1 483 ? 18.922 21.609 15 1 84.56 483 LYS B O 1
ATOM 8057 N N . GLY B 1 484 ? 16.75 21.375 14.586 1 84.44 484 GLY B N 1
ATOM 8058 C CA . GLY B 1 484 ? 16.625 20.344 15.602 1 84.44 484 GLY B CA 1
ATOM 8059 C C . GLY B 1 484 ? 16.453 20.891 17 1 84.44 484 GLY B C 1
ATOM 8060 O O . GLY B 1 484 ? 16.641 20.188 17.984 1 84.44 484 GLY B O 1
ATOM 8061 N N . ASN B 1 485 ? 16.125 22.156 17.141 1 87.25 485 ASN B N 1
ATOM 8062 C CA . ASN B 1 485 ? 15.867 22.75 18.453 1 87.25 485 ASN B CA 1
ATOM 8063 C C . ASN B 1 485 ? 14.43 22.531 18.906 1 87.25 485 ASN B C 1
ATOM 8065 O O . ASN B 1 485 ? 13.562 23.359 18.672 1 87.25 485 ASN B O 1
ATOM 8069 N N . ILE B 1 486 ? 14.234 21.547 19.656 1 91.06 486 ILE B N 1
ATOM 8070 C CA . ILE B 1 486 ? 12.898 21.125 20.078 1 91.06 486 ILE B CA 1
ATOM 8071 C C . ILE B 1 486 ? 12.344 22.109 21.109 1 91.06 486 ILE B C 1
ATOM 8073 O O . ILE B 1 486 ? 11.172 22.5 21.047 1 91.06 486 ILE B O 1
ATOM 8077 N N . GLY B 1 487 ? 13.172 22.5 22.047 1 89.5 487 GLY B N 1
ATOM 8078 C CA . GLY B 1 487 ? 12.711 23.406 23.094 1 89.5 487 GLY B CA 1
ATOM 8079 C C . GLY B 1 487 ? 12.117 24.688 22.531 1 89.5 487 GLY B C 1
ATOM 8080 O O . GLY B 1 487 ? 11.047 25.109 22.953 1 89.5 487 GLY B O 1
ATOM 8081 N N . LEU B 1 488 ? 12.828 25.219 21.609 1 91.69 488 LEU B N 1
ATOM 8082 C CA . LEU B 1 488 ? 12.367 26.453 20.984 1 91.69 488 LEU B CA 1
ATOM 8083 C C . LEU B 1 488 ? 11.055 26.234 20.234 1 91.69 488 LEU B C 1
ATOM 8085 O O . LEU B 1 488 ? 10.133 27.047 20.328 1 91.69 488 LEU B O 1
ATOM 8089 N N . ALA B 1 489 ? 10.961 25.172 19.516 1 95.06 489 ALA B N 1
ATOM 8090 C CA . ALA B 1 489 ? 9.766 24.859 18.734 1 95.06 489 ALA B CA 1
ATOM 8091 C C . ALA B 1 489 ? 8.555 24.672 19.656 1 95.06 489 ALA B C 1
ATOM 8093 O O . ALA B 1 489 ? 7.461 25.141 19.344 1 95.06 489 ALA B O 1
ATOM 8094 N N . VAL B 1 490 ? 8.773 24.016 20.734 1 94.75 490 VAL B N 1
ATOM 8095 C CA . VAL B 1 490 ? 7.707 23.734 21.688 1 94.75 490 VAL B CA 1
ATOM 8096 C C . VAL B 1 490 ? 7.195 25.031 22.297 1 94.75 490 VAL B C 1
ATOM 8098 O O . VAL B 1 490 ? 5.98 25.25 22.391 1 94.75 490 VAL B O 1
ATOM 8101 N N . VAL B 1 491 ? 8.086 25.875 22.656 1 95.19 491 VAL B N 1
ATOM 8102 C CA . VAL B 1 491 ? 7.707 27.141 23.297 1 95.19 491 VAL B CA 1
ATOM 8103 C C . VAL B 1 491 ? 6.914 28 22.312 1 95.19 491 VAL B C 1
ATOM 8105 O O . VAL B 1 491 ? 5.883 28.562 22.672 1 95.19 491 VAL B O 1
ATOM 8108 N N . ILE B 1 492 ? 7.375 28.047 21.094 1 96.19 492 ILE B N 1
ATOM 8109 C CA . ILE B 1 492 ? 6.688 28.828 20.078 1 96.19 492 ILE B CA 1
ATOM 8110 C C . ILE B 1 492 ? 5.273 28.281 19.859 1 96.19 492 ILE B C 1
ATOM 8112 O O . ILE B 1 492 ? 4.309 29.047 19.812 1 96.19 492 ILE B O 1
ATOM 8116 N N . TYR B 1 493 ? 5.176 27 19.734 1 97.44 493 TYR B N 1
ATOM 8117 C CA . TYR B 1 493 ? 3.875 26.375 19.5 1 97.44 493 TYR B CA 1
ATOM 8118 C C . TYR B 1 493 ? 2.93 26.656 20.672 1 97.44 493 TYR B C 1
ATOM 8120 O O . TYR B 1 493 ? 1.76 26.984 20.453 1 97.44 493 TYR B O 1
ATOM 8128 N N . LEU B 1 494 ? 3.43 26.547 21.891 1 96.81 494 LEU B N 1
ATOM 8129 C CA . LEU B 1 494 ? 2.592 26.734 23.078 1 96.81 494 LEU B CA 1
ATOM 8130 C C . LEU B 1 494 ? 2.148 28.188 23.188 1 96.81 494 LEU B C 1
ATOM 8132 O O . LEU B 1 494 ? 1.025 28.469 23.609 1 96.81 494 LEU B O 1
ATOM 8136 N N . ILE B 1 495 ? 3.02 29.078 22.859 1 97.06 495 ILE B N 1
ATOM 8137 C CA . ILE B 1 495 ? 2.637 30.484 22.859 1 97.06 495 ILE B CA 1
ATOM 8138 C C . ILE B 1 495 ? 1.546 30.734 21.828 1 97.06 495 ILE B C 1
ATOM 8140 O O . ILE B 1 495 ? 0.569 31.438 22.094 1 97.06 495 ILE B O 1
ATOM 8144 N N . GLY B 1 496 ? 1.735 30.156 20.609 1 97.75 496 GLY B N 1
ATOM 8145 C CA . GLY B 1 496 ? 0.691 30.234 19.609 1 97.75 496 GLY B CA 1
ATOM 8146 C C . GLY B 1 496 ? -0.643 29.688 20.078 1 97.75 496 GLY B C 1
ATOM 8147 O O . GLY B 1 496 ? -1.688 30.297 19.844 1 97.75 496 GLY B O 1
ATOM 8148 N N . CYS B 1 497 ? -0.61 28.562 20.766 1 97.44 497 CYS B N 1
ATOM 8149 C CA . CYS B 1 497 ? -1.818 27.969 21.312 1 97.44 497 CYS B CA 1
ATOM 8150 C C . CYS B 1 497 ? -2.494 28.922 22.297 1 97.44 497 CYS B C 1
ATOM 8152 O O . CYS B 1 497 ? -3.711 29.125 22.25 1 97.44 497 CYS B O 1
ATOM 8154 N N . ALA B 1 498 ? -1.684 29.516 23.156 1 97.06 498 ALA B N 1
ATOM 8155 C CA . ALA B 1 498 ? -2.219 30.438 24.156 1 97.06 498 ALA B CA 1
ATOM 8156 C C . ALA B 1 498 ? -2.873 31.656 23.5 1 97.06 498 ALA B C 1
ATOM 8158 O O . ALA B 1 498 ? -3.951 32.094 23.906 1 97.06 498 ALA B O 1
ATOM 8159 N N . ILE B 1 499 ? -2.242 32.094 22.516 1 96.88 499 ILE B N 1
ATOM 8160 C CA . ILE B 1 499 ? -2.764 33.281 21.797 1 96.88 499 ILE B CA 1
ATOM 8161 C C . ILE B 1 499 ? -4.074 32.906 21.109 1 96.88 499 ILE B C 1
ATOM 8163 O O . ILE B 1 499 ? -5.027 33.688 21.109 1 96.88 499 ILE B O 1
ATOM 8167 N N . SER B 1 500 ? -4.098 31.734 20.438 1 97.75 500 SER B N 1
ATOM 8168 C CA . SER B 1 500 ? -5.297 31.281 19.734 1 97.75 500 SER B CA 1
ATOM 8169 C C . SER B 1 500 ? -6.457 31.078 20.703 1 97.75 500 SER B C 1
ATOM 8171 O O . SER B 1 500 ? -7.594 31.453 20.422 1 97.75 500 SER B O 1
ATOM 8173 N N . ILE B 1 501 ? -6.18 30.438 21.859 1 97.19 501 ILE B N 1
ATOM 8174 C CA . ILE B 1 501 ? -7.207 30.25 22.875 1 97.19 501 ILE B CA 1
ATOM 8175 C C . ILE B 1 501 ? -7.707 31.609 23.359 1 97.19 501 ILE B C 1
ATOM 8177 O O . ILE B 1 501 ? -8.914 31.828 23.469 1 97.19 501 ILE B O 1
ATOM 8181 N N . GLY B 1 502 ? -6.75 32.469 23.688 1 95.75 502 GLY B N 1
ATOM 8182 C CA . GLY B 1 502 ? -7.113 33.812 24.094 1 95.75 502 GLY B CA 1
ATOM 8183 C C . GLY B 1 502 ? -7.914 34.562 23.031 1 95.75 502 GLY B C 1
ATOM 8184 O O . GLY B 1 502 ? -8.891 35.25 23.359 1 95.75 502 GLY B O 1
ATOM 8185 N N . GLY B 1 503 ? -7.457 34.438 21.766 1 94.12 503 GLY B N 1
ATOM 8186 C CA . GLY B 1 503 ? -8.188 35.031 20.672 1 94.12 503 GLY B CA 1
ATOM 8187 C C . GLY B 1 503 ? -9.609 34.531 20.547 1 94.12 503 GLY B C 1
ATOM 8188 O O . GLY B 1 503 ? -10.547 35.344 20.438 1 94.12 503 GLY B O 1
ATOM 8189 N N . GLY B 1 504 ? -9.773 33.219 20.516 1 94.38 504 GLY B N 1
ATOM 8190 C CA . GLY B 1 504 ? -11.117 32.656 20.484 1 94.38 504 GLY B CA 1
ATOM 8191 C C . GLY B 1 504 ? -11.992 33.125 21.625 1 94.38 504 GLY B C 1
ATOM 8192 O O . GLY B 1 504 ? -13.164 33.438 21.422 1 94.38 504 GLY B O 1
ATOM 8193 N N . TYR B 1 505 ? -11.414 33.156 22.828 1 93.69 505 TYR B N 1
ATOM 8194 C CA . TYR B 1 505 ? -12.133 33.594 24.016 1 93.69 505 TYR B CA 1
ATOM 8195 C C . TYR B 1 505 ? -12.547 35.062 23.891 1 93.69 505 TYR B C 1
ATOM 8197 O O . TYR B 1 505 ? -13.727 35.375 24.078 1 93.69 505 TYR B O 1
ATOM 8205 N N . LEU B 1 506 ? -11.656 35.938 23.547 1 90.56 506 LEU B N 1
ATOM 8206 C CA . LEU B 1 506 ? -11.898 37.375 23.531 1 90.56 506 LEU B CA 1
ATOM 8207 C C . LEU B 1 506 ? -12.844 37.75 22.406 1 90.56 506 LEU B C 1
ATOM 8209 O O . LEU B 1 506 ? -13.766 38.562 22.609 1 90.56 506 LEU B O 1
ATOM 8213 N N . VAL B 1 507 ? -12.625 37.188 21.25 1 89.12 507 VAL B N 1
ATOM 8214 C CA . VAL B 1 507 ? -13.469 37.531 20.109 1 89.12 507 VAL B CA 1
ATOM 8215 C C . VAL B 1 507 ? -14.898 37.062 20.359 1 89.12 507 VAL B C 1
ATOM 8217 O O . VAL B 1 507 ? -15.859 37.75 19.984 1 89.12 507 VAL B O 1
ATOM 8220 N N . THR B 1 508 ? -15.008 35.938 20.953 1 87.75 508 THR B N 1
ATOM 8221 C CA . THR B 1 508 ? -16.344 35.406 21.25 1 87.75 508 THR B CA 1
ATOM 8222 C C . THR B 1 508 ? -17 36.219 22.359 1 87.75 508 THR B C 1
ATOM 8224 O O . THR B 1 508 ? -18.172 36.562 22.281 1 87.75 508 THR B O 1
ATOM 8227 N N . MET B 1 509 ? -16.297 36.562 23.438 1 83.25 509 MET B N 1
ATOM 8228 C CA . MET B 1 509 ? -16.828 37.312 24.578 1 83.25 509 MET B CA 1
ATOM 8229 C C . MET B 1 509 ? -17.266 38.719 24.156 1 83.25 509 MET B C 1
ATOM 8231 O O . MET B 1 509 ? -18.297 39.188 24.609 1 83.25 509 MET B O 1
ATOM 8235 N N . PHE B 1 510 ? -16.516 39.312 23.344 1 77.62 510 PHE B N 1
ATOM 8236 C CA . PHE B 1 510 ? -16.812 40.688 23 1 77.62 510 PHE B CA 1
ATOM 8237 C C . PHE B 1 510 ? -17.609 40.75 21.719 1 77.62 510 PHE B C 1
ATOM 8239 O O . PHE B 1 510 ? -18.438 41.656 21.547 1 77.62 510 PHE B O 1
ATOM 8246 N N . GLY B 1 511 ? -17.297 39.938 20.812 1 66.38 511 GLY B N 1
ATOM 8247 C CA . GLY B 1 511 ? -18 39.938 19.531 1 66.38 511 GLY B CA 1
ATOM 8248 C C . GLY B 1 511 ? -19.359 39.281 19.594 1 66.38 511 GLY B C 1
ATOM 8249 O O . GLY B 1 511 ? -20.344 39.812 19.094 1 66.38 511 GLY B O 1
ATOM 8250 N N . TYR B 1 512 ? -19.359 38.062 20.109 1 61.03 512 TYR B N 1
ATOM 8251 C CA . TYR B 1 512 ? -20.594 37.281 20.172 1 61.03 512 TYR B CA 1
ATOM 8252 C C . TYR B 1 512 ? -21.547 37.844 21.219 1 61.03 512 TYR B C 1
ATOM 8254 O O . TYR B 1 512 ? -22.75 37.938 20.984 1 61.03 512 TYR B O 1
ATOM 8262 N N . SER B 1 513 ? -20.984 38.188 22.469 1 52.97 513 SER B N 1
ATOM 8263 C CA . SER B 1 513 ? -21.859 38.719 23.516 1 52.97 513 SER B CA 1
ATOM 8264 C C . SER B 1 513 ? -22.656 39.906 23 1 52.97 513 SER B C 1
ATOM 8266 O O . SER B 1 513 ? -23.859 40.031 23.297 1 52.97 513 SER B O 1
ATOM 8268 N N . ARG B 1 514 ? -21.953 40.812 22.359 1 46.81 514 ARG B N 1
ATOM 8269 C CA . ARG B 1 514 ? -22.688 41.969 21.828 1 46.81 514 ARG B CA 1
ATOM 8270 C C . ARG B 1 514 ? -23.656 41.531 20.734 1 46.81 514 ARG B C 1
ATOM 8272 O O . ARG B 1 514 ? -24.75 42.062 20.609 1 46.81 514 ARG B O 1
ATOM 8279 N N . ILE B 1 515 ? -23.156 40.531 20.016 1 44.12 515 ILE B N 1
ATOM 8280 C CA . ILE B 1 515 ? -24.016 40 18.969 1 44.12 515 ILE B CA 1
ATOM 8281 C C . ILE B 1 515 ? -25.188 39.25 19.594 1 44.12 515 ILE B C 1
ATOM 8283 O O . ILE B 1 515 ? -26.312 39.344 19.125 1 44.12 515 ILE B O 1
ATOM 8287 N N . VAL B 1 516 ? -24.844 38.5 20.672 1 42.81 516 VAL B N 1
ATOM 8288 C CA . VAL B 1 516 ? -25.875 37.781 21.406 1 42.81 516 VAL B CA 1
ATOM 8289 C C . VAL B 1 516 ? -26.797 38.781 22.109 1 42.81 516 VAL B C 1
ATOM 8291 O O . VAL B 1 516 ? -28.016 38.594 22.156 1 42.81 516 VAL B O 1
ATOM 8294 N N . GLN B 1 517 ? -26.078 39.781 22.781 1 39.78 517 GLN B N 1
ATOM 8295 C CA . GLN B 1 517 ? -26.938 40.781 23.375 1 39.78 517 GLN B CA 1
ATOM 8296 C C . GLN B 1 517 ? -27.797 41.469 22.328 1 39.78 517 GLN B C 1
ATOM 8298 O O . GLN B 1 517 ? -28.891 41.938 22.609 1 39.78 517 GLN B O 1
ATOM 8303 N N . ALA B 1 518 ? -27.078 41.844 21.172 1 38.25 518 ALA B N 1
ATOM 8304 C CA . ALA B 1 518 ? -27.891 42.469 20.125 1 38.25 518 ALA B CA 1
ATOM 8305 C C . ALA B 1 518 ? -28.938 41.469 19.609 1 38.25 518 ALA B C 1
ATOM 8307 O O . ALA B 1 518 ? -28.609 40.312 19.281 1 38.25 518 ALA B O 1
ATOM 8308 N N . GLY B 1 519 ? -29.734 40.719 20.266 1 33.66 519 GLY B N 1
ATOM 8309 C CA . GLY B 1 519 ? -30.75 39.75 19.984 1 33.66 519 GLY B CA 1
ATOM 8310 C C . GLY B 1 519 ? -30.641 39.125 18.609 1 33.66 519 GLY B C 1
ATOM 8311 O O . GLY B 1 519 ? -30.016 39.688 17.719 1 33.66 519 GLY B O 1
ATOM 8312 N N . GLY B 1 520 ? -30.625 37.719 18.406 1 36 520 GLY B N 1
ATOM 8313 C CA . GLY B 1 520 ? -30.609 36.938 17.188 1 36 520 GLY B CA 1
ATOM 8314 C C . GLY B 1 520 ? -31.344 37.594 16.031 1 36 520 GLY B C 1
ATOM 8315 O O . GLY B 1 520 ? -31.062 37.312 14.867 1 36 520 GLY B O 1
ATOM 8316 N N . ARG B 1 521 ? -32.438 38.188 16.203 1 36.41 521 ARG B N 1
ATOM 8317 C CA . ARG B 1 521 ? -33.312 38.812 15.211 1 36.41 521 ARG B CA 1
ATOM 8318 C C . ARG B 1 521 ? -32.625 40 14.555 1 36.41 521 ARG B C 1
ATOM 8320 O O . ARG B 1 521 ? -32.75 40.219 13.352 1 36.41 521 ARG B O 1
ATOM 8327 N N . GLU B 1 522 ? -31.953 40.844 15.328 1 37.47 522 GLU B N 1
ATOM 8328 C CA . GLU B 1 522 ? -31.406 42.094 14.781 1 37.47 522 GLU B CA 1
ATOM 8329 C C . GLU B 1 522 ? -30.125 41.812 14 1 37.47 522 GLU B C 1
ATOM 8331 O O . GLU B 1 522 ? -29.859 42.469 12.977 1 37.47 522 GLU B O 1
ATOM 8336 N N . MET B 1 523 ? -29.344 40.938 14.312 1 38.69 523 MET B N 1
ATOM 8337 C CA . MET B 1 523 ? -28.141 40.656 13.523 1 38.69 523 MET B CA 1
ATOM 8338 C C . MET B 1 523 ? -28.516 40.031 12.18 1 38.69 523 MET B C 1
ATOM 8340 O O . MET B 1 523 ? -27.891 40.312 11.164 1 38.69 523 MET B O 1
ATOM 8344 N N . LYS B 1 524 ? -29.469 39.125 12.102 1 40.44 524 LYS B N 1
ATOM 8345 C CA . LYS B 1 524 ? -29.984 38.625 10.836 1 40.44 524 LYS B CA 1
ATOM 8346 C C . LYS B 1 524 ? -30.547 39.75 9.977 1 40.44 524 LYS B C 1
ATOM 8348 O O . LYS B 1 524 ? -30.453 39.719 8.75 1 40.44 524 LYS B O 1
ATOM 8353 N N . GLN B 1 525 ? -31.156 40.75 10.57 1 42.72 525 GLN B N 1
ATOM 8354 C CA . GLN B 1 525 ? -31.625 41.906 9.836 1 42.72 525 GLN B CA 1
ATOM 8355 C C . GLN B 1 525 ? -30.453 42.75 9.344 1 42.72 525 GLN B C 1
ATOM 8357 O O . GLN B 1 525 ? -30.531 43.375 8.281 1 42.72 525 GLN B O 1
ATOM 8362 N N . LEU B 1 526 ? -29.391 42.812 10.102 1 41.38 526 LEU B N 1
ATOM 8363 C CA . LEU B 1 526 ? -28.25 43.656 9.75 1 41.38 526 LEU B CA 1
ATOM 8364 C C . LEU B 1 526 ? -27.453 43.031 8.602 1 41.38 526 LEU B C 1
ATOM 8366 O O . LEU B 1 526 ? -26.906 43.75 7.773 1 41.38 526 LEU B O 1
ATOM 8370 N N . TYR B 1 527 ? -27.281 41.719 8.539 1 41.06 527 TYR B N 1
ATOM 8371 C CA . TYR B 1 527 ? -26.469 41.094 7.496 1 41.06 527 TYR B CA 1
ATOM 8372 C C . TYR B 1 527 ? -27.344 40.5 6.414 1 41.06 527 TYR B C 1
ATOM 8374 O O . TYR B 1 527 ? -26.859 39.688 5.598 1 41.06 527 TYR B O 1
ATOM 8382 N N . LYS B 1 528 ? -28.656 40.656 6.363 1 44.16 528 LYS B N 1
ATOM 8383 C CA . LYS B 1 528 ? -29.516 40.312 5.234 1 44.16 528 LYS B CA 1
ATOM 8384 C C . LYS B 1 528 ? -29.078 41.062 3.977 1 44.16 528 LYS B C 1
ATOM 8386 O O . LYS B 1 528 ? -28.453 42.125 4.062 1 44.16 528 LYS B O 1
ATOM 8391 N N . LYS B 1 529 ? -29.312 40.438 2.834 1 47 529 LYS B N 1
ATOM 8392 C CA . LYS B 1 529 ? -29.016 41.031 1.536 1 47 529 LYS B CA 1
ATOM 8393 C C . LYS B 1 529 ? -29.359 42.531 1.527 1 47 529 LYS B C 1
ATOM 8395 O O . LYS B 1 529 ? -28.609 43.344 0.958 1 47 529 LYS B O 1
ATOM 8400 N N . ASP B 1 530 ? -30.531 42.875 2.041 1 45.03 530 ASP B N 1
ATOM 8401 C CA . ASP B 1 530 ? -30.984 44.25 2.141 1 45.03 530 ASP B CA 1
ATOM 8402 C C . ASP B 1 530 ? -30.578 44.875 3.48 1 45.03 530 ASP B C 1
ATOM 8404 O O . ASP B 1 530 ? -31.125 45.906 3.889 1 45.03 530 ASP B O 1
ATOM 8408 N N . GLY B 1 531 ? -29.922 44.156 4.305 1 45.09 531 GLY B N 1
ATOM 8409 C CA . GLY B 1 531 ? -29.5 44.688 5.586 1 45.09 531 GLY B CA 1
ATOM 8410 C C . GLY B 1 531 ? -28.328 45.656 5.473 1 45.09 531 GLY B C 1
ATOM 8411 O O . GLY B 1 531 ? -27.766 45.844 4.391 1 45.09 531 GLY B O 1
ATOM 8412 N N . LYS B 1 532 ? -28.047 46.469 6.469 1 47.5 532 LYS B N 1
ATOM 8413 C CA . LYS B 1 532 ? -27.078 47.562 6.418 1 47.5 532 LYS B CA 1
ATOM 8414 C C . LYS B 1 532 ? -25.688 47.031 6.074 1 47.5 532 LYS B C 1
ATOM 8416 O O . LYS B 1 532 ? -24.922 47.719 5.391 1 47.5 532 LYS B O 1
ATOM 8421 N N . TYR B 1 533 ? -25.266 45.875 6.629 1 44.41 533 TYR B N 1
ATOM 8422 C CA . TYR B 1 533 ? -23.922 45.406 6.289 1 44.41 533 TYR B CA 1
ATOM 8423 C C . TYR B 1 533 ? -24 44.125 5.465 1 44.41 533 TYR B C 1
ATOM 8425 O O . TYR B 1 533 ? -24.703 43.188 5.828 1 44.41 533 TYR B O 1
ATOM 8433 N N . GLN B 1 534 ? -23.891 44.156 4.203 1 45.78 534 GLN B N 1
ATOM 8434 C CA . GLN B 1 534 ? -23.812 43.031 3.287 1 45.78 534 GLN B CA 1
ATOM 8435 C C . GLN B 1 534 ? -22.594 42.156 3.59 1 45.78 534 GLN B C 1
ATOM 8437 O O . GLN B 1 534 ? -21.469 42.656 3.6 1 45.78 534 GLN B O 1
ATOM 8442 N N . LEU B 1 535 ? -22.75 41.031 4.102 1 44.38 535 LEU B N 1
ATOM 8443 C CA . LEU B 1 535 ? -21.719 40.094 4.496 1 44.38 535 LEU B CA 1
ATOM 8444 C C . LEU B 1 535 ? -20.656 39.938 3.406 1 44.38 535 LEU B C 1
ATOM 8446 O O . LEU B 1 535 ? -19.453 39.906 3.699 1 44.38 535 LEU B O 1
ATOM 8450 N N . TRP B 1 536 ? -21.094 39.906 2.164 1 47.59 536 TRP B N 1
ATOM 8451 C CA . TRP B 1 536 ? -20.125 39.812 1.075 1 47.59 536 TRP B CA 1
ATOM 8452 C C . TRP B 1 536 ? -19.219 41.031 1.027 1 47.59 536 TRP B C 1
ATOM 8454 O O . TRP B 1 536 ? -18.016 40.906 0.756 1 47.59 536 TRP B O 1
ATOM 8464 N N . GLN B 1 537 ? -19.719 42.188 1.33 1 49.34 537 GLN B N 1
ATOM 8465 C CA . GLN B 1 537 ? -18.891 43.406 1.389 1 49.34 537 GLN B CA 1
ATOM 8466 C C . GLN B 1 537 ? -17.922 43.344 2.561 1 49.34 537 GLN B C 1
ATOM 8468 O O . GLN B 1 537 ? -16.766 43.75 2.43 1 49.34 537 GLN B O 1
ATOM 8473 N N . GLN B 1 538 ? -18.391 42.719 3.6 1 45.34 538 GLN B N 1
ATOM 8474 C CA . GLN B 1 538 ? -17.484 42.594 4.746 1 45.34 538 GLN B CA 1
ATOM 8475 C C . GLN B 1 538 ? -16.406 41.562 4.488 1 45.34 538 GLN B C 1
ATOM 8477 O O . GLN B 1 538 ? -15.242 41.781 4.836 1 45.34 538 GLN B O 1
ATOM 8482 N N . ILE B 1 539 ? -16.75 40.531 3.863 1 47.97 539 ILE B N 1
ATOM 8483 C CA . ILE B 1 539 ? -15.758 39.531 3.449 1 47.97 539 ILE B CA 1
ATOM 8484 C C . ILE B 1 539 ? -14.797 40.156 2.441 1 47.97 539 ILE B C 1
ATOM 8486 O O . ILE B 1 539 ? -13.578 40 2.551 1 47.97 539 ILE B O 1
ATOM 8490 N N . LEU B 1 540 ? -15.328 40.906 1.538 1 50.16 540 LEU B N 1
ATOM 8491 C CA . LEU B 1 540 ? -14.508 41.625 0.552 1 50.16 540 LEU B CA 1
ATOM 8492 C C . LEU B 1 540 ? -13.609 42.656 1.225 1 50.16 540 LEU B C 1
ATOM 8494 O O . LEU B 1 540 ? -12.43 42.75 0.901 1 50.16 540 LEU B O 1
ATOM 8498 N N . TRP B 1 541 ? -14.133 43.406 2.16 1 47.69 541 TRP B N 1
ATOM 8499 C CA . TRP B 1 541 ? -13.352 44.406 2.873 1 47.69 541 TRP B CA 1
ATOM 8500 C C . TRP B 1 541 ? -12.305 43.75 3.768 1 47.69 541 TRP B C 1
ATOM 8502 O O . TRP B 1 541 ? -11.18 44.219 3.875 1 47.69 541 TRP B O 1
ATOM 8512 N N . THR B 1 542 ? -12.633 42.656 4.289 1 46.44 542 THR B N 1
ATOM 8513 C CA . THR B 1 542 ? -11.68 41.906 5.102 1 46.44 542 THR B CA 1
ATOM 8514 C C . THR B 1 542 ? -10.586 41.312 4.227 1 46.44 542 THR B C 1
ATOM 8516 O O . THR B 1 542 ? -9.406 41.375 4.559 1 46.44 542 THR B O 1
ATOM 8519 N N . CYS B 1 543 ? -10.984 40.781 3.123 1 49.97 543 CYS B N 1
ATOM 8520 C CA . CYS B 1 543 ? -10.008 40.281 2.164 1 49.97 543 CYS B CA 1
ATOM 8521 C C . CYS B 1 543 ? -9.141 41.438 1.627 1 49.97 543 CYS B C 1
ATOM 8523 O O . CYS B 1 543 ? -7.926 41.281 1.506 1 49.97 543 CYS B O 1
ATOM 8525 N N . ALA B 1 544 ? -9.773 42.625 1.298 1 48.59 544 ALA B N 1
ATOM 8526 C CA . ALA B 1 544 ? -9.055 43.812 0.884 1 48.59 544 ALA B CA 1
ATOM 8527 C C . ALA B 1 544 ? -8.141 44.344 1.999 1 48.59 544 ALA B C 1
ATOM 8529 O O . ALA B 1 544 ? -6.992 44.719 1.749 1 48.59 544 ALA B O 1
ATOM 8530 N N . PHE B 1 545 ? -8.602 44.25 3.156 1 44.22 545 PHE B N 1
ATOM 8531 C CA . PHE B 1 545 ? -7.82 44.656 4.32 1 44.22 545 PHE B CA 1
ATOM 8532 C C . PHE B 1 545 ? -6.648 43.719 4.527 1 44.22 545 PHE B C 1
ATOM 8534 O O . PHE B 1 545 ? -5.508 44.156 4.707 1 44.22 545 PHE B O 1
ATOM 8541 N N . ILE B 1 546 ? -6.949 42.531 4.363 1 47.66 546 ILE B N 1
ATOM 8542 C CA . ILE B 1 546 ? -5.895 41.531 4.516 1 47.66 546 ILE B CA 1
ATOM 8543 C C . ILE B 1 546 ? -4.891 41.656 3.375 1 47.66 546 ILE B C 1
ATOM 8545 O O . ILE B 1 546 ? -3.68 41.562 3.592 1 47.66 546 ILE B O 1
ATOM 8549 N N . THR B 1 547 ? -5.324 41.969 2.223 1 48.38 547 THR B N 1
ATOM 8550 C CA . THR B 1 547 ? -4.457 42.188 1.073 1 48.38 547 THR B CA 1
ATOM 8551 C C . THR B 1 547 ? -3.631 43.469 1.274 1 48.38 547 THR B C 1
ATOM 8553 O O . THR B 1 547 ? -2.424 43.469 1.024 1 48.38 547 THR B O 1
ATOM 8556 N N . VAL B 1 548 ? -4.223 44.562 1.779 1 46.22 548 VAL B N 1
ATOM 8557 C CA . VAL B 1 548 ? -3.516 45.812 2.008 1 46.22 548 VAL B CA 1
ATOM 8558 C C . VAL B 1 548 ? -2.508 45.656 3.141 1 46.22 548 VAL B C 1
ATOM 8560 O O . VAL B 1 548 ? -1.352 46.062 3.02 1 46.22 548 VAL B O 1
ATOM 8563 N N . ILE B 1 549 ? -2.943 45 4.113 1 48.06 549 ILE B N 1
ATOM 8564 C CA . ILE B 1 549 ? -2.014 44.781 5.215 1 48.06 549 ILE B CA 1
ATOM 8565 C C . ILE B 1 549 ? -0.904 43.812 4.773 1 48.06 549 ILE B C 1
ATOM 8567 O O . ILE B 1 549 ? 0.267 44.031 5.102 1 48.06 549 ILE B O 1
ATOM 8571 N N . GLY B 1 550 ? -1.204 42.875 4.012 1 47.94 550 GLY B N 1
ATOM 8572 C CA . GLY B 1 550 ? -0.215 41.969 3.473 1 47.94 550 GLY B CA 1
ATOM 8573 C C . GLY B 1 550 ? 0.786 42.625 2.553 1 47.94 550 GLY B C 1
ATOM 8574 O O . GLY B 1 550 ? 1.989 42.375 2.646 1 47.94 550 GLY B O 1
ATOM 8575 N N . ILE B 1 551 ? 0.29 43.5 1.702 1 52.75 551 ILE B N 1
ATOM 8576 C CA . ILE B 1 551 ? 1.172 44.281 0.839 1 52.75 551 ILE B CA 1
ATOM 8577 C C . ILE B 1 551 ? 2.064 45.188 1.691 1 52.75 551 ILE B C 1
ATOM 8579 O O . ILE B 1 551 ? 3.273 45.25 1.466 1 52.75 551 ILE B O 1
ATOM 8583 N N . PHE B 1 552 ? 1.515 45.781 2.676 1 47.62 552 PHE B N 1
ATOM 8584 C CA . PHE B 1 552 ? 2.289 46.656 3.545 1 47.62 552 PHE B CA 1
ATOM 8585 C C . PHE B 1 552 ? 3.309 45.875 4.348 1 47.62 552 PHE B C 1
ATOM 8587 O O . PHE B 1 552 ? 4.461 46.281 4.488 1 47.62 552 PHE B O 1
ATOM 8594 N N . VAL B 1 553 ? 2.93 44.812 4.742 1 48.44 553 VAL B N 1
ATOM 8595 C CA . VAL B 1 553 ? 3.842 43.969 5.5 1 48.44 553 VAL B CA 1
ATOM 8596 C C . VAL B 1 553 ? 4.922 43.406 4.57 1 48.44 553 VAL B C 1
ATOM 8598 O O . VAL B 1 553 ? 6.105 43.438 4.91 1 48.44 553 VAL B O 1
ATOM 8601 N N . TYR B 1 554 ? 4.574 42.906 3.434 1 52.94 554 TYR B N 1
ATOM 8602 C CA . TYR B 1 554 ? 5.547 42.469 2.434 1 52.94 554 TYR B CA 1
ATOM 8603 C C . TYR B 1 554 ? 6.52 43.594 2.104 1 52.94 554 TYR B C 1
ATOM 8605 O O . TYR B 1 554 ? 7.734 43.406 2.082 1 52.94 554 TYR B O 1
ATOM 8613 N N . TRP B 1 555 ? 5.973 44.781 1.885 1 53.12 555 TRP B N 1
ATOM 8614 C CA . TRP B 1 555 ? 6.824 45.906 1.589 1 53.12 555 TRP B CA 1
ATOM 8615 C C . TRP B 1 555 ? 7.723 46.25 2.775 1 53.12 555 TRP B C 1
ATOM 8617 O O . TRP B 1 555 ? 8.906 46.562 2.6 1 53.12 555 TRP B O 1
ATOM 8627 N N . THR B 1 556 ? 7.191 46.156 3.902 1 52.75 556 THR B N 1
ATOM 8628 C CA . THR B 1 556 ? 7.98 46.438 5.094 1 52.75 556 THR B CA 1
ATOM 8629 C C . THR B 1 556 ? 9.062 45.406 5.305 1 52.75 556 THR B C 1
ATOM 8631 O O . THR B 1 556 ? 10.211 45.719 5.605 1 52.75 556 THR B O 1
ATOM 8634 N N . VAL B 1 557 ? 8.727 44.219 5.09 1 53.28 557 VAL B N 1
ATOM 8635 C CA . VAL B 1 557 ? 9.672 43.125 5.273 1 53.28 557 VAL B CA 1
ATOM 8636 C C . VAL B 1 557 ? 10.75 43.188 4.191 1 53.28 557 VAL B C 1
ATOM 8638 O O . VAL B 1 557 ? 11.938 43.062 4.484 1 53.28 557 VAL B O 1
ATOM 8641 N N . GLU B 1 558 ? 10.391 43.375 2.973 1 58.59 558 GLU B N 1
ATOM 8642 C CA . GLU B 1 558 ? 11.367 43.562 1.906 1 58.59 558 GLU B CA 1
ATOM 8643 C C . GLU B 1 558 ? 12.234 44.781 2.158 1 58.59 558 GLU B C 1
ATOM 8645 O O . GLU B 1 558 ? 13.438 44.781 1.866 1 58.59 558 GLU B O 1
ATOM 8650 N N . TYR B 1 559 ? 11.617 45.812 2.727 1 57.81 559 TYR B N 1
ATOM 8651 C CA . TYR B 1 559 ? 12.359 47 3.105 1 57.81 559 TYR B CA 1
ATOM 8652 C C . TYR B 1 559 ? 13.406 46.688 4.16 1 57.81 559 TYR B C 1
ATOM 8654 O O . TYR B 1 559 ? 14.555 47.125 4.055 1 57.81 559 TYR B O 1
ATOM 8662 N N . TYR B 1 560 ? 13.07 45.875 5.012 1 59.53 560 TYR B N 1
ATOM 8663 C CA . TYR B 1 560 ? 14.016 45.594 6.09 1 59.53 560 TYR B CA 1
ATOM 8664 C C . TYR B 1 560 ? 15.008 44.5 5.699 1 59.53 560 TYR B C 1
ATOM 8666 O O . TYR B 1 560 ? 16.047 44.344 6.344 1 59.53 560 TYR B O 1
ATOM 8674 N N . LYS B 1 561 ? 14.797 43.75 4.711 1 57.59 561 LYS B N 1
ATOM 8675 C CA . LYS B 1 561 ? 15.773 42.812 4.141 1 57.59 561 LYS B CA 1
ATOM 8676 C C . LYS B 1 561 ? 16.828 43.562 3.334 1 57.59 561 LYS B C 1
ATOM 8678 O O . LYS B 1 561 ? 17.906 43.031 3.072 1 57.59 561 LYS B O 1
ATOM 8683 N N . LEU B 1 562 ? 16.516 44.688 2.893 1 58.66 562 LEU B N 1
ATOM 8684 C CA . LEU B 1 562 ? 17.5 45.5 2.178 1 58.66 562 LEU B CA 1
ATOM 8685 C C . LEU B 1 562 ? 18.656 45.875 3.098 1 58.66 562 LEU B C 1
ATOM 8687 O O . LEU B 1 562 ? 18.453 46.094 4.293 1 58.66 562 LEU B O 1
ATOM 8691 N N . PRO B 1 563 ? 19.906 45.656 2.533 1 62.19 563 PRO B N 1
ATOM 8692 C CA . PRO B 1 563 ? 21.031 46.156 3.328 1 62.19 563 PRO B CA 1
ATOM 8693 C C . PRO B 1 563 ? 20.766 47.562 3.869 1 62.19 563 PRO B C 1
ATOM 8695 O O . PRO B 1 563 ? 20.016 48.344 3.264 1 62.19 563 PRO B O 1
ATOM 8698 N N . LYS B 1 564 ? 21.188 47.812 5.129 1 62.12 564 LYS B N 1
ATOM 8699 C CA . LYS B 1 564 ? 20.984 49.094 5.785 1 62.12 564 LYS B CA 1
ATOM 8700 C C . LYS B 1 564 ? 21.234 50.25 4.812 1 62.12 564 LYS B C 1
ATOM 8702 O O . LYS B 1 564 ? 20.516 51.25 4.852 1 62.12 564 LYS B O 1
ATOM 8707 N N . THR B 1 565 ? 22.25 50.062 4.008 1 64.25 565 THR B N 1
ATOM 8708 C CA . THR B 1 565 ? 22.625 51.125 3.061 1 64.25 565 THR B CA 1
ATOM 8709 C C . THR B 1 565 ? 21.484 51.375 2.076 1 64.25 565 THR B C 1
ATOM 8711 O O . THR B 1 565 ? 21.203 52.531 1.746 1 64.25 565 THR B O 1
ATOM 8714 N N . GLU B 1 566 ? 20.766 50.375 1.754 1 63.94 566 GLU B N 1
ATOM 8715 C CA . GLU B 1 566 ? 19.688 50.531 0.776 1 63.94 566 GLU B CA 1
ATOM 8716 C C . GLU B 1 566 ? 18.406 51 1.439 1 63.94 566 GLU B C 1
ATOM 8718 O O . GLU B 1 566 ? 17.672 51.812 0.861 1 63.94 566 GLU B O 1
ATOM 8723 N N . ARG B 1 567 ? 18.234 50.688 2.592 1 67.06 567 ARG B N 1
ATOM 8724 C CA . ARG B 1 567 ? 17.109 51.188 3.391 1 67.06 567 ARG B CA 1
ATOM 8725 C C . ARG B 1 567 ? 17.25 52.688 3.643 1 67.06 567 ARG B C 1
ATOM 8727 O O . ARG B 1 567 ? 16.25 53.406 3.598 1 67.06 567 ARG B O 1
ATOM 8734 N N . LEU B 1 568 ? 18.5 52.969 3.85 1 63.06 568 LEU B N 1
ATOM 8735 C CA . LEU B 1 568 ? 18.781 54.375 4.023 1 63.06 568 LEU B CA 1
ATOM 8736 C C . LEU B 1 568 ? 18.547 55.156 2.727 1 63.06 568 LEU B C 1
ATOM 8738 O O . LEU B 1 568 ? 18.047 56.281 2.75 1 63.06 568 LEU B O 1
ATOM 8742 N N . LYS B 1 569 ? 18.75 54.531 1.655 1 63.34 569 LYS B N 1
ATOM 8743 C CA . LYS B 1 569 ? 18.516 55.156 0.357 1 63.34 569 LYS B CA 1
ATOM 8744 C C . LYS B 1 569 ? 17.031 55.344 0.089 1 63.34 569 LYS B C 1
ATOM 8746 O O . LYS B 1 569 ? 16.594 56.375 -0.427 1 63.34 569 LYS B O 1
ATOM 8751 N N . ILE B 1 570 ? 16.328 54.281 0.418 1 60.06 570 ILE B N 1
ATOM 8752 C CA . ILE B 1 570 ? 14.883 54.344 0.222 1 60.06 570 ILE B CA 1
ATOM 8753 C C . ILE B 1 570 ? 14.266 55.344 1.181 1 60.06 570 ILE B C 1
ATOM 8755 O O . ILE B 1 570 ? 13.336 56.062 0.811 1 60.06 570 ILE B O 1
ATOM 8759 N N . LYS B 1 571 ? 14.703 55.312 2.361 1 55.81 571 LYS B N 1
ATOM 8760 C CA . LYS B 1 571 ? 14.258 56.312 3.326 1 55.81 571 LYS B CA 1
ATOM 8761 C C . LYS B 1 571 ? 14.508 57.719 2.803 1 55.81 571 LYS B C 1
ATOM 8763 O O . LYS B 1 571 ? 13.703 58.625 3.047 1 55.81 571 LYS B O 1
ATOM 8768 N N . GLU B 1 572 ? 15.664 57.812 2.186 1 52.62 572 GLU B N 1
ATOM 8769 C CA . GLU B 1 572 ? 16 59.094 1.631 1 52.62 572 GLU B CA 1
ATOM 8770 C C . GLU B 1 572 ? 15.352 59.312 0.267 1 52.62 572 GLU B C 1
ATOM 8772 O O . GLU B 1 572 ? 15.445 60.406 -0.314 1 52.62 572 GLU B O 1
ATOM 8777 N N . ALA B 1 573 ? 14.859 58.219 -0.286 1 46.88 573 ALA B N 1
ATOM 8778 C CA . ALA B 1 573 ? 14.188 58.438 -1.562 1 46.88 573 ALA B CA 1
ATOM 8779 C C . ALA B 1 573 ? 12.891 59.219 -1.372 1 46.88 573 ALA B C 1
ATOM 8781 O O . ALA B 1 573 ? 11.953 58.75 -0.724 1 46.88 573 ALA B O 1
ATOM 8782 N N . LYS B 1 574 ? 12.992 60.406 -1.192 1 45.06 574 LYS B N 1
ATOM 8783 C CA . LYS B 1 574 ? 11.914 61.406 -1.22 1 45.06 574 LYS B CA 1
ATOM 8784 C C . LYS B 1 574 ? 10.961 61.125 -2.383 1 45.06 574 LYS B C 1
ATOM 8786 O O . LYS B 1 574 ? 11.398 60.906 -3.512 1 45.06 574 LYS B O 1
ATOM 8791 N N . VAL B 1 575 ? 9.859 60.5 -2.125 1 43.53 575 VAL B N 1
ATOM 8792 C CA . VAL B 1 575 ? 8.789 60.625 -3.109 1 43.53 575 VAL B CA 1
ATOM 8793 C C . VAL B 1 575 ? 8.781 62.062 -3.678 1 43.53 575 VAL B C 1
ATOM 8795 O O . VAL B 1 575 ? 8.57 63.031 -2.943 1 43.53 575 VAL B O 1
ATOM 8798 N N . GLU B 1 576 ? 9.492 62.25 -4.648 1 30.06 576 GLU B N 1
ATOM 8799 C CA . GLU B 1 576 ? 9.141 63.438 -5.402 1 30.06 576 GLU B CA 1
ATOM 8800 C C . GLU B 1 576 ? 7.746 63.312 -6.012 1 30.06 576 GLU B C 1
ATOM 8802 O O . GLU B 1 576 ? 7.363 62.25 -6.484 1 30.06 576 GLU B O 1
#

Secondary structure (DSSP, 8-state):
----HHHHHHHHHHHH-GGGEEEEEE-SSEEEEEE-TT----HHHHHHSTT--EEEEEETTEEEEE--TTHHHHHHHHHHHHHTS------TT--SSS----HHHHHHHHHHHHHHT--HHHHHHHHHHHHHGGGHHHHHHHHHHHHHHHHHHHHTTT--STTTS-HHHHHHHHHHHHHHHHHHHHHHHHHHHHHHHHTTS-HHHHHHHHGGGSGGGHHHHGGGEEEETTTTEEEETTEEES-TTT-TTTGGG--EE-TTS-EE--S-TTHHHHHHHHHHHHHHHHHHHHHH--GGGHHHHHHHHHHHHHHHHIIIIIHHHHHHHHHHHHHHHHHHTTSHHHHHHHHHHHHHHHHTT-GGGGHHHHHHHHHHHSSB-SHHHHHHHHHHHHHHHHHHHHHSPTT-HHHHHHHHHHHHHHTT--HHHIIIIIHHHSHHHHHHHHHHHHHHHHHHHHHHTT---EEESSS---SGGGGGGGEEETT--HHHHHHHHHHHHHHHHHHHHHIIIIIIHHHHHS-HHHHHHHSSTTSSS-HHHHHHHHHHHHHHHHHHHHHHHHHHHS-HHHHHHHHS----/----HHHHHHHHHHHH-GGGEEEEEE-SSEEEEEE-TT----HHHHHHSTT--EEEEEETTEEEEE--TTHHHHHHHHHHHHHTS------TT--SS-----HHHHHHHHHHHHHHT--HHHHHHHHHHHHHGGGHHHHHHHHHHHHHHHHHHHHTTT--STTTS-HHHHHHHHHHHHHHHHHHHHHHHHHHHHHHHHTTS-HHHHHHHHGGGSGGGHHHHGGGEEEETTTTEEEETTEEES-TTT-TTTGGG--EE-TTS-EE--S-TTHHHHHHHHHHHHHHHHHHHHHH--GGGHHHHHHHHHHHHHHHHIIIIIHHHHHHHHHHHHHHHHHHTTSHHHHHHHHHHHHHHHHTT-GGGGHHHHHHHHHHHSSB-SHHHHHHHHHHHHHHHHHHHHHSPTT-HHHHHHHHHHHHHHTT--HHHIIIIIHHHSHHHHHHHHHHHHHHHHHHHHHHTT---EEESSS---SGGGGGGGEEETT--HHHHHHHHHHHHHHHHHHHHHIIIIIIHHHHHS-HHHHHHHSSTTSSS-HHHHHHHHHHHHHHHHHHHHHHHHHHHS-HHHHHHHHS----

Sequence (1152 aa):
MAKDAKQTAKDLIDVIKADNVVSYTNCLTRLRLNIKANANIDLEKLKATPNVMGVLTPSPTELQIVLGPGFVNNVTQAFGKLVNIERSEYSEGANPSGEFISAADAAKQVKGELKQKQNYIQVFFTKFSKIFSPMIIGFIGAGILSGIAGIMQSSYGGVMDAAHAPAAALSWFNALGLILNIWKNAFIIIVGWRTCEVFGGSGVLGAMTAAIYSPSFSSLVVPMFIVNNGDQTVNFLGIHINDPFNNWLTVGYRPVINAKGLLEFGYPSGNILGALLTATAALWIERGVRKFMPGALDTVGTPTITLFVLLLLNVFLIVPVSGYLYEAVAWFFAHLYTNPFGAFVLAAIFLVAVAFGIHQGFVPIYAILIKETGVNGLFPILGMAGMAQIGTGIALWFMAAKGSLLRRQIQGALIPAVFGIGEPMIYGVTLPRIRPFITASIGAGFGGFFIGAVYMWGHITFGLNSMFGPSGILATFMMTTDKGNIGLAVVIYLIGCAISIGGGYLVTMFGYSRIVQAGGREMKQLYKKDGKYQLWQQILWTCAFITVIGIFVYWTVEYYKLPKTERLKIKEAKVEMAKDAKQTAKDLIDVIKADNVVSYTNCLTRLRLNIKANANIDLEKLKATPNVMGVLTPSPTELQIVLGPGFVNNVTQAFGKLVNIERSEYSEGANPSGEFISAADAAKQVKGELKQKQNYIQVFFTKFSKIFSPMIIGFIGAGILSGIAGIMQSSYGGVMDAAHAPAAALSWFNALGLILNIWKNAFIIIVGWRTCEVFGGSGVLGAMTAAIYSPSFSSLVVPMFIVNNGDQTVNFLGIHINDPFNNWLTVGYRPVINAKGLLEFGYPSGNILGALLTATAALWIERGVRKFMPGALDTVGTPTITLFVLLLLNVFLIVPVSGYLYEAVAWFFAHLYTNPFGAFVLAAIFLVAVAFGIHQGFVPIYAILIKETGVNGLFPILGMAGMAQIGTGIALWFMAAKGSLLRRQIQGALIPAVFGIGEPMIYGVTLPRIRPFITASIGAGFGGFFIGAVYMWGHITFGLNSMFGPSGILATFMMTTDKGNIGLAVVIYLIGCAISIGGGYLVTMFGYSRIVQAGGREMKQLYKKDGKYQLWQQILWTCAFITVIGIFVYWTVEYYKLPKTERLKIKEAKVE

Nearest PDB structures (foldseek):
  3ipj-assembly2_B  TM=8.911E-01  e=2.030E-04  Clostridioides difficile 630
  6bvg-assembly1_B  TM=6.334E-01  e=7.498E-05  Bacillus cereus E33L
  5iws-assembly1_A-2  TM=4.564E-01  e=6.083E-06  Bacillus cereus E33L
  5ic0-assembly1_A  TM=1.245E-01  e=6.627E+00  Mus musculus
  8vdr-assembly1_A  TM=9.371E-02  e=6.921E+00  Mus musculus

Solvent-accessible surface area (backbone atoms only — not comparable to full-atom values): 54850 Å² total; per-residue (Å²): 129,83,85,50,34,58,59,39,22,50,53,48,36,70,53,55,37,48,88,29,51,70,33,42,37,64,58,66,29,25,36,34,30,36,33,41,79,83,51,85,56,57,62,66,61,50,44,65,36,77,71,38,77,39,72,44,65,92,40,84,34,32,41,33,37,29,42,35,70,67,48,16,55,49,20,44,54,40,30,37,69,68,44,73,44,70,57,36,59,60,39,91,32,40,44,86,73,76,45,80,63,47,20,57,58,42,16,55,52,43,49,55,53,53,64,74,64,50,50,74,69,51,46,50,34,32,49,55,17,58,42,50,58,72,48,42,48,48,30,26,9,27,24,42,39,28,27,55,26,41,53,53,25,41,73,40,76,46,44,78,44,84,89,55,31,57,55,37,57,42,8,42,36,36,54,37,32,29,58,36,62,50,35,73,38,52,48,36,27,52,44,3,22,31,47,12,42,75,74,73,39,67,28,45,60,5,18,49,56,5,36,57,26,18,68,64,40,20,82,59,56,40,59,26,51,40,71,38,63,92,73,55,27,34,27,47,66,60,40,80,36,72,53,44,71,77,30,71,76,35,39,15,22,55,52,42,68,47,98,86,65,41,76,41,64,46,32,35,56,12,27,64,56,28,11,52,50,47,6,55,47,39,45,53,43,39,56,57,43,51,74,72,45,53,79,83,42,36,70,50,47,34,39,29,51,35,52,52,52,47,51,51,42,35,55,74,42,43,31,33,50,21,21,53,48,40,52,52,53,49,53,51,50,59,61,27,48,36,27,27,54,43,10,16,49,50,2,24,50,37,47,56,29,51,74,63,47,31,52,55,64,49,48,65,56,29,49,50,36,25,73,73,55,61,23,13,52,56,54,62,27,41,40,11,20,54,28,0,43,49,14,24,45,52,32,49,42,72,69,36,56,89,90,33,42,64,33,54,26,41,64,68,20,47,62,46,24,50,54,33,46,41,57,25,36,44,38,37,53,24,48,78,58,45,56,54,36,51,27,11,18,55,10,0,13,52,10,2,23,51,50,4,35,35,31,57,77,58,66,47,61,40,18,28,68,31,75,36,63,54,36,40,63,57,30,48,62,27,29,20,27,63,70,37,44,36,70,61,26,30,52,54,52,51,50,26,37,52,42,0,20,49,28,0,21,50,39,27,49,59,52,40,42,54,44,55,68,43,41,77,70,54,50,55,50,32,48,27,92,88,20,86,47,40,56,67,57,52,52,48,48,49,49,49,47,47,49,52,51,36,50,51,47,51,52,49,49,56,45,65,67,38,56,67,72,51,36,50,47,52,69,63,50,64,85,121,128,81,85,49,32,60,59,39,24,50,54,48,38,69,52,55,36,50,86,30,52,70,32,42,36,64,56,67,30,25,35,35,31,36,33,41,78,81,52,85,57,55,60,65,62,50,43,65,36,77,73,38,77,38,71,44,66,91,40,85,34,33,40,33,38,29,42,35,68,65,47,16,54,48,20,45,55,40,32,39,68,68,44,74,45,69,58,37,58,61,38,92,35,41,43,85,74,75,46,81,68,47,20,58,58,43,15,55,51,44,50,55,52,52,63,73,64,51,50,73,69,49,46,50,34,33,51,55,16,58,42,50,58,71,48,41,47,46,29,24,10,26,23,41,38,29,27,55,26,40,51,52,25,42,72,40,75,47,43,78,44,82,88,55,32,56,57,35,58,41,8,41,36,36,53,35,31,31,58,37,61,50,35,73,38,52,48,37,27,50,42,3,20,31,48,10,42,75,74,72,40,69,28,46,60,5,19,50,56,5,36,57,26,18,68,62,42,20,82,60,57,39,58,23,52,39,71,39,63,90,74,54,26,33,28,47,66,59,41,79,37,71,52,45,71,76,30,71,76,36,39,15,21,55,52,42,70,45,97,86,65,40,77,41,64,46,31,36,57,12,26,65,58,27,11,52,50,47,5,52,45,38,43,54,43,41,56,56,44,51,73,73,45,55,77,85,42,37,71,51,48,35,40,29,52,35,51,52,52,47,51,51,44,35,54,75,42,42,31,34,52,20,20,52,47,39,51,50,52,49,52,52,48,59,59,28,48,34,26,30,56,44,10,15,50,50,2,24,50,36,49,57,29,51,75,63,46,31,51,55,62,49,48,64,56,29,50,50,36,25,73,73,56,61,23,12,51,59,54,62,25,43,39,10,20,54,29,0,42,48,14,23,44,51,32,48,43,72,69,36,55,90,88,34,43,64,33,52,28,39,62,66,20,46,62,45,23,49,55,35,46,40,58,26,37,42,39,38,53,24,49,79,60,45,56,53,36,51,26,11,19,56,9,0,15,52,9,2,24,49,50,4,37,34,30,58,76,59,68,48,61,41,18,27,70,31,77,35,62,53,37,40,62,58,30,51,60,27,30,22,26,63,70,38,44,36,70,61,27,30,50,52,51,51,50,25,39,51,41,0,20,49,28,1,21,50,38,26,50,57,51,41,42,51,45,55,67,47,41,74,70,55,53,55,48,33,48,29,87,87,20,87,46,37,52,67,57,51,52,50,48,47,50,49,45,48,48,51,50,40,51,50,48,51,50,48,51,56,45,66,67,37,55,68,72,51,37,51,47,53,71,62,49,65,85,120

InterPro domains:
  IPR001996 Phosphotransferase system, IIB component, type 1 [PS51098] (5-89)
  IPR003352 Phosphotransferase system, EIIC [PF02378] (129-443)
  IPR013013 Phosphotransferase system, EIIC component, type 1 [PS51103] (126-523)
  IPR036878 Glucose permease domain IIB [G3DSA:3.30.1360.60] (2-79)
  IPR036878 Glucose permease domain IIB [SSF55604] (18-84)
  IPR050558 Phosphotransferase System Sugar-Specific Components [PTHR30175] (4-515)

pLDDT: mean 81.68, std 16.57, range [28.23, 97.75]

Radius of gyration: 36.32 Å; Cα contacts (8 Å, |Δi|>4): 2170; chains: 2; bounding box: 93×121×64 Å